Protein 7UNZ (pdb70)

Nearest PDB structures (foldseek):
  7unz-assembly2_D  TM=1.000E+00  e=3.976E-57  Plasmodium falciparum
  7zxg-assembly1_A  TM=3.238E-01  e=1.188E-07  Plasmodium falciparum
  7uxl-assembly1_R  TM=5.864E-01  e=1.297E-03  Plasmodium falciparum
  7w7f-assembly1_C  TM=4.602E-01  e=7.554E-02  Homo sapiens
  5t89-assembly1_X  TM=2.919E-01  e=4.329E-02  Homo sapiens

Organism: Plasmodium falciparum (isolate 3D7) (NCBI:txid36329)

CATH classification: 2.60.40.10

Sequence (768 aa):
KNIVCDFTDKLNFLPLEKTKILCELKPQYGEDIKIIANKEYEINCMNNSKVFCPLKDTFINNTNIKLYSPKLHFEIKDITHKGKNAALYYLKIDEEASDIFFSCSIKPKQVSGLLEEGEVRVNLKKHINEEYSIFNEEEDVHHVCDFSKGNLDITPSAGFYLKNSRNVSCIYRRVIPNKLFLIKLPKLDIVTEKLLPSIVNCLSEFSFINFTLKHHVQEGDNYISFNVIFGEFKKHFNNLACSLDLSDFQQEPCNLGKTANNITFIFSKLEKNIVCDFTDKLNFLPLEKTKILCELKPQYGEDIKIIANKEYEINCMNNSKVFCPLKDTFINNTNIKLYSPKLHFEIKDITHKGKNAALYYLKIDEEASDIFFSCSIKPKQVSGLLEEGEVRRVNLKKHINEEYSIFNEEEEDVHVCDFSKGNLDITPSAGFYLKNSRNVSCIYRVIPNKLFLIKLPKLDIVTEKLLPSIVNCLSEFSFINFTLKHVQEGDNYISFNVIFGEFKKHHFNNLACSLDLSDDFQQEPCNLGKTANNITFIFSKQVQLQESGGGLVQPGGSLRLSCAASGSIFSTNAMGWYRQAPGKQREQVATITSGSSTNYADSVKGRFTISRDNAKNTVYLQMNSLKPEDTAVYYCNAAGATIDLADFGSWGQGTQVTVSSHQVQLQESGGGLVQPGGSLRLSCAASGSIFSTNAMGWYRQAPGKQREQVATITSGSSTNYADSVKGRFTISRDNAKNTVYLQMNSLKPEDTAVYYCNAAGATIDLADFGSWGQGTQVTVS

Structure (mmCIF, N/CA/C/O backbone):
data_7UNZ
#
_entry.id   7UNZ
#
_cell.length_a   118.967
_cell.length_b   190.428
_cell.length_c   56.036
_cell.angle_alpha   90.000
_cell.angle_beta   90.000
_cell.angle_gamma   90.000
#
_symmetry.space_group_name_H-M   'P 21 21 2'
#
loop_
_entity.id
_entity.type
_entity.pdbx_description
1 polymer 'Cysteine-rich small secreted protein CSS, putative'
2 polymer 'H2 Nanobody'
3 branched 2-acetamido-2-deoxy-beta-D-glucopyranose-(1-4)-2-acetamido-2-deoxy-beta-D-glucopyranose
4 branched beta-D-mannopyranose-(1-4)-2-acetamido-2-deoxy-beta-D-glucopyranose-(1-4)-2-acetamido-2-deoxy-beta-D-glucopyranose
5 non-polymer 2-acetamido-2-deoxy-beta-D-glucopyranose
6 non-polymer 'MALONATE ION'
7 non-polymer 1,2-ETHANEDIOL
8 water water
#
loop_
_atom_site.group_PDB
_atom_site.id
_atom_site.type_symbol
_atom_site.label_atom_id
_atom_site.label_alt_id
_atom_site.label_comp_id
_atom_site.label_asym_id
_atom_site.label_entity_id
_atom_site.label_seq_id
_atom_site.pdbx_PDB_ins_code
_atom_site.Cartn_x
_atom_site.Cartn_y
_atom_site.Cartn_z
_atom_site.occupancy
_atom_site.B_iso_or_equiv
_atom_site.auth_seq_id
_atom_site.auth_comp_id
_atom_site.auth_asym_id
_atom_site.auth_atom_id
_atom_site.pdbx_PDB_model_num
ATOM 1 N N . LYS A 1 9 ? 19.78604 129.24521 31.73508 1.000 101.72265 27 LYS B N 1
ATOM 2 C CA . LYS A 1 9 ? 20.33819 128.92223 30.42480 1.000 105.39854 27 LYS B CA 1
ATOM 3 C C . LYS A 1 9 ? 20.32655 130.12139 29.48606 1.000 106.06502 27 LYS B C 1
ATOM 4 O O . LYS A 1 9 ? 19.38831 130.91826 29.49634 1.000 103.35425 27 LYS B O 1
ATOM 10 N N . ASN A 1 10 ? 21.37459 130.24896 28.67748 1.000 98.56041 28 ASN B N 1
ATOM 11 C CA . ASN A 1 10 ? 21.38375 131.26331 27.63801 1.000 90.04475 28 ASN B CA 1
ATOM 12 C C . ASN A 1 10 ? 20.55716 130.78201 26.44971 1.000 81.35231 28 ASN B C 1
ATOM 13 O O . ASN A 1 10 ? 20.27914 129.58937 26.29808 1.000 75.71005 28 ASN B O 1
ATOM 18 N N . ILE A 1 11 ? 20.16037 131.72371 25.60065 1.000 73.65877 29 ILE B N 1
ATOM 19 C CA . ILE A 1 11 ? 19.29658 131.38654 24.47362 1.000 59.70961 29 ILE B CA 1
ATOM 20 C C . ILE A 1 11 ? 19.82167 131.95588 23.15785 1.000 63.12558 29 ILE B C 1
ATOM 21 O O . ILE A 1 11 ? 20.08586 133.15330 23.04573 1.000 63.51927 29 ILE B O 1
ATOM 34 N N . VAL A 1 13 ? 19.01719 132.94986 19.41833 1.000 51.55030 31 VAL B N 1
ATOM 35 C CA . VAL A 1 13 ? 17.81754 133.41307 18.72639 1.000 49.79371 31 VAL B CA 1
ATOM 36 C C . VAL A 1 13 ? 18.06794 133.69055 17.24593 1.000 51.22107 31 VAL B C 1
ATOM 37 O O . VAL A 1 13 ? 19.02460 134.37331 16.88252 1.000 51.47236 31 VAL B O 1
ATOM 41 N N . CYS A 1 14 ? 17.19605 133.15138 16.39539 1.000 46.74646 32 CYS B N 1
ATOM 42 C CA . CYS A 1 14 ? 17.10732 133.53055 14.98658 1.000 45.83770 32 CYS B CA 1
ATOM 43 C C . CYS A 1 14 ? 15.75343 134.21058 14.79717 1.000 48.94886 32 CYS B C 1
ATOM 44 O O . CYS A 1 14 ? 14.71475 133.54436 14.76407 1.000 44.51858 32 CYS B O 1
ATOM 47 N N . ASP A 1 15 ? 15.76411 135.53729 14.68527 1.000 39.98426 33 ASP B N 1
ATOM 48 C CA . ASP A 1 15 ? 14.54398 136.33658 14.56781 1.000 42.40058 33 ASP B CA 1
ATOM 49 C C . ASP A 1 15 ? 14.44713 136.86647 13.13983 1.000 43.71703 33 ASP B C 1
ATOM 50 O O . ASP A 1 15 ? 15.14246 137.81777 12.77224 1.000 42.37631 33 ASP B O 1
ATOM 55 N N . PHE A 1 16 ? 13.57338 136.25409 12.34234 1.000 40.84047 34 PHE B N 1
ATOM 56 C CA . PHE A 1 16 ? 13.34219 136.66323 10.96300 1.000 38.34014 34 PHE B CA 1
ATOM 57 C C . PHE A 1 16 ? 12.19319 137.65591 10.81624 1.000 41.36398 34 PHE B C 1
ATOM 58 O O . PHE A 1 16 ? 11.83163 137.99601 9.68413 1.000 42.81495 34 PHE B O 1
ATOM 66 N N . THR A 1 17 ? 11.62040 138.12768 11.92362 1.000 43.34734 35 THR B N 1
ATOM 67 C CA . THR A 1 17 ? 10.44635 138.99390 11.86206 1.000 43.73665 35 THR B CA 1
ATOM 68 C C . THR A 1 17 ? 10.73278 140.24556 11.03937 1.000 43.31980 35 THR B C 1
ATOM 69 O O . THR A 1 17 ? 11.69583 140.97048 11.30492 1.000 44.76382 35 THR B O 1
ATOM 73 N N . ASP A 1 18 ? 9.89235 140.48420 10.02870 1.000 42.69707 36 ASP B N 1
ATOM 74 C CA . ASP A 1 18 ? 9.97250 141.67052 9.17507 1.000 42.27289 36 ASP B CA 1
ATOM 75 C C . ASP A 1 18 ? 11.31124 141.76280 8.44741 1.000 43.17732 36 ASP B C 1
ATOM 76 O O . ASP A 1 18 ? 11.81359 142.85907 8.18557 1.000 44.06695 36 ASP B O 1
ATOM 81 N N . LYS A 1 19 ? 11.90328 140.61286 8.12123 1.000 38.40145 37 LYS B N 1
ATOM 82 C CA . LYS A 1 19 ? 13.13042 140.57409 7.34143 1.000 40.35952 37 LYS B CA 1
ATOM 83 C C . LYS A 1 19 ? 13.02090 139.69485 6.10532 1.000 36.46822 37 LYS B C 1
ATOM 84 O O . LYS A 1 19 ? 14.00361 139.56616 5.36789 1.000 38.10144 37 LYS B O 1
ATOM 90 N N . LEU A 1 20 ? 11.86723 139.08629 5.86156 1.000 36.67199 38 LEU B N 1
ATOM 91 C CA . LEU A 1 20 ? 11.59610 138.34780 4.63791 1.000 36.40503 38 LEU B CA 1
ATOM 92 C C . LEU A 1 20 ? 10.42535 138.99070 3.90667 1.000 38.16739 38 LEU B C 1
ATOM 93 O O . LEU A 1 20 ? 9.54185 138.31159 3.37930 1.000 40.87073 38 LEU B O 1
ATOM 98 N N . ASN A 1 21 ? 10.43127 140.32410 3.85030 1.000 38.17914 39 ASN B N 1
ATOM 99 C CA . ASN A 1 21 ? 9.28254 141.11860 3.43463 1.000 39.86827 39 ASN B CA 1
ATOM 100 C C . ASN A 1 21 ? 9.55002 141.87543 2.13971 1.000 46.07686 39 ASN B C 1
ATOM 101 O O . ASN A 1 21 ? 9.03380 142.97804 1.94219 1.000 48.75671 39 ASN B O 1
ATOM 106 N N . PHE A 1 22 ? 10.35541 141.30743 1.24805 1.000 38.23022 40 PHE B N 1
ATOM 107 C CA . PHE A 1 22 ? 10.68105 141.99102 0.00706 1.000 40.25859 40 PHE B CA 1
ATOM 108 C C . PHE A 1 22 ? 10.73830 140.99635 -1.14139 1.000 37.95796 40 PHE B C 1
ATOM 109 O O . PHE A 1 22 ? 10.94125 139.79656 -0.94619 1.000 37.40339 40 PHE B O 1
ATOM 117 N N . LEU A 1 23 ? 10.54144 141.52165 -2.35023 1.000 38.68759 41 LEU B N 1
ATOM 118 C CA . LEU A 1 23 ? 10.70434 140.74352 -3.56916 1.000 41.72921 41 LEU B CA 1
ATOM 119 C C . LEU A 1 23 ? 12.12049 140.95344 -4.08877 1.000 37.69689 41 LEU B C 1
ATOM 120 O O . LEU A 1 23 ? 12.43618 142.05669 -4.55933 1.000 37.97944 41 LEU B O 1
ATOM 125 N N . PRO A 1 24 ? 12.99628 139.95805 -4.02579 1.000 36.64076 42 PRO B N 1
ATOM 126 C CA . PRO A 1 24 ? 14.35983 140.14308 -4.52753 1.000 35.87315 42 PRO B CA 1
ATOM 127 C C . PRO A 1 24 ? 14.42432 140.05226 -6.04596 1.000 41.48222 42 PRO B C 1
ATOM 128 O O . PRO A 1 24 ? 13.50950 139.56653 -6.71582 1.000 43.68846 42 PRO B O 1
ATOM 132 N N . LEU A 1 25 ? 15.53577 140.56036 -6.58283 1.000 36.80982 43 LEU B N 1
ATOM 133 C CA . LEU A 1 25 ? 15.78723 140.46203 -8.01684 1.000 41.72553 43 LEU B CA 1
ATOM 134 C C . LEU A 1 25 ? 16.16295 139.03985 -8.41717 1.000 40.65941 43 LEU B C 1
ATOM 135 O O . LEU A 1 25 ? 15.71991 138.54444 -9.45884 1.000 41.26572 43 LEU B O 1
ATOM 140 N N . GLU A 1 26 ? 16.99765 138.38134 -7.61887 1.000 39.38204 44 GLU B N 1
ATOM 141 C CA . GLU A 1 26 ? 17.41638 137.00885 -7.85926 1.000 38.75593 44 GLU B CA 1
ATOM 142 C C . GLU A 1 26 ? 17.19001 136.20540 -6.58723 1.000 41.61902 44 GLU B C 1
ATOM 143 O O . GLU A 1 26 ? 16.91348 136.76024 -5.51897 1.000 34.63471 44 GLU B O 1
ATOM 149 N N . LYS A 1 27 ? 17.32249 134.88471 -6.70805 1.000 42.93614 45 LYS B N 1
ATOM 150 C CA . LYS A 1 27 ? 17.09765 134.00587 -5.56828 1.000 39.95015 45 LYS B CA 1
ATOM 151 C C . LYS A 1 27 ? 18.00010 134.40358 -4.40815 1.000 38.65318 45 LYS B C 1
ATOM 152 O O . LYS A 1 27 ? 19.19942 134.63657 -4.58572 1.000 36.18772 45 LYS B O 1
ATOM 158 N N . THR A 1 28 ? 17.40715 134.51313 -3.22350 1.000 34.86545 46 THR B N 1
ATOM 159 C CA . THR A 1 28 ? 18.09305 135.03946 -2.05411 1.000 35.48183 46 THR B CA 1
ATOM 160 C C . THR A 1 28 ? 17.77648 134.16199 -0.85564 1.000 36.16811 46 THR B C 1
ATOM 161 O O . THR A 1 28 ? 16.61556 133.80746 -0.63324 1.000 33.32776 46 THR B O 1
ATOM 165 N N . LYS A 1 29 ? 18.80776 133.81094 -0.09352 1.000 31.45922 47 LYS B N 1
ATOM 166 C CA . LYS A 1 29 ? 18.65850 133.05478 1.14017 1.000 33.67701 47 LYS B CA 1
ATOM 167 C C . LYS A 1 29 ? 19.24537 133.85872 2.28825 1.000 31.54055 47 LYS B C 1
ATOM 168 O O . LYS A 1 29 ? 20.38604 134.32458 2.20530 1.000 34.91622 47 LYS B O 1
ATOM 174 N N . ILE A 1 30 ? 18.46672 134.02855 3.34933 1.000 31.70918 48 ILE B N 1
ATOM 175 C CA . ILE A 1 30 ? 18.93609 134.67121 4.56995 1.000 32.06588 48 ILE B CA 1
ATOM 176 C C . ILE A 1 30 ? 19.15042 133.57843 5.60617 1.000 35.95570 48 ILE B C 1
ATOM 177 O O . ILE A 1 30 ? 18.20347 132.87998 5.99013 1.000 32.44235 48 ILE B O 1
ATOM 182 N N . LEU A 1 31 ? 20.39427 133.42816 6.05776 1.000 28.26669 49 LEU B N 1
ATOM 183 C CA . LEU A 1 31 ? 20.83441 132.23690 6.77357 1.000 32.98507 49 LEU B CA 1
ATOM 184 C C . LEU A 1 31 ? 21.21221 132.56849 8.20969 1.000 30.18341 49 LEU B C 1
ATOM 185 O O . LEU A 1 31 ? 21.95393 133.52545 8.45821 1.000 32.48608 49 LEU B O 1
ATOM 190 N N . CYS A 1 32 ? 20.72227 131.75710 9.14718 1.000 31.81988 50 CYS B N 1
ATOM 191 C CA . CYS A 1 32 ? 21.07074 131.86846 10.56097 1.000 29.83153 50 CYS B CA 1
ATOM 192 C C . CYS A 1 32 ? 21.60535 130.51770 11.01927 1.000 37.15360 50 CYS B C 1
ATOM 193 O O . CYS A 1 32 ? 20.84379 129.55283 11.13887 1.000 29.96978 50 CYS B O 1
ATOM 196 N N . GLU A 1 33 ? 22.90619 130.44594 11.28236 1.000 31.02850 51 GLU B N 1
ATOM 197 C CA . GLU A 1 33 ? 23.54757 129.20303 11.69024 1.000 35.96317 51 GLU B CA 1
ATOM 198 C C . GLU A 1 33 ? 23.75887 129.19401 13.19721 1.000 40.52813 51 GLU B C 1
ATOM 199 O O . GLU A 1 33 ? 24.33091 130.13531 13.75772 1.000 39.15455 51 GLU B O 1
ATOM 205 N N . LEU A 1 34 ? 23.29867 128.12851 13.84533 1.000 35.42525 52 LEU B N 1
ATOM 206 C CA . LEU A 1 34 ? 23.40381 127.97649 15.28750 1.000 33.19639 52 LEU B CA 1
ATOM 207 C C . LEU A 1 34 ? 24.24661 126.75206 15.61063 1.000 42.12664 52 LEU B C 1
ATOM 208 O O . LEU A 1 34 ? 24.04403 125.67791 15.03349 1.000 36.63221 52 LEU B O 1
ATOM 213 N N . LYS A 1 35 ? 25.19604 126.92580 16.52666 1.000 39.95156 53 LYS B N 1
ATOM 214 C CA . LYS A 1 35 ? 26.04970 125.85351 17.02747 1.000 45.77302 53 LYS B CA 1
ATOM 215 C C . LYS A 1 35 ? 25.88441 125.80782 18.54221 1.000 44.45586 53 LYS B C 1
ATOM 216 O O . LYS A 1 35 ? 26.77337 126.23738 19.28955 1.000 48.55706 53 LYS B O 1
ATOM 222 N N . PRO A 1 36 ? 24.74141 125.32008 19.02706 1.000 46.52247 54 PRO B N 1
ATOM 223 C CA . PRO A 1 36 ? 24.47348 125.37034 20.46942 1.000 47.27983 54 PRO B CA 1
ATOM 224 C C . PRO A 1 36 ? 25.43610 124.47182 21.22825 1.000 63.63590 54 PRO B C 1
ATOM 225 O O . PRO A 1 36 ? 25.68049 123.32630 20.84114 1.000 49.84238 54 PRO B O 1
ATOM 229 N N . GLN A 1 37 ? 25.99233 125.00673 22.30972 1.000 69.96699 55 GLN B N 1
ATOM 230 C CA . GLN A 1 37 ? 26.98343 124.26819 23.07712 1.000 79.15682 55 GLN B CA 1
ATOM 231 C C . GLN A 1 37 ? 26.52837 124.06379 24.51520 1.000 91.09508 55 GLN B C 1
ATOM 232 O O . GLN A 1 37 ? 25.88148 123.06051 24.83320 1.000 100.60615 55 GLN B O 1
ATOM 238 N N . TYR A 1 38 ? 26.85449 125.01810 25.38423 1.000 94.60724 56 TYR B N 1
ATOM 239 C CA . TYR A 1 38 ? 26.71572 124.84587 26.82432 1.000 109.17686 56 TYR B CA 1
ATOM 240 C C . TYR A 1 38 ? 25.25892 124.78037 27.26224 1.000 106.86142 56 TYR B C 1
ATOM 241 O O . TYR A 1 38 ? 24.76763 125.69627 27.92698 1.000 110.79687 56 TYR B O 1
ATOM 250 N N . GLY A 1 39 ? 24.56942 123.69852 26.90232 1.000 102.44772 57 GLY B N 1
ATOM 251 C CA . GLY A 1 39 ? 23.17747 123.51153 27.28973 1.000 96.41205 57 GLY B CA 1
ATOM 252 C C . GLY A 1 39 ? 22.25600 124.64177 26.89836 1.000 92.80278 57 GLY B C 1
ATOM 253 O O . GLY A 1 39 ? 21.24502 124.86611 27.56728 1.000 90.63823 57 GLY B O 1
ATOM 254 N N . GLU A 1 40 ? 22.57243 125.35682 25.82319 1.000 83.80700 58 GLU B N 1
ATOM 255 C CA . GLU A 1 40 ? 21.79374 126.51685 25.42569 1.000 73.43430 58 GLU B CA 1
ATOM 256 C C . GLU A 1 40 ? 20.50635 126.09745 24.72510 1.000 63.69080 58 GLU B C 1
ATOM 257 O O . GLU A 1 40 ? 20.45087 125.06819 24.04627 1.000 64.30413 58 GLU B O 1
ATOM 263 N N . ASP A 1 41 ? 19.46728 126.90917 24.89508 1.000 57.28239 59 ASP B N 1
ATOM 264 C CA . ASP A 1 41 ? 18.19855 126.71216 24.21055 1.000 58.25541 59 ASP B CA 1
ATOM 265 C C . ASP A 1 41 ? 18.14397 127.58484 22.95881 1.000 56.73010 59 ASP B C 1
ATOM 266 O O . ASP A 1 41 ? 18.96195 128.48589 22.76198 1.000 52.94629 59 ASP B O 1
ATOM 271 N N . ILE A 1 42 ? 17.16306 127.30428 22.10243 1.000 52.53737 60 ILE B N 1
ATOM 272 C CA . ILE A 1 42 ? 17.07551 127.91455 20.77973 1.000 48.38543 60 ILE B CA 1
ATOM 273 C C . ILE A 1 42 ? 15.66263 128.43503 20.55490 1.000 49.09297 60 ILE B C 1
ATOM 274 O O . ILE A 1 42 ? 14.68485 127.72465 20.81524 1.000 49.09514 60 ILE B O 1
ATOM 279 N N . LYS A 1 43 ? 15.55893 129.67010 20.06705 1.000 46.75157 61 LYS B N 1
ATOM 280 C CA . LYS A 1 43 ? 14.28846 130.26807 19.68091 1.000 47.34260 61 LYS B CA 1
ATOM 281 C C . LYS A 1 43 ? 14.37499 130.73020 18.23400 1.000 47.37051 61 LYS B C 1
ATOM 282 O O . LYS A 1 43 ? 15.32318 131.42681 17.85559 1.000 48.15477 61 LYS B O 1
ATOM 288 N N . ILE A 1 44 ? 13.39699 130.32585 17.42779 1.000 44.88647 62 ILE B N 1
ATOM 289 C CA . ILE A 1 44 ? 13.26140 130.77079 16.04615 1.000 44.53281 62 ILE B CA 1
ATOM 290 C C . ILE A 1 44 ? 11.94021 131.51458 15.92188 1.000 47.46725 62 ILE B C 1
ATOM 291 O O . ILE A 1 44 ? 10.88566 130.97745 16.27995 1.000 46.86372 62 ILE B O 1
ATOM 296 N N . ILE A 1 45 ? 12.00043 132.75035 15.42932 1.000 44.04958 63 ILE B N 1
ATOM 297 C CA . ILE A 1 45 ? 10.84508 133.63717 15.36587 1.000 46.89924 63 ILE B CA 1
ATOM 298 C C . ILE A 1 45 ? 10.68819 134.15198 13.94121 1.000 49.38860 63 ILE B C 1
ATOM 299 O O . ILE A 1 45 ? 11.67255 134.53310 13.29768 1.000 46.00183 63 ILE B O 1
ATOM 304 N N . ALA A 1 46 ? 9.44938 134.16225 13.45069 1.000 45.35311 64 ALA B N 1
ATOM 305 C CA . ALA A 1 46 ? 9.14273 134.68657 12.12562 1.000 44.45738 64 ALA B CA 1
ATOM 306 C C . ALA A 1 46 ? 7.67409 135.08020 12.08712 1.000 53.52511 64 ALA B C 1
ATOM 307 O O . ALA A 1 46 ? 6.87711 134.64431 12.92195 1.000 49.68942 64 ALA B O 1
ATOM 309 N N . ASN A 1 47 ? 7.33016 135.92307 11.11168 1.000 48.76585 65 ASN B N 1
ATOM 310 C CA . ASN A 1 47 ? 5.94316 136.33852 10.93794 1.000 50.95920 65 ASN B CA 1
ATOM 311 C C . ASN A 1 47 ? 5.04821 135.12505 10.71354 1.000 57.19961 65 ASN B C 1
ATOM 312 O O . ASN A 1 47 ? 5.41758 134.18102 10.00908 1.000 52.00412 65 ASN B O 1
ATOM 317 N N . LYS A 1 48 ? 3.85769 135.16253 11.31822 1.000 59.14256 66 LYS B N 1
ATOM 318 C CA . LYS A 1 48 ? 2.91534 134.05381 11.20059 1.000 59.40370 66 LYS B CA 1
ATOM 319 C C . LYS A 1 48 ? 2.55507 133.75805 9.74973 1.000 63.79724 66 LYS B C 1
ATOM 320 O O . LYS A 1 48 ? 2.36710 132.59111 9.38521 1.000 60.07958 66 LYS B O 1
ATOM 326 N N . GLU A 1 49 ? 2.48831 134.78770 8.90078 1.000 54.64557 67 GLU B N 1
ATOM 327 C CA . GLU A 1 49 ? 2.07573 134.57806 7.51708 1.000 63.01752 67 GLU B CA 1
ATOM 328 C C . GLU A 1 49 ? 3.13664 133.86275 6.68834 1.000 67.68736 67 GLU B C 1
ATOM 329 O O . GLU A 1 49 ? 2.82206 133.36899 5.59935 1.000 59.65565 67 GLU B O 1
ATOM 335 N N . TYR A 1 50 ? 4.37609 133.79749 7.16801 1.000 51.47176 68 TYR B N 1
ATOM 336 C CA . TYR A 1 50 ? 5.39629 133.01250 6.49001 1.000 51.81058 68 TYR B CA 1
ATOM 337 C C . TYR A 1 50 ? 5.08835 131.52350 6.61800 1.000 57.01710 68 TYR B C 1
ATOM 338 O O . TYR A 1 50 ? 4.52722 131.06570 7.61698 1.000 57.72153 68 TYR B O 1
ATOM 347 N N . GLU A 1 51 ? 5.45365 130.76438 5.58887 1.000 56.59088 69 GLU B N 1
ATOM 348 C CA . GLU A 1 51 ? 5.34376 129.31088 5.62773 1.000 59.36644 69 GLU B CA 1
ATOM 349 C C . GLU A 1 51 ? 6.60436 128.74570 6.27279 1.000 57.75245 69 GLU B C 1
ATOM 350 O O . GLU A 1 51 ? 7.70842 128.91917 5.74469 1.000 54.09734 69 GLU B O 1
ATOM 356 N N . ILE A 1 52 ? 6.44206 128.07787 7.41287 1.000 54.57826 70 ILE B N 1
ATOM 357 C CA . ILE A 1 52 ? 7.56310 127.63583 8.23432 1.000 58.32095 70 ILE B CA 1
ATOM 358 C C . ILE A 1 52 ? 7.52813 126.11793 8.35641 1.000 58.14116 70 ILE B C 1
ATOM 359 O O . ILE A 1 52 ? 6.48222 125.53739 8.66988 1.000 52.44238 70 ILE B O 1
ATOM 364 N N . ASN A 1 53 ? 8.67322 125.48192 8.11578 1.000 48.42801 71 ASN B N 1
ATOM 365 C CA . ASN A 1 53 ? 8.85329 124.04309 8.30280 1.000 52.09346 71 ASN B CA 1
ATOM 366 C C . ASN A 1 53 ? 10.03519 123.85349 9.24658 1.000 49.80447 71 ASN B C 1
ATOM 367 O O . ASN A 1 53 ? 11.19261 123.97854 8.83305 1.000 45.43484 71 ASN B O 1
ATOM 372 N N . CYS A 1 54 ? 9.75095 123.53907 10.50899 1.000 53.21001 72 CYS B N 1
ATOM 373 C CA . CYS A 1 54 ? 10.78108 123.61130 11.53594 1.000 54.22798 72 CYS B CA 1
ATOM 374 C C . CYS A 1 54 ? 10.47164 122.65466 12.67722 1.000 53.08872 72 CYS B C 1
ATOM 375 O O . CYS A 1 54 ? 9.35066 122.64062 13.19588 1.000 55.80193 72 CYS B O 1
ATOM 378 N N . MET A 1 55 ? 11.47875 121.85838 13.04542 1.000 50.95387 73 MET B N 1
ATOM 379 C CA . MET A 1 55 ? 11.49183 120.98195 14.21347 1.000 51.66720 73 MET B CA 1
ATOM 380 C C . MET A 1 55 ? 10.57325 119.77597 14.04346 1.000 58.67437 73 MET B C 1
ATOM 381 O O . MET A 1 55 ? 11.05865 118.64179 13.99252 1.000 55.79079 73 MET B O 1
ATOM 386 N N . ASN A 1 56 ? 9.26044 119.98315 13.94423 1.000 52.80282 74 ASN B N 1
ATOM 387 C CA . ASN A 1 56 ? 8.37451 118.86940 13.62969 1.000 55.46978 74 ASN B CA 1
ATOM 388 C C . ASN A 1 56 ? 8.23871 118.65229 12.13162 1.000 61.02843 74 ASN B C 1
ATOM 389 O O . ASN A 1 56 ? 7.46647 117.78827 11.70511 1.000 64.20351 74 ASN B O 1
ATOM 394 N N . ASN A 1 57 ? 8.99968 119.39853 11.33440 1.000 55.10169 75 ASN B N 1
ATOM 395 C CA . ASN A 1 57 ? 8.97411 119.29836 9.88263 1.000 57.83699 75 ASN B CA 1
ATOM 396 C C . ASN A 1 57 ? 10.28956 119.84147 9.33909 1.000 57.05466 75 ASN B C 1
ATOM 397 O O . ASN A 1 57 ? 10.29926 120.72823 8.47812 1.000 56.21999 75 ASN B O 1
ATOM 402 N N . SER A 1 58 ? 11.40417 119.32226 9.84383 1.000 50.70666 76 SER B N 1
ATOM 403 C CA . SER A 1 58 ? 12.72844 119.83320 9.52367 1.000 50.29325 76 SER B CA 1
ATOM 404 C C . SER A 1 58 ? 13.45386 118.89672 8.56585 1.000 47.22448 76 SER B C 1
ATOM 405 O O . SER A 1 58 ? 13.01169 117.78267 8.27450 1.000 55.55408 76 SER B O 1
ATOM 408 N N . LYS A 1 59 ? 14.58813 119.38345 8.07459 1.000 45.01252 77 LYS B N 1
ATOM 409 C CA . LYS A 1 59 ? 15.49305 118.62165 7.22656 1.000 46.21111 77 LYS B CA 1
ATOM 410 C C . LYS A 1 59 ? 16.66442 118.17096 8.09351 1.000 45.58773 77 LYS B C 1
ATOM 411 O O . LYS A 1 59 ? 17.44280 119.00335 8.56647 1.000 47.65718 77 LYS B O 1
ATOM 417 N N . VAL A 1 60 ? 16.78996 116.86282 8.30941 1.000 45.18624 78 VAL B N 1
ATOM 418 C CA . VAL A 1 60 ? 17.73528 116.31297 9.27626 1.000 44.02759 78 VAL B CA 1
ATOM 419 C C . VAL A 1 60 ? 18.79409 115.49836 8.54689 1.000 45.46551 78 VAL B C 1
ATOM 420 O O . VAL A 1 60 ? 18.47939 114.70936 7.64798 1.000 49.93513 78 VAL B O 1
ATOM 424 N N . PHE A 1 61 ? 20.05102 115.68708 8.94156 1.000 43.19754 79 PHE B N 1
ATOM 425 C CA . PHE A 1 61 ? 21.14033 114.89465 8.39317 1.000 46.88225 79 PHE B CA 1
ATOM 426 C C . PHE A 1 61 ? 21.11787 113.49239 8.98642 1.000 46.80356 79 PHE B C 1
ATOM 427 O O . PHE A 1 61 ? 20.87747 113.30781 10.18295 1.000 43.90110 79 PHE B O 1
ATOM 435 N N . CYS A 1 62 ? 21.37457 112.50114 8.13461 1.000 47.05526 80 CYS B N 1
ATOM 436 C CA . CYS A 1 62 ? 21.32506 111.08691 8.49978 1.000 46.59162 80 CYS B CA 1
ATOM 437 C C . CYS A 1 62 ? 22.70525 110.49525 8.25275 1.000 53.56755 80 CYS B C 1
ATOM 438 O O . CYS A 1 62 ? 23.01983 110.08200 7.12541 1.000 54.61479 80 CYS B O 1
ATOM 441 N N . PRO A 1 63 ? 23.56733 110.45264 9.27314 1.000 45.91995 81 PRO B N 1
ATOM 442 C CA . PRO A 1 63 ? 24.94376 109.97653 9.04792 1.000 46.60806 81 PRO B CA 1
ATOM 443 C C . PRO A 1 63 ? 25.01683 108.57793 8.46613 1.000 50.77681 81 PRO B C 1
ATOM 444 O O . PRO A 1 63 ? 25.89959 108.30178 7.64444 1.000 51.82723 81 PRO B O 1
ATOM 448 N N . LEU A 1 64 ? 24.10538 107.68757 8.86721 1.000 50.88162 82 LEU B N 1
ATOM 449 C CA . LEU A 1 64 ? 24.17777 106.29811 8.42600 1.000 59.66448 82 LEU B CA 1
ATOM 450 C C . LEU A 1 64 ? 24.01627 106.18543 6.91529 1.000 62.72191 82 LEU B C 1
ATOM 451 O O . LEU A 1 64 ? 24.72671 105.41134 6.26345 1.000 62.91236 82 LEU B O 1
ATOM 456 N N . LYS A 1 65 ? 23.09085 106.94733 6.34066 1.000 62.43717 83 LYS B N 1
ATOM 457 C CA . LYS A 1 65 ? 22.86071 106.93503 4.90387 1.000 66.43215 83 LYS B CA 1
ATOM 458 C C . LYS A 1 65 ? 23.57372 108.07208 4.18490 1.000 59.48232 83 LYS B C 1
ATOM 459 O O . LYS A 1 65 ? 23.54380 108.12121 2.95122 1.000 64.92023 83 LYS B O 1
ATOM 465 N N . ASP A 1 66 ? 24.22489 108.97026 4.92897 1.000 61.92520 84 ASP B N 1
ATOM 466 C CA . ASP A 1 66 ? 24.97885 110.09361 4.36620 1.000 60.83580 84 ASP B CA 1
ATOM 467 C C . ASP A 1 66 ? 24.10563 110.95498 3.45473 1.000 58.21549 84 ASP B C 1
ATOM 468 O O . ASP A 1 66 ? 24.54116 111.41321 2.39650 1.000 64.86852 84 ASP B O 1
ATOM 473 N N . THR A 1 67 ? 22.85803 111.17475 3.86902 1.000 64.08284 85 THR B N 1
ATOM 474 C CA . THR A 1 67 ? 21.91768 112.01560 3.14025 1.000 60.94715 85 THR B CA 1
ATOM 475 C C . THR A 1 67 ? 21.12489 112.84169 4.14417 1.000 58.50318 85 THR B C 1
ATOM 476 O O . THR A 1 67 ? 21.29820 112.71707 5.36112 1.000 53.14313 85 THR B O 1
ATOM 480 N N . PHE A 1 68 ? 20.23175 113.67791 3.62354 1.000 53.04573 86 PHE B N 1
ATOM 481 C CA . PHE A 1 68 ? 19.29734 114.44390 4.43298 1.000 52.85726 86 PHE B CA 1
ATOM 482 C C . PHE A 1 68 ? 17.89367 113.87823 4.27001 1.000 58.94143 86 PHE B C 1
ATOM 483 O O . PHE A 1 68 ? 17.48570 113.50823 3.16438 1.000 58.75516 86 PHE B O 1
ATOM 491 N N . ILE A 1 69 ? 17.16809 113.80078 5.38102 1.000 55.18028 87 ILE B N 1
ATOM 492 C CA . ILE A 1 69 ? 15.77221 113.38234 5.39296 1.000 58.61816 87 ILE B CA 1
ATOM 493 C C . ILE A 1 69 ? 14.91657 114.63678 5.50656 1.000 61.03966 87 ILE B C 1
ATOM 494 O O . ILE A 1 69 ? 15.07118 115.41730 6.45406 1.000 59.63575 87 ILE B O 1
ATOM 499 N N . ASN A 1 70 ? 14.01370 114.83016 4.54773 1.000 65.88154 88 ASN B N 1
ATOM 500 C CA . ASN A 1 70 ? 13.15178 116.00265 4.52035 1.000 62.01136 88 ASN B CA 1
ATOM 501 C C . ASN A 1 70 ? 11.85890 115.74174 5.28041 1.000 58.34685 88 ASN B C 1
ATOM 502 O O . ASN A 1 70 ? 11.40839 114.59958 5.40518 1.000 63.12752 88 ASN B O 1
ATOM 507 N N . ASN A 1 71 ? 11.26035 116.82497 5.78053 1.000 57.12632 89 ASN B N 1
ATOM 508 C CA . ASN A 1 71 ? 9.90515 116.80139 6.33159 1.000 63.12482 89 ASN B CA 1
ATOM 509 C C . ASN A 1 71 ? 9.77634 115.78281 7.46292 1.000 62.14051 89 ASN B C 1
ATOM 510 O O . ASN A 1 71 ? 8.89309 114.92419 7.45958 1.000 66.57437 89 ASN B O 1
ATOM 515 N N . THR A 1 72 ? 10.66772 115.88491 8.44413 1.000 57.35990 90 THR B N 1
ATOM 516 C CA . THR A 1 72 ? 10.71681 114.90613 9.51728 1.000 57.28851 90 THR B CA 1
ATOM 517 C C . THR A 1 72 ? 10.86074 115.61468 10.85598 1.000 57.96636 90 THR B C 1
ATOM 518 O O . THR A 1 72 ? 11.29595 116.76645 10.93465 1.000 54.91088 90 THR B O 1
ATOM 522 N N . ASN A 1 73 ? 10.47952 114.90211 11.91134 1.000 54.68602 91 ASN B N 1
ATOM 523 C CA . ASN A 1 73 ? 10.52478 115.41927 13.27050 1.000 61.49700 91 ASN B CA 1
ATOM 524 C C . ASN A 1 73 ? 11.89860 115.14263 13.86683 1.000 59.16332 91 ASN B C 1
ATOM 525 O O . ASN A 1 73 ? 12.37985 114.00558 13.82899 1.000 56.01273 91 ASN B O 1
ATOM 530 N N . ILE A 1 74 ? 12.52654 116.18639 14.41651 1.000 58.29237 92 ILE B N 1
ATOM 531 C CA . ILE A 1 74 ? 13.86489 116.04648 14.98176 1.000 55.72208 92 ILE B CA 1
ATOM 532 C C . ILE A 1 74 ? 13.88610 115.06779 16.14948 1.000 56.86748 92 ILE B C 1
ATOM 533 O O . ILE A 1 74 ? 14.94830 114.53626 16.48975 1.000 55.04322 92 ILE B O 1
ATOM 538 N N . LYS A 1 75 ? 12.73401 114.81234 16.77774 1.000 54.54012 93 LYS B N 1
ATOM 539 C CA . LYS A 1 75 ? 12.69105 113.86550 17.88679 1.000 59.03121 93 LYS B CA 1
ATOM 540 C C . LYS A 1 75 ? 12.93204 112.43094 17.43517 1.000 62.41528 93 LYS B C 1
ATOM 541 O O . LYS A 1 75 ? 13.30900 111.59089 18.25909 1.000 59.28397 93 LYS B O 1
ATOM 547 N N . LEU A 1 76 ? 12.72683 112.13237 16.15031 1.000 63.46459 94 LEU B N 1
ATOM 548 C CA . LEU A 1 76 ? 13.01913 110.80106 15.63337 1.000 58.38208 94 LEU B CA 1
ATOM 549 C C . LEU A 1 76 ? 14.50507 110.47801 15.67526 1.000 56.52093 94 LEU B C 1
ATOM 550 O O . LEU A 1 76 ? 14.87348 109.30050 15.62221 1.000 60.46655 94 LEU B O 1
ATOM 555 N N . TYR A 1 77 ? 15.36279 111.49277 15.77221 1.000 55.22363 95 TYR B N 1
ATOM 556 C CA . TYR A 1 77 ? 16.80208 111.30736 15.68813 1.000 56.69807 95 TYR B CA 1
ATOM 557 C C . TYR A 1 77 ? 17.54724 111.75118 16.93554 1.000 56.94392 95 TYR B C 1
ATOM 558 O O . TYR A 1 77 ? 18.65256 111.25685 17.17917 1.000 58.21377 95 TYR B O 1
ATOM 567 N N . SER A 1 78 ? 16.97469 112.65186 17.73168 1.000 60.51210 96 SER B N 1
ATOM 568 C CA . SER A 1 78 ? 17.49681 113.01042 19.04839 1.000 53.98620 96 SER B CA 1
ATOM 569 C C . SER A 1 78 ? 16.30199 112.99213 19.99072 1.000 60.09401 96 SER B C 1
ATOM 570 O O . SER A 1 78 ? 15.65009 114.02321 20.20831 1.000 59.53660 96 SER B O 1
ATOM 573 N N . PRO A 1 79 ? 15.98514 111.82908 20.57036 1.000 58.14235 97 PRO B N 1
ATOM 574 C CA . PRO A 1 79 ? 14.68902 111.66994 21.25145 1.000 60.42370 97 PRO B CA 1
ATOM 575 C C . PRO A 1 79 ? 14.54368 112.48569 22.52360 1.000 66.19294 97 PRO B C 1
ATOM 576 O O . PRO A 1 79 ? 13.40790 112.70139 22.96734 1.000 64.18576 97 PRO B O 1
ATOM 580 N N . LYS A 1 80 ? 15.63943 112.93242 23.13595 1.000 63.64742 98 LYS B N 1
ATOM 581 C CA . LYS A 1 80 ? 15.53658 113.70125 24.36967 1.000 61.38780 98 LYS B CA 1
ATOM 582 C C . LYS A 1 80 ? 15.29909 115.18481 24.12763 1.000 60.09856 98 LYS B C 1
ATOM 583 O O . LYS A 1 80 ? 15.09459 115.92621 25.09516 1.000 67.57574 98 LYS B O 1
ATOM 589 N N . LEU A 1 81 ? 15.32429 115.63496 22.87609 1.000 62.77914 99 LEU B N 1
ATOM 590 C CA . LEU A 1 81 ? 14.92749 117.00137 22.57768 1.000 62.86757 99 LEU B CA 1
ATOM 591 C C . LEU A 1 81 ? 13.42184 117.15483 22.74625 1.000 68.22815 99 LEU B C 1
ATOM 592 O O . LEU A 1 81 ? 12.64713 116.22684 22.49824 1.000 62.61683 99 LEU B O 1
ATOM 597 N N . HIS A 1 82 ? 13.01065 118.34094 23.18167 1.000 67.10925 100 HIS B N 1
ATOM 598 C CA . HIS A 1 82 ? 11.60164 118.69535 23.22933 1.000 64.91424 100 HIS B CA 1
ATOM 599 C C . HIS A 1 82 ? 11.44933 120.15180 22.82510 1.000 70.55434 100 HIS B C 1
ATOM 600 O O . HIS A 1 82 ? 12.28276 120.99354 23.17268 1.000 60.99685 100 HIS B O 1
ATOM 607 N N . PHE A 1 83 ? 10.38517 120.43894 22.08147 1.000 68.07769 101 PHE B N 1
ATOM 608 C CA . PHE A 1 83 ? 10.14719 121.77435 21.56384 1.000 63.84252 101 PHE B CA 1
ATOM 609 C C . PHE A 1 83 ? 8.66021 122.08288 21.62825 1.000 67.78208 101 PHE B C 1
ATOM 610 O O . PHE A 1 83 ? 7.81572 121.18432 21.67214 1.000 65.32020 101 PHE B O 1
ATOM 618 N N . GLU A 1 84 ? 8.35164 123.37607 21.63141 1.000 62.56484 102 GLU B N 1
ATOM 619 C CA . GLU A 1 84 ? 6.98084 123.85174 21.55425 1.000 77.13628 102 GLU B CA 1
ATOM 620 C C . GLU A 1 84 ? 6.87622 124.90844 20.46534 1.000 62.93333 102 GLU B C 1
ATOM 621 O O . GLU A 1 84 ? 7.81759 125.66693 20.21731 1.000 67.20841 102 GLU B O 1
ATOM 627 N N . ILE A 1 85 ? 5.71882 124.94581 19.81532 1.000 64.48726 103 ILE B N 1
ATOM 628 C CA . ILE A 1 85 ? 5.45062 125.85943 18.71298 1.000 71.93641 103 ILE B CA 1
ATOM 629 C C . ILE A 1 85 ? 4.21879 126.66630 19.09522 1.000 71.66679 103 ILE B C 1
ATOM 630 O O . ILE A 1 85 ? 3.12299 126.10756 19.23273 1.000 69.28349 103 ILE B O 1
ATOM 635 N N . LYS A 1 86 ? 4.39412 127.97364 19.28253 1.000 65.30912 104 LYS B N 1
ATOM 636 C CA . LYS A 1 86 ? 3.32676 128.84122 19.75955 1.000 68.48613 104 LYS B CA 1
ATOM 637 C C . LYS A 1 86 ? 3.14666 130.02026 18.81754 1.000 72.33511 104 LYS B C 1
ATOM 638 O O . LYS A 1 86 ? 4.07967 130.43263 18.12142 1.000 65.53802 104 LYS B O 1
ATOM 644 N N . ASP A 1 87 ? 1.93557 130.56736 18.81659 1.000 69.97104 105 ASP B N 1
ATOM 645 C CA . ASP A 1 87 ? 1.68274 131.87917 18.24262 1.000 70.45820 105 ASP B CA 1
ATOM 646 C C . ASP A 1 87 ? 1.89392 132.92825 19.32510 1.000 70.47310 105 ASP B C 1
ATOM 647 O O . ASP A 1 87 ? 1.35030 132.80909 20.42759 1.000 80.65821 105 ASP B O 1
ATOM 652 N N . ILE A 1 88 ? 2.68796 133.95137 19.01044 1.000 67.83661 106 ILE B N 1
ATOM 653 C CA . ILE A 1 88 ? 2.98428 135.03093 19.94177 1.000 69.97830 106 ILE B CA 1
ATOM 654 C C . ILE A 1 88 ? 2.87496 136.35468 19.19872 1.000 70.69224 106 ILE B C 1
ATOM 655 O O . ILE A 1 88 ? 2.84539 136.40424 17.96712 1.000 69.92795 106 ILE B O 1
ATOM 660 N N . THR A 1 89 ? 2.80335 137.43535 19.96883 1.000 72.64343 107 THR B N 1
ATOM 661 C CA . THR A 1 89 ? 2.93793 138.78453 19.43938 1.000 68.89969 107 THR B CA 1
ATOM 662 C C . THR A 1 89 ? 4.36297 139.25778 19.69096 1.000 69.53376 107 THR B C 1
ATOM 663 O O . THR A 1 89 ? 4.86101 139.16743 20.81811 1.000 71.34357 107 THR B O 1
ATOM 667 N N . HIS A 1 90 ? 5.01544 139.75492 18.64280 1.000 66.51492 108 HIS B N 1
ATOM 668 C CA . HIS A 1 90 ? 6.43989 140.05714 18.70096 1.000 68.50819 108 HIS B CA 1
ATOM 669 C C . HIS A 1 90 ? 6.73895 141.20182 17.74647 1.000 66.92897 108 HIS B C 1
ATOM 670 O O . HIS A 1 90 ? 6.40454 141.12119 16.56048 1.000 64.66601 108 HIS B O 1
ATOM 677 N N . LYS A 1 91 ? 7.36167 142.26051 18.27045 1.000 62.21542 109 LYS B N 1
ATOM 678 C CA . LYS A 1 91 ? 7.67886 143.46244 17.49681 1.000 67.95400 109 LYS B CA 1
ATOM 679 C C . LYS A 1 91 ? 6.43223 144.06597 16.85436 1.000 71.25345 109 LYS B C 1
ATOM 680 O O . LYS A 1 91 ? 6.49197 144.61864 15.75354 1.000 68.42797 109 LYS B O 1
ATOM 686 N N . GLY A 1 92 ? 5.29296 143.95759 17.53532 1.000 66.49081 110 GLY B N 1
ATOM 687 C CA . GLY A 1 92 ? 4.04827 144.49074 17.02317 1.000 70.99914 110 GLY B CA 1
ATOM 688 C C . GLY A 1 92 ? 3.38837 143.65869 15.94912 1.000 76.17636 110 GLY B C 1
ATOM 689 O O . GLY A 1 92 ? 2.41031 144.11688 15.34733 1.000 86.32395 110 GLY B O 1
ATOM 690 N N . LYS A 1 93 ? 3.88629 142.45308 15.68887 1.000 69.99713 111 LYS B N 1
ATOM 691 C CA . LYS A 1 93 ? 3.35029 141.58312 14.65549 1.000 70.99977 111 LYS B CA 1
ATOM 692 C C . LYS A 1 93 ? 2.86163 140.27842 15.27018 1.000 73.90154 111 LYS B C 1
ATOM 693 O O . LYS A 1 93 ? 3.27659 139.88391 16.36402 1.000 70.30786 111 LYS B O 1
ATOM 699 N N . ASN A 1 94 ? 1.96986 139.60763 14.54728 1.000 73.66308 112 ASN B N 1
ATOM 700 C CA . ASN A 1 94 ? 1.60898 138.23376 14.87092 1.000 71.24829 112 ASN B CA 1
ATOM 701 C C . ASN A 1 94 ? 2.70115 137.31072 14.34624 1.000 67.52397 112 ASN B C 1
ATOM 702 O O . ASN A 1 94 ? 2.93947 137.24592 13.13504 1.000 65.10895 112 ASN B O 1
ATOM 707 N N . ALA A 1 95 ? 3.37231 136.60768 15.25221 1.000 63.89890 113 ALA B N 1
ATOM 708 C CA . ALA A 1 95 ? 4.52625 135.80033 14.89634 1.000 62.72839 113 ALA B CA 1
ATOM 709 C C . ALA A 1 95 ? 4.38528 134.39760 15.46834 1.000 68.85135 113 ALA B C 1
ATOM 710 O O . ALA A 1 95 ? 3.58435 134.14452 16.37229 1.000 63.20122 113 ALA B O 1
ATOM 712 N N . ALA A 1 96 ? 5.17972 133.48455 14.91901 1.000 60.90163 114 ALA B N 1
ATOM 713 C CA . ALA A 1 96 ? 5.27542 132.11968 15.40894 1.000 59.75493 114 ALA B CA 1
ATOM 714 C C . ALA A 1 96 ? 6.60116 131.93603 16.13249 1.000 61.23939 114 ALA B C 1
ATOM 715 O O . ALA A 1 96 ? 7.64084 132.43078 15.68211 1.000 55.71019 114 ALA B O 1
ATOM 717 N N . LEU A 1 97 ? 6.55728 131.22468 17.25501 1.000 57.49963 115 LEU B N 1
ATOM 718 C CA . LEU A 1 97 ? 7.73371 130.95919 18.07207 1.000 55.05922 115 LEU B CA 1
ATOM 719 C C . LEU A 1 97 ? 8.00395 129.46333 18.07118 1.000 54.78791 115 LEU B C 1
ATOM 720 O O . LEU A 1 97 ? 7.12106 128.66799 18.41182 1.000 57.65751 115 LEU B O 1
ATOM 725 N N . TYR A 1 98 ? 9.21750 129.08801 17.68118 1.000 51.88523 116 TYR B N 1
ATOM 726 C CA . TYR A 1 98 ? 9.69312 127.71210 17.74751 1.000 51.47582 116 TYR B CA 1
ATOM 727 C C . TYR A 1 98 ? 10.76347 127.66655 18.83003 1.000 52.99574 116 TYR B C 1
ATOM 728 O O . TYR A 1 98 ? 11.84392 128.24246 18.66522 1.000 48.80620 116 TYR B O 1
ATOM 737 N N . TYR A 1 99 ? 10.45055 127.00615 19.94323 1.000 53.68919 117 TYR B N 1
ATOM 738 C CA . TYR A 1 99 ? 11.25286 127.05594 21.16296 1.000 56.41286 117 TYR B CA 1
ATOM 739 C C . TYR A 1 99 ? 11.76094 125.64991 21.46041 1.000 58.99321 117 TYR B C 1
ATOM 740 O O . TYR A 1 99 ? 10.99259 124.79083 21.90391 1.000 57.87905 117 TYR B O 1
ATOM 749 N N . LEU A 1 100 ? 13.05105 125.41900 21.22562 1.000 59.23632 118 LEU B N 1
ATOM 750 C CA . LEU A 1 100 ? 13.67733 124.11534 21.42263 1.000 54.80160 118 LEU B CA 1
ATOM 751 C C . LEU A 1 100 ? 14.55612 124.15991 22.66585 1.000 52.24227 118 LEU B C 1
ATOM 752 O O . LEU A 1 100 ? 15.45229 125.00445 22.76562 1.000 57.03288 118 LEU B O 1
ATOM 757 N N . LYS A 1 101 ? 14.30128 123.25270 23.60463 1.000 56.64512 119 LYS B N 1
ATOM 758 C CA . LYS A 1 101 ? 15.08856 123.14015 24.82541 1.000 58.98143 119 LYS B CA 1
ATOM 759 C C . LYS A 1 101 ? 16.00757 121.92820 24.72274 1.000 62.85357 119 LYS B C 1
ATOM 760 O O . LYS A 1 101 ? 15.55232 120.82407 24.40742 1.000 57.97477 119 LYS B O 1
ATOM 766 N N . ILE A 1 102 ? 17.29579 122.13955 24.98110 1.000 61.24845 120 ILE B N 1
ATOM 767 C CA . ILE A 1 102 ? 18.32809 121.12789 24.77942 1.000 56.10070 120 ILE B CA 1
ATOM 768 C C . ILE A 1 102 ? 18.86623 120.74135 26.15162 1.000 62.18673 120 ILE B C 1
ATOM 769 O O . ILE A 1 102 ? 19.64574 121.48354 26.76066 1.000 63.24999 120 ILE B O 1
ATOM 774 N N . ASP A 1 103 ? 18.45997 119.57276 26.64035 1.000 59.90443 121 ASP B N 1
ATOM 775 C CA . ASP A 1 103 ? 18.95575 119.08740 27.91746 1.000 67.87276 121 ASP B CA 1
ATOM 776 C C . ASP A 1 103 ? 20.39389 118.59284 27.77760 1.000 60.46621 121 ASP B C 1
ATOM 777 O O . ASP A 1 103 ? 20.90214 118.37423 26.67408 1.000 57.40366 121 ASP B O 1
ATOM 782 N N . GLU A 1 104 ? 21.05147 118.41906 28.92737 1.000 60.06136 122 GLU B N 1
ATOM 783 C CA . GLU A 1 104 ? 22.46710 118.06185 28.93084 1.000 77.94913 122 GLU B CA 1
ATOM 784 C C . GLU A 1 104 ? 22.72243 116.71247 28.27065 1.000 71.84979 122 GLU B C 1
ATOM 785 O O . GLU A 1 104 ? 23.75428 116.52930 27.61443 1.000 74.33136 122 GLU B O 1
ATOM 791 N N . GLU A 1 105 ? 21.80058 115.76587 28.41633 1.000 64.45827 123 GLU B N 1
ATOM 792 C CA . GLU A 1 105 ? 21.99239 114.41693 27.90496 1.000 67.19309 123 GLU B CA 1
ATOM 793 C C . GLU A 1 105 ? 21.39763 114.20641 26.51523 1.000 62.01543 123 GLU B C 1
ATOM 794 O O . GLU A 1 105 ? 21.36164 113.06714 26.03981 1.000 62.54608 123 GLU B O 1
ATOM 800 N N . ALA A 1 106 ? 20.93680 115.26589 25.85446 1.000 58.32590 124 ALA B N 1
ATOM 801 C CA . ALA A 1 106 ? 20.42358 115.12961 24.49792 1.000 59.03742 124 ALA B CA 1
ATOM 802 C C . ALA A 1 106 ? 21.55367 114.77894 23.53678 1.000 64.48049 124 ALA B C 1
ATOM 803 O O . ALA A 1 106 ? 22.66612 115.30220 23.64338 1.000 62.51415 124 ALA B O 1
ATOM 805 N N . SER A 1 107 ? 21.26362 113.88776 22.59364 1.000 63.60138 125 SER B N 1
ATOM 806 C CA . SER A 1 107 ? 22.26713 113.40834 21.65500 1.000 54.20133 125 SER B CA 1
ATOM 807 C C . SER A 1 107 ? 22.38040 114.34059 20.44874 1.000 49.36186 125 SER B C 1
ATOM 808 O O . SER A 1 107 ? 21.49604 115.15425 20.16982 1.000 46.23438 125 SER B O 1
ATOM 811 N N . ASP A 1 108 ? 23.49445 114.20461 19.73279 1.000 43.70464 126 ASP B N 1
ATOM 812 C CA . ASP A 1 108 ? 23.84243 115.13786 18.67078 1.000 43.81906 126 ASP B CA 1
ATOM 813 C C . ASP A 1 108 ? 22.87969 115.02397 17.49446 1.000 41.17474 126 ASP B C 1
ATOM 814 O O . ASP A 1 108 ? 22.29665 113.96749 17.23684 1.000 42.57481 126 ASP B O 1
ATOM 819 N N . ILE A 1 109 ? 22.73356 116.12986 16.76411 1.000 39.59632 127 ILE B N 1
ATOM 820 C CA . ILE A 1 109 ? 21.84081 116.18078 15.61274 1.000 42.40353 127 ILE B CA 1
ATOM 821 C C . ILE A 1 109 ? 22.18754 117.41406 14.79148 1.000 39.50709 127 ILE B C 1
ATOM 822 O O . ILE A 1 109 ? 22.66467 118.42012 15.32313 1.000 42.51654 127 ILE B O 1
ATOM 827 N N . PHE A 1 110 ? 21.94849 117.32813 13.48478 1.000 41.46701 128 PHE B N 1
ATOM 828 C CA . PHE A 1 110 ? 22.17212 118.42108 12.54362 1.000 38.53039 128 PHE B CA 1
ATOM 829 C C . PHE A 1 110 ? 20.90983 118.55543 11.70381 1.000 51.87975 128 PHE B C 1
ATOM 830 O O . PHE A 1 110 ? 20.59131 117.65918 10.91566 1.000 46.04314 128 PHE B O 1
ATOM 838 N N . PHE A 1 111 ? 20.17553 119.65273 11.88909 1.000 43.65339 129 PHE B N 1
ATOM 839 C CA . PHE A 1 111 ? 18.93036 119.85744 11.16355 1.000 36.85599 129 PHE B CA 1
ATOM 840 C C . PHE A 1 111 ? 18.81903 121.31056 10.72553 1.000 45.14955 129 PHE B C 1
ATOM 841 O O . PHE A 1 111 ? 19.53533 122.19129 11.21089 1.000 40.44624 129 PHE B O 1
ATOM 849 N N . SER A 1 112 ? 17.91039 121.54773 9.78503 1.000 40.29789 130 SER B N 1
ATOM 850 C CA . SER A 1 112 ? 17.67095 122.88006 9.26025 1.000 42.98840 130 SER B CA 1
ATOM 851 C C . SER A 1 112 ? 16.17531 123.15232 9.19630 1.000 45.87732 130 SER B C 1
ATOM 852 O O . SER A 1 112 ? 15.35720 122.23020 9.11424 1.000 44.32508 130 SER B O 1
ATOM 855 N N . CYS A 1 113 ? 15.83129 124.43500 9.25120 1.000 36.81332 131 CYS B N 1
ATOM 856 C CA . CYS A 1 113 ? 14.45862 124.89903 9.14178 1.000 42.23843 131 CYS B CA 1
ATOM 857 C C . CYS A 1 113 ? 14.35633 125.87386 7.97662 1.000 43.82163 131 CYS B C 1
ATOM 858 O O . CYS A 1 113 ? 15.28706 126.64074 7.71018 1.000 40.97980 131 CYS B O 1
ATOM 861 N N . SER A 1 114 ? 13.22076 125.84462 7.28355 1.000 40.20015 132 SER B N 1
ATOM 862 C CA . SER A 1 114 ? 12.96326 126.73763 6.16112 1.000 45.53383 132 SER B CA 1
ATOM 863 C C . SER A 1 114 ? 11.83183 127.69526 6.50591 1.000 45.75763 132 SER B C 1
ATOM 864 O O . SER A 1 114 ? 10.86990 127.31687 7.18218 1.000 40.08923 132 SER B O 1
ATOM 867 N N . ILE A 1 115 ? 11.95994 128.93890 6.04768 1.000 43.82657 133 ILE B N 1
ATOM 868 C CA . ILE A 1 115 ? 10.95775 129.98082 6.25168 1.000 46.13457 133 ILE B CA 1
ATOM 869 C C . ILE A 1 115 ? 10.76247 130.67037 4.90756 1.000 50.22851 133 ILE B C 1
ATOM 870 O O . ILE A 1 115 ? 11.66654 131.36277 4.42446 1.000 37.58216 133 ILE B O 1
ATOM 875 N N . LYS A 1 116 ? 9.59864 130.46761 4.29485 1.000 46.91596 134 LYS B N 1
ATOM 876 C CA . LYS A 1 116 ? 9.32523 130.95278 2.94781 1.000 50.50593 134 LYS B CA 1
ATOM 877 C C . LYS A 1 116 ? 8.17065 131.94383 2.96895 1.000 51.34808 134 LYS B C 1
ATOM 878 O O . LYS A 1 116 ? 7.04392 131.55909 3.32656 1.000 49.32270 134 LYS B O 1
ATOM 884 N N . PRO A 1 117 ? 8.37357 133.20582 2.60111 1.000 43.45313 135 PRO B N 1
ATOM 885 C CA . PRO A 1 117 ? 7.22833 134.09912 2.41496 1.000 53.35313 135 PRO B CA 1
ATOM 886 C C . PRO A 1 117 ? 6.47759 133.74090 1.14263 1.000 56.83511 135 PRO B C 1
ATOM 887 O O . PRO A 1 117 ? 6.99670 133.06991 0.24700 1.000 50.85756 135 PRO B O 1
ATOM 891 N N . LYS A 1 118 ? 5.23657 134.20804 1.07022 1.000 58.26588 136 LYS B N 1
ATOM 892 C CA . LYS A 1 118 ? 4.40161 133.97618 -0.09765 1.000 66.32673 136 LYS B CA 1
ATOM 893 C C . LYS A 1 118 ? 4.51334 135.12998 -1.08845 1.000 65.00806 136 LYS B C 1
ATOM 894 O O . LYS A 1 118 ? 4.91122 136.24616 -0.74411 1.000 69.84130 136 LYS B O 1
ATOM 900 N N . GLN A 1 119 ? 4.17818 134.82606 -2.34355 1.000 64.65417 137 GLN B N 1
ATOM 901 C CA . GLN A 1 119 ? 4.05141 135.81548 -3.41546 1.000 77.19448 137 GLN B CA 1
ATOM 902 C C . GLN A 1 119 ? 5.37242 136.51954 -3.71132 1.000 71.66170 137 GLN B C 1
ATOM 903 O O . GLN A 1 119 ? 5.38741 137.67873 -4.13406 1.000 66.66539 137 GLN B O 1
ATOM 909 N N . VAL A 1 120 ? 6.48685 135.82677 -3.49526 1.000 65.15286 138 VAL B N 1
ATOM 910 C CA . VAL A 1 120 ? 7.79373 136.27744 -3.95289 1.000 69.25781 138 VAL B CA 1
ATOM 911 C C . VAL A 1 120 ? 8.32558 135.36890 -5.06049 1.000 65.22837 138 VAL B C 1
ATOM 912 O O . VAL A 1 120 ? 9.51140 135.41796 -5.38765 1.000 59.00054 138 VAL B O 1
ATOM 916 N N . SER A 1 121 ? 7.44683 134.55540 -5.65187 1.000 70.05572 139 SER B N 1
ATOM 917 C CA . SER A 1 121 ? 7.81951 133.55237 -6.65255 1.000 67.73617 139 SER B CA 1
ATOM 918 C C . SER A 1 121 ? 8.94158 132.64654 -6.15082 1.000 59.54616 139 SER B C 1
ATOM 919 O O . SER A 1 121 ? 9.81216 132.21852 -6.91215 1.000 59.69511 139 SER B O 1
ATOM 922 N N . GLY A 1 122 ? 8.91144 132.33603 -4.85559 1.000 56.84025 140 GLY B N 1
ATOM 923 C CA . GLY A 1 122 ? 9.90932 131.45281 -4.28666 1.000 45.74248 140 GLY B CA 1
ATOM 924 C C . GLY A 1 122 ? 11.32179 131.99106 -4.28848 1.000 50.32199 140 GLY B C 1
ATOM 925 O O . GLY A 1 122 ? 12.25745 131.22463 -4.04916 1.000 52.06040 140 GLY B O 1
ATOM 926 N N . LEU A 1 123 ? 11.51039 133.28792 -4.54204 1.000 47.10979 141 LEU B N 1
ATOM 927 C CA . LEU A 1 123 ? 12.84898 133.85009 -4.67633 1.000 48.88716 141 LEU B CA 1
ATOM 928 C C . LEU A 1 123 ? 13.50442 134.17830 -3.34253 1.000 47.22558 141 LEU B C 1
ATOM 929 O O . LEU A 1 123 ? 14.71850 134.40595 -3.31267 1.000 49.68618 141 LEU B O 1
ATOM 934 N N . LEU A 1 124 ? 12.74554 134.21913 -2.25038 1.000 37.42129 142 LEU B N 1
ATOM 935 C CA . LEU A 1 124 ? 13.27555 134.60091 -0.94918 1.000 36.07770 142 LEU B CA 1
ATOM 936 C C . LEU A 1 124 ? 12.93151 133.53210 0.07341 1.000 40.48046 142 LEU B C 1
ATOM 937 O O . LEU A 1 124 ? 11.76607 133.14746 0.20580 1.000 42.38253 142 LEU B O 1
ATOM 942 N N A GLU A 1 125 ? 13.94757 133.05348 0.78614 0.510 37.19836 143 GLU B N 1
ATOM 943 N N B GLU A 1 125 ? 13.94058 133.06001 0.80142 0.490 37.22131 143 GLU B N 1
ATOM 944 C CA A GLU A 1 125 ? 13.76996 132.05668 1.82851 0.510 41.71351 143 GLU B CA 1
ATOM 945 C CA B GLU A 1 125 ? 13.72935 132.05105 1.82868 0.490 41.70330 143 GLU B CA 1
ATOM 946 C C A GLU A 1 125 ? 14.66585 132.40560 3.00590 0.510 39.96928 143 GLU B C 1
ATOM 947 C C B GLU A 1 125 ? 14.67781 132.31179 2.99008 0.490 39.98096 143 GLU B C 1
ATOM 948 O O A GLU A 1 125 ? 15.77161 132.92556 2.83279 0.510 36.88848 143 GLU B O 1
ATOM 949 O O B GLU A 1 125 ? 15.83481 132.68861 2.78430 0.490 37.52538 143 GLU B O 1
ATOM 960 N N . GLY A 1 126 ? 14.17450 132.12412 4.20586 1.000 35.33907 144 GLY B N 1
ATOM 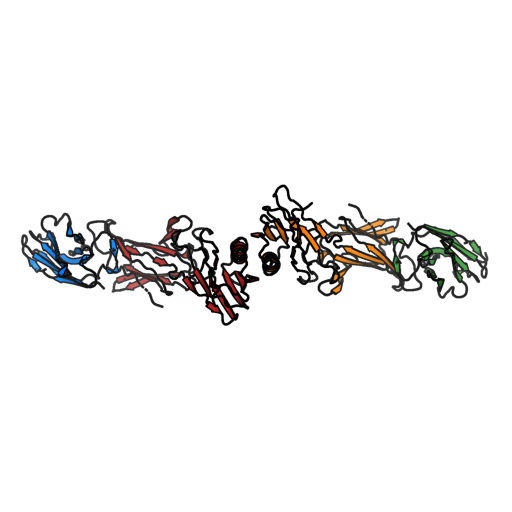961 C CA . GLY A 1 126 ? 14.99136 132.16404 5.40022 1.000 34.12808 144 GLY B CA 1
ATOM 962 C C . GLY A 1 126 ? 15.33796 130.73861 5.78946 1.000 38.98932 144 GLY B C 1
ATOM 963 O O . GLY A 1 126 ? 14.56009 129.81538 5.56390 1.000 38.89525 144 GLY B O 1
ATOM 964 N N . GLU A 1 127 ? 16.51866 130.55866 6.37514 1.000 35.01573 145 GLU B N 1
ATOM 965 C CA . GLU A 1 127 ? 16.96130 129.22612 6.76091 1.000 35.34714 145 GLU B CA 1
ATOM 966 C C . GLU A 1 127 ? 17.71271 129.28169 8.07989 1.000 35.31603 145 GLU B C 1
ATOM 967 O O . GLU A 1 127 ? 18.57879 130.14025 8.27232 1.000 33.92845 145 GLU B O 1
ATOM 973 N N . VAL A 1 128 ? 17.36525 128.37096 8.98586 1.000 32.02514 146 VAL B N 1
ATOM 974 C CA . VAL A 1 128 ? 18.10010 128.15504 10.22586 1.000 32.88036 146 VAL B CA 1
ATOM 975 C C . VAL A 1 128 ? 18.81000 126.81602 10.11662 1.000 40.70999 146 VAL B C 1
ATOM 976 O O . VAL A 1 128 ? 18.22093 125.83103 9.66173 1.000 37.75221 146 VAL B O 1
ATOM 980 N N . ARG A 1 129 ? 20.08015 126.78645 10.50950 1.000 37.12556 147 ARG B N 1
ATOM 981 C CA . ARG A 1 129 ? 20.86181 125.55915 10.56510 1.000 35.97283 147 ARG B CA 1
ATOM 982 C C . ARG A 1 129 ? 21.32337 125.36347 11.99870 1.000 37.46589 147 ARG B C 1
ATOM 983 O O . ARG A 1 129 ? 22.03746 126.21056 12.54423 1.000 36.11809 147 ARG B O 1
ATOM 991 N N . VAL A 1 130 ? 20.90107 124.26139 12.60872 1.000 34.17625 148 VAL B N 1
ATOM 992 C CA . VAL A 1 130 ? 21.24156 123.93478 13.98679 1.000 33.19803 148 VAL B CA 1
ATOM 993 C C . VAL A 1 130 ? 22.16887 122.73018 13.96294 1.000 40.39055 148 VAL B C 1
ATOM 994 O O . VAL A 1 130 ? 21.76980 121.63572 13.54642 1.000 35.88699 148 VAL B O 1
ATOM 998 N N . ASN A 1 131 ? 23.40261 122.92966 14.41050 1.000 35.39913 149 ASN B N 1
ATOM 999 C CA . ASN A 1 131 ? 24.40603 121.87334 14.45348 1.000 38.80127 149 ASN B CA 1
ATOM 1000 C C . ASN A 1 131 ? 24.73648 121.61837 15.92036 1.000 36.98441 149 ASN B C 1
ATOM 1001 O O . ASN A 1 131 ? 25.50120 122.37037 16.53336 1.000 35.14795 149 ASN B O 1
ATOM 1006 N N . LEU A 1 132 ? 24.13504 120.57504 16.48933 1.000 34.92578 150 LEU B N 1
ATOM 1007 C CA . LEU A 1 132 ? 24.38237 120.17746 17.87094 1.000 39.19757 150 LEU B CA 1
ATOM 1008 C C . LEU A 1 132 ? 25.35972 119.00785 17.85788 1.000 44.82653 150 LEU B C 1
ATOM 1009 O O . LEU A 1 132 ? 25.03487 117.92373 17.36406 1.000 40.17001 150 LEU B O 1
ATOM 1014 N N . LYS A 1 133 ? 26.55698 119.23176 18.38984 1.000 43.98250 151 LYS B N 1
ATOM 1015 C CA . LYS A 1 133 ? 27.59175 118.20977 18.38754 1.000 49.87794 151 LYS B CA 1
ATOM 1016 C C . LYS A 1 133 ? 28.60084 118.53831 19.47583 1.000 44.87570 151 LYS B C 1
ATOM 1017 O O . LYS A 1 133 ? 28.64478 119.65911 19.99004 1.000 49.74466 151 LYS B O 1
ATOM 1023 N N . LYS A 1 134 ? 29.41529 117.54366 19.81513 1.000 46.37211 152 LYS B N 1
ATOM 1024 C CA . LYS A 1 134 ? 30.46754 117.74695 20.79846 1.000 44.38088 152 LYS B CA 1
ATOM 1025 C C . LYS A 1 134 ? 31.60389 118.56582 20.19811 1.000 46.92058 152 LYS B C 1
ATOM 1026 O O . LYS A 1 134 ? 31.89905 118.48155 19.00360 1.000 53.78620 152 LYS B O 1
ATOM 1032 N N . HIS A 1 135 ? 32.24222 119.37248 21.04256 1.000 44.11715 153 HIS B N 1
ATOM 1033 C CA . HIS A 1 135 ? 33.36306 120.19321 20.61568 1.000 50.91949 153 HIS B CA 1
ATOM 1034 C C . HIS A 1 135 ? 34.63022 119.96253 21.42344 1.000 46.06605 153 HIS B C 1
ATOM 1035 O O . HIS A 1 135 ? 35.69832 120.42497 21.00745 1.000 59.65501 153 HIS B O 1
ATOM 1042 N N . ILE A 1 136 ? 34.54681 119.27061 22.55342 1.000 47.87660 154 ILE B N 1
ATOM 1043 C CA . ILE A 1 136 ? 35.71570 118.78955 23.27826 1.000 44.15297 154 ILE B CA 1
ATOM 1044 C C . ILE A 1 136 ? 35.85686 117.30528 22.97823 1.000 34.88595 154 ILE B C 1
ATOM 1045 O O . ILE A 1 136 ? 34.95771 116.51523 23.28826 1.000 44.63433 154 ILE B O 1
ATOM 1050 N N . ASN A 1 137 ? 36.97696 116.91694 22.36958 1.000 35.99932 155 ASN B N 1
ATOM 1051 C CA . ASN A 1 137 ? 37.20502 115.51767 22.02518 1.000 42.86437 155 ASN B CA 1
ATOM 1052 C C . ASN A 1 137 ? 38.41028 114.91649 22.73778 1.000 37.38867 155 ASN B C 1
ATOM 1053 O O . ASN A 1 137 ? 38.84266 113.81702 22.37649 1.000 37.29781 155 ASN B O 1
ATOM 1058 N N . GLU A 1 138 ? 38.96891 115.60607 23.72974 1.000 39.30439 156 GLU B N 1
ATOM 1059 C CA . GLU A 1 138 ? 40.10179 115.08056 24.48009 1.000 40.23619 156 GLU B CA 1
ATOM 1060 C C . GLU A 1 138 ? 40.00259 115.54673 25.92463 1.000 42.48599 156 GLU B C 1
ATOM 1061 O O . GLU A 1 138 ? 39.82594 116.74084 26.17993 1.000 36.41815 156 GLU B O 1
ATOM 1067 N N . GLU A 1 139 ? 40.10391 114.60643 26.86082 1.000 35.12703 157 GLU B N 1
ATOM 1068 C CA . GLU A 1 139 ? 40.06440 114.91981 28.28109 1.000 32.10060 157 GLU B CA 1
ATOM 1069 C C . GLU A 1 139 ? 41.02552 114.00283 29.02312 1.000 37.65067 157 GLU B C 1
ATOM 1070 O O . GLU A 1 139 ? 41.40780 112.93926 28.52960 1.000 33.75755 157 GLU B O 1
ATOM 1076 N N . TYR A 1 140 ? 41.40936 114.42524 30.22252 1.000 33.52401 158 TYR B N 1
ATOM 1077 C CA . TYR A 1 140 ? 42.06914 113.53131 31.16064 1.000 36.67318 158 TYR B CA 1
ATOM 1078 C C . TYR A 1 140 ? 41.02167 112.76263 31.95952 1.000 38.68898 158 TYR B C 1
ATOM 1079 O O . TYR A 1 140 ? 39.87548 113.19643 32.10518 1.000 30.35523 158 TYR B O 1
ATOM 1088 N N . SER A 1 141 ? 41.43182 111.60584 32.47593 1.000 31.88266 159 SER B N 1
ATOM 1089 C CA . SER A 1 141 ? 40.55644 110.81406 33.32693 1.000 33.88436 159 SER B CA 1
ATOM 1090 C C . SER A 1 141 ? 40.14644 111.62177 34.55379 1.000 33.92712 159 SER B C 1
ATOM 1091 O O . SER A 1 141 ? 40.84651 112.54344 34.98237 1.000 33.73219 159 SER B O 1
ATOM 1094 N N . ILE A 1 142 ? 38.99508 111.27338 35.12179 1.000 34.89510 160 ILE B N 1
ATOM 1095 C CA . ILE A 1 142 ? 38.42601 111.99626 36.25304 1.000 36.11384 160 ILE B CA 1
ATOM 1096 C C . ILE A 1 142 ? 38.41622 111.07772 37.46636 1.000 38.20913 160 ILE B C 1
ATOM 1097 O O . ILE A 1 142 ? 37.92731 109.94402 37.39298 1.000 41.05008 160 ILE B O 1
ATOM 1102 N N . PHE A 1 143 ? 38.97013 111.56409 38.57567 1.000 34.26249 161 PHE B N 1
ATOM 1103 C CA . PHE A 1 143 ? 39.01025 110.80513 39.81822 1.000 41.80635 161 PHE B CA 1
ATOM 1104 C C . PHE A 1 143 ? 37.67523 110.90325 40.54688 1.000 43.63791 161 PHE B C 1
ATOM 1105 O O . PHE A 1 143 ? 37.18793 112.00573 40.81984 1.000 41.59894 161 PHE B O 1
ATOM 1113 N N . ASN A 1 144 ? 37.07927 109.75144 40.85062 1.000 42.78793 162 ASN B N 1
ATOM 1114 C CA . ASN A 1 144 ? 35.87569 109.67581 41.67315 1.000 43.32226 162 ASN B CA 1
ATOM 1115 C C . ASN A 1 144 ? 36.32704 109.39098 43.10050 1.000 48.44431 162 ASN B C 1
ATOM 1116 O O . ASN A 1 144 ? 36.72287 108.26441 43.41856 1.000 43.02404 162 ASN B O 1
ATOM 1121 N N . GLU A 1 145 ? 36.27077 110.41207 43.95826 1.000 44.39621 163 GLU B N 1
ATOM 1122 C CA . GLU A 1 145 ? 36.78699 110.26241 45.31540 1.000 50.11431 163 GLU B CA 1
ATOM 1123 C C . GLU A 1 145 ? 35.93665 109.31831 46.15548 1.000 61.46714 163 GLU B C 1
ATOM 1124 O O . GLU A 1 145 ? 36.46769 108.62045 47.02759 1.000 54.48495 163 GLU B O 1
ATOM 1130 N N . GLU A 1 146 ? 34.62653 109.27476 45.90914 1.000 60.92057 164 GLU B N 1
ATOM 1131 C CA . GLU A 1 146 ? 33.76025 108.41953 46.71272 1.000 66.39544 164 GLU B CA 1
ATOM 1132 C C . GLU A 1 146 ? 34.00661 106.94439 46.41626 1.000 67.62387 164 GLU B C 1
ATOM 1133 O O . GLU A 1 146 ? 33.96563 106.10799 47.32658 1.000 66.04332 164 GLU B O 1
ATOM 1139 N N . GLU A 1 147 ? 34.26601 106.60525 45.15383 1.000 60.98269 165 GLU B N 1
ATOM 1140 C CA . GLU A 1 147 ? 34.58134 105.23389 44.77606 1.000 53.68443 165 GLU B CA 1
ATOM 1141 C C . GLU A 1 147 ? 36.07824 104.95316 44.74819 1.000 53.50842 165 GLU B C 1
ATOM 1142 O O . GLU A 1 147 ? 36.46662 103.79090 44.58883 1.000 56.82367 165 GLU B O 1
ATOM 1148 N N . ASP A 1 148 ? 36.91830 105.98302 44.89225 1.000 49.62099 166 ASP B N 1
ATOM 1149 C CA . ASP A 1 148 ? 38.37587 105.83752 44.86851 1.000 41.68932 166 ASP B CA 1
ATOM 1150 C C . ASP A 1 148 ? 38.83388 105.17346 43.56894 1.000 50.10686 166 ASP B C 1
ATOM 1151 O O . ASP A 1 148 ? 39.55152 104.17032 43.56956 1.000 52.69080 166 ASP B O 1
ATOM 1156 N N . VAL A 1 149 ? 38.39243 105.73533 42.44741 1.000 41.22163 167 VAL B N 1
ATOM 1157 C CA . VAL A 1 149 ? 38.65697 105.14729 41.13947 1.000 38.15324 167 VAL B CA 1
ATOM 1158 C C . VAL A 1 149 ? 38.82230 106.26535 40.11883 1.000 40.95807 167 VAL B C 1
ATOM 1159 O O . VAL A 1 149 ? 38.17979 107.31546 40.21454 1.000 35.55188 167 VAL B O 1
ATOM 1163 N N . HIS A 1 150 ? 39.71065 106.04158 39.15505 1.000 35.21020 168 HIS B N 1
ATOM 1164 C CA A HIS A 1 150 ? 39.84372 106.92806 38.00901 0.480 35.65573 168 HIS B CA 1
ATOM 1165 C CA B HIS A 1 150 ? 39.85861 106.92173 38.00632 0.520 35.64078 168 HIS B CA 1
ATOM 1166 C C . HIS A 1 150 ? 39.00429 106.38927 36.85999 1.000 34.70932 168 HIS B C 1
ATOM 1167 O O . HIS A 1 150 ? 38.99877 105.18430 36.59059 1.000 30.97983 168 HIS B O 1
ATOM 1180 N N . VAL A 1 151 ? 38.28022 107.28459 36.19129 1.000 32.13289 169 VAL B N 1
ATOM 1181 C CA . VAL A 1 151 ? 37.28699 106.89605 35.19496 1.000 30.37439 169 VAL B CA 1
ATOM 1182 C C . VAL A 1 151 ? 37.58969 107.56841 33.86354 1.000 35.43949 169 VAL B C 1
ATOM 1183 O O . VAL A 1 151 ? 37.85010 108.77656 33.81399 1.000 37.25317 169 VAL B O 1
ATOM 1187 N N . CYS A 1 152 ? 37.53525 106.78507 32.78583 1.000 28.91499 170 CYS B N 1
ATOM 1188 C CA . CYS A 1 152 ? 37.42272 107.29433 31.42132 1.000 33.02352 170 CYS B CA 1
ATOM 1189 C C . CYS A 1 152 ? 36.02250 106.93720 30.93505 1.000 35.57654 170 CYS B C 1
ATOM 1190 O O . CYS A 1 152 ? 35.72624 105.76179 30.69291 1.000 29.74815 170 CYS B O 1
ATOM 1193 N N . ASP A 1 153 ? 35.15645 107.94365 30.81262 1.000 32.00374 171 ASP B N 1
ATOM 1194 C CA . ASP A 1 153 ? 33.73287 107.72211 30.55758 1.000 32.99161 171 ASP B CA 1
ATOM 1195 C C . ASP A 1 153 ? 33.44426 107.94793 29.07723 1.000 34.21490 171 ASP B C 1
ATOM 1196 O O . ASP A 1 153 ? 33.36686 109.08886 28.61295 1.000 31.89183 171 ASP B O 1
ATOM 1201 N N . PHE A 1 154 ? 33.26070 106.85170 28.34033 1.000 28.66027 172 PHE B N 1
ATOM 1202 C CA . PHE A 1 154 ? 32.85272 106.90379 26.94356 1.000 29.38729 172 PHE B CA 1
ATOM 1203 C C . PHE A 1 154 ? 31.37862 106.56036 26.75536 1.000 30.99437 172 PHE B C 1
ATOM 1204 O O . PHE A 1 154 ? 30.96675 106.22198 25.64095 1.000 29.29732 172 PHE B O 1
ATOM 1212 N N . SER A 1 155 ? 30.57973 106.61877 27.82130 1.000 32.04714 173 SER B N 1
ATOM 1213 C CA . SER A 1 155 ? 29.16590 106.28116 27.73805 1.000 37.05541 173 SER B CA 1
ATOM 1214 C C . SER A 1 155 ? 28.26003 107.50607 27.74618 1.000 44.29419 173 SER B C 1
ATOM 1215 O O . SER A 1 155 ? 27.05269 107.36253 27.52554 1.000 34.40589 173 SER B O 1
ATOM 1218 N N . LYS A 1 156 ? 28.80597 108.69410 27.99804 1.000 34.82786 174 LYS B N 1
ATOM 1219 C CA . LYS A 1 156 ? 28.02646 109.92567 28.03796 1.000 41.29742 174 LYS B CA 1
ATOM 1220 C C . LYS A 1 156 ? 28.99533 111.10182 28.04330 1.000 38.91943 174 LYS B C 1
ATOM 1221 O O . LYS A 1 156 ? 30.20944 110.93084 28.18488 1.000 39.23746 174 LYS B O 1
ATOM 1227 N N . GLY A 1 157 ? 28.43963 112.30348 27.88721 1.000 40.99152 175 GLY B N 1
ATOM 1228 C CA . GLY A 1 157 ? 29.25733 113.50124 27.93123 1.000 36.69675 175 GLY B CA 1
ATOM 1229 C C . GLY A 1 157 ? 30.09556 113.67976 26.67502 1.000 37.69259 175 GLY B C 1
ATOM 1230 O O . GLY A 1 157 ? 29.76169 113.18950 25.59137 1.000 34.22743 175 GLY B O 1
ATOM 1231 N N . ASN A 1 158 ? 31.22650 114.37456 26.84200 1.000 34.65752 176 ASN B N 1
ATOM 1232 C CA . ASN A 1 158 ? 32.03078 114.79640 25.69769 1.000 35.90082 176 ASN B CA 1
ATOM 1233 C C . ASN A 1 158 ? 32.59727 113.60828 24.92933 1.000 34.35499 176 ASN B C 1
ATOM 1234 O O . ASN A 1 158 ? 32.66844 113.63819 23.69509 1.000 42.07521 176 ASN B O 1
ATOM 1239 N N . LEU A 1 159 ? 33.02339 112.56146 25.63698 1.000 35.85061 177 LEU B N 1
ATOM 1240 C CA . LEU A 1 159 ? 33.67853 111.41917 25.01655 1.000 31.39033 177 LEU B CA 1
ATOM 1241 C C . LEU A 1 159 ? 32.70825 110.28424 24.69869 1.000 33.07613 177 LEU B C 1
ATOM 1242 O O . LEU A 1 159 ? 33.14640 109.15087 24.47254 1.000 30.39278 177 LEU B O 1
ATOM 1247 N N . ASP A 1 160 ? 31.40814 110.56899 24.67106 1.000 31.21687 178 ASP B N 1
ATOM 1248 C CA . ASP A 1 160 ? 30.40759 109.55063 24.37744 1.000 32.65545 178 ASP B CA 1
ATOM 1249 C C . ASP A 1 160 ? 30.64275 108.94329 22.99962 1.000 28.64075 178 ASP B C 1
ATOM 1250 O O . ASP A 1 160 ? 30.76465 109.66199 22.00434 1.000 31.02544 178 ASP B O 1
ATOM 1255 N N . ILE A 1 161 ? 30.71033 107.61325 22.94086 1.000 31.90167 179 ILE B N 1
ATOM 1256 C CA . ILE A 1 161 ? 30.83658 106.90498 21.67282 1.000 28.63849 179 ILE B CA 1
ATOM 1257 C C . ILE A 1 161 ? 29.54346 106.19583 21.28953 1.000 30.76127 179 ILE B C 1
ATOM 1258 O O . ILE A 1 161 ? 29.51722 105.46271 20.29454 1.000 33.03615 179 ILE B O 1
ATOM 1263 N N . THR A 1 162 ? 28.46645 106.40726 22.04522 1.000 31.93120 180 THR B N 1
ATOM 1264 C CA . THR A 1 162 ? 27.17414 105.82981 21.69590 1.000 41.28925 180 THR B CA 1
ATOM 1265 C C . THR A 1 162 ? 26.76773 106.28414 20.29599 1.000 37.95503 180 THR B C 1
ATOM 1266 O O . THR A 1 162 ? 26.97493 107.45002 19.94293 1.000 36.20892 180 THR B O 1
ATOM 1270 N N . PRO A 1 163 ? 26.21814 105.39535 19.46959 1.000 39.29246 181 PRO B N 1
ATOM 1271 C CA . PRO A 1 163 ? 25.74380 105.81536 18.14529 1.000 39.40629 181 PRO B CA 1
ATOM 1272 C C . PRO A 1 163 ? 24.76357 106.97751 18.23629 1.000 44.26666 181 PRO B C 1
ATOM 1273 O O . PRO A 1 163 ? 23.84629 106.97995 19.06068 1.000 43.99308 181 PRO B O 1
ATOM 1277 N N . SER A 1 164 ? 24.96898 107.97688 17.38099 1.000 39.85000 182 SER B N 1
ATOM 1278 C CA . SER A 1 164 ? 24.11312 109.15355 17.35154 1.000 37.94133 182 SER B CA 1
ATOM 1279 C C . SER A 1 164 ? 24.00734 109.65239 15.91857 1.000 37.99525 182 SER B C 1
ATOM 1280 O O . SER A 1 164 ? 24.71678 109.18867 15.02314 1.000 43.12552 182 SER B O 1
ATOM 1283 N N . ALA A 1 165 ? 23.11786 110.62320 15.71053 1.000 40.06254 183 ALA B N 1
ATOM 1284 C CA . ALA A 1 165 ? 22.94638 111.24691 14.40741 1.000 42.18808 183 ALA B CA 1
ATOM 1285 C C . ALA A 1 165 ? 23.82618 112.48075 14.22904 1.000 42.04164 183 ALA B C 1
ATOM 1286 O O . ALA A 1 165 ? 23.51444 113.33600 13.39405 1.000 44.21424 183 ALA B O 1
ATOM 1288 N N . GLY A 1 166 ? 24.91684 112.58934 14.98244 1.000 39.78085 184 GLY B N 1
ATOM 1289 C CA . GLY A 1 166 ? 25.73693 113.78499 14.90569 1.000 42.29495 184 GLY B CA 1
ATOM 1290 C C . GLY A 1 166 ? 26.43889 113.90014 13.56402 1.000 44.70352 184 GLY B C 1
ATOM 1291 O O . GLY A 1 166 ? 26.88130 112.91028 12.97922 1.000 42.77697 184 GLY B O 1
ATOM 1292 N N . PHE A 1 167 ? 26.54311 115.13394 13.07575 1.000 42.59033 185 PHE B N 1
ATOM 1293 C CA . PHE A 1 167 ? 27.21210 115.41176 11.80675 1.000 45.97415 185 PHE B CA 1
ATOM 1294 C C . PHE A 1 167 ? 28.71400 115.41472 12.04952 1.000 52.70946 185 PHE B C 1
ATOM 1295 O O . PHE A 1 167 ? 29.31269 116.43055 12.40869 1.000 52.05684 185 PHE B O 1
ATOM 1303 N N . TYR A 1 168 ? 29.32896 114.25438 11.85145 1.000 41.81857 186 TYR B N 1
ATOM 1304 C CA . TYR A 1 168 ? 30.77233 114.09689 11.94068 1.000 46.58701 186 TYR B CA 1
ATOM 1305 C C . TYR A 1 168 ? 31.29719 113.59122 10.60652 1.000 53.56286 186 TYR B C 1
ATOM 1306 O O . TYR A 1 168 ? 30.74371 112.64620 10.03441 1.000 53.54994 186 TYR B O 1
ATOM 1315 N N . LEU A 1 169 ? 32.34790 114.23132 10.10659 1.000 53.86970 187 LEU B N 1
ATOM 1316 C CA . LEU A 1 169 ? 33.00850 113.73798 8.91200 1.000 56.50269 187 LEU B CA 1
ATOM 1317 C C . LEU A 1 169 ? 33.84617 112.50884 9.25564 1.000 59.21153 187 LEU B C 1
ATOM 1318 O O . LEU A 1 169 ? 34.16237 112.24800 10.41972 1.000 52.41286 187 LEU B O 1
ATOM 1323 N N . LYS A 1 170 ? 34.19350 111.74342 8.21590 1.000 61.76388 188 LYS B N 1
ATOM 1324 C CA . LYS A 1 170 ? 34.70711 110.39002 8.41563 1.000 69.29390 188 LYS B CA 1
ATOM 1325 C C . LYS A 1 170 ? 35.95684 110.36275 9.28738 1.000 62.32332 188 LYS B C 1
ATOM 1326 O O . LYS A 1 170 ? 36.16106 109.40746 10.04462 1.000 64.97173 188 LYS B O 1
ATOM 1332 N N . ASN A 1 171 ? 36.79459 111.39201 9.20545 1.000 59.73045 189 ASN B N 1
ATOM 1333 C CA . ASN A 1 171 ? 38.04154 111.44378 9.95587 1.000 66.29391 189 ASN B CA 1
ATOM 1334 C C . ASN A 1 171 ? 37.91638 112.16264 11.29671 1.000 63.88236 189 ASN B C 1
ATOM 1335 O O . AS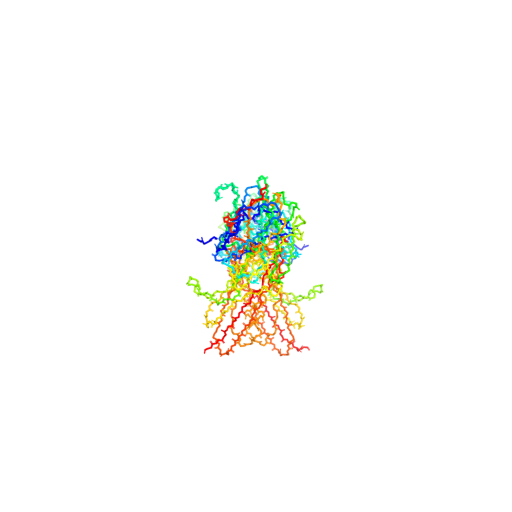N A 1 171 ? 38.94097 112.45385 11.92193 1.000 65.05997 189 ASN B O 1
ATOM 1340 N N . SER A 1 172 ? 36.69929 112.45344 11.75765 1.000 52.30734 190 SER B N 1
ATOM 1341 C CA . SER A 1 172 ? 36.50485 113.24515 12.96767 1.000 52.49265 190 SER B CA 1
ATOM 1342 C C . SER A 1 172 ? 35.66039 112.51810 14.01158 1.000 48.84003 190 SER B C 1
ATOM 1343 O O . SER A 1 172 ? 34.93982 113.15383 14.78433 1.000 38.21606 190 SER B O 1
ATOM 1346 N N . ARG A 1 173 ? 35.73537 111.18818 14.05427 1.000 41.69672 191 ARG B N 1
ATOM 1347 C CA . ARG A 1 173 ? 34.97058 110.41024 15.01959 1.000 42.40055 191 ARG B CA 1
ATOM 1348 C C . ARG A 1 173 ? 35.81678 109.89906 16.18105 1.000 35.90721 191 ARG B C 1
ATOM 1349 O O . ARG A 1 173 ? 35.35745 109.03271 16.93110 1.000 39.40199 191 ARG B O 1
ATOM 1357 N N . ASN A 1 174 ? 37.02341 110.43109 16.36410 1.000 39.80609 192 ASN B N 1
ATOM 1358 C CA . ASN A 1 174 ? 37.89391 110.03379 17.46606 1.000 40.81276 192 ASN B CA 1
ATOM 1359 C C . ASN A 1 174 ? 37.62902 110.89076 18.69821 1.000 36.47630 192 ASN B C 1
ATOM 1360 O O . ASN A 1 174 ? 37.51576 112.11636 18.59785 1.000 37.30074 192 ASN B O 1
ATOM 1365 N N . VAL A 1 175 ? 37.53660 110.24245 19.85710 1.000 32.37157 193 VAL B N 1
ATOM 1366 C CA . VAL A 1 175 ? 37.55132 110.92026 21.14695 1.000 31.52389 193 VAL B CA 1
ATOM 1367 C C . VAL A 1 175 ? 38.65514 110.29258 21.98407 1.000 40.70073 193 VAL B C 1
ATOM 1368 O O . VAL A 1 175 ? 38.97372 109.10900 21.83228 1.000 37.66012 193 VAL B O 1
ATOM 1372 N N . SER A 1 176 ? 39.24706 111.08770 22.87295 1.000 27.83999 194 SER B N 1
ATOM 1373 C CA . SER A 1 176 ? 40.45658 110.66506 23.56870 1.000 36.13004 194 SER B CA 1
ATOM 1374 C C . SER A 1 176 ? 40.34415 110.91697 25.06491 1.000 32.66257 194 SER B C 1
ATOM 1375 O O . SER A 1 176 ? 39.95162 112.00771 25.48939 1.000 31.51360 194 SER B O 1
ATOM 1378 N N . CYS A 1 177 ? 40.71230 109.91255 25.85693 1.000 27.42091 195 CYS B N 1
ATOM 1379 C CA . CYS A 1 177 ? 40.84847 110.04109 27.29914 1.000 32.37377 195 CYS B CA 1
ATOM 1380 C C . CYS A 1 177 ? 42.26183 109.63123 27.68745 1.000 34.82517 195 CYS B C 1
ATOM 1381 O O . CYS A 1 177 ? 42.78509 108.62937 27.19038 1.000 32.87128 195 CYS B O 1
ATOM 1384 N N . ILE A 1 178 ? 42.88595 110.42242 28.55582 1.000 29.22850 196 ILE B N 1
ATOM 1385 C CA . ILE A 1 178 ? 44.26487 110.20309 28.97951 1.000 30.82714 196 ILE B CA 1
ATOM 1386 C C . ILE A 1 178 ? 44.24595 109.80826 30.44823 1.000 28.45201 196 ILE B C 1
ATOM 1387 O O . ILE A 1 178 ? 43.73330 110.55422 31.29050 1.000 30.66910 196 ILE B O 1
ATOM 1392 N N . TYR A 1 179 ? 44.80363 108.64052 30.75988 1.000 26.90518 197 TYR B N 1
ATOM 1393 C CA . TYR A 1 179 ? 44.90413 108.16185 32.13474 1.000 28.89586 197 TYR B CA 1
ATOM 1394 C C . TYR A 1 179 ? 46.37158 108.08228 32.53699 1.000 31.20498 197 TYR B C 1
ATOM 1395 O O . TYR A 1 179 ? 47.12479 107.26032 32.00349 1.000 28.03240 197 TYR B O 1
ATOM 1404 N N . ARG A 1 180 ? 46.77342 108.93707 33.47406 1.000 27.28322 198 ARG B N 1
ATOM 1405 C CA A ARG A 1 180 ? 48.10435 108.86000 34.07577 0.570 29.32613 198 ARG B CA 1
ATOM 1406 C CA B ARG A 1 180 ? 48.09972 108.85552 34.07159 0.430 28.41102 198 ARG B CA 1
ATOM 1407 C C . ARG A 1 180 ? 48.07007 107.74722 35.11571 1.000 31.84900 198 ARG B C 1
ATOM 1408 O O . ARG A 1 180 ? 47.50260 107.91396 36.19913 1.000 28.62001 198 ARG B O 1
ATOM 1423 N N . VAL A 1 181 ? 48.68193 106.60793 34.78239 1.000 28.34050 199 VAL B N 1
ATOM 1424 C CA . VAL A 1 181 ? 48.49619 105.39099 35.56620 1.000 33.07832 199 VAL B CA 1
ATOM 1425 C C . VAL A 1 181 ? 48.99500 105.57877 36.99019 1.000 31.93414 199 VAL B C 1
ATOM 1426 O O . VAL A 1 181 ? 50.14552 105.97346 37.22274 1.000 30.64169 199 VAL B O 1
ATOM 1430 N N . ILE A 1 182 ? 48.12691 105.28392 37.95040 1.000 29.23271 200 ILE B N 1
ATOM 1431 C CA . ILE A 1 182 ? 48.47572 105.26999 39.36797 1.000 30.16694 200 ILE B CA 1
ATOM 1432 C C . ILE A 1 182 ? 48.59424 103.81358 39.80289 1.000 31.16064 200 ILE B C 1
ATOM 1433 O O . ILE A 1 182 ? 47.61058 103.06576 39.68730 1.000 30.45245 200 ILE B O 1
ATOM 1438 N N . PRO A 1 183 ? 49.74742 103.37625 40.30400 1.000 34.51986 201 PRO B N 1
ATOM 1439 C CA . PRO A 1 183 ? 49.91314 101.95974 40.65320 1.000 38.62099 201 PRO B CA 1
ATOM 1440 C C . PRO A 1 183 ? 48.92548 101.51574 41.72333 1.000 43.80288 201 PRO B C 1
ATOM 1441 O O . PRO A 1 183 ? 48.62838 102.25270 42.66595 1.000 36.04653 201 PRO B O 1
ATOM 1445 N N . ASN A 1 184 ? 48.40271 100.29931 41.54847 1.000 39.18323 202 ASN B N 1
ATOM 1446 C CA . ASN A 1 184 ? 47.54563 99.61168 42.51229 1.000 40.76762 202 ASN B CA 1
ATOM 1447 C C . ASN A 1 184 ? 46.18269 100.26684 42.68316 1.000 42.94214 202 ASN B C 1
ATOM 1448 O O . ASN A 1 184 ? 45.46636 99.96304 43.64283 1.000 42.64059 202 ASN B O 1
ATOM 1453 N N . LYS A 1 185 ? 45.79050 101.14544 41.76941 1.000 32.92282 203 LYS B N 1
ATOM 1454 C CA . LYS A 1 185 ? 44.49049 101.79342 41.82582 1.000 38.71039 203 LYS B CA 1
ATOM 1455 C C . LYS A 1 185 ? 43.58081 101.19605 40.76362 1.000 37.48074 203 LYS B C 1
ATOM 1456 O O . LYS A 1 185 ? 44.03375 100.83916 39.67125 1.000 33.59769 203 LYS B O 1
ATOM 1462 N N . LEU A 1 186 ? 42.30378 101.06489 41.10362 1.000 33.17209 204 LEU B N 1
ATOM 1463 C CA . LEU A 1 186 ? 41.32003 100.59287 40.14351 1.000 36.68471 204 LEU B CA 1
ATOM 1464 C C . LEU A 1 186 ? 41.03765 101.67875 39.11337 1.000 33.80016 204 LEU B C 1
ATOM 1465 O O . LEU A 1 186 ? 40.94006 102.86284 39.44519 1.000 38.62696 204 LEU B O 1
ATOM 1470 N N . PHE A 1 187 ? 40.91760 101.26783 37.85463 1.000 31.04866 205 PHE B N 1
ATOM 1471 C CA . PHE A 1 187 ? 40.63706 102.16571 36.74598 1.000 30.76342 205 PHE B CA 1
ATOM 1472 C C . PHE A 1 187 ? 39.43421 101.63294 35.98121 1.000 33.99960 205 PHE B C 1
ATOM 1473 O O . PHE A 1 187 ? 39.35001 100.43345 35.70194 1.000 29.28456 205 PHE B O 1
ATOM 1481 N N . LEU A 1 188 ? 38.51153 102.52884 35.63679 1.000 28.30077 206 LEU B N 1
ATOM 1482 C CA . LEU A 1 188 ? 37.23836 102.16560 35.02612 1.000 29.90447 206 LEU B CA 1
ATOM 1483 C C . LEU A 1 188 ? 37.12347 102.76997 33.63528 1.000 34.69771 206 LEU B C 1
ATOM 1484 O O . LEU A 1 188 ? 37.30375 103.98081 33.46206 1.000 33.28753 206 LEU B O 1
ATOM 1489 N N . ILE A 1 189 ? 36.79533 101.93012 32.65730 1.000 28.16968 207 ILE B N 1
ATOM 1490 C CA . ILE A 1 189 ? 36.43404 102.36561 31.31344 1.000 29.01691 207 ILE B CA 1
ATOM 1491 C C . ILE A 1 189 ? 34.93735 102.13758 31.16385 1.000 31.37242 207 ILE B C 1
ATOM 1492 O O . ILE A 1 189 ? 34.48224 100.98898 31.12123 1.000 31.04699 207 ILE B O 1
ATOM 1497 N N . LYS A 1 190 ? 34.16543 103.21746 31.07835 1.000 32.04399 208 LYS B N 1
ATOM 1498 C CA . LYS A 1 190 ? 32.71526 103.12639 30.94162 1.000 31.41189 208 LYS B CA 1
ATOM 1499 C C . LYS A 1 190 ? 32.32436 103.24660 29.47418 1.000 32.03599 208 LYS B C 1
ATOM 1500 O O . LYS A 1 190 ? 32.78147 104.15642 28.77542 1.000 29.36014 208 LYS B O 1
ATOM 1506 N N . LEU A 1 191 ? 31.47098 102.34222 29.01832 1.000 29.25728 209 LEU B N 1
ATOM 1507 C CA . LEU A 1 191 ? 31.12267 102.21479 27.61372 1.000 27.64871 209 LEU B CA 1
ATOM 1508 C C . LEU A 1 191 ? 29.61477 102.09005 27.46745 1.000 31.37733 209 LEU B C 1
ATOM 1509 O O . LEU A 1 191 ? 28.91020 101.81948 28.44655 1.000 31.90769 209 LEU B O 1
ATOM 1514 N N . PRO A 1 192 ? 29.08137 102.31303 26.26201 1.000 29.93118 210 PRO B N 1
ATOM 1515 C CA . PRO A 1 192 ? 27.63344 102.17498 26.06582 1.000 34.10548 210 PRO B CA 1
ATOM 1516 C C . PRO A 1 192 ? 27.15811 100.76319 26.37694 1.000 41.57586 210 PRO B C 1
ATOM 1517 O O . PRO A 1 192 ? 27.91582 99.79378 26.30470 1.000 31.20772 210 PRO B O 1
ATOM 1521 N N . LYS A 1 193 ? 25.87923 100.66105 26.73544 1.000 36.44518 211 LYS B N 1
ATOM 1522 C CA . LYS A 1 193 ? 25.26233 99.38434 27.09589 1.000 49.39104 211 LYS B CA 1
ATOM 1523 C C . LYS A 1 193 ? 24.79078 98.70002 25.81564 1.000 41.42156 211 LYS B C 1
ATOM 1524 O O . LYS A 1 193 ? 23.61344 98.71526 25.45590 1.000 43.91645 211 LYS B O 1
ATOM 1530 N N . LEU A 1 194 ? 25.74602 98.09476 25.11120 1.000 39.73429 212 LEU B N 1
ATOM 1531 C CA . LEU A 1 194 ? 25.48662 97.43141 23.84084 1.000 34.89073 212 LEU B CA 1
ATOM 1532 C C . LEU A 1 194 ? 26.20004 96.08690 23.81959 1.000 37.66228 212 LEU B C 1
ATOM 1533 O O . LEU A 1 194 ? 27.27595 95.93290 24.40249 1.000 32.62245 212 LEU B O 1
ATOM 1538 N N . ASP A 1 195 ? 25.59766 95.11794 23.12402 1.000 36.10811 213 ASP B N 1
ATOM 1539 C CA . ASP A 1 195 ? 26.20029 93.79025 23.03565 1.000 43.60470 213 ASP B CA 1
ATOM 1540 C C . ASP A 1 195 ? 27.58446 93.84593 22.39960 1.000 39.63794 213 ASP B C 1
ATOM 1541 O O . ASP A 1 195 ? 28.48675 93.10057 22.79783 1.000 37.64076 213 ASP B O 1
ATOM 1546 N N . ILE A 1 196 ? 27.77379 94.73095 21.41636 1.000 36.07986 214 ILE B N 1
ATOM 1547 C CA . ILE A 1 196 ? 29.05321 94.84148 20.72173 1.000 34.49441 214 ILE B CA 1
ATOM 1548 C C . ILE A 1 196 ? 30.19203 95.19486 21.67156 1.000 35.52535 214 ILE B C 1
ATOM 1549 O O . ILE A 1 196 ? 31.35606 94.89310 21.38114 1.000 30.93880 214 ILE B O 1
ATOM 1554 N N . VAL A 1 197 ? 29.88630 95.81746 22.81268 1.000 30.65145 215 VAL B N 1
ATOM 1555 C CA . VAL A 1 197 ? 30.93959 96.23668 23.73365 1.000 28.24385 215 VAL B CA 1
ATOM 1556 C C . VAL A 1 197 ? 31.66689 95.02076 24.29985 1.000 33.10367 215 VAL B C 1
ATOM 1557 O O . VAL A 1 197 ? 32.90245 94.96083 24.30266 1.000 32.10909 215 VAL B O 1
ATOM 1561 N N . THR A 1 198 ? 30.91700 94.02089 24.76840 1.000 30.92823 216 THR B N 1
ATOM 1562 C CA . THR A 1 198 ? 31.57852 92.83182 25.29498 1.000 30.83874 216 THR B CA 1
ATOM 1563 C C . THR A 1 198 ? 32.01899 91.88943 24.18269 1.000 33.75699 216 THR B C 1
ATOM 1564 O O . THR A 1 198 ? 32.99607 91.15200 24.35487 1.000 38.97559 216 THR B O 1
ATOM 1568 N N . GLU A 1 199 ? 31.32935 91.90982 23.03844 1.000 33.08599 217 GLU B N 1
ATOM 1569 C CA . GLU A 1 199 ? 31.67742 91.00408 21.94628 1.000 36.19959 217 GLU B CA 1
ATOM 1570 C C . GLU A 1 199 ? 33.01521 91.36709 21.31340 1.000 38.21683 217 GLU B C 1
ATOM 1571 O O . GLU A 1 199 ? 33.81099 90.47813 20.98726 1.000 36.99101 217 GLU B O 1
ATOM 1577 N N . LYS A 1 200 ? 33.27184 92.65869 21.10793 1.000 33.81156 218 LYS B N 1
ATOM 1578 C CA . LYS A 1 200 ? 34.43248 93.07365 20.32450 1.000 36.66210 218 LYS B CA 1
ATOM 1579 C C . LYS A 1 200 ? 35.31890 94.08631 21.03423 1.000 33.12495 218 LYS B C 1
ATOM 1580 O O . LYS A 1 200 ? 36.54463 93.99487 20.93601 1.000 31.04582 218 LYS B O 1
ATOM 1586 N N . LEU A 1 201 ? 34.73612 95.04861 21.74891 1.000 28.92273 219 LEU B N 1
ATOM 1587 C CA . LEU A 1 201 ? 35.55394 96.07123 22.39778 1.000 29.40571 219 LEU B CA 1
ATOM 1588 C C . LEU A 1 201 ? 36.34291 95.48610 23.55764 1.000 31.97871 219 LEU B C 1
ATOM 1589 O O . LEU A 1 201 ? 37.47927 95.89531 23.81851 1.000 25.87766 219 LEU B O 1
ATOM 1594 N N . LEU A 1 202 ? 35.75194 94.53608 24.26992 1.000 22.92410 220 LEU B N 1
ATOM 1595 C CA . LEU A 1 202 ? 36.48588 93.87698 25.34516 1.000 27.26149 220 LEU B CA 1
ATOM 1596 C C . LEU A 1 202 ? 37.66088 93.06577 24.81316 1.000 25.74104 220 LEU B C 1
ATOM 1597 O O . LEU A 1 202 ? 38.76738 93.19491 25.36485 1.000 30.11640 220 LEU B O 1
ATOM 1602 N N . PRO A 1 203 ? 37.52091 92.24220 23.76720 1.000 26.90448 221 PRO B N 1
ATOM 1603 C CA . PRO A 1 203 ? 38.73125 91.69351 23.12363 1.000 29.03452 221 PRO B CA 1
ATOM 1604 C C . PRO A 1 203 ? 39.73879 92.76203 22.71714 1.000 31.25704 221 PRO B C 1
ATOM 1605 O O . PRO A 1 203 ? 40.94805 92.52880 22.82557 1.000 28.98146 221 PRO B O 1
ATOM 1609 N N . SER A 1 204 ? 39.27433 93.94059 22.28141 1.000 29.48734 222 SER B N 1
ATOM 1610 C CA . SER A 1 204 ? 40.19633 94.98976 21.84589 1.000 28.23646 222 SER B CA 1
ATOM 1611 C C . SER A 1 204 ? 41.07034 95.47434 22.99603 1.000 28.59902 222 SER B C 1
ATOM 1612 O O . SER A 1 204 ? 42.29186 95.60363 22.84940 1.000 26.79348 222 SER B O 1
ATOM 1615 N N . ILE A 1 205 ? 40.46302 95.75372 24.15219 1.000 25.01961 223 ILE B N 1
ATOM 1616 C CA . ILE A 1 205 ? 41.25030 96.23673 25.28318 1.000 29.86801 223 ILE B CA 1
ATOM 1617 C C . ILE A 1 205 ? 42.15647 95.13216 25.81378 1.000 28.02174 223 ILE B C 1
ATOM 1618 O O . ILE A 1 205 ? 43.28207 95.40367 26.24535 1.000 26.19749 223 ILE B O 1
ATOM 1623 N N . VAL A 1 206 ? 41.70478 93.87483 25.76960 1.000 24.38777 224 VAL B N 1
ATOM 1624 C CA . VAL A 1 206 ? 42.53549 92.76931 26.23959 1.000 25.38103 224 VAL B CA 1
ATOM 1625 C C . VAL A 1 206 ? 43.76112 92.60700 25.34767 1.000 26.07511 224 VAL B C 1
ATOM 1626 O O . VAL A 1 206 ? 44.88591 92.43911 25.83313 1.000 27.54912 224 VAL B O 1
ATOM 1630 N N . ASN A 1 207 ? 43.56298 92.64261 24.02798 1.000 21.84152 225 ASN B N 1
ATOM 1631 C CA . ASN A 1 207 ? 44.69575 92.49136 23.12046 1.000 27.49594 225 ASN B CA 1
ATOM 1632 C C . ASN A 1 207 ? 45.63467 93.68873 23.19469 1.000 28.63896 225 ASN B C 1
ATOM 1633 O O . ASN A 1 207 ? 46.85551 93.52939 23.06752 1.000 29.97354 225 ASN B O 1
ATOM 1638 N N . CYS A 1 208 ? 45.09026 94.88447 23.41519 1.000 25.18639 226 CYS B N 1
ATOM 1639 C CA . CYS A 1 208 ? 45.93531 96.06398 23.56698 1.000 27.68378 226 CYS B CA 1
ATOM 1640 C C . CYS A 1 208 ? 46.81458 95.95613 24.80754 1.000 26.64884 226 CYS B C 1
ATOM 1641 O O . CYS A 1 208 ? 48.02933 96.17427 24.73900 1.000 25.59180 226 CYS B O 1
ATOM 1644 N N . LEU A 1 209 ? 46.21358 95.61132 25.95213 1.000 23.02855 227 LEU B N 1
ATOM 1645 C CA . LEU A 1 209 ? 46.94514 95.58570 27.21545 1.000 25.99606 227 LEU B CA 1
ATOM 1646 C C . LEU A 1 209 ? 47.91818 94.41662 27.29999 1.000 35.04913 227 LEU B C 1
ATOM 1647 O O . LEU A 1 209 ? 48.95343 94.52464 27.96899 1.000 33.77290 227 LEU B O 1
ATOM 1652 N N . SER A 1 210 ? 47.60239 93.29331 26.65792 1.000 26.04824 228 SER B N 1
ATOM 1653 C CA . SER A 1 210 ? 48.45304 92.11403 26.72785 1.000 27.26855 228 SER B CA 1
ATOM 1654 C C . SER A 1 210 ? 49.51508 92.08920 25.63801 1.000 28.09898 228 SER B C 1
ATOM 1655 O O . SER A 1 210 ? 50.37405 91.20151 25.65641 1.000 31.61541 228 SER B O 1
ATOM 1658 N N . GLU A 1 211 ? 49.48735 93.03958 24.69694 1.000 31.66645 229 GLU B N 1
ATOM 1659 C CA . GLU A 1 211 ? 50.45120 93.00258 23.60292 1.000 37.77778 229 GLU B CA 1
ATOM 1660 C C . GLU A 1 211 ? 51.87544 93.11117 24.13138 1.000 37.84144 229 GLU B C 1
ATOM 1661 O O . GLU A 1 211 ? 52.77349 92.40704 23.65982 1.000 32.48976 229 GLU B O 1
ATOM 1667 N N . PHE A 1 212 ? 52.10910 93.99405 25.09813 1.000 30.16148 230 PHE B N 1
ATOM 1668 C CA . PHE A 1 212 ? 53.44323 94.18908 25.64892 1.000 36.22341 230 PHE B CA 1
ATOM 1669 C C . PHE A 1 212 ? 53.52078 93.45444 26.98135 1.000 34.04975 230 PHE B C 1
ATOM 1670 O O . PHE A 1 212 ? 52.79849 93.79133 27.92689 1.000 32.61304 230 PHE B O 1
ATOM 1678 N N . SER A 1 213 ? 54.42808 92.48063 27.06317 1.000 35.01064 231 SER B N 1
ATOM 1679 C CA . SER A 1 213 ? 54.45727 91.58158 28.21216 1.000 45.84774 231 SER B CA 1
ATOM 1680 C C . SER A 1 213 ? 54.85926 92.29587 29.49607 1.000 42.79994 231 SER B C 1
ATOM 1681 O O . SER A 1 213 ? 54.47773 91.85884 30.58845 1.000 41.04346 231 SER B O 1
ATOM 1684 N N . PHE A 1 214 ? 55.60501 93.39429 29.39218 1.000 33.08462 232 PHE B N 1
ATOM 1685 C CA . PHE A 1 214 ? 56.09868 94.08891 30.57378 1.000 37.29267 232 PHE B CA 1
ATOM 1686 C C . PHE A 1 214 ? 55.05059 94.98147 31.22865 1.000 40.05668 232 PHE B C 1
ATOM 1687 O O . PHE A 1 214 ? 55.31813 95.53565 32.30003 1.000 43.46643 232 PHE B O 1
ATOM 1695 N N . ILE A 1 215 ? 53.86901 95.12188 30.63925 1.000 32.56273 233 ILE B N 1
ATOM 1696 C CA . ILE A 1 215 ? 52.80542 95.92836 31.22744 1.000 32.83208 233 ILE B CA 1
ATOM 1697 C C . ILE A 1 215 ? 52.04634 95.05883 32.21829 1.000 35.31421 233 ILE B C 1
ATOM 1698 O O . ILE A 1 215 ? 51.45964 94.03901 31.83926 1.000 32.55135 233 ILE B O 1
ATOM 1703 N N . ASN A 1 216 ? 52.07560 95.43888 33.49315 1.000 31.21965 234 ASN B N 1
ATOM 1704 C CA . ASN A 1 216 ? 51.34427 94.69275 34.50564 1.000 35.96669 234 ASN B CA 1
ATOM 1705 C C . ASN A 1 216 ? 49.93980 95.26018 34.64780 1.000 31.39593 234 ASN B C 1
ATOM 1706 O O . ASN A 1 216 ? 49.76579 96.43651 34.98660 1.000 31.19179 234 ASN B O 1
ATOM 1711 N N . PHE A 1 217 ? 48.94541 94.41103 34.40528 1.000 28.31783 235 PHE B N 1
ATOM 1712 C CA . PHE A 1 217 ? 47.54572 94.76689 34.56135 1.000 29.68404 235 PHE B CA 1
ATOM 1713 C C . PHE A 1 217 ? 46.79957 93.54013 35.05849 1.000 33.87325 235 PHE B C 1
ATOM 1714 O O . PHE A 1 217 ? 47.24947 92.40398 34.88833 1.000 27.70108 235 PHE B O 1
ATOM 1722 N N . THR A 1 218 ? 45.64239 93.78282 35.66647 1.000 30.20763 236 THR B N 1
ATOM 1723 C CA . THR A 1 218 ? 44.72879 92.71569 36.05839 1.000 29.34271 236 THR B CA 1
ATOM 1724 C C . THR A 1 218 ? 43.32933 93.16500 35.67719 1.000 30.44059 236 THR B C 1
ATOM 1725 O O . THR A 1 218 ? 42.88679 94.23693 36.10150 1.000 27.04894 236 THR B O 1
ATOM 1729 N N . LEU A 1 219 ? 42.65812 92.37977 34.84104 1.000 27.33300 237 LEU B N 1
ATOM 1730 C CA . LEU A 1 219 ? 41.25579 92.62427 34.52947 1.000 28.66224 237 LEU B CA 1
ATOM 1731 C C . LEU A 1 219 ? 40.42727 92.08405 35.68573 1.000 30.18890 237 LEU B C 1
ATOM 1732 O O . LEU A 1 219 ? 40.43331 90.87757 35.94902 1.000 29.77065 237 LEU B O 1
ATOM 1737 N N . LYS A 1 220 ? 39.73467 92.97484 36.39431 1.000 27.21459 238 LYS B N 1
ATOM 1738 C CA . LYS A 1 220 ? 39.02519 92.58148 37.60630 1.000 32.38361 238 LYS B CA 1
ATOM 1739 C C . LYS A 1 220 ? 37.58746 92.15485 37.33529 1.000 35.38845 238 LYS B C 1
ATOM 1740 O O . LYS A 1 220 ? 37.14258 91.11805 37.83586 1.000 41.51104 238 LYS B O 1
ATOM 1746 N N A HIS A 1 221 ? 36.86458 92.91501 36.51087 0.450 29.56560 239 HIS B N 1
ATOM 1747 N N B HIS A 1 221 ? 36.84341 92.96094 36.58586 0.550 29.53838 239 HIS B N 1
ATOM 1748 C CA A HIS A 1 221 ? 35.41348 92.79454 36.43125 0.450 35.84929 239 HIS B CA 1
ATOM 1749 C CA B HIS A 1 221 ? 35.43047 92.70256 36.37236 0.550 35.79544 239 HIS B CA 1
ATOM 1750 C C A HIS A 1 221 ? 34.92564 93.43104 35.13626 0.450 35.73815 239 HIS B C 1
ATOM 1751 C C B HIS A 1 221 ? 34.99092 93.37454 35.08436 0.550 35.75593 239 HIS B C 1
ATOM 1752 O O A HIS A 1 221 ? 35.36571 94.53085 34.78763 0.450 36.89929 239 HIS B O 1
ATOM 1753 O O B HIS A 1 221 ? 35.51478 94.42301 34.69635 0.550 36.57832 239 HIS B O 1
ATOM 1766 N N . VAL A 1 222 ? 34.03135 92.74478 34.42334 1.000 35.53994 240 VAL B N 1
ATOM 1767 C CA . VAL A 1 222 ? 33.29764 93.33580 33.31122 1.000 32.44655 240 VAL B CA 1
ATOM 1768 C C . VAL A 1 222 ? 31.88531 93.54651 33.83281 1.000 39.49136 240 VAL B C 1
ATOM 1769 O O . VAL A 1 222 ? 31.12435 92.58614 34.00241 1.000 38.31107 240 VAL B O 1
ATOM 1773 N N . GLN A 1 223 ? 31.54343 94.79738 34.11401 1.000 39.29546 241 GLN B N 1
ATOM 1774 C CA . GLN A 1 223 ? 30.39076 95.13161 34.93531 1.000 39.86427 241 GLN B CA 1
ATOM 1775 C C . GLN A 1 223 ? 29.33481 95.83792 34.09708 1.000 43.12004 241 GLN B C 1
ATOM 1776 O O . GLN A 1 223 ? 29.65937 96.67542 33.25304 1.000 36.88569 241 GLN B O 1
ATOM 1782 N N . GLU A 1 224 ? 28.07317 95.49136 34.32467 1.000 48.50028 242 GLU B N 1
ATOM 1783 C CA . GLU A 1 224 ? 26.95021 96.11233 33.63493 1.000 57.99732 242 GLU B CA 1
ATOM 1784 C C . GLU A 1 224 ? 26.17015 96.97274 34.61908 1.000 52.98402 242 GLU B C 1
ATOM 1785 O O . GLU A 1 224 ? 25.60992 96.45444 35.59045 1.000 57.33912 242 GLU B O 1
ATOM 1791 N N . GLY A 1 225 ? 26.15065 98.28256 34.37599 1.000 58.85705 243 GLY B N 1
ATOM 1792 C CA . GLY A 1 225 ? 25.37995 99.20579 35.17995 1.000 57.71855 243 GLY B CA 1
ATOM 1793 C C . GLY A 1 225 ? 24.00736 99.46788 34.58822 1.000 63.52782 243 GLY B C 1
ATOM 1794 O O . GLY A 1 225 ? 23.55500 98.80239 33.65443 1.000 54.99397 243 GLY B O 1
ATOM 1795 N N . ASP A 1 226 ? 23.33442 100.47298 35.15281 1.000 72.68777 244 ASP B N 1
ATOM 1796 C CA . ASP A 1 226 ? 21.99890 100.81642 34.67498 1.000 66.16459 244 ASP B CA 1
ATOM 1797 C C . ASP A 1 226 ? 22.03264 101.42012 33.27634 1.000 53.98602 244 ASP B C 1
ATOM 1798 O O . ASP A 1 226 ? 21.06931 101.26941 32.51688 1.000 66.04130 244 ASP B O 1
ATOM 1803 N N . ASN A 1 227 ? 23.12188 102.10324 32.91346 1.000 51.68126 245 ASN B N 1
ATOM 1804 C CA . ASN A 1 227 ? 23.19699 102.69738 31.58405 1.000 51.82383 245 ASN B CA 1
ATOM 1805 C C . ASN A 1 227 ? 24.60494 102.66158 30.99584 1.000 50.06529 245 ASN B C 1
ATOM 1806 O O . ASN A 1 227 ? 24.90621 103.45192 30.09278 1.000 44.98556 245 ASN B O 1
ATOM 1811 N N . TYR A 1 228 ? 25.47056 101.76697 31.47017 1.000 43.48337 246 TYR B N 1
ATOM 1812 C CA . TYR A 1 228 ? 26.80201 101.62740 30.89726 1.000 36.01015 246 TYR B CA 1
ATOM 1813 C C . TYR A 1 228 ? 27.34952 100.24511 31.22507 1.000 39.52761 246 TYR B C 1
ATOM 1814 O O . TYR A 1 228 ? 26.86930 99.56411 32.13459 1.000 40.63036 246 TYR B O 1
ATOM 1823 N N . ILE A 1 229 ? 28.36417 99.84443 30.46285 1.000 36.85422 247 ILE B N 1
ATOM 1824 C CA . ILE A 1 229 ? 29.19587 98.68642 30.76762 1.000 33.93809 247 ILE B CA 1
ATOM 1825 C C . ILE A 1 229 ? 30.58509 99.20154 31.10418 1.000 40.77933 247 ILE B C 1
ATOM 1826 O O . ILE A 1 229 ? 31.11396 100.07432 30.40561 1.000 37.70047 247 ILE B O 1
ATOM 1831 N N . SER A 1 230 ? 31.18380 98.66439 32.16411 1.000 30.42905 248 SER B N 1
ATOM 1832 C CA . SER A 1 230 ? 32.50052 99.11563 32.58782 1.000 35.25556 248 SER B CA 1
ATOM 1833 C C . SER A 1 230 ? 33.50690 97.97575 32.53563 1.000 37.02313 248 SER B C 1
ATOM 1834 O O . SER A 1 230 ? 33.19852 96.83826 32.90866 1.000 31.64050 248 SER B O 1
ATOM 1837 N N . PHE A 1 231 ? 34.70585 98.29537 32.05483 1.000 30.75876 249 PHE B N 1
ATOM 1838 C CA . PHE A 1 231 ? 35.87280 97.43129 32.17496 1.000 30.09130 249 PHE B CA 1
ATOM 1839 C C . PHE A 1 231 ? 36.68335 97.92360 33.36976 1.000 35.01355 249 PHE B C 1
ATOM 1840 O O . PHE A 1 231 ? 37.08714 99.09071 33.40677 1.000 31.85005 249 PHE B O 1
ATOM 1848 N N . ASN A 1 232 ? 36.88987 97.05057 34.35565 1.000 29.49049 250 ASN B N 1
ATOM 1849 C CA . ASN A 1 232 ? 37.57865 97.39714 35.59634 1.000 29.33221 250 ASN B CA 1
ATOM 1850 C C . ASN A 1 232 ? 38.97587 96.78537 35.55791 1.000 32.17791 250 ASN B C 1
ATOM 1851 O O . ASN A 1 232 ? 39.12054 95.55765 35.57331 1.000 30.09565 250 ASN B O 1
ATOM 1856 N N . VAL A 1 233 ? 39.99769 97.64078 35.51329 1.000 25.70513 251 VAL B N 1
ATOM 1857 C CA . VAL A 1 233 ? 41.39001 97.23067 35.36131 1.000 26.73262 251 VAL B CA 1
ATOM 1858 C C . VAL A 1 233 ? 42.21376 97.81359 36.50025 1.000 30.64727 251 VAL B C 1
ATOM 1859 O O . VAL A 1 233 ? 42.07846 98.99632 36.83259 1.000 30.84330 251 VAL B O 1
ATOM 1863 N N . ILE A 1 234 ? 43.07996 96.98897 37.08372 1.000 32.33323 252 ILE B N 1
ATOM 1864 C CA . ILE A 1 234 ? 44.07016 97.43361 38.05835 1.000 31.61552 252 ILE B CA 1
ATOM 1865 C C . ILE A 1 234 ? 45.44992 97.30309 37.43002 1.000 32.66344 252 ILE B C 1
ATOM 1866 O O . ILE A 1 234 ? 45.81308 96.23000 36.93552 1.000 31.77176 252 ILE B O 1
ATOM 1871 N N . PHE A 1 235 ? 46.21208 98.39155 37.44053 1.000 28.56298 253 PHE B N 1
ATOM 1872 C CA . PHE A 1 235 ? 47.60353 98.37771 37.01162 1.000 30.86780 253 PHE B CA 1
ATOM 1873 C C . PHE A 1 235 ? 48.49641 98.29789 38.24232 1.000 30.41457 253 PHE B C 1
ATOM 1874 O O . PHE A 1 235 ? 48.28821 99.03442 39.21018 1.000 32.99641 253 PHE B O 1
ATOM 1882 N N . GLY A 1 236 ? 49.47082 97.39503 38.21427 1.000 28.30604 254 GLY B N 1
ATOM 1883 C CA . GLY A 1 236 ? 50.38716 97.24719 39.32237 1.000 33.96476 254 GLY B CA 1
ATOM 1884 C C . GLY A 1 236 ? 51.54112 98.22536 39.23471 1.000 35.49321 254 GLY B C 1
ATOM 1885 O O . GLY A 1 236 ? 51.59143 99.11001 38.37836 1.000 32.88549 254 GLY B O 1
ATOM 1886 N N . GLU A 1 237 ? 52.49534 98.04834 40.14698 1.000 33.14597 255 GLU B N 1
ATOM 1887 C CA . GLU A 1 237 ? 53.66792 98.91038 40.16183 1.000 40.03736 255 GLU B CA 1
ATOM 1888 C C . GLU A 1 237 ? 54.49810 98.73150 38.89648 1.000 37.90588 255 GLU B C 1
ATOM 1889 O O . GLU A 1 237 ? 54.51625 97.66393 38.27809 1.000 36.65362 255 GLU B O 1
ATOM 1895 N N . PHE A 1 238 ? 55.19092 99.80349 38.52016 1.000 37.42413 256 PHE B N 1
ATOM 1896 C CA . PHE A 1 238 ? 56.05081 99.83115 37.34769 1.000 35.07304 256 PHE B CA 1
ATOM 1897 C C . PHE A 1 238 ? 57.20239 100.78156 37.63394 1.000 40.59568 256 PHE B C 1
ATOM 1898 O O . PHE A 1 238 ? 57.12889 101.61494 38.54123 1.000 40.22368 256 PHE B O 1
ATOM 1906 N N . LYS A 1 239 ? 58.26880 100.65914 36.84791 1.000 40.58263 257 LYS B N 1
ATOM 1907 C CA . LYS A 1 239 ? 59.41901 101.54214 37.00619 1.000 46.74095 257 LYS B CA 1
ATOM 1908 C C . LYS A 1 239 ? 59.65767 102.43223 35.79729 1.000 47.47442 257 LYS B C 1
ATOM 1909 O O . LYS A 1 239 ? 59.87082 103.64061 35.95543 1.000 56.01197 257 LYS B O 1
ATOM 1915 N N . LYS A 1 240 ? 59.61861 101.87323 34.59288 1.000 38.68250 258 LYS B N 1
ATOM 1916 C CA . LYS A 1 240 ? 60.05411 102.57603 33.39645 1.000 43.69937 258 LYS B CA 1
ATOM 1917 C C . LYS A 1 240 ? 58.91873 103.38982 32.78135 1.000 38.08186 258 LYS B C 1
ATOM 1918 O O . LYS A 1 240 ? 57.73586 103.15563 33.03659 1.000 36.71141 258 LYS B O 1
ATOM 1924 N N . HIS A 1 241 ? 59.30301 104.35217 31.94893 1.000 38.13396 259 HIS B N 1
ATOM 1925 C CA . HIS A 1 241 ? 58.34294 105.20081 31.26035 1.000 33.33765 259 HIS B CA 1
ATOM 1926 C C . HIS A 1 241 ? 57.77980 104.48095 30.04051 1.000 37.38470 259 HIS B C 1
ATOM 1927 O O . HIS A 1 241 ? 58.50175 103.77137 29.33512 1.000 35.37806 259 HIS B O 1
ATOM 1934 N N . PHE A 1 242 ? 56.48296 104.66120 29.79408 1.000 31.32197 260 PHE B N 1
ATOM 1935 C CA . PHE A 1 242 ? 55.85813 104.03963 28.63397 1.000 33.54746 260 PHE B CA 1
ATOM 1936 C C . PHE A 1 242 ? 54.52847 104.71929 28.34211 1.000 30.17892 260 PHE B C 1
ATOM 1937 O O . PHE A 1 242 ? 53.83024 105.17039 29.25441 1.000 32.57542 260 PHE B O 1
ATOM 1945 N N A ASN A 1 243 ? 54.19890 104.79887 27.05611 0.520 31.43477 261 ASN B N 1
ATOM 1946 N N B ASN A 1 243 ? 54.17887 104.75608 27.05643 0.480 31.52002 261 ASN B N 1
ATOM 1947 C CA A ASN A 1 243 ? 52.92934 105.34169 26.59017 0.520 33.10691 261 ASN B CA 1
ATOM 1948 C CA B ASN A 1 243 ? 52.93943 105.35483 26.57173 0.480 33.21290 261 ASN B CA 1
ATOM 1949 C C A ASN A 1 243 ? 52.23852 104.28196 25.74802 0.520 32.14039 261 ASN B C 1
ATOM 1950 C C B ASN A 1 243 ? 52.21638 104.32813 25.71068 0.480 30.41009 261 ASN B C 1
ATOM 1951 O O A ASN A 1 243 ? 52.81076 103.79568 24.76721 0.520 34.80974 261 ASN B O 1
ATOM 1952 O O B ASN A 1 243 ? 52.74360 103.90838 24.67583 0.480 34.86465 261 ASN B O 1
ATOM 1961 N N . LEU A 1 244 ? 51.01815 103.92341 26.13383 1.000 26.56945 262 LEU B N 1
ATOM 1962 C CA . LEU A 1 244 ? 50.24010 102.89320 25.45096 1.000 33.23581 262 LEU B CA 1
ATOM 1963 C C . LEU A 1 244 ? 48.90729 103.47458 24.99998 1.000 31.66453 262 LEU B C 1
ATOM 1964 O O . LEU A 1 244 ? 48.15864 104.02037 25.81719 1.000 33.30213 262 LEU B O 1
ATOM 1969 N N . ALA A 1 245 ? 48.61145 103.35236 23.70699 1.000 27.74200 263 ALA B N 1
ATOM 1970 C CA . ALA A 1 245 ? 47.35709 103.82473 23.13244 1.000 40.75499 263 ALA B CA 1
ATOM 1971 C C . ALA A 1 245 ? 46.49070 102.63663 22.73176 1.000 32.31087 263 ALA B C 1
ATOM 1972 O O . ALA A 1 245 ? 46.95871 101.72769 22.03786 1.000 39.53197 263 ALA B O 1
ATOM 1974 N N . CYS A 1 246 ? 45.23466 102.64384 23.17159 1.000 32.61767 264 CYS B N 1
ATOM 1975 C CA . CYS A 1 246 ? 44.26885 101.61102 22.82065 1.000 35.29523 264 CYS B CA 1
ATOM 1976 C C . CYS A 1 246 ? 43.05810 102.24968 22.15507 1.000 37.87946 264 CYS B C 1
ATOM 1977 O O . CYS A 1 246 ? 42.60842 103.32477 22.56573 1.000 36.27287 264 CYS B O 1
ATOM 1980 N N . SER A 1 247 ? 42.53329 101.58311 21.12922 1.000 30.81569 265 SER B N 1
ATOM 1981 C CA . SER A 1 247 ? 41.38575 102.06457 20.37039 1.000 35.98945 265 SER B CA 1
ATOM 1982 C C . SER A 1 247 ? 40.21595 101.10658 20.54705 1.000 40.47678 265 SER B C 1
ATOM 1983 O O . SER A 1 247 ? 40.36293 99.89799 20.33844 1.000 33.50287 265 SER B O 1
ATOM 1986 N N . LEU A 1 248 ? 39.06332 101.64607 20.93653 1.000 32.15579 266 LEU B N 1
ATOM 1987 C CA . LEU A 1 248 ? 37.81703 100.88958 21.04915 1.000 31.80100 266 LEU B CA 1
ATOM 1988 C C . LEU A 1 248 ? 36.86357 101.50195 20.02876 1.000 33.32610 266 LEU B C 1
ATOM 1989 O O . LEU A 1 248 ? 36.27361 102.55796 20.27755 1.000 31.89449 266 LEU B O 1
ATOM 1994 N N . ASP A 1 249 ? 36.72282 100.84459 18.87890 1.000 28.97234 267 ASP B N 1
ATOM 1995 C CA . ASP A 1 249 ? 36.20033 101.47396 17.67032 1.000 31.59220 267 ASP B CA 1
ATOM 1996 C C . ASP A 1 249 ? 34.72893 101.12147 17.47559 1.000 32.68852 267 ASP B C 1
ATOM 1997 O O . ASP A 1 249 ? 34.39184 99.97488 17.16480 1.000 32.54619 267 ASP B O 1
ATOM 2002 N N . LEU A 1 250 ? 33.86047 102.12284 17.61309 1.000 32.89664 268 LEU B N 1
ATOM 2003 C CA . LEU A 1 250 ? 32.46286 102.00952 17.21480 1.000 31.96649 268 LEU B CA 1
ATOM 2004 C C . LEU A 1 250 ? 32.10223 102.99237 16.10892 1.000 37.24769 268 LEU B C 1
ATOM 2005 O O . LEU A 1 250 ? 30.91359 103.20985 15.84954 1.000 37.30982 268 LEU B O 1
ATOM 2010 N N . SER A 1 251 ? 33.09635 103.59104 15.44852 1.000 34.45103 269 SER B N 1
ATOM 2011 C CA . SER A 1 251 ? 32.81188 104.57289 14.40747 1.000 42.46636 269 SER B CA 1
ATOM 2012 C C . SER A 1 251 ? 32.05274 103.96677 13.23345 1.000 49.35345 269 SER B C 1
ATOM 2013 O O . SER A 1 251 ? 31.36246 104.69657 12.51136 1.000 43.21709 269 SER B O 1
ATOM 2016 N N . ASP A 1 252 ? 32.16024 102.65474 13.02925 1.000 43.70156 270 ASP B N 1
ATOM 2017 C CA . ASP A 1 252 ? 31.42675 101.95455 11.98276 1.000 45.49418 270 ASP B CA 1
ATOM 2018 C C . ASP A 1 252 ? 30.21600 101.19787 12.50788 1.000 45.60265 270 ASP B C 1
ATOM 2019 O O . ASP A 1 252 ? 29.54512 100.51683 11.72589 1.000 47.39785 270 ASP B O 1
ATOM 2024 N N . PHE A 1 253 ? 29.92580 101.28234 13.80392 1.000 42.99320 271 PHE B N 1
ATOM 2025 C CA . PHE A 1 253 ? 28.79099 100.56050 14.36463 1.000 39.57778 271 PHE B CA 1
ATOM 2026 C C . PHE A 1 253 ? 27.50267 101.28446 13.99933 1.000 47.26343 271 PHE B C 1
ATOM 2027 O O . PHE A 1 253 ? 27.31006 102.44919 14.36680 1.000 46.29093 271 PHE B O 1
ATOM 2035 N N . GLN A 1 254 ? 26.62072 100.59055 13.29034 1.000 48.58305 272 GLN B N 1
ATOM 2036 C CA . GLN A 1 254 ? 25.40331 101.17755 12.75816 1.000 50.19672 272 GLN B CA 1
ATOM 2037 C C . GLN A 1 254 ? 24.23289 100.93919 13.70221 1.000 56.42142 272 GLN B C 1
ATOM 2038 O O . GLN A 1 254 ? 24.21051 99.98615 14.48552 1.000 52.26076 272 GLN B O 1
ATOM 2044 N N . GLN A 1 255 ? 23.23808 101.81504 13.59165 1.000 49.50349 273 GLN B N 1
ATOM 2045 C CA . GLN A 1 255 ? 22.04415 101.72954 14.42473 1.000 48.64460 273 GLN B CA 1
ATOM 2046 C C . GLN A 1 255 ? 20.93724 102.46898 13.68790 1.000 59.71219 273 GLN B C 1
ATOM 2047 O O . GLN A 1 255 ? 21.02660 103.68611 13.49903 1.000 53.60735 273 GLN B O 1
ATOM 2053 N N . GLU A 1 256 ? 19.91846 101.73204 13.25809 1.000 60.05550 274 GLU B N 1
ATOM 2054 C CA . GLU A 1 256 ? 18.87743 102.30625 12.42583 1.000 56.72145 274 GLU B CA 1
ATOM 2055 C C . GLU A 1 256 ? 18.09780 103.37141 13.19662 1.000 66.49159 274 GLU B C 1
ATOM 2056 O O . GLU A 1 256 ? 17.94435 103.28001 14.41811 1.000 61.77432 274 GLU B O 1
ATOM 2062 N N . PRO A 1 257 ? 17.58781 104.39893 12.49950 1.000 63.44056 275 PRO B N 1
ATOM 2063 C CA . PRO A 1 257 ? 17.73955 104.56131 11.05015 1.000 61.22875 275 PRO B CA 1
ATOM 2064 C C . PRO A 1 257 ? 18.95064 105.39101 10.61610 1.000 61.13023 275 PRO B C 1
ATOM 2065 O O . PRO A 1 257 ? 19.26769 105.40177 9.42578 1.000 56.76338 275 PRO B O 1
ATOM 2069 N N . CYS A 1 258 ? 19.61759 106.07501 11.55043 1.000 56.72360 276 CYS B N 1
ATOM 2070 C CA . CYS A 1 258 ? 20.60125 107.07439 11.15652 1.000 55.18420 276 CYS B CA 1
ATOM 2071 C C . CYS A 1 258 ? 21.85762 107.14541 12.01388 1.000 52.36872 276 CYS B C 1
ATOM 2072 O O . CYS A 1 258 ? 22.73135 107.96238 11.70780 1.000 52.98865 276 CYS B O 1
ATOM 2075 N N . ASN A 1 259 ? 22.00197 106.32350 13.04728 1.000 47.05205 277 ASN B N 1
ATOM 2076 C CA . ASN A 1 259 ? 23.04036 106.55618 14.04317 1.000 42.35729 277 ASN B CA 1
ATOM 2077 C C . ASN A 1 259 ? 24.33723 105.82931 13.70724 1.000 48.78360 277 ASN B C 1
ATOM 2078 O O . ASN A 1 259 ? 24.32617 104.70391 13.20000 1.000 51.73963 277 ASN B O 1
ATOM 2083 N N . LEU A 1 260 ? 25.45717 106.49087 14.00593 1.000 41.12944 278 LEU B N 1
ATOM 2084 C CA . LEU A 1 260 ? 26.79423 105.91679 13.93377 1.000 35.39773 278 LEU B CA 1
ATOM 2085 C C . LEU A 1 260 ? 27.55513 106.28971 15.19647 1.000 38.39325 278 LEU B C 1
ATOM 2086 O O . LEU A 1 260 ? 27.38937 107.39238 15.72697 1.000 37.01866 278 LEU B O 1
ATOM 2091 N N . GLY A 1 261 ? 28.39725 105.37369 15.66962 1.000 35.96559 279 GLY B N 1
ATOM 2092 C CA . GLY A 1 261 ? 29.17098 105.58710 16.87305 1.000 36.23781 279 GLY B CA 1
ATOM 2093 C C . GLY A 1 261 ? 30.47326 106.31961 16.60728 1.000 35.26107 279 GLY B C 1
ATOM 2094 O O . GLY A 1 261 ? 30.70160 106.88851 15.53836 1.000 33.07693 279 GLY B O 1
ATOM 2095 N N . LYS A 1 262 ? 31.34435 106.29438 17.61513 1.000 33.21972 280 LYS B N 1
ATOM 2096 C CA . LYS A 1 262 ? 32.64461 106.94672 17.56471 1.000 36.08892 280 LYS B CA 1
ATOM 2097 C C . LYS A 1 262 ? 33.73262 105.97462 18.00046 1.000 35.46588 280 LYS B C 1
ATOM 2098 O O . LYS A 1 262 ? 33.46092 104.85632 18.44323 1.000 33.57602 280 LYS B O 1
ATOM 2104 N N . THR A 1 263 ? 34.98035 106.42151 17.87503 1.000 35.95383 281 THR B N 1
ATOM 2105 C CA . THR A 1 263 ? 36.14510 105.63647 18.26632 1.000 35.09311 281 THR B CA 1
ATOM 2106 C C . THR A 1 263 ? 36.69849 106.17838 19.57843 1.000 36.64866 281 THR B C 1
ATOM 2107 O O . THR A 1 263 ? 37.11090 107.34141 19.64964 1.000 37.87526 281 THR B O 1
ATOM 2111 N N . ALA A 1 264 ? 36.70340 105.33933 20.60872 1.000 33.85293 282 ALA B N 1
ATOM 2112 C CA . ALA A 1 264 ? 37.25834 105.70288 21.90479 1.000 32.34741 282 ALA B CA 1
ATOM 2113 C C . ALA A 1 264 ? 38.73971 105.34925 21.93961 1.000 37.58664 282 ALA B C 1
ATOM 2114 O O . ALA A 1 264 ? 39.11095 104.18036 21.78205 1.000 40.41989 282 ALA B O 1
ATOM 2116 N N A ASN A 1 265 ? 39.58121 106.35074 22.17213 0.330 34.27908 283 ASN B N 1
ATOM 2117 N N B ASN A 1 265 ? 39.58027 106.35943 22.12538 0.670 34.00992 283 ASN B N 1
ATOM 2118 C CA A ASN A 1 265 ? 41.02687 106.17904 22.24171 0.330 36.20446 283 ASN B CA 1
ATOM 2119 C CA B ASN A 1 265 ? 41.01713 106.17332 22.25313 0.670 36.11886 283 ASN B CA 1
ATOM 2120 C C A ASN A 1 265 ? 41.48354 106.49515 23.65992 0.330 36.33473 283 ASN B C 1
ATOM 2121 C C B ASN A 1 265 ? 41.42085 106.46875 23.68930 0.670 35.94324 283 ASN B C 1
ATOM 2122 O O A ASN A 1 265 ? 41.27049 107.60821 24.15202 0.330 35.53238 283 ASN B O 1
ATOM 2123 O O B ASN A 1 265 ? 41.10296 107.53649 24.22488 0.670 34.94898 283 ASN B O 1
ATOM 2132 N N . ILE A 1 266 ? 42.09353 105.51257 24.31679 1.000 31.82187 284 ILE B N 1
ATOM 2133 C CA . ILE A 1 266 ? 42.59857 105.65877 25.67411 1.000 33.60132 284 ILE B CA 1
ATOM 2134 C C . ILE A 1 266 ? 44.11484 105.68039 25.60731 1.000 41.46070 284 ILE B C 1
ATOM 2135 O O . ILE A 1 266 ? 44.72986 104.76391 25.05075 1.000 39.30468 284 ILE B O 1
ATOM 2140 N N . THR A 1 267 ? 44.71487 106.71917 26.16958 1.000 32.60945 285 THR B N 1
ATOM 2141 C CA . THR A 1 267 ? 46.16277 106.83101 26.25199 1.000 30.97482 285 THR B CA 1
ATOM 2142 C C . THR A 1 267 ? 46.56602 106.57937 27.69829 1.000 33.16647 285 THR B C 1
ATOM 2143 O O . THR A 1 267 ? 46.20477 107.35114 28.59421 1.000 32.02460 285 THR B O 1
ATOM 2147 N N . PHE A 1 268 ? 47.28346 105.48201 27.92462 1.000 26.68643 286 PHE B N 1
ATOM 2148 C CA . PHE A 1 268 ? 47.82857 105.15960 29.23631 1.000 29.50186 286 PHE B CA 1
ATOM 2149 C C . PHE A 1 268 ? 49.24481 105.70966 29.32086 1.000 30.50869 286 PHE B C 1
ATOM 2150 O O . PHE A 1 268 ? 50.12147 105.29731 28.55245 1.000 33.42851 286 PHE B O 1
ATOM 2158 N N . ILE A 1 269 ? 49.47193 106.62784 30.25112 1.000 27.36717 287 ILE B N 1
ATOM 2159 C CA . ILE A 1 269 ? 50.79596 107.19186 30.47602 1.000 29.31237 287 ILE B CA 1
ATOM 2160 C C . ILE A 1 269 ? 51.37179 106.53626 31.72258 1.000 27.22125 287 ILE B C 1
ATOM 2161 O O . ILE A 1 269 ? 50.84894 106.71359 32.82799 1.000 27.96656 287 ILE B O 1
ATOM 2166 N N . PHE A 1 270 ? 52.43131 105.75146 31.53807 1.000 29.81508 288 PHE B N 1
ATOM 2167 C CA . PHE A 1 270 ? 53.18953 105.15909 32.63523 1.000 27.92707 288 PHE B CA 1
ATOM 2168 C C . PHE A 1 270 ? 54.43069 106.01441 32.86523 1.000 30.77380 288 PHE B C 1
ATOM 2169 O O . PHE A 1 270 ? 55.35147 106.00709 32.04305 1.000 35.81886 288 PHE B O 1
ATOM 2177 N N . SER A 1 271 ? 54.45976 106.75737 33.96989 1.000 30.73483 289 SER B N 1
ATOM 2178 C CA . SER A 1 271 ? 55.59402 107.63138 34.23030 1.000 35.12936 289 SER B CA 1
ATOM 2179 C C . SER A 1 271 ? 55.79721 107.80104 35.72729 1.000 39.13845 289 SER B C 1
ATOM 2180 O O . SER A 1 271 ? 54.84192 108.04876 36.46743 1.000 39.50506 289 SER B O 1
ATOM 2183 N N . LYS A 1 272 ? 57.05498 107.69459 36.15775 1.000 41.86801 290 LYS B N 1
ATOM 2184 C CA . LYS A 1 272 ? 57.45438 108.02319 37.51997 1.000 47.23122 290 LYS B CA 1
ATOM 2185 C C . LYS A 1 272 ? 58.20736 109.34876 37.58530 1.000 53.08713 290 LYS B C 1
ATOM 2186 O O . LYS A 1 272 ? 58.91661 109.60988 38.56148 1.000 54.72849 290 LYS B O 1
ATOM 2192 N N . LEU A 1 273 ? 58.06766 110.18722 36.56353 1.000 56.62457 291 LEU B N 1
ATOM 2193 C CA . LEU A 1 273 ? 58.77921 111.45131 36.46473 1.000 73.45716 291 LEU B CA 1
ATOM 2194 C C . LEU A 1 273 ? 57.90917 112.59095 37.00513 1.000 82.25347 291 LEU B C 1
ATOM 2195 O O . LEU A 1 273 ? 56.93447 112.35727 37.72985 1.000 90.05743 291 LEU B O 1
ATOM 2200 N N . GLU A 1 274 ? 58.25593 113.82676 36.64752 1.000 94.79795 292 GLU B N 1
ATOM 2201 C CA . GLU A 1 274 ? 57.57865 115.03221 37.12934 1.000 104.56616 292 GLU B CA 1
ATOM 2202 C C . GLU A 1 274 ? 57.57553 115.09929 38.65307 1.000 102.59571 292 GLU B C 1
ATOM 2203 O O . GLU A 1 274 ? 58.58649 115.43850 39.26900 1.000 97.12726 292 GLU B O 1
ATOM 2209 N N . LYS B 1 9 ? 18.16774 51.75893 24.46038 1.000 92.11126 27 LYS D N 1
ATOM 2210 C CA . LYS B 1 9 ? 18.85539 51.99939 25.72435 1.000 95.85196 27 LYS D CA 1
ATOM 2211 C C . LYS B 1 9 ? 18.52204 50.90930 26.74162 1.000 91.81500 27 LYS D C 1
ATOM 2212 O O . LYS B 1 9 ? 17.40240 50.39689 26.77793 1.000 87.60541 27 LYS D O 1
ATOM 2218 N N . ASN B 1 10 ? 19.50728 50.56089 27.56431 1.000 83.21697 28 ASN D N 1
ATOM 2219 C CA . ASN B 1 10 ? 19.32209 49.57355 28.61425 1.000 81.89916 28 ASN D CA 1
ATOM 2220 C C . ASN B 1 10 ? 18.55013 50.16999 29.78738 1.000 71.06195 28 ASN D C 1
ATOM 2221 O O . ASN B 1 10 ? 18.41500 51.38867 29.92559 1.000 63.52489 28 ASN D O 1
ATOM 2226 N N . ILE B 1 11 ? 18.03536 49.28504 30.63610 1.000 69.52523 29 ILE D N 1
ATOM 2227 C CA . ILE B 1 11 ? 17.18597 49.68943 31.74991 1.000 59.49958 29 ILE D CA 1
ATOM 2228 C C . ILE B 1 11 ? 17.67241 49.08275 33.06437 1.000 56.12945 29 ILE D C 1
ATOM 2229 O O . ILE B 1 11 ? 17.88233 47.87353 33.16110 1.000 57.52318 29 ILE D O 1
ATOM 2242 N N . VAL B 1 13 ? 16.85566 48.07969 36.83929 1.000 51.88672 31 VAL D N 1
ATOM 2243 C CA . VAL B 1 13 ? 15.65842 47.63818 37.54790 1.000 46.36764 31 VAL D CA 1
ATOM 2244 C C . VAL B 1 13 ? 15.92524 47.33467 39.02163 1.000 46.34328 31 VAL D C 1
ATOM 2245 O O . VAL B 1 13 ? 16.89114 46.65161 39.35942 1.000 46.74300 31 VAL D O 1
ATOM 2249 N N . CYS B 1 14 ? 15.06631 47.86202 39.89335 1.000 41.46460 32 CYS D N 1
ATOM 2250 C CA . CYS B 1 14 ? 14.97891 47.43931 41.29001 1.000 36.02846 32 CYS D CA 1
ATOM 2251 C C . CYS B 1 14 ? 13.62055 46.75917 41.44911 1.000 41.34785 32 CYS D C 1
ATOM 2252 O O . CYS B 1 14 ? 12.58272 47.42619 41.49317 1.000 38.63080 32 CYS D O 1
ATOM 2255 N N . ASP B 1 15 ? 13.62609 45.43136 41.51946 1.000 36.35690 33 ASP D N 1
ATOM 2256 C CA . ASP B 1 15 ? 12.39834 44.64087 41.59328 1.000 36.55657 33 ASP D CA 1
ATOM 2257 C C . ASP B 1 15 ? 12.28011 44.07957 43.00671 1.000 39.55196 33 ASP D C 1
ATOM 2258 O O . ASP B 1 15 ? 12.94515 43.10038 43.35551 1.000 34.75880 33 ASP D O 1
ATOM 2263 N N . PHE B 1 16 ? 11.41637 44.69603 43.81013 1.000 35.91158 34 PHE D N 1
ATOM 2264 C CA . PHE B 1 16 ? 11.16842 44.27593 45.18204 1.000 37.67959 34 PHE D CA 1
ATOM 2265 C C . PHE B 1 16 ? 10.00285 43.30538 45.30294 1.000 38.71306 34 PHE D C 1
ATOM 2266 O O . PHE B 1 16 ? 9.61961 42.96323 46.42588 1.000 41.06014 34 PHE D O 1
ATOM 2274 N N . THR B 1 17 ? 9.44002 42.85556 44.18071 1.000 37.36106 35 THR D N 1
ATOM 2275 C CA . THR B 1 17 ? 8.24636 42.01476 44.20466 1.000 39.48529 35 THR D CA 1
ATOM 2276 C C . THR B 1 17 ? 8.47954 40.75174 45.02465 1.000 39.40016 35 THR D C 1
ATOM 2277 O O . THR B 1 17 ? 9.42600 39.99958 44.77072 1.000 41.72163 35 THR D O 1
ATOM 2281 N N . ASP B 1 18 ? 7.61631 40.53859 46.02026 1.000 36.97557 36 ASP D N 1
ATOM 2282 C CA . ASP B 1 18 ? 7.62945 39.34123 46.86235 1.000 36.86957 36 ASP D CA 1
ATOM 2283 C C . ASP B 1 18 ? 8.95755 39.16255 47.59153 1.000 39.85396 36 ASP D C 1
ATOM 2284 O O . ASP B 1 18 ? 9.38804 38.03578 47.84979 1.000 36.02397 36 ASP D O 1
ATOM 2289 N N . LYS B 1 19 ? 9.60894 40.27203 47.94413 1.000 36.85027 37 LYS D N 1
ATOM 2290 C CA . LYS B 1 19 ? 10.83847 40.22403 48.72149 1.000 34.74432 37 LYS D CA 1
ATOM 2291 C C . LYS B 1 19 ? 10.76811 41.05479 49.99368 1.000 32.82695 37 LYS D C 1
ATOM 2292 O O . LYS B 1 19 ? 11.75466 41.10766 50.73481 1.000 36.73987 37 LYS D O 1
ATOM 2298 N N . LEU B 1 20 ? 9.63852 41.69898 50.26642 1.000 32.77042 38 LEU D N 1
ATOM 2299 C CA . LEU B 1 20 ? 9.39612 42.41177 51.51226 1.000 32.89972 38 LEU D CA 1
ATOM 2300 C C . LEU B 1 20 ? 8.21242 41.79060 52.24485 1.000 35.58223 38 LEU D C 1
ATOM 2301 O O . LEU B 1 20 ? 7.32015 42.48192 52.73963 1.000 31.21621 38 LEU D O 1
ATOM 2306 N N . ASN B 1 21 ? 8.18202 40.46108 52.28814 1.000 35.14005 39 ASN D N 1
ATOM 2307 C CA . ASN B 1 21 ? 7.02153 39.70724 52.74687 1.000 33.25770 39 ASN D CA 1
ATOM 2308 C C . ASN B 1 21 ? 7.33059 38.87169 53.98518 1.000 39.96308 39 ASN D C 1
ATOM 2309 O O . ASN B 1 21 ? 6.79237 37.77710 54.14518 1.000 40.30480 39 ASN D O 1
ATOM 2314 N N . PHE B 1 22 ? 8.20526 39.35532 54.86475 1.000 32.01291 40 PHE D N 1
ATOM 2315 C CA . PHE B 1 22 ? 8.54505 38.58689 56.05330 1.000 39.51296 40 PHE D CA 1
ATOM 2316 C C . PHE B 1 22 ? 8.66087 39.50647 57.25838 1.000 32.54674 40 PHE D C 1
ATOM 2317 O O . PHE B 1 22 ? 8.90581 40.70752 57.13340 1.000 32.28066 40 PHE D O 1
ATOM 2325 N N . LEU B 1 23 ? 8.46927 38.91540 58.43818 1.000 35.57111 41 LEU D N 1
ATOM 2326 C CA . LEU B 1 23 ? 8.65923 39.62486 59.69524 1.000 38.15919 41 LEU D CA 1
ATOM 2327 C C . LEU B 1 23 ? 10.06954 39.35529 60.20483 1.000 35.04669 41 LEU D C 1
ATOM 2328 O O . LEU B 1 23 ? 10.35228 38.22916 60.64183 1.000 34.11163 41 LEU D O 1
ATOM 2333 N N . PRO B 1 24 ? 10.97413 40.32665 60.17133 1.000 35.15004 42 PRO D N 1
ATOM 2334 C CA . PRO B 1 24 ? 12.33004 40.09327 60.67299 1.000 33.77035 42 PRO D CA 1
ATOM 2335 C C . PRO B 1 24 ? 12.39350 40.16703 62.19230 1.000 41.41660 42 PRO D C 1
ATOM 2336 O O . PRO B 1 24 ? 11.49598 40.68215 62.86271 1.000 38.00969 42 PRO D O 1
ATOM 2340 N N . LEU B 1 25 ? 13.49117 39.62880 62.72893 1.000 34.22236 43 LEU D N 1
ATOM 2341 C CA . LEU B 1 25 ? 13.73020 39.71021 64.16573 1.000 36.17081 43 LEU D CA 1
ATOM 2342 C C . LEU B 1 25 ? 14.10459 41.12776 64.58389 1.000 38.32222 43 LEU D C 1
ATOM 2343 O O . LEU B 1 25 ? 13.64279 41.61798 65.62042 1.000 39.92140 43 LEU D O 1
ATOM 2348 N N . GLU B 1 26 ? 14.94758 41.79437 63.79972 1.000 34.71869 44 GLU D N 1
ATOM 2349 C CA . GLU B 1 26 ? 15.38007 43.15768 64.06879 1.000 37.61907 44 GLU D CA 1
ATOM 2350 C C . GLU B 1 26 ? 15.18195 44.00324 62.81712 1.000 33.83555 44 GLU D C 1
ATOM 2351 O O . GLU B 1 26 ? 14.89143 43.48998 61.73208 1.000 31.42812 44 GLU D O 1
ATOM 2357 N N . LYS B 1 27 ? 15.36059 45.31460 62.98009 1.000 35.29645 45 LYS D N 1
ATOM 2358 C CA . LYS B 1 27 ? 15.18247 46.25530 61.87962 1.000 36.79147 45 LYS D CA 1
ATOM 2359 C C . LYS B 1 27 ? 16.04298 45.86197 60.68604 1.000 33.79668 45 LYS D C 1
ATOM 2360 O O . LYS B 1 27 ? 17.24293 45.61059 60.82390 1.000 34.56145 45 LYS D O 1
ATOM 2366 N N . THR B 1 28 ? 15.41687 45.80869 59.51236 1.000 28.91582 46 THR D N 1
ATOM 2367 C CA . THR B 1 28 ? 16.04961 45.30267 58.30209 1.000 32.49543 46 THR D CA 1
ATOM 2368 C C . THR B 1 28 ? 15.71506 46.22715 57.14296 1.000 30.32654 46 THR D C 1
ATOM 2369 O O . THR B 1 28 ? 14.55212 46.59974 56.96245 1.000 31.00682 46 THR D O 1
ATOM 2373 N N . LYS B 1 29 ? 16.72795 46.60057 56.36517 1.000 27.41119 47 LYS D N 1
ATOM 2374 C CA . LYS B 1 29 ? 16.53587 47.40095 55.16269 1.000 28.92610 47 LYS D CA 1
ATOM 2375 C C . LYS B 1 29 ? 17.11916 46.66070 53.96830 1.000 31.87538 47 LYS D C 1
ATOM 2376 O O . LYS B 1 29 ? 18.26488 46.19948 54.01648 1.000 28.17194 47 LYS D O 1
ATOM 2382 N N . ILE B 1 30 ? 16.32802 46.53078 52.90874 1.000 26.84364 48 ILE D N 1
ATOM 2383 C CA . ILE B 1 30 ? 16.78718 45.93968 51.65848 1.000 30.57421 48 ILE D CA 1
ATOM 2384 C C . ILE B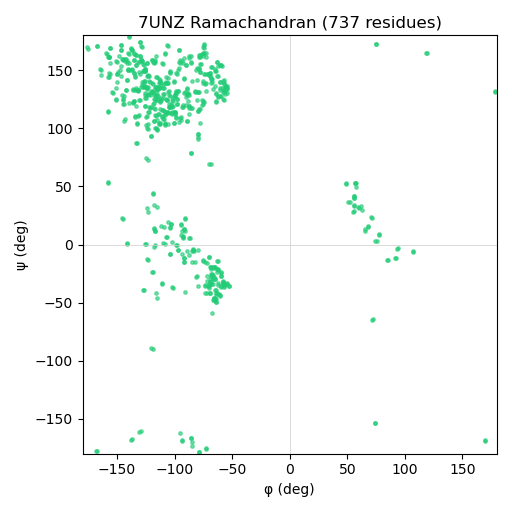 1 30 ? 17.00857 47.07098 50.66428 1.000 31.40019 48 ILE D C 1
ATOM 2385 O O . ILE B 1 30 ? 16.06795 47.79353 50.31040 1.000 29.64794 48 ILE D O 1
ATOM 2390 N N . LEU B 1 31 ? 18.25082 47.22411 50.21292 1.000 30.34533 49 LEU D N 1
ATOM 2391 C CA . LEU B 1 31 ? 18.69976 48.42697 49.52206 1.000 30.13613 49 LEU D CA 1
ATOM 2392 C C . LEU B 1 31 ? 19.06799 48.11660 48.07873 1.000 31.69327 49 LEU D C 1
ATOM 2393 O O . LEU B 1 31 ? 19.79107 47.15166 47.80744 1.000 31.17921 49 LEU D O 1
ATOM 2398 N N . CYS B 1 32 ? 18.59247 48.95625 47.16187 1.000 29.87551 50 CYS D N 1
ATOM 2399 C CA . CYS B 1 32 ? 18.93078 48.87164 45.74494 1.000 30.61723 50 CYS D CA 1
ATOM 2400 C C . CYS B 1 32 ? 19.49869 50.21834 45.31682 1.000 31.99576 50 CYS D C 1
ATOM 2401 O O . CYS B 1 32 ? 18.77089 51.21503 45.26289 1.000 30.38175 50 CYS D O 1
ATOM 2404 N N . GLU B 1 33 ? 20.79600 50.25087 45.03345 1.000 28.03562 51 GLU D N 1
ATOM 2405 C CA . GLU B 1 33 ? 21.48412 51.47148 44.63522 1.000 31.71395 51 GLU D CA 1
ATOM 2406 C C . GLU B 1 33 ? 21.68052 51.48513 43.12591 1.000 37.76718 51 GLU D C 1
ATOM 2407 O O . GLU B 1 33 ? 22.23973 50.54000 42.56006 1.000 40.18807 51 GLU D O 1
ATOM 2413 N N . LEU B 1 34 ? 21.23598 52.56073 42.48148 1.000 29.18056 52 LEU D N 1
ATOM 2414 C CA . LEU B 1 34 ? 21.34853 52.71564 41.03793 1.000 28.12922 52 LEU D CA 1
ATOM 2415 C C . LEU B 1 34 ? 22.20805 53.93122 40.73322 1.000 41.20949 52 LEU D C 1
ATOM 2416 O O . LEU B 1 34 ? 21.99239 55.00896 41.29822 1.000 33.60903 52 LEU D O 1
ATOM 2421 N N . LYS B 1 35 ? 23.18403 53.75228 39.84575 1.000 34.84128 53 LYS D N 1
ATOM 2422 C CA . LYS B 1 35 ? 24.05286 54.82885 39.38062 1.000 40.80975 53 LYS D CA 1
ATOM 2423 C C . LYS B 1 35 ? 23.97570 54.86487 37.85724 1.000 40.06753 53 LYS D C 1
ATOM 2424 O O . LYS B 1 35 ? 24.89789 54.41613 37.16232 1.000 46.96850 53 LYS D O 1
ATOM 2430 N N . PRO B 1 36 ? 22.87066 55.37055 37.30877 1.000 38.53326 54 PRO D N 1
ATOM 2431 C CA . PRO B 1 36 ? 22.66684 55.30513 35.85638 1.000 48.17331 54 PRO D CA 1
ATOM 2432 C C . PRO B 1 36 ? 23.69262 56.14124 35.10787 1.000 59.68787 54 PRO D C 1
ATOM 2433 O O . PRO B 1 36 ? 24.00485 57.27186 35.48835 1.000 51.00996 54 PRO D O 1
ATOM 2437 N N . GLN B 1 37 ? 24.22341 55.56461 34.03310 1.000 61.05173 55 GLN D N 1
ATOM 2438 C CA . GLN B 1 37 ? 25.28877 56.21055 33.28131 1.000 80.58549 55 GLN D CA 1
ATOM 2439 C C . GLN B 1 37 ? 24.86743 56.49697 31.84711 1.000 91.08202 55 GLN D C 1
ATOM 2440 O O . GLN B 1 37 ? 24.31417 57.56127 31.55275 1.000 103.40013 55 GLN D O 1
ATOM 2446 N N . TYR B 1 38 ? 25.11725 55.54253 30.95409 1.000 98.18215 56 TYR D N 1
ATOM 2447 C CA . TYR B 1 38 ? 24.99874 55.76436 29.51840 1.000 110.39054 56 TYR D CA 1
ATOM 2448 C C . TYR B 1 38 ? 23.54914 55.93696 29.07875 1.000 105.22927 56 TYR D C 1
ATOM 2449 O O . TYR B 1 38 ? 23.00098 55.07315 28.38549 1.000 107.24914 56 TYR D O 1
ATOM 2458 N N . GLY B 1 39 ? 22.93200 57.05488 29.46265 1.000 99.46065 57 GLY D N 1
ATOM 2459 C CA . GLY B 1 39 ? 21.55610 57.33965 29.08185 1.000 94.26687 57 GLY D CA 1
ATOM 2460 C C . GLY B 1 39 ? 20.56396 56.26887 29.47554 1.000 86.40272 57 GLY D C 1
ATOM 2461 O O . GLY B 1 39 ? 19.54452 56.09440 28.79915 1.000 83.13402 57 GLY D O 1
ATOM 2462 N N . GLU B 1 40 ? 20.83568 55.54571 30.55623 1.000 81.62789 58 GLU D N 1
ATOM 2463 C CA . GLU B 1 40 ? 20.00635 54.42283 30.96267 1.000 68.06984 58 GLU D CA 1
ATOM 2464 C C . GLU B 1 40 ? 18.72854 54.89500 31.64868 1.000 59.96410 58 GLU D C 1
ATOM 2465 O O . GLU B 1 40 ? 18.70172 55.92988 32.31984 1.000 61.54256 58 GLU D O 1
ATOM 2471 N N . ASP B 1 41 ? 17.66442 54.11649 31.47496 1.000 57.02182 59 ASP D N 1
ATOM 2472 C CA . ASP B 1 41 ? 16.38972 54.34673 32.13856 1.000 54.26468 59 ASP D CA 1
ATOM 2473 C C . ASP B 1 41 ? 16.28942 53.48057 33.39146 1.000 54.06728 59 ASP D C 1
ATOM 2474 O O . ASP B 1 41 ? 17.07981 52.55884 33.60736 1.000 49.69148 59 ASP D O 1
ATOM 2479 N N . ILE B 1 42 ? 15.29602 53.78760 34.22385 1.000 42.75060 60 ILE D N 1
ATOM 2480 C CA . ILE B 1 42 ? 15.15685 53.17763 35.54131 1.000 42.82366 60 ILE D CA 1
ATOM 2481 C C . ILE B 1 42 ? 13.72478 52.69560 35.72834 1.000 44.90672 60 ILE D C 1
ATOM 2482 O O . ILE B 1 42 ? 12.77333 53.43851 35.46207 1.000 45.16171 60 ILE D O 1
ATOM 2487 N N . LYS B 1 43 ? 13.57594 51.45461 36.19042 1.000 42.60719 61 LYS D N 1
ATOM 2488 C CA . LYS B 1 43 ? 12.28155 50.89112 36.54734 1.000 43.51797 61 LYS D CA 1
ATOM 2489 C C . LYS B 1 43 ? 12.33958 50.37208 37.97625 1.000 42.25542 61 LYS D C 1
ATOM 2490 O O . LYS B 1 43 ? 13.24358 49.60546 38.32657 1.000 44.07956 61 LYS D O 1
ATOM 2496 N N . ILE B 1 44 ? 11.37466 50.78359 38.79266 1.000 40.72410 62 ILE D N 1
ATOM 2497 C CA . ILE B 1 44 ? 11.22072 50.28889 40.15375 1.000 37.14293 62 ILE D CA 1
ATOM 2498 C C . ILE B 1 44 ? 9.88173 49.56995 40.22252 1.000 40.41166 62 ILE D C 1
ATOM 2499 O O . ILE B 1 44 ? 8.84420 50.14390 39.86469 1.000 40.66968 62 ILE D O 1
ATOM 2504 N N . ILE B 1 45 ? 9.90585 48.31133 40.65452 1.000 38.02291 63 ILE D N 1
ATOM 2505 C CA . ILE B 1 45 ? 8.72615 47.45496 40.66768 1.000 40.83680 63 ILE D CA 1
ATOM 2506 C C . ILE B 1 45 ? 8.55503 46.88999 42.06987 1.000 41.60773 63 ILE D C 1
ATOM 2507 O O . ILE B 1 45 ? 9.52638 46.44577 42.69193 1.000 38.64561 63 ILE D O 1
ATOM 2512 N N . ALA B 1 46 ? 7.31937 46.90327 42.56478 1.000 39.60645 64 ALA D N 1
ATOM 2513 C CA . ALA B 1 46 ? 7.01586 46.35092 43.87801 1.000 35.22492 64 ALA D CA 1
ATOM 2514 C C . ALA B 1 46 ? 5.53955 45.99306 43.92549 1.000 42.84233 64 ALA D C 1
ATOM 2515 O O . ALA B 1 46 ? 4.74230 46.47399 43.11696 1.000 45.12764 64 ALA D O 1
ATOM 2517 N N . ASN B 1 47 ? 5.18851 45.14034 44.88769 1.000 39.38130 65 ASN D N 1
ATOM 2518 C CA . ASN B 1 47 ? 3.79722 44.74633 45.06958 1.000 44.72397 65 ASN D CA 1
ATOM 2519 C C . ASN B 1 47 ? 2.91932 45.96844 45.29989 1.000 46.92291 65 ASN D C 1
ATOM 2520 O O . ASN B 1 47 ? 3.31651 46.92303 45.97492 1.000 43.25642 65 ASN D O 1
ATOM 2525 N N . LYS B 1 48 ? 1.71709 45.93029 44.72240 1.000 46.31487 66 LYS D N 1
ATOM 2526 C CA . LYS B 1 48 ? 0.78419 47.04426 44.84951 1.000 53.79298 66 LYS D CA 1
ATOM 2527 C C . LYS B 1 48 ? 0.47388 47.35248 46.30942 1.000 53.70177 66 LYS D C 1
ATOM 2528 O O . LYS B 1 48 ? 0.27328 48.51824 46.66960 1.000 49.80999 66 LYS D O 1
ATOM 2534 N N . GLU B 1 49 ? 0.43647 46.32624 47.16382 1.000 51.72842 67 GLU D N 1
ATOM 2535 C CA . GLU B 1 49 ? 0.09775 46.53200 48.56721 1.000 49.05612 67 GLU D CA 1
ATOM 2536 C C . GLU B 1 49 ? 1.22011 47.19712 49.35662 1.000 56.98656 67 GLU D C 1
ATOM 2537 O O . GLU B 1 49 ? 0.97312 47.67472 50.46997 1.000 54.55240 67 GLU D O 1
ATOM 2543 N N . TYR B 1 50 ? 2.44169 47.23288 48.82714 1.000 41.77020 68 TYR D N 1
ATOM 2544 C CA . TYR B 1 50 ? 3.49766 47.97916 49.49623 1.000 45.59191 68 TYR D CA 1
ATOM 2545 C C . TYR B 1 50 ? 3.21241 49.47300 49.40295 1.000 47.36304 68 TYR D C 1
ATOM 2546 O O . TYR B 1 50 ? 2.68337 49.95958 48.39906 1.000 47.20804 68 TYR D O 1
ATOM 2555 N N . GLU B 1 51 ? 3.56524 50.20322 50.45657 1.000 43.55850 69 GLU D N 1
ATOM 2556 C CA . GLU B 1 51 ? 3.45412 51.65611 50.45588 1.000 49.38170 69 GLU D CA 1
ATOM 2557 C C . 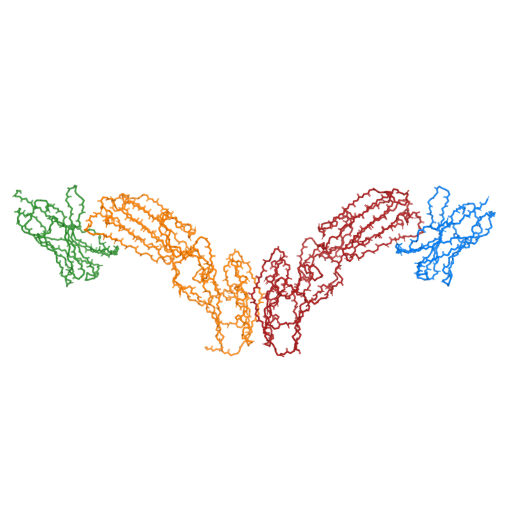GLU B 1 51 ? 4.73848 52.24130 49.88143 1.000 46.26998 69 GLU D C 1
ATOM 2558 O O . GLU B 1 51 ? 5.82027 52.05495 50.45063 1.000 42.03036 69 GLU D O 1
ATOM 2564 N N . ILE B 1 52 ? 4.62109 52.93924 48.75461 1.000 43.07951 70 ILE D N 1
ATOM 2565 C CA . ILE B 1 52 ? 5.77281 53.41852 47.99955 1.000 47.16759 70 ILE D CA 1
ATOM 2566 C C . ILE B 1 52 ? 5.71933 54.93796 47.92257 1.000 48.87095 70 ILE D C 1
ATOM 2567 O O . ILE B 1 52 ? 4.67819 55.51397 47.58320 1.000 42.06956 70 ILE D O 1
ATOM 2572 N N . ASN B 1 53 ? 6.84393 55.57753 48.23271 1.000 37.05922 71 ASN D N 1
ATOM 2573 C CA . ASN B 1 53 ? 7.02907 57.02160 48.09736 1.000 44.22060 71 ASN D CA 1
ATOM 2574 C C . ASN B 1 53 ? 8.24143 57.20630 47.19469 1.000 40.81880 71 ASN D C 1
ATOM 2575 O O . ASN B 1 53 ? 9.38112 57.01444 47.62930 1.000 39.45893 71 ASN D O 1
ATOM 2580 N N . CYS B 1 54 ? 7.99818 57.56074 45.93655 1.000 39.22142 72 CYS D N 1
ATOM 2581 C CA . CYS B 1 54 ? 9.04677 57.48983 44.93049 1.000 44.38588 72 CYS D CA 1
ATOM 2582 C C . CYS B 1 54 ? 8.76759 58.48521 43.81719 1.000 47.77751 72 CYS D C 1
ATOM 2583 O O . CYS B 1 54 ? 7.64829 58.53937 43.29779 1.000 44.15532 72 CYS D O 1
ATOM 2586 N N . MET B 1 55 ? 9.79331 59.26697 43.47056 1.000 48.04716 73 MET D N 1
ATOM 2587 C CA . MET B 1 55 ? 9.80160 60.16904 42.32203 1.000 46.63384 73 MET D CA 1
ATOM 2588 C C . MET B 1 55 ? 8.91684 61.39336 42.53896 1.000 49.71619 73 MET D C 1
ATOM 2589 O O . MET B 1 55 ? 9.42953 62.51624 42.56818 1.000 50.69351 73 MET D O 1
ATOM 2594 N N . ASN B 1 56 ? 7.60290 61.22145 42.68173 1.000 48.93556 74 ASN D N 1
ATOM 2595 C CA . ASN B 1 56 ? 6.76883 62.36043 43.05154 1.000 47.97950 74 ASN D CA 1
ATOM 2596 C C . ASN B 1 56 ? 6.67794 62.54431 44.56011 1.000 55.08917 74 ASN D C 1
ATOM 2597 O O . ASN B 1 56 ? 5.94803 63.42590 45.02384 1.000 56.20638 74 ASN D O 1
ATOM 2602 N N . ASN B 1 57 ? 7.42627 61.75157 45.32713 1.000 44.16788 75 ASN D N 1
ATOM 2603 C CA . ASN B 1 57 ? 7.41258 61.82171 46.78256 1.000 45.68601 75 ASN D CA 1
ATOM 2604 C C . ASN B 1 57 ? 8.70250 61.22736 47.33632 1.000 48.21143 75 ASN D C 1
ATOM 2605 O O . ASN B 1 57 ? 8.66938 60.31810 48.17299 1.000 46.67635 75 ASN D O 1
ATOM 2610 N N . SER B 1 58 ? 9.84198 61.72231 46.86553 1.000 40.80480 76 SER D N 1
ATOM 2611 C CA . SER B 1 58 ? 11.14051 61.15663 47.19418 1.000 41.35003 76 SER D CA 1
ATOM 2612 C C . SER B 1 58 ? 11.89902 62.04538 48.17357 1.000 44.83179 76 SER D C 1
ATOM 2613 O O . SER B 1 58 ? 11.49984 63.16902 48.48898 1.000 40.57495 76 SER D O 1
ATOM 2616 N N . LYS B 1 59 ? 13.01536 61.50519 48.65468 1.000 38.21417 77 LYS D N 1
ATOM 2617 C CA . LYS B 1 59 ? 13.96903 62.22553 49.48799 1.000 43.60917 77 LYS D CA 1
ATOM 2618 C C . LYS B 1 59 ? 15.12541 62.64371 48.58978 1.000 42.32067 77 LYS D C 1
ATOM 2619 O O . LYS B 1 59 ? 15.84414 61.78855 48.06847 1.000 37.99795 77 LYS D O 1
ATOM 2625 N N . VAL B 1 60 ? 15.29558 63.95234 48.39148 1.000 37.51298 78 VAL D N 1
ATOM 2626 C CA . VAL B 1 60 ? 16.23437 64.48575 47.40818 1.000 33.83729 78 VAL D CA 1
ATOM 2627 C C . VAL B 1 60 ? 17.33846 65.25076 48.12496 1.000 40.12269 78 VAL D C 1
ATOM 2628 O O . VAL B 1 60 ? 17.07092 66.03712 49.04174 1.000 42.12992 78 VAL D O 1
ATOM 2632 N N . PHE B 1 61 ? 18.58025 65.02262 47.70335 1.000 34.83688 79 PHE D N 1
ATOM 2633 C CA . PHE B 1 61 ? 19.70473 65.77113 48.24444 1.000 37.02782 79 PHE D CA 1
ATOM 2634 C C . PHE B 1 61 ? 19.73083 67.17755 47.66095 1.000 42.13997 79 PHE D C 1
ATOM 2635 O O . PHE B 1 61 ? 19.46594 67.37988 46.47236 1.000 40.26596 79 PHE D O 1
ATOM 2643 N N . CYS B 1 62 ? 20.05401 68.15227 48.51149 1.000 40.79043 80 CYS D N 1
ATOM 2644 C CA . CYS B 1 62 ? 20.05966 69.57005 48.15439 1.000 43.03176 80 CYS D CA 1
ATOM 2645 C C . CYS B 1 62 ? 21.46955 70.10431 48.36602 1.000 46.60108 80 CYS D C 1
ATOM 2646 O O . CYS B 1 62 ? 21.82770 70.50490 49.48454 1.000 47.51433 80 CYS D O 1
ATOM 2649 N N . PRO B 1 63 ? 22.31023 70.11066 47.32634 1.000 43.68134 81 PRO D N 1
ATOM 2650 C CA . PRO B 1 63 ? 23.70966 70.53291 47.52368 1.000 49.78052 81 PRO D CA 1
ATOM 2651 C C . PRO B 1 63 ? 23.85473 71.93050 48.09526 1.000 47.00043 81 PRO D C 1
ATOM 2652 O O . PRO B 1 63 ? 24.75209 72.16751 48.91336 1.000 50.65852 81 PRO D O 1
ATOM 2656 N N . LEU B 1 64 ? 22.98738 72.86260 47.69333 1.000 49.26214 82 LEU D N 1
ATOM 2657 C CA . LEU B 1 64 ? 23.12947 74.24785 48.13176 1.000 52.52284 82 LEU D CA 1
ATOM 2658 C C . LEU B 1 64 ? 22.96042 74.37605 49.64068 1.000 55.62800 82 LEU D C 1
ATOM 2659 O O . LEU B 1 64 ? 23.70804 75.11152 50.29526 1.000 56.19549 82 LEU D O 1
ATOM 2664 N N . LYS B 1 65 ? 21.99164 73.66398 50.21191 1.000 57.02073 83 LYS D N 1
ATOM 2665 C CA . LYS B 1 65 ? 21.73253 73.71351 51.64345 1.000 53.10769 83 LYS D CA 1
ATOM 2666 C C . LYS B 1 65 ? 22.39024 72.57089 52.40534 1.000 55.99316 83 LYS D C 1
ATOM 2667 O O . LYS B 1 65 ? 22.32463 72.55043 53.63855 1.000 58.87313 83 LYS D O 1
ATOM 2673 N N . ASP B 1 66 ? 23.02961 71.63326 51.70207 1.000 52.83481 84 ASP D N 1
ATOM 2674 C CA . ASP B 1 66 ? 23.72775 70.50105 52.31843 1.000 54.23429 84 ASP D CA 1
ATOM 2675 C C . ASP B 1 66 ? 22.79972 69.68867 53.22207 1.000 53.57142 84 ASP D C 1
ATOM 2676 O O . ASP B 1 66 ? 23.18724 69.24537 54.30501 1.000 58.69299 84 ASP D O 1
ATOM 2681 N N . THR B 1 67 ? 21.56005 69.49021 52.77523 1.000 53.66564 85 THR D N 1
ATOM 2682 C CA . THR B 1 67 ? 20.58201 68.69683 53.50831 1.000 51.42216 85 THR D CA 1
ATOM 2683 C C . THR B 1 67 ? 19.78689 67.85598 52.51903 1.000 48.88350 85 THR D C 1
ATOM 2684 O O . THR B 1 67 ? 19.98330 67.93424 51.30154 1.000 42.54446 85 THR D O 1
ATOM 2688 N N . PHE B 1 68 ? 18.87254 67.05209 53.05468 1.000 47.38038 86 PHE D N 1
ATOM 2689 C CA . PHE B 1 68 ? 17.91847 66.29255 52.26134 1.000 43.29097 86 PHE D CA 1
ATOM 2690 C C . PHE B 1 68 ? 16.52517 66.87524 52.44847 1.000 45.29344 86 PHE D C 1
ATOM 2691 O O . PHE B 1 68 ? 16.13226 67.22449 53.56624 1.000 51.77327 86 PHE D O 1
ATOM 2699 N N . ILE B 1 69 ? 15.78332 66.97635 51.35216 1.000 47.38256 87 ILE D N 1
ATOM 2700 C CA . ILE B 1 69 ? 14.39322 67.41261 51.37625 1.000 45.40064 87 ILE D CA 1
ATOM 2701 C C . ILE B 1 69 ? 13.51391 66.17722 51.24553 1.000 48.91358 87 ILE D C 1
ATOM 2702 O O . ILE B 1 69 ? 13.66157 65.40213 50.29211 1.000 51.41572 87 ILE D O 1
ATOM 2707 N N . ASN B 1 70 ? 12.61039 65.98392 52.20244 1.000 49.27626 88 ASN D N 1
ATOM 2708 C CA . ASN B 1 70 ? 11.70214 64.84669 52.17427 1.000 52.10748 88 ASN D CA 1
ATOM 2709 C C . ASN B 1 70 ? 10.42154 65.18554 51.42720 1.000 52.43756 88 ASN D C 1
ATOM 2710 O O . ASN B 1 70 ? 10.01233 66.34698 51.34679 1.000 56.70572 88 ASN D O 1
ATOM 2715 N N . ASN B 1 71 ? 9.78978 64.14401 50.88302 1.000 50.20326 89 ASN D N 1
ATOM 2716 C CA . ASN B 1 71 ? 8.43694 64.23144 50.33751 1.000 53.19022 89 ASN D CA 1
ATOM 2717 C C . ASN B 1 71 ? 8.33686 65.29569 49.24641 1.000 50.35082 89 ASN D C 1
ATOM 2718 O O . ASN B 1 71 ? 7.48303 66.18315 49.28648 1.000 58.54381 89 ASN D O 1
ATOM 2723 N N . THR B 1 72 ? 9.22062 65.19935 48.25813 1.000 46.11134 90 THR D N 1
ATOM 2724 C CA . THR B 1 72 ? 9.29455 66.20373 47.20952 1.000 49.52241 90 THR D CA 1
ATOM 2725 C C . THR B 1 72 ? 9.40610 65.51322 45.85791 1.000 50.33383 90 THR D C 1
ATOM 2726 O O . THR B 1 72 ? 9.79149 64.34541 45.76091 1.000 47.49028 90 THR D O 1
ATOM 2730 N N . ASN B 1 73 ? 9.04265 66.25014 44.81252 1.000 50.27854 91 ASN D N 1
ATOM 2731 C CA . ASN B 1 73 ? 9.06111 65.73919 43.44891 1.000 50.25290 91 ASN D CA 1
ATOM 2732 C C . ASN B 1 73 ? 10.43491 65.97949 42.83516 1.000 52.04927 91 ASN D C 1
ATOM 2733 O O . ASN B 1 73 ? 10.94863 67.10205 42.87297 1.000 51.87973 91 ASN D O 1
ATOM 2738 N N . ILE B 1 74 ? 11.02291 64.92345 42.26441 1.000 45.58917 92 ILE D N 1
ATOM 2739 C CA . ILE B 1 74 ? 12.36351 65.02570 41.69732 1.000 45.67084 92 ILE D CA 1
ATOM 2740 C C . ILE B 1 74 ? 12.43143 66.01895 40.54489 1.000 53.48462 92 ILE D C 1
ATOM 2741 O O . ILE B 1 74 ? 13.51608 66.52140 40.23197 1.000 44.39077 92 ILE D O 1
ATOM 2746 N N . LYS B 1 75 ? 11.29898 66.31931 39.89933 1.000 49.23525 93 LYS D N 1
ATOM 2747 C CA . LYS B 1 75 ? 11.30778 67.28320 38.80348 1.000 51.54295 93 LYS D CA 1
ATOM 2748 C C . LYS B 1 75 ? 11.57169 68.70536 39.28279 1.000 53.84440 93 LYS D C 1
ATOM 2749 O O . LYS B 1 75 ? 11.95768 69.55436 38.47286 1.000 52.18206 93 LYS D O 1
ATOM 2755 N N . LEU B 1 76 ? 11.36731 68.98943 40.57208 1.000 52.46829 94 LEU D N 1
ATOM 2756 C CA . LEU B 1 76 ? 11.70786 70.30597 41.10062 1.000 51.53959 94 LEU D CA 1
ATOM 2757 C C . LEU B 1 76 ? 13.20492 70.57551 41.05610 1.000 56.71547 94 LEU D C 1
ATOM 2758 O O . LEU B 1 76 ? 13.61550 71.73981 41.10604 1.000 54.06788 94 LEU D O 1
ATOM 2763 N N . TYR B 1 77 ? 14.02553 69.53067 40.94575 1.000 51.47341 95 TYR D N 1
ATOM 2764 C CA . TYR B 1 77 ? 15.47099 69.66460 41.01884 1.000 56.64399 95 TYR D CA 1
ATOM 2765 C C . TYR B 1 77 ? 16.18679 69.22257 39.75318 1.000 55.68358 95 TYR D C 1
ATOM 2766 O O . TYR B 1 77 ? 17.30161 69.69343 39.50126 1.000 51.23304 95 TYR D O 1
ATOM 2775 N N . SER B 1 78 ? 15.57737 68.35399 38.94790 1.000 52.45130 96 SER D N 1
ATOM 2776 C CA . SER B 1 78 ? 16.06571 68.01247 37.61327 1.000 50.37000 96 SER D CA 1
ATOM 2777 C C . SER B 1 78 ? 14.84969 68.07162 36.69823 1.000 53.33311 96 SER D C 1
ATOM 2778 O O . SER B 1 78 ? 14.17206 67.05817 36.47655 1.000 51.21475 96 SER D O 1
ATOM 2781 N N . PRO B 1 79 ? 14.53679 69.25176 36.15325 1.000 50.94805 97 PRO D N 1
ATOM 2782 C CA . PRO B 1 79 ? 13.23016 69.44025 35.49891 1.000 54.40497 97 PRO D CA 1
ATOM 2783 C C . PRO B 1 79 ? 13.05158 68.66139 34.20570 1.000 61.80434 97 PRO D C 1
ATOM 2784 O O . PRO B 1 79 ? 11.90541 68.47190 33.77869 1.000 62.66744 97 PRO D O 1
ATOM 2788 N N . LYS B 1 80 ? 14.12723 68.20785 33.56367 1.000 58.48323 98 LYS D N 1
ATOM 2789 C CA . LYS B 1 80 ? 13.97999 67.49034 32.30305 1.000 59.93865 98 LYS D CA 1
ATOM 2790 C C . LYS B 1 80 ? 13.67153 66.01105 32.48975 1.000 59.88943 98 LYS D C 1
ATOM 2791 O O . LYS B 1 80 ? 13.42736 65.31832 31.49611 1.000 64.66633 98 LYS D O 1
ATOM 2797 N N . LEU B 1 81 ? 13.67441 65.51385 33.72325 1.000 53.74173 99 LEU D N 1
ATOM 2798 C CA . LEU B 1 81 ? 13.23598 64.15105 33.98006 1.000 55.19893 99 LEU D CA 1
ATOM 2799 C C . LEU B 1 81 ? 11.72735 64.03243 33.79515 1.000 63.61455 99 LEU D C 1
ATOM 2800 O O . LEU B 1 81 ? 10.96989 64.97245 34.05086 1.000 62.21412 99 LEU D O 1
ATOM 2805 N N . HIS B 1 82 ? 11.29336 62.86420 33.33054 1.000 59.48456 100 HIS D N 1
ATOM 2806 C CA . HIS B 1 82 ? 9.87545 62.54371 33.27334 1.000 65.50237 100 HIS D CA 1
ATOM 2807 C C . HIS B 1 82 ? 9.68467 61.08211 33.64228 1.000 61.61295 100 HIS D C 1
ATOM 2808 O O . HIS B 1 82 ? 10.49433 60.22662 33.27273 1.000 58.51950 100 HIS D O 1
ATOM 2815 N N . PHE B 1 83 ? 8.61739 60.80811 34.38681 1.000 60.13583 101 PHE D N 1
ATOM 2816 C CA . PHE B 1 83 ? 8.33761 59.46801 34.87399 1.000 54.28714 101 PHE D CA 1
ATOM 2817 C C . PHE B 1 83 ? 6.83770 59.21957 34.84579 1.000 57.08297 101 PHE D C 1
ATOM 2818 O O . PHE B 1 83 ? 6.03023 60.15295 34.83945 1.000 59.64794 101 PHE D O 1
ATOM 2826 N N . GLU B 1 84 ? 6.47267 57.94109 34.82520 1.000 54.31361 102 GLU D N 1
ATOM 2827 C CA . GLU B 1 84 ? 5.08470 57.53145 34.95778 1.000 64.58169 102 GLU D CA 1
ATOM 2828 C C . GLU B 1 84 ? 4.97975 56.43748 36.00986 1.000 58.92713 102 GLU D C 1
ATOM 2829 O O . GLU B 1 84 ? 5.90741 55.64779 36.20865 1.000 51.46179 102 GLU D O 1
ATOM 2835 N N . ILE B 1 85 ? 3.84029 56.41561 36.69312 1.000 54.43685 103 ILE D N 1
ATOM 2836 C CA . ILE B 1 85 ? 3.56188 55.47319 37.76950 1.000 57.35694 103 ILE D CA 1
ATOM 2837 C C . ILE B 1 85 ? 2.30440 54.71428 37.37474 1.000 59.62390 103 ILE D C 1
ATOM 2838 O O . ILE B 1 85 ? 1.22253 55.30571 37.27799 1.000 63.88277 103 ILE D O 1
ATOM 2843 N N . LYS B 1 86 ? 2.44401 53.41135 37.13554 1.000 60.22205 104 LYS D N 1
ATOM 2844 C CA . LYS B 1 86 ? 1.35932 52.58401 36.62730 1.000 62.51658 104 LYS D CA 1
ATOM 2845 C C . LYS B 1 86 ? 1.15453 51.36513 37.51492 1.000 61.13856 104 LYS D C 1
ATOM 2846 O O . LYS B 1 86 ? 2.06596 50.91229 38.21251 1.000 56.35918 104 LYS D O 1
ATOM 2852 N N . ASP B 1 87 ? -0.06271 50.83228 37.46803 1.000 60.49982 105 ASP D N 1
ATOM 2853 C CA . ASP B 1 87 ? -0.34489 49.49809 37.97681 1.000 61.39011 105 ASP D CA 1
ATOM 2854 C C . ASP B 1 87 ? -0.10963 48.49104 36.85952 1.000 63.16017 105 ASP D C 1
ATOM 2855 O O . ASP B 1 87 ? -0.59950 48.67290 35.74069 1.000 67.15089 105 ASP D O 1
ATOM 2860 N N . ILE B 1 88 ? 0.65376 47.43891 37.15670 1.000 59.68933 106 ILE D N 1
ATOM 2861 C CA . ILE B 1 88 ? 0.94766 46.39442 36.18468 1.000 63.97175 106 ILE D CA 1
ATOM 2862 C C . ILE B 1 88 ? 0.79382 45.03713 36.85527 1.000 67.87060 106 ILE D C 1
ATOM 2863 O O . ILE B 1 88 ? 0.75712 44.92100 38.08247 1.000 61.42060 106 ILE D O 1
ATOM 2868 N N . THR B 1 89 ? 0.70412 44.00270 36.02627 1.000 61.78465 107 THR D N 1
ATOM 2869 C CA . THR B 1 89 ? 0.79606 42.62436 36.48343 1.000 62.66383 107 THR D CA 1
ATOM 2870 C C . THR B 1 89 ? 2.21410 42.13277 36.22872 1.000 66.97510 107 THR D C 1
ATOM 2871 O O . THR B 1 89 ? 2.73393 42.27132 35.11616 1.000 64.41266 107 THR D O 1
ATOM 2875 N N . HIS B 1 90 ? 2.83631 41.56773 37.25878 1.000 57.99979 108 HIS D N 1
ATOM 2876 C CA . HIS B 1 90 ? 4.25393 41.23269 37.20377 1.000 61.57307 108 HIS D CA 1
ATOM 2877 C C . HIS B 1 90 ? 4.49199 40.03277 38.10274 1.000 62.83425 108 HIS D C 1
ATOM 2878 O O . HIS B 1 90 ? 4.14583 40.07320 39.28760 1.000 61.11528 108 HIS D O 1
ATOM 2885 N N . LYS B 1 91 ? 5.07354 38.97283 37.53656 1.000 60.00182 109 LYS D N 1
ATOM 2886 C CA . LYS B 1 91 ? 5.32723 37.72761 38.25941 1.000 61.50779 109 LYS D CA 1
ATOM 2887 C C . LYS B 1 91 ? 4.04747 37.16326 38.87001 1.000 63.20647 109 LYS D C 1
ATOM 2888 O O . LYS B 1 91 ? 4.07582 36.55384 39.94156 1.000 63.20236 109 LYS D O 1
ATOM 2894 N N . GLY B 1 92 ? 2.91669 37.36932 38.19523 1.000 67.61796 110 GLY D N 1
ATOM 2895 C CA . GLY B 1 92 ? 1.63961 36.88416 38.67598 1.000 64.47404 110 GLY D CA 1
ATOM 2896 C C . GLY B 1 92 ? 1.00929 37.69572 39.78471 1.000 71.32953 110 GLY D C 1
ATOM 2897 O O . GLY B 1 92 ? 0.00873 37.25208 40.35938 1.000 67.81958 110 GLY D O 1
ATOM 2898 N N . LYS B 1 93 ? 1.55180 38.86850 40.10253 1.000 60.68625 111 LYS D N 1
ATOM 2899 C CA . LYS B 1 93 ? 1.05323 39.69726 41.18818 1.000 62.38901 111 LYS D CA 1
ATOM 2900 C C . LYS B 1 93 ? 0.58931 41.04824 40.65946 1.000 69.71678 111 LYS D C 1
ATOM 2901 O O . LYS B 1 93 ? 0.99097 41.49276 39.57994 1.000 68.64294 111 LYS D O 1
ATOM 2907 N N . ASN B 1 94 ? -0.26296 41.70301 41.44478 1.000 67.03912 112 ASN D N 1
ATOM 2908 C CA . ASN B 1 94 ? -0.59546 43.10151 41.20877 1.000 63.13734 112 ASN D CA 1
ATOM 2909 C C . ASN B 1 94 ? 0.55020 43.95965 41.72694 1.000 62.78339 112 ASN D C 1
ATOM 2910 O O . ASN B 1 94 ? 0.84288 43.95359 42.92770 1.000 55.66208 112 ASN D O 1
ATOM 2915 N N . ALA B 1 95 ? 1.20428 44.68744 40.82744 1.000 57.04108 113 ALA D N 1
ATOM 2916 C CA . ALA B 1 95 ? 2.39341 45.44593 41.17314 1.000 53.84297 113 ALA D CA 1
ATOM 2917 C C . ALA B 1 95 ? 2.26531 46.87671 40.67329 1.000 53.17189 113 ALA D C 1
ATOM 2918 O O . ALA B 1 95 ? 1.43409 47.19146 39.81743 1.000 52.79549 113 ALA D O 1
ATOM 2920 N N . ALA B 1 96 ? 3.09784 47.74390 41.23848 1.000 50.47619 114 ALA D N 1
ATOM 2921 C CA . ALA B 1 96 ? 3.22328 49.12709 40.80858 1.000 46.59756 114 ALA D CA 1
ATOM 2922 C C . ALA B 1 96 ? 4.54652 49.29912 40.07629 1.000 54.16777 114 ALA D C 1
ATOM 2923 O O . ALA B 1 96 ? 5.56436 48.72279 40.47373 1.000 46.02069 114 ALA D O 1
ATOM 2925 N N . LEU B 1 97 ? 4.52377 50.07233 38.99405 1.000 47.39397 115 LEU D N 1
ATOM 2926 C CA . LEU B 1 97 ? 5.70772 50.33447 38.18509 1.000 50.75229 115 LEU D CA 1
ATOM 2927 C C . LEU B 1 97 ? 6.04141 51.81571 38.25650 1.000 49.92164 115 LEU D C 1
ATOM 2928 O O . LEU B 1 97 ? 5.19385 52.66091 37.94939 1.000 49.52151 115 LEU D O 1
ATOM 2933 N N . TYR B 1 98 ? 7.27225 52.12295 38.65991 1.000 45.64092 116 TYR D N 1
ATOM 2934 C CA . TYR B 1 98 ? 7.80768 53.47989 38.64786 1.000 41.97059 116 TYR D CA 1
ATOM 2935 C C . TYR B 1 98 ? 8.87845 53.52420 37.56510 1.000 45.75222 116 TYR D C 1
ATOM 2936 O O . TYR B 1 98 ? 9.95026 52.92915 37.71727 1.000 44.87788 116 TYR D O 1
ATOM 2945 N N . TYR B 1 99 ? 8.57879 54.22342 36.47409 1.000 44.99453 117 TYR D N 1
ATOM 2946 C CA . TYR B 1 99 ? 9.35752 54.18048 35.23999 1.000 49.20391 117 TYR D CA 1
ATOM 2947 C C . TYR B 1 99 ? 9.90342 55.57733 34.96687 1.000 53.39351 117 TYR D C 1
ATOM 2948 O O . TYR B 1 99 ? 9.15232 56.46966 34.56233 1.000 53.54847 117 TYR D O 1
ATOM 2957 N N . LEU B 1 100 ? 11.20510 55.76551 35.18009 1.000 46.37981 118 LEU D N 1
ATOM 2958 C CA . LEU B 1 100 ? 11.86329 57.05681 35.00231 1.000 47.91592 118 LEU D CA 1
ATOM 2959 C C . LEU B 1 100 ? 12.71261 57.02380 33.73796 1.000 48.64747 118 LEU D C 1
ATOM 2960 O O . LEU B 1 100 ? 13.58968 56.16464 33.59719 1.000 52.34257 118 LEU D O 1
ATOM 2965 N N . LYS B 1 101 ? 12.46003 57.96271 32.83031 1.000 49.78095 119 LYS D N 1
ATOM 2966 C CA . LYS B 1 101 ? 13.22391 58.08720 31.59589 1.000 52.56217 119 LYS D CA 1
ATOM 2967 C C . LYS B 1 101 ? 14.18817 59.26019 31.71935 1.000 54.94569 119 LYS D C 1
ATOM 2968 O O . LYS B 1 101 ? 13.77754 60.37333 32.06356 1.000 53.78812 119 LYS D O 1
ATOM 2974 N N . ILE B 1 102 ? 15.46328 59.00704 31.43814 1.000 52.49469 120 ILE D N 1
ATOM 2975 C CA . ILE B 1 102 ? 16.53526 59.96993 31.66522 1.000 57.43301 120 ILE D CA 1
ATOM 2976 C C . ILE B 1 102 ? 17.08774 60.37329 30.30367 1.000 57.22172 120 ILE D C 1
ATOM 2977 O O . ILE B 1 102 ? 17.83336 59.61576 29.67240 1.000 59.97806 120 ILE D O 1
ATOM 2982 N N . ASP B 1 103 ? 16.72849 61.57009 29.84557 1.000 57.28054 121 ASP D N 1
ATOM 2983 C CA . ASP B 1 103 ? 17.24440 62.07433 28.58240 1.000 66.97969 121 ASP D CA 1
ATOM 2984 C C . ASP B 1 103 ? 18.69686 62.52476 28.73502 1.000 57.14567 121 ASP D C 1
ATOM 2985 O O . ASP B 1 103 ? 19.21423 62.70669 29.84182 1.000 58.70871 121 ASP D O 1
ATOM 2990 N N . GLU B 1 104 ? 19.35453 62.70968 27.58775 1.000 60.34277 122 GLU D N 1
ATOM 2991 C CA . GLU B 1 104 ? 20.77023 63.06346 27.58280 1.000 76.99198 122 GLU D CA 1
ATOM 2992 C C . GLU B 1 104 ? 21.02201 64.40269 28.26460 1.000 69.05444 122 GLU D C 1
ATOM 2993 O O . GLU B 1 104 ? 22.06377 64.58605 28.90456 1.000 72.25509 122 GLU D O 1
ATOM 2999 N N . GLU B 1 105 ? 20.08279 65.33920 28.15803 1.000 62.31964 123 GLU D N 1
ATOM 3000 C CA . GLU B 1 105 ? 20.25575 66.67711 28.70450 1.000 67.04851 123 GLU D CA 1
ATOM 3001 C C . GLU B 1 105 ? 19.70729 66.82169 30.11829 1.000 64.56345 123 GLU D C 1
ATOM 3002 O O . GLU B 1 105 ? 19.65845 67.94240 30.63620 1.000 64.98600 123 GLU D O 1
ATOM 3008 N N . ALA B 1 106 ? 19.29154 65.72822 30.75043 1.000 55.22078 124 ALA D N 1
ATOM 3009 C CA . ALA B 1 106 ? 18.81709 65.80443 32.12442 1.000 56.54159 124 ALA D CA 1
ATOM 3010 C C . ALA B 1 106 ? 19.97008 66.12919 33.06716 1.000 60.92291 124 ALA D C 1
ATOM 3011 O O . ALA B 1 106 ? 21.07523 65.59720 32.92899 1.000 62.45344 124 ALA D O 1
ATOM 3013 N N . SER B 1 107 ? 19.70558 67.00418 34.03304 1.000 55.31932 125 SER D N 1
ATOM 3014 C CA . SER B 1 107 ? 20.72329 67.44970 34.97424 1.000 51.99820 125 SER D CA 1
ATOM 3015 C C . SER B 1 107 ? 20.80870 66.50211 36.17392 1.000 50.74554 125 SER D C 1
ATOM 3016 O O . SER B 1 107 ? 19.89734 65.71690 36.44446 1.000 44.58212 125 SER D O 1
ATOM 3019 N N . ASP B 1 108 ? 21.92471 66.59693 36.89632 1.000 41.31407 126 ASP D N 1
ATOM 3020 C CA . ASP B 1 108 ? 22.25291 65.63528 37.94176 1.000 42.75008 126 ASP D CA 1
ATOM 3021 C C . ASP B 1 108 ? 21.30313 65.74075 39.13351 1.000 41.43393 126 ASP D C 1
ATOM 3022 O O . ASP B 1 108 ? 20.75700 66.80691 39.43055 1.000 38.00136 126 ASP D O 1
ATOM 3027 N N . ILE B 1 109 ? 21.13968 64.62058 39.84119 1.000 35.18424 127 ILE D N 1
ATOM 3028 C CA . ILE B 1 109 ? 20.25871 64.55952 41.00354 1.000 35.51525 127 ILE D CA 1
ATOM 3029 C C . ILE B 1 109 ? 20.59120 63.30621 41.80327 1.000 37.42213 127 ILE D C 1
ATOM 3030 O O . ILE B 1 109 ? 21.03483 62.29658 41.24996 1.000 35.80764 127 ILE D O 1
ATOM 3035 N N . PHE B 1 110 ? 20.37404 63.37583 43.11723 1.000 37.67683 128 PHE D N 1
ATOM 3036 C CA . PHE B 1 110 ? 20.60145 62.25956 44.03172 1.000 32.96932 128 PHE D CA 1
ATOM 3037 C C . PHE B 1 110 ? 19.36057 62.13624 44.90611 1.000 43.88619 128 PHE D C 1
ATOM 3038 O O . PHE B 1 110 ? 19.10227 63.01238 45.73792 1.000 42.10541 128 PHE D O 1
ATOM 3046 N N . PHE B 1 111 ? 18.58268 61.06969 44.71659 1.000 40.16323 129 PHE D N 1
ATOM 3047 C CA . PHE B 1 111 ? 17.34953 60.90551 45.47447 1.000 32.40083 129 PHE D CA 1
ATOM 3048 C C . PHE B 1 111 ? 17.16235 59.44981 45.88483 1.000 40.73343 129 PHE D C 1
ATOM 3049 O O . PHE B 1 111 ? 17.83087 58.54169 45.38168 1.000 35.93699 129 PHE D O 1
ATOM 3057 N N . SER B 1 112 ? 16.25081 59.24242 46.83328 1.000 34.30885 130 SER D N 1
ATOM 3058 C CA . SER B 1 112 ? 15.93821 57.91104 47.32765 1.000 35.84419 130 SER D CA 1
ATOM 3059 C C . SER B 1 112 ? 14.43000 57.71757 47.38874 1.000 38.97225 130 SER D C 1
ATOM 3060 O O . SER B 1 112 ? 13.66249 58.68053 47.49542 1.000 39.09027 130 SER D O 1
ATOM 3063 N N . CYS B 1 113 ? 14.02209 56.45185 47.30907 1.000 31.91555 131 CYS D N 1
ATOM 3064 C CA . CYS B 1 113 ? 12.63166 56.03266 47.39396 1.000 38.42363 131 CYS D CA 1
ATOM 3065 C C . CYS B 1 113 ? 12.46872 55.03086 48.53060 1.000 38.17461 131 CYS D C 1
ATOM 3066 O O . CYS B 1 113 ? 13.36901 54.23263 48.80355 1.000 36.17150 131 CYS D O 1
ATOM 3069 N N . SER B 1 114 ? 11.31419 55.06981 49.19186 1.000 34.69254 132 SER D N 1
ATOM 3070 C CA . SER B 1 114 ? 11.01124 54.15895 50.28878 1.000 38.97023 132 SER D CA 1
ATOM 3071 C C . SER B 1 114 ? 9.88253 53.21448 49.89455 1.000 37.42288 132 SER D C 1
ATOM 3072 O O . SER B 1 114 ? 8.93586 53.61320 49.20799 1.000 36.85423 132 SER D O 1
ATOM 3075 N N . ILE B 1 115 ? 9.99181 51.95902 50.32673 1.000 38.55941 133 ILE D N 1
ATOM 3076 C CA . ILE B 1 115 ? 8.99525 50.92578 50.05401 1.000 35.46021 133 ILE D CA 1
ATOM 3077 C C . ILE B 1 115 ? 8.74019 50.18966 51.36212 1.000 41.22992 133 ILE D C 1
ATOM 3078 O O . ILE B 1 115 ? 9.60807 49.44932 51.83991 1.000 32.21532 133 ILE D O 1
ATOM 3083 N N . LYS B 1 116 ? 7.55460 50.37824 51.93628 1.000 37.15677 134 LYS D N 1
ATOM 3084 C CA . LYS B 1 116 ? 7.24457 49.83534 53.25224 1.000 40.04235 134 LYS D CA 1
ATOM 3085 C C . LYS B 1 116 ? 6.11303 48.82482 53.14274 1.000 44.15336 134 LYS D C 1
ATOM 3086 O O . LYS B 1 116 ? 4.98915 49.19884 52.76130 1.000 37.95231 134 LYS D O 1
ATOM 3092 N N . PRO B 1 117 ? 6.35056 47.55429 53.46006 1.000 35.57235 135 PRO D N 1
ATOM 3093 C CA . PRO B 1 117 ? 5.24796 46.59343 53.53740 1.000 42.81759 135 PRO D CA 1
ATOM 3094 C C . PRO B 1 117 ? 4.40221 46.83131 54.77634 1.000 45.86924 135 PRO D C 1
ATOM 3095 O O . PRO B 1 117 ? 4.79200 47.53679 55.70997 1.000 45.37026 135 PRO D O 1
ATOM 3099 N N . LYS B 1 118 ? 3.21861 46.23241 54.76770 1.000 49.47401 136 LYS D N 1
ATOM 3100 C CA . LYS B 1 118 ? 2.31435 46.32689 55.90007 1.000 60.64142 136 LYS D CA 1
ATOM 3101 C C . LYS B 1 118 ? 2.52602 45.15267 56.85103 1.000 60.02617 136 LYS D C 1
ATOM 3102 O O . LYS B 1 118 ? 3.01962 44.08872 56.46641 1.000 62.17730 136 LYS D O 1
ATOM 3108 N N . GLN B 1 119 ? 2.15400 45.36961 58.11383 1.000 65.59978 137 GLN D N 1
ATOM 3109 C CA . GLN B 1 119 ? 2.08001 44.30530 59.11606 1.000 75.03673 137 GLN D CA 1
ATOM 3110 C C . GLN B 1 119 ? 3.43609 43.65182 59.38691 1.000 75.43479 137 GLN D C 1
ATOM 3111 O O . GLN B 1 119 ? 3.50815 42.45525 59.67861 1.000 71.31192 137 GLN D O 1
ATOM 3117 N N . VAL B 1 120 ? 4.52139 44.41740 59.29465 1.000 61.90447 138 VAL D N 1
ATOM 3118 C CA . VAL B 1 120 ? 5.83277 43.95826 59.73936 1.000 67.48061 138 VAL D CA 1
ATOM 3119 C C . VAL B 1 120 ? 6.27010 44.69064 61.00742 1.000 71.18375 138 VAL D C 1
ATOM 3120 O O . VAL B 1 120 ? 7.44266 44.63282 61.38357 1.000 55.46768 138 VAL D O 1
ATOM 3124 N N . SER B 1 121 ? 5.32910 45.35865 61.68123 1.000 80.91191 139 SER D N 1
ATOM 3125 C CA . SER B 1 121 ? 5.60878 46.19860 62.85058 1.000 63.33456 139 SER D CA 1
ATOM 3126 C C . SER B 1 121 ? 6.74200 47.18197 62.56508 1.000 59.18491 139 SER D C 1
ATOM 3127 O O . SER B 1 121 ? 7.56366 47.49045 63.43119 1.000 68.02005 139 SER D O 1
ATOM 3130 N N . GLY B 1 122 ? 6.77750 47.68254 61.32994 1.000 50.83388 140 GLY D N 1
ATOM 3131 C CA . GLY B 1 122 ? 7.75712 48.66407 60.90804 1.000 53.03094 140 GLY D CA 1
ATOM 3132 C C . GLY B 1 122 ? 9.19539 48.19941 60.88044 1.000 52.14961 140 GLY D C 1
ATOM 3133 O O . GLY B 1 122 ? 10.09246 49.03422 60.73656 1.000 49.55113 140 GLY D O 1
ATOM 3134 N N . LEU B 1 123 ? 9.45431 46.89788 61.00519 1.000 48.18121 141 LEU D N 1
ATOM 3135 C CA . LEU B 1 123 ? 10.82618 46.41048 61.07957 1.000 41.50700 141 LEU D CA 1
ATOM 3136 C C . LEU B 1 123 ? 11.47522 46.18500 59.71815 1.000 42.50886 141 LEU D C 1
ATOM 3137 O O . LEU B 1 123 ? 12.70243 46.05971 59.65434 1.000 41.64923 141 LEU D O 1
ATOM 3142 N N . LEU B 1 124 ? 10.70383 46.14769 58.63343 1.000 35.71912 142 LEU D N 1
ATOM 3143 C CA . LEU B 1 124 ? 11.23925 45.84047 57.31246 1.000 31.90146 142 LEU D CA 1
ATOM 3144 C C . LEU B 1 124 ? 10.87075 46.94782 56.33857 1.000 32.25796 142 LEU D C 1
ATOM 3145 O O . LEU B 1 124 ? 9.70374 47.33983 56.25170 1.000 31.74988 142 LEU D O 1
ATOM 3150 N N . GLU B 1 125 ? 11.86566 47.44580 55.60696 1.000 30.54691 143 GLU D N 1
ATOM 3151 C CA A GLU B 1 125 ? 11.65725 48.48543 54.61028 0.540 36.10754 143 GLU D CA 1
ATOM 3152 C CA B GLU B 1 125 ? 11.65308 48.48081 54.60804 0.460 36.11102 143 GLU D CA 1
ATOM 3153 C C . GLU B 1 125 ? 12.58048 48.24041 53.42626 1.000 38.87642 143 GLU D C 1
ATOM 3154 O O . GLU B 1 125 ? 13.69565 47.73684 53.58300 1.000 33.17282 143 GLU D O 1
ATOM 3165 N N . GLY B 1 126 ? 12.10152 48.59554 52.23922 1.000 30.31822 144 GLY D N 1
ATOM 3166 C CA . GLY B 1 126 ? 12.92121 48.61264 51.04539 1.000 27.96560 144 GLY D CA 1
ATOM 3167 C C . GLY B 1 126 ? 13.28493 50.04858 50.70581 1.000 36.81425 144 GLY D C 1
ATOM 3168 O O . GLY B 1 126 ? 12.53282 50.97595 50.99197 1.000 32.67752 144 GLY D O 1
ATOM 3169 N N . GLU B 1 127 ? 14.45923 50.23053 50.10516 1.000 31.08761 145 GLU D N 1
ATOM 3170 C CA . GLU B 1 127 ? 14.93413 51.55964 49.73906 1.000 31.70864 145 GLU D CA 1
ATOM 3171 C C . GLU B 1 127 ? 15.65854 51.49870 48.40462 1.000 29.77004 145 GLU D C 1
ATOM 3172 O O . GLU B 1 127 ? 16.49715 50.61945 48.18991 1.000 29.43316 145 GLU D O 1
ATOM 3178 N N . VAL B 1 128 ? 15.32934 52.42936 47.51301 1.000 27.50476 146 VAL D N 1
ATOM 3179 C CA . VAL B 1 128 ? 16.05443 52.63074 46.26328 1.000 30.01592 146 VAL D CA 1
ATOM 3180 C C . VAL B 1 128 ? 16.79985 53.95211 46.36272 1.000 30.80926 146 VAL D C 1
ATOM 3181 O O . VAL B 1 128 ? 16.23634 54.94913 46.82473 1.000 31.73819 146 VAL D O 1
ATOM 3185 N N . ARG B 1 129 ? 18.06469 53.95820 45.94784 1.000 30.72193 147 ARG D N 1
ATOM 3186 C CA A ARG B 1 129 ? 18.86152 55.17558 45.85375 0.540 29.32653 147 ARG D CA 1
ATOM 3187 C CA B ARG B 1 129 ? 18.85949 55.17678 45.85353 0.460 29.46964 147 ARG D CA 1
ATOM 3188 C C . ARG B 1 129 ? 19.28562 55.36007 44.40560 1.000 29.47004 147 ARG D C 1
ATOM 3189 O O . ARG B 1 129 ? 19.91052 54.46755 43.82202 1.000 34.23451 147 ARG D O 1
ATOM 3204 N N . VAL B 1 130 ? 18.95172 56.51185 43.83217 1.000 27.90772 148 VAL D N 1
ATOM 3205 C CA . VAL B 1 130 ? 19.30461 56.84448 42.45652 1.000 27.87184 148 VAL D CA 1
ATOM 3206 C C . VAL B 1 130 ? 20.30188 57.99554 42.49023 1.000 32.59636 148 VAL D C 1
ATOM 3207 O O . VAL B 1 130 ? 19.97931 59.09421 42.96028 1.000 35.12813 148 VAL D O 1
ATOM 3211 N N . ASN B 1 131 ? 21.51449 57.74379 42.00457 1.000 31.39912 149 ASN D N 1
ATOM 3212 C CA . ASN B 1 131 ? 22.57453 58.74917 41.95616 1.000 34.17955 149 ASN D CA 1
ATOM 3213 C C . ASN B 1 131 ? 22.89024 59.03199 40.49084 1.000 32.74868 149 ASN D C 1
ATOM 3214 O O . ASN B 1 131 ? 23.63520 58.28156 39.85258 1.000 32.66690 149 ASN D O 1
ATOM 3219 N N . LEU B 1 132 ? 22.32479 60.11580 39.95739 1.000 31.47197 150 LEU D N 1
ATOM 3220 C CA . LEU B 1 132 ? 22.56662 60.52962 38.57926 1.000 34.19774 150 LEU D CA 1
ATOM 3221 C C . LEU B 1 132 ? 23.60826 61.64129 38.59625 1.000 40.10693 150 LEU D C 1
ATOM 3222 O O . LEU B 1 132 ? 23.34815 62.74006 39.09791 1.000 34.12482 150 LEU D O 1
ATOM 3227 N N . LYS B 1 133 ? 24.78592 61.35156 38.05288 1.000 38.34067 151 LYS D N 1
ATOM 3228 C CA . LYS B 1 133 ? 25.87968 62.30981 38.05684 1.000 41.28716 151 LYS D CA 1
ATOM 3229 C C . LYS B 1 133 ? 26.86761 61.93034 36.96626 1.000 40.30268 151 LYS D C 1
ATOM 3230 O O . LYS B 1 133 ? 26.83223 60.82114 36.42811 1.000 45.48464 151 LYS D O 1
ATOM 3236 N N . LYS B 1 134 ? 27.74566 62.87414 36.64379 1.000 39.57769 152 LYS D N 1
ATOM 3237 C CA . LYS B 1 134 ? 28.79173 62.61738 35.66619 1.000 46.93086 152 LYS D CA 1
ATOM 3238 C C . LYS B 1 134 ? 29.87255 61.72756 36.27040 1.000 50.84110 152 LYS D C 1
ATOM 3239 O O . LYS B 1 134 ? 30.16401 61.78835 37.46762 1.000 49.57799 152 LYS D O 1
ATOM 3245 N N . HIS B 1 135 ? 30.47003 60.88849 35.42810 1.000 47.40568 153 HIS D N 1
ATOM 3246 C CA . HIS B 1 135 ? 31.52899 59.99871 35.87356 1.000 55.37947 153 HIS D CA 1
ATOM 3247 C C . HIS B 1 135 ? 32.82553 60.15644 35.09783 1.000 47.77888 153 HIS D C 1
ATOM 3248 O O . HIS B 1 135 ? 33.85555 59.63557 35.53969 1.000 62.95898 153 HIS D O 1
ATOM 3255 N N . ILE B 1 136 ? 32.80808 60.85170 33.96796 1.000 51.10394 154 ILE D N 1
ATOM 3256 C CA . ILE B 1 136 ? 34.01908 61.27560 33.27884 1.000 44.01311 154 ILE D CA 1
ATOM 3257 C C . ILE B 1 136 ? 34.20976 62.75585 33.57741 1.000 42.76284 154 ILE D C 1
ATOM 3258 O O . ILE B 1 136 ? 33.34776 63.57606 33.24024 1.000 43.33540 154 ILE D O 1
ATOM 3263 N N . ASN B 1 137 ? 35.32627 63.10700 34.21915 1.000 39.46075 155 ASN D N 1
ATOM 3264 C CA . ASN B 1 137 ? 35.60572 64.50027 34.55143 1.000 41.49781 155 ASN D CA 1
ATOM 3265 C C . ASN B 1 137 ? 36.85429 65.03217 33.85910 1.000 41.70515 155 ASN D C 1
ATOM 3266 O O . ASN B 1 137 ? 37.33519 66.11394 34.21724 1.000 38.05347 155 ASN D O 1
ATOM 3271 N N . GLU B 1 138 ? 37.39247 64.30580 32.88234 1.000 38.95401 156 GLU D N 1
ATOM 3272 C CA . GLU B 1 138 ? 38.55739 64.76210 32.13755 1.000 42.25080 156 GLU D CA 1
ATOM 3273 C C . GLU B 1 138 ? 38.42543 64.31865 30.69042 1.000 39.06206 156 GLU D C 1
ATOM 3274 O O . GLU B 1 138 ? 38.19315 63.13799 30.42075 1.000 34.69005 156 GLU D O 1
ATOM 3280 N N . GLU B 1 139 ? 38.57336 65.26302 29.76608 1.000 34.73772 157 GLU D N 1
ATOM 3281 C CA . GLU B 1 139 ? 38.50758 64.96845 28.34411 1.000 36.29184 157 GLU D CA 1
ATOM 3282 C C . GLU B 1 139 ? 39.52647 65.82399 27.60835 1.000 41.03789 157 GLU D C 1
ATOM 3283 O O . GLU B 1 139 ? 39.98698 66.85074 28.11233 1.000 37.69963 157 GLU D O 1
ATOM 3289 N N . TYR B 1 140 ? 39.87654 65.38477 26.40535 1.000 34.00556 158 TYR D N 1
ATOM 3290 C CA . TYR B 1 140 ? 40.58678 66.23663 25.46718 1.000 39.05409 158 TYR D CA 1
ATOM 3291 C C . TYR B 1 140 ? 39.58593 67.06718 24.67073 1.000 42.18983 158 TYR D C 1
ATOM 3292 O O . TYR B 1 140 ? 38.41250 66.70705 24.53614 1.000 32.11371 158 TYR D O 1
ATOM 3301 N N . SER B 1 141 ? 40.06622 68.19182 24.14154 1.000 32.23759 159 SER D N 1
ATOM 3302 C CA . SER B 1 141 ? 39.22706 69.03290 23.29991 1.000 34.51220 159 SER D CA 1
ATOM 3303 C C . SER B 1 141 ? 38.73503 68.24208 22.09361 1.000 37.01935 159 SER D C 1
ATOM 3304 O O . SER B 1 141 ? 39.36968 67.28293 21.64851 1.000 36.12829 159 SER D O 1
ATOM 3307 N N . ILE B 1 142 ? 37.59005 68.65503 21.56099 1.000 39.05314 160 ILE D N 1
ATOM 3308 C CA . ILE B 1 142 ? 36.93401 67.96609 20.45630 1.000 38.65945 160 ILE D CA 1
ATOM 3309 C C . ILE B 1 142 ? 36.93375 68.88764 19.24609 1.000 38.77775 160 ILE D C 1
ATOM 3310 O O . ILE B 1 142 ? 36.52000 70.04920 19.34392 1.000 38.91077 160 ILE D O 1
ATOM 3315 N N . PHE B 1 143 ? 37.37605 68.36733 18.10330 1.000 35.72417 161 PHE D N 1
ATOM 3316 C CA . PHE B 1 143 ? 37.40958 69.15461 16.87837 1.000 44.39731 161 PHE D CA 1
ATOM 3317 C C . PHE B 1 143 ? 35.99889 69.26723 16.31547 1.000 48.01807 161 PHE D C 1
ATOM 3318 O O . PHE B 1 143 ? 35.33225 68.25424 16.08005 1.000 42.00835 161 PHE D O 1
ATOM 3326 N N . ASN B 1 144 ? 35.54600 70.49839 16.10305 1.000 42.70709 162 ASN D N 1
ATOM 3327 C CA . ASN B 1 144 ? 34.25138 70.75801 15.48446 1.000 46.35661 162 ASN D CA 1
ATOM 3328 C C . ASN B 1 144 ? 34.48073 70.96699 13.99248 1.000 49.73279 162 ASN D C 1
ATOM 3329 O O . ASN B 1 144 ? 35.00969 72.00268 13.57528 1.000 47.04832 162 ASN D O 1
ATOM 3334 N N . GLU B 1 145 ? 34.09094 69.97428 13.19148 1.000 48.06131 163 GLU D N 1
ATOM 3335 C CA . GLU B 1 145 ? 34.35270 70.01873 11.75750 1.000 56.76918 163 GLU D CA 1
ATOM 3336 C C . GLU B 1 145 ? 33.56343 71.13076 11.07897 1.000 63.18785 163 GLU D C 1
ATOM 3337 O O . GLU B 1 145 ? 34.02025 71.68733 10.07394 1.000 54.57130 163 GLU D O 1
ATOM 3343 N N . GLU B 1 146 ? 32.39264 71.47658 11.61891 1.000 65.82765 164 GLU D N 1
ATOM 3344 C CA . GLU B 1 146 ? 31.57488 72.52849 11.02415 1.000 73.14367 164 GLU D CA 1
ATOM 3345 C C . GLU B 1 146 ? 32.25100 73.88710 11.16087 1.000 62.67970 164 GLU D C 1
ATOM 3346 O O . GLU B 1 146 ? 32.52284 74.56390 10.16262 1.000 65.96660 164 GLU D O 1
ATOM 3352 N N . GLU B 1 147 ? 32.53230 74.30445 12.39427 1.000 56.97465 165 GLU D N 1
ATOM 3353 C CA A GLU B 1 147 ? 33.17319 75.59750 12.59727 0.410 58.90305 165 GLU D CA 1
ATOM 3354 C CA B GLU B 1 147 ? 33.17795 75.58205 12.65991 0.590 58.90351 165 GLU D CA 1
ATOM 3355 C C . GLU B 1 147 ? 34.69015 75.53602 12.47434 1.000 54.84742 165 GLU D C 1
ATOM 3356 O O . GLU B 1 147 ? 35.34173 76.57903 12.59450 1.000 50.19149 165 GLU D O 1
ATOM 3367 N N . ASP B 1 148 ? 35.25913 74.35547 12.21282 1.000 53.37978 166 ASP D N 1
ATOM 3368 C CA . ASP B 1 148 ? 36.69635 74.18295 11.98357 1.000 48.64023 166 ASP D CA 1
ATOM 3369 C C . ASP B 1 148 ? 37.52135 74.68253 13.17121 1.000 47.39599 166 ASP D C 1
ATOM 3370 O O . ASP B 1 148 ? 38.48334 75.43777 13.01755 1.000 58.56675 166 ASP D O 1
ATOM 3375 N N . VAL B 1 149 ? 37.14391 74.24083 14.37200 1.000 42.65844 167 VAL D N 1
ATOM 3376 C CA . VAL B 1 149 ? 37.79159 74.68863 15.60077 1.000 41.31936 167 VAL D CA 1
ATOM 3377 C C . VAL B 1 149 ? 37.78798 73.54819 16.60571 1.000 38.93316 167 VAL D C 1
ATOM 3378 O O . VAL B 1 149 ? 36.91848 72.67329 16.57973 1.000 34.33671 167 VAL D O 1
ATOM 3382 N N . HIS B 1 150 ? 38.76574 73.57299 17.50550 1.000 37.43477 168 HIS D N 1
ATOM 3383 C CA . HIS B 1 150 ? 38.73289 72.74267 18.69725 1.000 35.09625 168 HIS D CA 1
ATOM 3384 C C . HIS B 1 150 ? 37.92684 73.45021 19.77575 1.000 34.77456 168 HIS D C 1
ATOM 3385 O O . HIS B 1 150 ? 37.99953 74.67469 19.92172 1.000 30.69730 168 HIS D O 1
ATOM 3392 N N . VAL B 1 151 ? 37.14229 72.67306 20.51671 1.000 31.37475 169 VAL D N 1
ATOM 3393 C CA . VAL B 1 151 ? 36.19155 73.20021 21.48712 1.000 29.44339 169 VAL D CA 1
ATOM 3394 C C . VAL B 1 151 ? 36.39412 72.49404 22.81862 1.000 35.42060 169 VAL D C 1
ATOM 3395 O O . VAL B 1 151 ? 36.53963 71.26663 22.86693 1.000 32.45731 169 VAL D O 1
ATOM 3399 N N . CYS B 1 152 ? 36.40008 73.27098 23.89716 1.000 28.30425 170 CYS D N 1
ATOM 3400 C CA . CYS B 1 152 ? 36.22997 72.75744 25.25168 1.000 32.84343 170 CYS D CA 1
ATOM 3401 C C . CYS B 1 152 ? 34.85755 73.21979 25.72637 1.000 36.45092 170 CYS D C 1
ATOM 3402 O O . CYS B 1 152 ? 34.65590 74.40839 25.99534 1.000 27.81130 170 CYS D O 1
ATOM 3405 N N . ASP B 1 153 ? 33.91272 72.28713 25.81338 1.000 29.44105 171 ASP D N 1
ATOM 3406 C CA . ASP B 1 153 ? 32.50976 72.61293 26.06298 1.000 32.72220 171 ASP D CA 1
ATOM 3407 C C . ASP B 1 153 ? 32.20848 72.36315 27.53677 1.000 34.76333 171 ASP D C 1
ATOM 3408 O O . ASP B 1 153 ? 32.06797 71.21550 27.96815 1.000 34.59499 171 ASP D O 1
ATOM 3413 N N . PHE B 1 154 ? 32.10544 73.44622 28.30751 1.000 27.14967 172 PHE D N 1
ATOM 3414 C CA . PHE B 1 154 ? 31.69744 73.38873 29.70430 1.000 30.61977 172 PHE D CA 1
ATOM 3415 C C . PHE B 1 154 ? 30.24831 73.81936 29.89904 1.000 30.76194 172 PHE D C 1
ATOM 3416 O O . PHE B 1 154 ? 29.85215 74.15235 31.02048 1.000 33.12270 172 PHE D O 1
ATOM 3424 N N . SER B 1 155 ? 29.45398 73.83548 28.83045 1.000 32.47741 173 SER D N 1
ATOM 3425 C CA . SER B 1 155 ? 28.06794 74.27259 28.90981 1.000 37.08199 173 SER D CA 1
ATOM 3426 C C . SER B 1 155 ? 27.07587 73.11892 28.88293 1.000 39.30217 173 SER D C 1
ATOM 3427 O O . SER B 1 155 ? 25.87924 73.34865 29.09444 1.000 37.24894 173 SER D O 1
ATOM 3430 N N . LYS B 1 156 ? 27.53990 71.89936 28.62342 1.000 36.61321 174 LYS D N 1
ATOM 3431 C CA . LYS B 1 156 ? 26.68678 70.71929 28.55830 1.000 38.93287 174 LYS D CA 1
ATOM 3432 C C . LYS B 1 156 ? 27.58998 69.49325 28.55225 1.000 41.36639 174 LYS D C 1
ATOM 3433 O O . LYS B 1 156 ? 28.81402 69.60157 28.44025 1.000 40.60120 174 LYS D O 1
ATOM 3439 N N . GLY B 1 157 ? 26.96900 68.32128 28.68173 1.000 41.31150 175 GLY D N 1
ATOM 3440 C CA . GLY B 1 157 ? 27.72470 67.08529 28.62236 1.000 37.76743 175 GLY D CA 1
ATOM 3441 C C . GLY B 1 157 ? 28.54624 66.83487 29.87697 1.000 39.68504 175 GLY D C 1
ATOM 3442 O O . GLY B 1 157 ? 28.23113 67.31154 30.97109 1.000 37.92243 175 GLY D O 1
ATOM 3443 N N . ASN B 1 158 ? 29.63641 66.08142 29.69930 1.000 38.19346 176 ASN D N 1
ATOM 3444 C CA . ASN B 1 158 ? 30.41083 65.59798 30.83937 1.000 38.60712 176 ASN D CA 1
ATOM 3445 C C . ASN B 1 158 ? 31.05033 66.73741 31.61955 1.000 37.41427 176 ASN D C 1
ATOM 3446 O O . ASN B 1 158 ? 31.10880 66.69480 32.85388 1.000 43.40175 176 ASN D O 1
ATOM 3451 N N . LEU B 1 159 ? 31.54423 67.76027 30.92227 1.000 34.75682 177 LEU D N 1
ATOM 3452 C CA . LEU B 1 159 ? 32.27159 68.84935 31.55388 1.000 31.11047 177 LEU D CA 1
ATOM 3453 C C . LEU B 1 159 ? 31.37503 70.03714 31.88538 1.000 36.02317 177 LEU D C 1
ATOM 3454 O O . LEU B 1 159 ? 31.88287 71.13664 32.13163 1.000 31.04535 177 LEU D O 1
ATOM 3459 N N . ASP B 1 160 ? 30.05957 69.83379 31.90329 1.000 36.44639 178 ASP D N 1
ATOM 3460 C CA . ASP B 1 160 ? 29.12295 70.90945 32.20706 1.000 35.95764 178 ASP D CA 1
ATOM 3461 C C . ASP B 1 160 ? 29.37790 71.47149 33.60094 1.000 31.37225 178 ASP D C 1
ATOM 3462 O O . ASP B 1 160 ? 29.42398 70.72659 34.58386 1.000 30.96635 178 ASP D O 1
ATOM 3467 N N . ILE B 1 161 ? 29.53888 72.79248 33.68833 1.000 33.17276 179 ILE D N 1
ATOM 3468 C CA . ILE B 1 161 ? 29.70028 73.46687 34.97097 1.000 34.00802 179 ILE D CA 1
ATOM 3469 C C . ILE B 1 161 ? 28.44725 74.24166 35.36286 1.000 31.72637 179 ILE D C 1
ATOM 3470 O O . ILE B 1 161 ? 28.45430 74.94791 36.37642 1.000 32.26918 179 ILE D O 1
ATOM 3475 N N . THR B 1 162 ? 27.36663 74.11271 34.59534 1.000 30.04875 180 THR D N 1
ATOM 3476 C CA . THR B 1 162 ? 26.10235 74.74055 34.95889 1.000 33.50559 180 THR D CA 1
ATOM 3477 C C . THR B 1 162 ? 25.66536 74.26433 36.34390 1.000 39.97088 180 THR D C 1
ATOM 3478 O O . THR B 1 162 ? 25.82474 73.08024 36.66921 1.000 35.92744 180 THR D O 1
ATOM 3482 N N . PRO B 1 163 ? 25.14753 75.15479 37.19072 1.000 38.26252 181 PRO D N 1
ATOM 3483 C CA . PRO B 1 163 ? 24.64681 74.72670 38.50377 1.000 34.19365 181 PRO D CA 1
ATOM 3484 C C . PRO B 1 163 ? 23.61879 73.60802 38.39318 1.000 41.09199 181 PRO D C 1
ATOM 3485 O O . PRO B 1 163 ? 22.71023 73.65246 37.56019 1.000 33.60709 181 PRO D O 1
ATOM 3489 N N . SER B 1 164 ? 23.77664 72.59075 39.24020 1.000 38.35865 182 SER D N 1
ATOM 3490 C CA . SER B 1 164 ? 22.87135 71.45013 39.26265 1.000 42.72934 182 SER D CA 1
ATOM 3491 C C . SER B 1 164 ? 22.74403 70.94894 40.69378 1.000 37.76868 182 SER D C 1
ATOM 3492 O O . SER B 1 164 ? 23.47402 71.37470 41.59220 1.000 38.63445 182 SER D O 1
ATOM 3495 N N . ALA B 1 165 ? 21.81088 70.01877 40.89534 1.000 35.94167 183 ALA D N 1
ATOM 3496 C CA . ALA B 1 165 ? 21.60028 69.39752 42.19506 1.000 37.63158 183 ALA D CA 1
ATOM 3497 C C . ALA B 1 165 ? 22.41880 68.12477 42.37676 1.000 37.49343 183 ALA D C 1
ATOM 3498 O O . ALA B 1 165 ? 22.07434 67.29493 43.22475 1.000 39.31645 183 ALA D O 1
ATOM 3500 N N . GLY B 1 166 ? 23.50130 67.96569 41.62026 1.000 39.46344 184 GLY D N 1
ATOM 3501 C CA . GLY B 1 166 ? 24.27679 66.73794 41.68912 1.000 39.01567 184 GLY D CA 1
ATOM 3502 C C . GLY B 1 166 ? 25.00680 66.58702 43.01367 1.000 41.87066 184 GLY D C 1
ATOM 3503 O O . GLY B 1 166 ? 25.47173 67.55946 43.61240 1.000 39.88162 184 GLY D O 1
ATOM 3504 N N . PHE B 1 167 ? 25.10987 65.34150 43.46829 1.000 41.43229 185 PHE D N 1
ATOM 3505 C CA . PHE B 1 167 ? 25.80735 65.01497 44.71080 1.000 45.60520 185 PHE D CA 1
ATOM 3506 C C . PHE B 1 167 ? 27.30425 65.00129 44.43493 1.000 47.30888 185 PHE D C 1
ATOM 3507 O O . PHE B 1 167 ? 27.88851 63.98483 44.05282 1.000 43.71578 185 PHE D O 1
ATOM 3515 N N . TYR B 1 168 ? 27.92845 66.15795 44.62262 1.000 41.97136 186 TYR D N 1
ATOM 3516 C CA . TYR B 1 168 ? 29.37125 66.30575 44.53186 1.000 40.13966 186 TYR D CA 1
ATOM 3517 C C . TYR B 1 168 ? 29.87421 66.85780 45.85491 1.000 45.74556 186 TYR D C 1
ATOM 3518 O O . TYR B 1 168 ? 29.33138 67.84286 46.36471 1.000 55.65426 186 TYR D O 1
ATOM 3527 N N . LEU B 1 169 ? 30.88422 66.21375 46.42280 1.000 53.22211 187 LEU D N 1
ATOM 3528 C CA . LEU B 1 169 ? 31.51053 66.78405 47.60061 1.000 63.94711 187 LEU D CA 1
ATOM 3529 C C . LEU B 1 169 ? 32.44636 67.91669 47.18504 1.000 58.79296 187 LEU D C 1
ATOM 3530 O O . LEU B 1 169 ? 32.85536 68.01998 46.02519 1.000 60.30167 187 LEU D O 1
ATOM 3535 N N . LYS B 1 170 ? 32.78173 68.77460 48.15506 1.000 67.45927 188 LYS D N 1
ATOM 3536 C CA . LYS B 1 170 ? 33.39682 70.06190 47.83446 1.000 64.07195 188 LYS D CA 1
ATOM 3537 C C . LYS B 1 170 ? 34.68873 69.91232 47.03881 1.000 64.10832 188 LYS D C 1
ATOM 3538 O O . LYS B 1 170 ? 35.00825 70.77817 46.21620 1.000 64.75805 188 LYS D O 1
ATOM 3544 N N . ASN B 1 171 ? 35.43853 68.83493 47.25418 1.000 62.27379 189 ASN D N 1
ATOM 3545 C CA . ASN B 1 171 ? 36.68685 68.62141 46.53490 1.000 60.86372 189 ASN D CA 1
ATOM 3546 C C . ASN B 1 171 ? 36.49738 67.81889 45.25317 1.000 62.74362 189 ASN D C 1
ATOM 3547 O O . ASN B 1 171 ? 37.48763 67.38746 44.65361 1.000 71.09942 189 ASN D O 1
ATOM 3552 N N . SER B 1 172 ? 35.25445 67.61445 44.81694 1.000 61.69485 190 SER D N 1
ATOM 3553 C CA . SER B 1 172 ? 34.96144 66.79147 43.65117 1.000 56.29976 190 SER D CA 1
ATOM 3554 C C . SER B 1 172 ? 34.17222 67.56895 42.60262 1.000 43.52484 190 SER D C 1
ATOM 3555 O O . SER B 1 172 ? 33.43468 66.98182 41.80879 1.000 37.98180 190 SER D O 1
ATOM 3558 N N . ARG B 1 173 ? 34.33678 68.88951 42.56389 1.000 47.37745 191 ARG D N 1
ATOM 3559 C CA . ARG B 1 173 ? 33.62169 69.71841 41.60533 1.000 36.61450 191 ARG D CA 1
ATOM 3560 C C . ARG B 1 173 ? 34.50361 70.17770 40.45205 1.000 34.62423 191 ARG D C 1
ATOM 3561 O O . ARG B 1 173 ? 34.10678 71.07440 39.70351 1.000 37.39961 191 ARG D O 1
ATOM 3569 N N . ASN B 1 174 ? 35.67115 69.56410 40.27351 1.000 38.03713 192 ASN D N 1
ATOM 3570 C CA . ASN B 1 174 ? 36.57503 69.91247 39.18523 1.000 38.49269 192 ASN D CA 1
ATOM 3571 C C . ASN B 1 174 ? 36.25647 69.08641 37.94456 1.000 31.69094 192 ASN D C 1
ATOM 3572 O O . ASN B 1 174 ? 36.06555 67.87137 38.03441 1.000 35.43206 192 ASN D O 1
ATOM 3577 N N . VAL B 1 175 ? 36.19590 69.75162 36.79190 1.000 31.37816 193 VAL D N 1
ATOM 3578 C CA . VAL B 1 175 ? 36.17149 69.08646 35.49653 1.000 32.89252 193 VAL D CA 1
ATOM 3579 C C . VAL B 1 175 ? 37.30186 69.67491 34.66561 1.000 38.77076 193 VAL D C 1
ATOM 3580 O O . VAL B 1 175 ? 37.66756 70.84425 34.82251 1.000 38.50970 193 VAL D O 1
ATOM 3584 N N . SER B 1 176 ? 37.86125 68.85899 33.77776 1.000 32.55126 194 SER D N 1
ATOM 3585 C CA . SER B 1 176 ? 39.09011 69.21496 33.08280 1.000 36.16115 194 SER D CA 1
ATOM 3586 C C . SER B 1 176 ? 38.95892 68.94900 31.59114 1.000 33.06249 194 SER D C 1
ATOM 3587 O O . SER B 1 176 ? 38.50113 67.87700 31.18358 1.000 32.47323 194 SER D O 1
ATOM 3590 N N . CYS B 1 177 ? 39.37554 69.92231 30.78602 1.000 32.16120 195 CYS D N 1
ATOM 3591 C CA . CYS B 1 177 ? 39.50491 69.77900 29.34357 1.000 30.78586 195 CYS D CA 1
ATOM 3592 C C . CYS B 1 177 ? 40.93361 70.13058 28.95596 1.000 35.97848 195 CYS D C 1
ATOM 3593 O O . CYS B 1 177 ? 41.48240 71.13276 29.42958 1.000 36.49002 195 CYS D O 1
ATOM 3596 N N . ILE B 1 178 ? 41.53085 69.30820 28.10052 1.000 31.22596 196 ILE D N 1
ATOM 3597 C CA . ILE B 1 178 ? 42.91912 69.46506 27.68124 1.000 32.60161 196 ILE D CA 1
ATOM 3598 C C . ILE B 1 178 ? 42.92895 69.84255 26.20621 1.000 30.29282 196 ILE D C 1
ATOM 3599 O O . ILE B 1 178 ? 42.39002 69.10986 25.36699 1.000 32.17694 196 ILE D O 1
ATOM 3604 N N . TYR B 1 179 ? 43.55124 70.97502 25.88647 1.000 28.78572 197 TYR D N 1
ATOM 3605 C CA . TYR B 1 179 ? 43.69674 71.43444 24.50921 1.000 30.85628 197 TYR D CA 1
ATOM 3606 C C . TYR B 1 179 ? 45.17614 71.40187 24.14500 1.000 36.32298 197 TYR D C 1
ATOM 3607 O O . TYR B 1 179 ? 45.97488 72.16719 24.69636 1.000 30.21067 197 TYR D O 1
ATOM 3616 N N . ARG B 1 180 ? 45.54062 70.51001 23.22767 1.000 31.76411 198 ARG D N 1
ATOM 3617 C CA . ARG B 1 180 ? 46.88082 70.51347 22.64823 1.000 33.27526 198 ARG D CA 1
ATOM 3618 C C . ARG B 1 180 ? 46.91692 71.63322 21.61716 1.000 35.62698 198 ARG D C 1
ATOM 3619 O O . ARG B 1 180 ? 46.35470 71.51033 20.52640 1.000 32.50294 198 ARG D O 1
ATOM 3627 N N . VAL B 1 181 ? 47.57690 72.73789 21.97662 1.000 29.84725 199 VAL D N 1
ATOM 3628 C CA . VAL B 1 181 ? 47.47057 73.97620 21.21064 1.000 28.87654 199 VAL D CA 1
ATOM 3629 C C . VAL B 1 181 ? 47.99917 73.77359 19.79945 1.000 37.49337 199 VAL D C 1
ATOM 3630 O O . VAL B 1 181 ? 49.11650 73.27967 19.59645 1.000 34.24031 199 VAL D O 1
ATOM 3634 N N . ILE B 1 182 ? 47.19103 74.15011 18.81680 1.000 31.51156 200 ILE D N 1
ATOM 3635 C CA . ILE B 1 182 ? 47.59093 74.14951 17.41279 1.000 31.22434 200 ILE D CA 1
ATOM 3636 C C . ILE B 1 182 ? 47.87725 75.59237 17.01254 1.000 34.31327 200 ILE D C 1
ATOM 3637 O O . ILE B 1 182 ? 46.97115 76.43580 17.10320 1.000 36.26099 200 ILE D O 1
ATOM 3642 N N . PRO B 1 183 ? 49.08846 75.91605 16.56161 1.000 39.33297 201 PRO D N 1
ATOM 3643 C CA . PRO B 1 183 ? 49.41062 77.31569 16.25398 1.000 40.85116 201 PRO D CA 1
ATOM 3644 C C . PRO B 1 183 ? 48.50693 77.88158 15.16718 1.000 43.52170 201 PRO D C 1
ATOM 3645 O O . PRO B 1 183 ? 48.16848 77.20006 14.19723 1.000 36.76943 201 PRO D O 1
ATOM 3649 N N . ASN B 1 184 ? 48.10259 79.14104 15.35776 1.000 43.26591 202 ASN D N 1
ATOM 3650 C CA . ASN B 1 184 ? 47.33985 79.92734 14.39039 1.000 39.25287 202 ASN D CA 1
ATOM 3651 C C . ASN B 1 184 ? 45.92013 79.41674 14.18529 1.000 43.58884 202 ASN D C 1
ATOM 3652 O O . ASN B 1 184 ? 45.26938 79.78282 13.20156 1.000 49.50469 202 ASN D O 1
ATOM 3657 N N . LYS B 1 185 ? 45.41348 78.57804 15.08202 1.000 39.93526 203 LYS D N 1
ATOM 3658 C CA . LYS B 1 185 ? 44.05843 78.05853 14.97341 1.000 45.24491 203 LYS D CA 1
ATOM 3659 C C . LYS B 1 185 ? 43.15582 78.69720 16.02129 1.000 42.52120 203 LYS D C 1
ATOM 3660 O O . LYS B 1 185 ? 43.59201 78.99550 17.13866 1.000 32.77648 203 LYS D O 1
ATOM 3666 N N . LEU B 1 186 ? 41.90480 78.93243 15.63719 1.000 41.66524 204 LEU D N 1
ATOM 3667 C CA . LEU B 1 186 ? 40.90713 79.42785 16.57314 1.000 41.54616 204 LEU D CA 1
ATOM 3668 C C . LEU B 1 186 ? 40.48951 78.31590 17.52932 1.000 37.02370 204 LEU D C 1
ATOM 3669 O O . LEU B 1 186 ? 40.31305 77.16295 17.12793 1.000 41.44525 204 LEU D O 1
ATOM 3674 N N . PHE B 1 187 ? 40.34064 78.66965 18.80406 1.000 34.56585 205 PHE D N 1
ATOM 3675 C CA . PHE B 1 187 ? 39.95410 77.74248 19.85812 1.000 33.27403 205 PHE D CA 1
ATOM 3676 C C . PHE B 1 187 ? 38.77798 78.32545 20.62680 1.000 36.14472 205 PHE D C 1
ATOM 3677 O O . PHE B 1 187 ? 38.76022 79.52164 20.92942 1.000 31.72344 205 PHE D O 1
ATOM 3685 N N . LEU B 1 188 ? 37.79821 77.48138 20.94242 1.000 30.59658 206 LEU D N 1
ATOM 3686 C CA . LEU B 1 188 ? 36.54892 77.91999 21.55171 1.000 29.87231 206 LEU D CA 1
ATOM 3687 C C . LEU B 1 188 ? 36.38009 77.30786 22.93534 1.000 32.77355 206 LEU D C 1
ATOM 3688 O O . LEU B 1 188 ? 36.49626 76.08789 23.09830 1.000 34.64562 206 LEU D O 1
ATOM 3693 N N . ILE B 1 189 ? 36.08777 78.15402 23.92089 1.000 26.37646 207 ILE D N 1
ATOM 3694 C CA . ILE B 1 189 ? 35.67401 77.72651 25.25377 1.000 28.81405 207 ILE D CA 1
ATOM 3695 C C . ILE B 1 189 ? 34.19245 78.04827 25.39072 1.000 36.03042 207 ILE D C 1
ATOM 3696 O O . ILE B 1 189 ? 33.81180 79.22330 25.43167 1.000 29.14708 207 ILE D O 1
ATOM 3701 N N . LYS B 1 190 ? 33.34790 77.02222 25.46140 1.000 29.63596 208 LYS D N 1
ATOM 3702 C CA . LYS B 1 190 ? 31.90820 77.21709 25.60695 1.000 30.08364 208 LYS D CA 1
ATOM 3703 C C . LYS B 1 190 ? 31.51482 77.08444 27.07392 1.000 31.37913 208 LYS D C 1
ATOM 3704 O O . LYS B 1 190 ? 31.91260 76.12741 27.74698 1.000 31.18365 208 LYS D O 1
ATOM 3710 N N . LEU B 1 191 ? 30.73166 78.03651 27.55986 1.000 29.84373 209 LEU D N 1
ATOM 3711 C CA . LEU B 1 191 ? 30.39224 78.16130 28.96785 1.000 31.82799 209 LEU D CA 1
ATOM 3712 C C . LEU B 1 191 ? 28.89681 78.38742 29.12625 1.000 31.20652 209 LEU D C 1
ATOM 3713 O O . LEU B 1 191 ? 28.21036 78.73858 28.16012 1.000 32.31577 209 LEU D O 1
ATOM 3718 N N . PRO B 1 192 ? 28.35425 78.17971 30.33094 1.000 31.30698 210 PRO D N 1
ATOM 3719 C CA . PRO B 1 192 ? 26.91723 78.40282 30.53311 1.000 31.83821 210 PRO D CA 1
ATOM 3720 C C . PRO B 1 192 ? 26.52076 79.84265 30.24369 1.000 39.68422 210 PRO D C 1
ATOM 3721 O O . PRO B 1 192 ? 27.32743 80.77019 30.34140 1.000 32.94927 210 PRO D O 1
ATOM 3725 N N . LYS B 1 193 ? 25.25001 80.01907 29.88229 1.000 33.91730 211 LYS D N 1
ATOM 3726 C CA . LYS B 1 193 ? 24.71153 81.33214 29.53367 1.000 38.24336 211 LYS D CA 1
ATOM 3727 C C . LYS B 1 193 ? 24.27507 82.03223 30.81836 1.000 39.57839 211 LYS D C 1
ATOM 3728 O O . LYS B 1 193 ? 23.09764 82.07656 31.17726 1.000 41.74268 211 LYS D O 1
ATOM 3734 N N . LEU B 1 194 ? 25.26070 82.58014 31.52805 1.000 35.68524 212 LEU D N 1
ATOM 3735 C CA . LEU B 1 194 ? 25.04376 83.26043 32.79698 1.000 36.00235 212 LEU D CA 1
ATOM 3736 C C . LEU B 1 194 ? 25.83022 84.56474 32.80964 1.000 39.82136 212 LEU D C 1
ATOM 3737 O O . LEU B 1 194 ? 26.90967 84.65862 32.22072 1.000 34.02414 212 LEU D O 1
ATOM 3742 N N . ASP B 1 195 ? 25.28152 85.56792 33.50239 1.000 38.40752 213 ASP D N 1
ATOM 3743 C CA . ASP B 1 195 ? 25.94426 86.86706 33.59146 1.000 43.19684 213 ASP D CA 1
ATOM 3744 C C . ASP B 1 195 ? 27.32328 86.74455 34.22752 1.000 38.38404 213 ASP D C 1
ATOM 3745 O O . ASP B 1 195 ? 28.26112 87.45006 33.83616 1.000 35.65077 213 ASP D O 1
ATOM 3750 N N . ILE B 1 196 ? 27.46481 85.85148 35.21167 1.000 33.45172 214 ILE D N 1
ATOM 3751 C CA . ILE B 1 196 ? 28.73065 85.68436 35.91896 1.000 35.63854 214 ILE D CA 1
ATOM 3752 C C . ILE B 1 196 ? 29.85702 85.27832 34.97568 1.000 33.01582 214 ILE D C 1
ATOM 3753 O O . ILE B 1 196 ? 31.03187 85.53004 35.26750 1.000 34.68012 214 ILE D O 1
ATOM 3758 N N . VAL B 1 197 ? 29.52768 84.66300 33.83751 1.000 30.58069 215 VAL D N 1
ATOM 3759 C CA . VAL B 1 197 ? 30.55993 84.17910 32.92374 1.000 26.95583 215 VAL D CA 1
ATOM 3760 C C . VAL B 1 197 ? 31.35292 85.34340 32.33743 1.000 32.70030 215 VAL D C 1
ATOM 3761 O O . VAL B 1 197 ? 32.58859 85.31881 32.30488 1.000 32.67715 215 VAL D O 1
ATOM 3765 N N . THR B 1 198 ? 30.66284 86.37784 31.85721 1.000 28.68829 216 THR D N 1
ATOM 3766 C CA . THR B 1 198 ? 31.39099 87.51692 31.30959 1.000 30.33525 216 THR D CA 1
ATOM 3767 C C . THR B 1 198 ? 31.87778 88.45835 32.40383 1.000 31.97973 216 THR D C 1
ATOM 3768 O O . THR B 1 198 ? 32.91070 89.11648 32.23252 1.000 30.50734 216 THR D O 1
ATOM 3772 N N . GLU B 1 199 ? 31.17328 88.50573 33.53941 1.000 30.29176 217 GLU D N 1
ATOM 3773 C CA . GLU B 1 199 ? 31.56038 89.40150 34.62553 1.000 36.67882 217 GLU D CA 1
ATOM 3774 C C . GLU B 1 199 ? 32.85447 88.95410 35.29273 1.000 37.97443 217 GLU D C 1
ATOM 3775 O O . GLU B 1 199 ? 33.70483 89.78714 35.62602 1.000 36.78965 217 GLU D O 1
ATOM 3781 N N . LYS B 1 200 ? 33.01436 87.65532 35.51201 1.000 33.96699 218 LYS D N 1
ATOM 3782 C CA . LYS B 1 200 ? 34.12044 87.16154 36.32455 1.000 32.30936 218 LYS D CA 1
ATOM 3783 C C . LYS B 1 200 ? 34.95555 86.09707 35.62814 1.000 33.90179 218 LYS D C 1
ATOM 3784 O O . LYS B 1 200 ? 36.18050 86.10233 35.76776 1.000 31.29762 218 LYS D O 1
ATOM 3790 N N . LEU B 1 201 ? 34.32850 85.18432 34.88053 1.000 26.83640 219 LEU D N 1
ATOM 3791 C CA . LEU B 1 201 ? 35.08713 84.10708 34.24811 1.000 27.79105 219 LEU D CA 1
ATOM 3792 C C . LEU B 1 201 ? 35.94373 84.62473 33.09988 1.000 31.62787 219 LEU D C 1
ATOM 3793 O O . LEU B 1 201 ? 37.03770 84.10688 32.85375 1.000 24.92855 219 LEU D O 1
ATOM 3798 N N . LEU B 1 202 ? 35.45132 85.61706 32.35494 1.000 26.92088 220 LEU D N 1
ATOM 3799 C CA . LEU B 1 202 ? 36.28842 86.18431 31.29950 1.000 28.50201 220 LEU D CA 1
ATOM 3800 C C . LEU B 1 202 ? 37.50492 86.90850 31.86559 1.000 25.10106 220 LEU D C 1
ATOM 3801 O O . LEU B 1 202 ? 38.61684 86.68866 31.35413 1.000 28.10341 220 LEU D O 1
ATOM 3806 N N . PRO B 1 203 ? 37.38850 87.77923 32.87807 1.000 27.15598 221 PRO D N 1
ATOM 3807 C CA . PRO B 1 203 ? 38.61188 88.27271 33.53793 1.000 30.99399 221 PRO D CA 1
ATOM 3808 C C . PRO B 1 203 ? 39.53263 87.15556 33.99656 1.000 29.07438 221 PRO D C 1
ATOM 3809 O O . PRO B 1 203 ? 40.76018 87.29673 33.91420 1.000 28.73775 221 PRO D O 1
ATOM 3813 N N . SER B 1 204 ? 38.97108 86.03024 34.44684 1.000 29.40400 222 SER D N 1
ATOM 3814 C CA . SER B 1 204 ? 39.79831 84.93151 34.93372 1.000 34.60686 222 SER D CA 1
ATOM 3815 C C . SER B 1 204 ? 40.65306 84.34573 33.81491 1.000 27.17480 222 SER D C 1
ATOM 3816 O O . SER B 1 204 ? 41.85779 84.13281 33.99134 1.000 27.10168 222 SER D O 1
ATOM 3819 N N . ILE B 1 205 ? 40.04998 84.07942 32.65257 1.000 25.08518 223 ILE D N 1
ATOM 3820 C CA . ILE B 1 205 ? 40.81896 83.50878 31.54932 1.000 29.66729 223 ILE D CA 1
ATOM 3821 C C . ILE B 1 205 ? 41.79798 84.53389 30.99068 1.000 27.03511 223 ILE D C 1
ATOM 3822 O O . ILE B 1 205 ? 42.90573 84.17519 30.57367 1.000 26.85265 223 ILE D O 1
ATOM 3827 N N . VAL B 1 206 ? 41.42694 85.81729 30.98360 1.000 25.42309 224 VAL D N 1
ATOM 3828 C CA . VAL B 1 206 ? 42.32979 86.84447 30.47162 1.000 24.78458 224 VAL D CA 1
ATOM 3829 C C . VAL B 1 206 ? 43.56278 86.95276 31.35855 1.000 28.08725 224 VAL D C 1
ATOM 3830 O O . VAL B 1 206 ? 44.69727 86.99152 30.86938 1.000 26.57901 224 VAL D O 1
ATOM 3834 N N . ASN B 1 207 ? 43.36055 86.98304 32.67871 1.000 21.88686 225 ASN D N 1
ATOM 3835 C CA . ASN B 1 207 ? 44.49429 87.08697 33.59026 1.000 28.98316 225 ASN D CA 1
ATOM 3836 C C . ASN B 1 207 ? 45.36037 85.83438 33.53944 1.000 31.17154 225 ASN D C 1
ATOM 3837 O O . ASN B 1 207 ? 46.58493 85.92319 33.68130 1.000 31.01348 225 ASN D O 1
ATOM 3842 N N . CYS B 1 208 ? 44.74835 84.66761 33.32742 1.000 25.36213 226 CYS D N 1
ATOM 3843 C CA . CYS B 1 208 ? 45.52325 83.43675 33.20014 1.000 31.53208 226 CYS D CA 1
ATOM 3844 C C . CYS B 1 208 ? 46.42467 83.48146 31.97083 1.000 28.34442 226 CYS D C 1
ATOM 3845 O O . CYS B 1 208 ? 47.62572 83.20168 32.05585 1.000 27.04400 226 CYS D O 1
ATOM 3848 N N . LEU B 1 209 ? 45.85796 83.85002 30.81781 1.000 28.64597 227 LEU D N 1
ATOM 3849 C CA . LEU B 1 209 ? 46.59962 83.83109 29.56016 1.000 31.34866 227 LEU D CA 1
ATOM 3850 C C . LEU B 1 209 ? 47.64200 84.94074 29.48604 1.000 32.36828 227 LEU D C 1
ATOM 3851 O O . LEU B 1 209 ? 48.64511 84.79543 28.77652 1.000 31.34805 227 LEU D O 1
ATOM 3856 N N . SER B 1 210 ? 47.42184 86.05418 30.18546 1.000 27.49860 228 SER D N 1
ATOM 3857 C CA . SER B 1 210 ? 48.32123 87.19671 30.11363 1.000 29.66897 228 SER D CA 1
ATOM 3858 C C . SER B 1 210 ? 49.47059 87.12955 31.10997 1.000 33.63457 228 SER D C 1
ATOM 3859 O O . SER B 1 210 ? 50.38827 87.94976 31.01868 1.000 33.16922 228 SER D O 1
ATOM 3862 N N . GLU B 1 211 ? 49.45666 86.17261 32.04098 1.000 30.95562 229 GLU D N 1
ATOM 3863 C CA . GLU B 1 211 ? 50.47954 86.14322 33.08374 1.000 35.48073 229 GLU D CA 1
ATOM 3864 C C . GLU B 1 211 ? 51.87661 85.89761 32.51888 1.000 39.01262 229 GLU D C 1
ATOM 3865 O O . GLU B 1 211 ? 52.83645 86.57364 32.90749 1.000 34.04780 229 GLU D O 1
ATOM 3871 N N . PHE B 1 212 ? 52.00947 84.96101 31.58580 1.000 31.77929 230 PHE D N 1
ATOM 3872 C CA . PHE B 1 212 ? 53.31217 84.52534 31.08943 1.000 37.14304 230 PHE D CA 1
ATOM 3873 C C . PHE B 1 212 ? 53.65590 85.19267 29.76207 1.000 34.09319 230 PHE D C 1
ATOM 3874 O O . PHE B 1 212 ? 52.85488 85.17435 28.82171 1.000 39.85864 230 PHE D O 1
ATOM 3882 N N . SER B 1 213 ? 54.84464 85.80419 29.70712 1.000 33.35086 231 SER D N 1
ATOM 3883 C CA . SER B 1 213 ? 55.23239 86.61769 28.55895 1.000 42.53396 231 SER D CA 1
ATOM 3884 C C . SER B 1 213 ? 55.37888 85.79606 27.28474 1.000 35.79144 231 SER D C 1
ATOM 3885 O O . SER B 1 213 ? 55.18817 86.32630 26.18484 1.000 49.26414 231 SER D O 1
ATOM 3888 N N . PHE B 1 214 ? 55.71774 84.51690 27.40328 1.000 36.27496 232 PHE D N 1
ATOM 3889 C CA . PHE B 1 214 ? 55.95717 83.68138 26.23383 1.000 42.93781 232 PHE D CA 1
ATOM 3890 C C . PHE B 1 214 ? 54.68466 83.09244 25.62921 1.000 42.75197 232 PHE D C 1
ATOM 3891 O O . PHE B 1 214 ? 54.77219 82.41615 24.59910 1.000 48.95669 232 PHE D O 1
ATOM 3899 N N . ILE B 1 215 ? 53.51857 83.30185 26.23382 1.000 37.89613 233 ILE D N 1
ATOM 3900 C CA . ILE B 1 215 ? 52.26667 82.78171 25.69085 1.000 35.13628 233 ILE D CA 1
ATOM 3901 C C . ILE B 1 215 ? 51.71921 83.80121 24.69951 1.000 35.59089 233 ILE D C 1
ATOM 3902 O O . ILE B 1 215 ? 51.29978 84.89143 25.09131 1.000 33.46170 233 ILE D O 1
ATOM 3907 N N . ASN B 1 216 ? 51.69691 83.44667 23.41698 1.000 33.72543 234 ASN D N 1
ATOM 3908 C CA . ASN B 1 216 ? 51.11211 84.31690 22.40456 1.000 42.40432 234 ASN D CA 1
ATOM 3909 C C . ASN B 1 216 ? 49.65167 83.93572 22.19975 1.000 38.48685 234 ASN D C 1
ATOM 3910 O O . ASN B 1 216 ? 49.35279 82.80232 21.81066 1.000 33.78941 234 ASN D O 1
ATOM 3915 N N . PHE B 1 217 ? 48.74790 84.88277 22.44380 1.000 36.50518 235 PHE D N 1
ATOM 3916 C CA . PHE B 1 217 ? 47.32901 84.63623 22.24045 1.000 37.17011 235 PHE D CA 1
ATOM 3917 C C . PHE B 1 217 ? 46.66833 85.92060 21.76222 1.000 37.14541 235 PHE D C 1
ATOM 3918 O O . PHE B 1 217 ? 47.18737 87.02162 21.95893 1.000 29.78024 235 PHE D O 1
ATOM 3926 N N . THR B 1 218 ? 45.50273 85.76376 21.14050 1.000 29.82861 236 THR D N 1
ATOM 3927 C CA . THR B 1 218 ? 44.65185 86.88865 20.76535 1.000 28.75497 236 THR D CA 1
ATOM 3928 C C . THR B 1 218 ? 43.22229 86.52032 21.12646 1.000 34.31273 236 THR D C 1
ATOM 3929 O O . THR B 1 218 ? 42.72621 85.47465 20.69413 1.000 29.75297 236 THR D O 1
ATOM 3933 N N . LEU B 1 219 ? 42.57894 87.34284 21.95243 1.000 31.84665 237 LEU D N 1
ATOM 3934 C CA . LEU B 1 219 ? 41.15887 87.16608 22.23814 1.000 34.94817 237 LEU D CA 1
ATOM 3935 C C . LEU B 1 219 ? 40.37396 87.75145 21.07367 1.000 30.24709 237 LEU D C 1
ATOM 3936 O O . LEU B 1 219 ? 40.43304 88.95945 20.82326 1.000 31.36597 237 LEU D O 1
ATOM 3941 N N . LYS B 1 220 ? 39.65368 86.89837 20.34580 1.000 29.30307 238 LYS D N 1
ATOM 3942 C CA . LYS B 1 220 ? 38.98567 87.34315 19.12738 1.000 35.72559 238 LYS D CA 1
ATOM 3943 C C . LYS B 1 220 ? 37.56614 87.83276 19.36947 1.000 33.47022 238 LYS D C 1
ATOM 3944 O O . LYS B 1 220 ? 37.15135 88.83524 18.77964 1.000 35.63938 238 LYS D O 1
ATOM 3950 N N . HIS B 1 221 ? 36.80996 87.14528 20.21992 1.000 32.98746 239 HIS D N 1
ATOM 3951 C CA . HIS B 1 221 ? 35.38529 87.40817 20.32948 1.000 37.88441 239 HIS D CA 1
ATOM 3952 C C . HIS B 1 221 ? 34.86795 86.79189 21.62047 1.000 36.31600 239 HIS D C 1
ATOM 3953 O O . HIS B 1 221 ? 35.35704 85.74685 22.05629 1.000 34.18845 239 HIS D O 1
ATOM 3960 N N . VAL B 1 222 ? 33.89780 87.45782 22.23421 1.000 31.56274 240 VAL D N 1
ATOM 3961 C CA . VAL B 1 222 ? 33.09772 86.88504 23.30921 1.000 29.76835 240 VAL D CA 1
ATOM 3962 C C . VAL B 1 222 ? 31.67473 86.80201 22.77809 1.000 37.04833 240 VAL D C 1
ATOM 3963 O O . VAL B 1 222 ? 31.00277 87.82555 22.60783 1.000 38.64379 240 VAL D O 1
ATOM 3967 N N . GLN B 1 223 ? 31.22759 85.58799 22.48195 1.000 39.31963 241 GLN D N 1
ATOM 3968 C CA . GLN B 1 223 ? 30.03474 85.35465 21.68413 1.000 41.27874 241 GLN D CA 1
ATOM 3969 C C . GLN B 1 223 ? 28.94500 84.73186 22.54436 1.000 41.09820 241 GLN D C 1
ATOM 3970 O O . GLN B 1 223 ? 29.21930 83.87327 23.38605 1.000 37.39309 241 GLN D O 1
ATOM 3976 N N . GLU B 1 224 ? 27.71110 85.16680 22.33084 1.000 39.91553 242 GLU D N 1
ATOM 3977 C CA . GLU B 1 224 ? 26.55486 84.62923 23.03452 1.000 53.56247 242 GLU D CA 1
ATOM 3978 C C . GLU B 1 224 ? 25.74209 83.81125 22.03991 1.000 48.12284 242 GLU D C 1
ATOM 3979 O O . GLU B 1 224 ? 25.20722 84.35779 21.06952 1.000 57.72400 242 GLU D O 1
ATOM 3985 N N . GLY B 1 225 ? 25.65976 82.50315 22.27931 1.000 50.63814 243 GLY D N 1
ATOM 3986 C CA . GLY B 1 225 ? 24.87760 81.61067 21.45209 1.000 60.96914 243 GLY D CA 1
ATOM 3987 C C . GLY B 1 225 ? 23.47311 81.41023 21.98875 1.000 58.96925 243 GLY D C 1
ATOM 3988 O O . GLY B 1 225 ? 23.00801 82.10642 22.89343 1.000 54.12729 243 GLY D O 1
ATOM 3989 N N . ASP B 1 226 ? 22.78883 80.41940 21.41293 1.000 65.65989 244 ASP D N 1
ATOM 3990 C CA . ASP B 1 226 ? 21.41788 80.14466 21.82847 1.000 63.63888 244 ASP D CA 1
ATOM 3991 C C . ASP B 1 226 ? 21.35644 79.59638 23.24916 1.000 52.19240 244 ASP D C 1
ATOM 3992 O O . ASP B 1 226 ? 20.38108 79.84609 23.96574 1.000 59.93665 244 ASP D O 1
ATOM 3997 N N . ASN B 1 227 ? 22.38679 78.85864 23.67904 1.000 48.70212 245 ASN D N 1
ATOM 3998 C CA . ASN B 1 227 ? 22.38715 78.32155 25.03605 1.000 53.65415 245 ASN D CA 1
ATOM 3999 C C . ASN B 1 227 ? 23.78592 78.26671 25.64444 1.000 51.32859 245 ASN D C 1
ATOM 4000 O O . ASN B 1 227 ? 24.00869 77.48098 26.57373 1.000 44.13159 245 ASN D O 1
ATOM 4005 N N . TYR B 1 228 ? 24.72816 79.07036 25.15682 1.000 42.13213 246 TYR D N 1
ATOM 4006 C CA . TYR B 1 228 ? 26.06374 79.11182 25.73374 1.000 37.49178 246 TYR D CA 1
ATOM 4007 C C . TYR B 1 228 ? 26.71427 80.44443 25.39235 1.000 35.02068 246 TYR D C 1
ATOM 4008 O O . TYR B 1 228 ? 26.28681 81.15253 24.47674 1.000 34.25576 246 TYR D O 1
ATOM 4017 N N . ILE B 1 229 ? 27.75250 80.77389 26.15410 1.000 30.35586 247 ILE D N 1
ATOM 4018 C CA . ILE B 1 229 ? 28.66198 81.87285 25.85282 1.000 32.86847 247 ILE D CA 1
ATOM 4019 C C . ILE B 1 229 ? 30.01194 81.26376 25.51081 1.000 32.07676 247 ILE D C 1
ATOM 4020 O O . ILE B 1 229 ? 30.45172 80.31361 26.16825 1.000 34.70654 247 ILE D O 1
ATOM 4025 N N . SER B 1 230 ? 30.66165 81.78496 24.47178 1.000 32.22876 248 SER D N 1
ATOM 4026 C CA . SER B 1 230 ? 31.95092 81.25660 24.04933 1.000 33.93021 248 SER D CA 1
ATOM 4027 C C . SER B 1 230 ? 33.03283 82.32335 24.13474 1.000 33.84516 248 SER D C 1
ATOM 4028 O O . SER B 1 230 ? 32.80834 83.48801 23.78674 1.000 28.99599 248 SER D O 1
ATOM 4031 N N . PHE B 1 231 ? 34.20316 81.91181 24.60980 1.000 30.00021 249 PHE D N 1
ATOM 4032 C CA . PHE B 1 231 ? 35.42226 82.70046 24.50803 1.000 27.62739 249 PHE D CA 1
ATOM 4033 C C . PHE B 1 231 ? 36.19466 82.17875 23.30156 1.000 34.76706 249 PHE D C 1
ATOM 4034 O O . PHE B 1 231 ? 36.51984 80.98740 23.23975 1.000 31.37193 249 PHE D O 1
ATOM 4042 N N . ASN B 1 232 ? 36.44986 83.05302 22.32984 1.000 26.91677 250 ASN D N 1
ATOM 4043 C CA . ASN B 1 232 ? 37.11083 82.67315 21.08497 1.000 29.87902 250 ASN D CA 1
ATOM 4044 C C . ASN B 1 232 ? 38.54255 83.19362 21.12839 1.000 29.90697 250 ASN D C 1
ATOM 4045 O O . ASN B 1 232 ? 38.76803 84.40792 21.10461 1.000 28.00295 250 ASN D O 1
ATOM 4050 N N . VAL B 1 233 ? 39.50518 82.27585 21.17363 1.000 27.03260 251 VAL D N 1
ATOM 4051 C CA . VAL B 1 233 ? 40.91571 82.60463 21.34094 1.000 28.85277 251 VAL D CA 1
ATOM 4052 C C . VAL B 1 233 ? 41.70872 81.99708 20.19402 1.000 34.50962 251 VAL D C 1
ATOM 4053 O O . VAL B 1 233 ? 41.50184 80.83400 19.82895 1.000 31.25739 251 VAL D O 1
ATOM 4057 N N . ILE B 1 234 ? 42.62766 82.77982 19.63720 1.000 27.35237 252 ILE D N 1
ATOM 4058 C CA . ILE B 1 234 ? 43.59267 82.29337 18.66003 1.000 29.63451 252 ILE D CA 1
ATOM 4059 C C . ILE B 1 234 ? 44.96433 82.29268 19.31413 1.000 34.09548 252 ILE D C 1
ATOM 4060 O O . ILE B 1 234 ? 45.40133 83.31549 19.85485 1.000 31.56662 252 ILE D O 1
ATOM 4065 N N . PHE B 1 235 ? 45.63579 81.14783 19.27786 1.000 29.62081 253 PHE D N 1
ATOM 4066 C CA . PHE B 1 235 ? 47.01957 81.05040 19.71599 1.000 32.76621 253 PHE D CA 1
ATOM 4067 C C . PHE B 1 235 ? 47.92282 81.10488 18.49362 1.000 32.12529 253 PHE D C 1
ATOM 4068 O O . PHE B 1 235 ? 47.68744 80.39591 17.51063 1.000 37.43159 253 PHE D O 1
ATOM 4076 N N . GLY B 1 236 ? 48.94524 81.95179 18.55218 1.000 32.04195 254 GLY D N 1
ATOM 4077 C CA . GLY B 1 236 ? 49.90131 82.07651 17.47486 1.000 39.36988 254 GLY D CA 1
ATOM 4078 C C . GLY B 1 236 ? 51.00042 81.03920 17.58387 1.000 41.42918 254 GLY D C 1
ATOM 4079 O O . GLY B 1 236 ? 50.93467 80.09479 18.37323 1.000 38.89121 254 GLY D O 1
ATOM 4080 N N . GLU B 1 237 ? 52.02671 81.21986 16.75619 1.000 45.19378 255 GLU D N 1
ATOM 4081 C CA . GLU B 1 237 ? 53.17321 80.32510 16.79471 1.000 46.78002 255 GLU D CA 1
ATOM 4082 C C . GLU B 1 237 ? 53.84707 80.41143 18.15749 1.000 45.19708 255 GLU D C 1
ATOM 4083 O O . GLU B 1 237 ? 53.76115 81.42478 18.85343 1.000 36.37158 255 GLU D O 1
ATOM 4089 N N . PHE B 1 238 ? 54.51527 79.33149 18.54939 1.000 46.79126 256 PHE D N 1
ATOM 4090 C CA . PHE B 1 238 ? 55.18906 79.32624 19.83722 1.000 49.49210 256 PHE D CA 1
ATOM 4091 C C . PHE B 1 238 ? 56.47376 78.52150 19.74249 1.000 61.61386 256 PHE D C 1
ATOM 4092 O O . PHE B 1 238 ? 56.65194 77.69068 18.84924 1.000 67.34548 256 PHE D O 1
ATOM 4100 N N . LYS B 1 239 ? 57.36482 78.78492 20.68594 1.000 61.97217 257 LYS D N 1
ATOM 4101 C CA . LYS B 1 239 ? 58.64720 78.10631 20.80698 1.000 74.63726 257 LYS D CA 1
ATOM 4102 C C . LYS B 1 239 ? 58.77266 77.30713 22.09060 1.000 82.07835 257 LYS D C 1
ATOM 4103 O O . LYS B 1 239 ? 59.28612 76.18526 22.06949 1.000 69.78113 257 LYS D O 1
ATOM 4105 N N . LYS B 1 240 ? 58.31002 77.86118 23.20764 1.000 71.34814 258 LYS D N 1
ATOM 4106 C CA . LYS B 1 240 ? 58.58762 77.30207 24.52251 1.000 65.91061 258 LYS D CA 1
ATOM 4107 C C . LYS B 1 240 ? 57.58317 76.20780 24.86846 1.000 58.88145 258 LYS D C 1
ATOM 4108 O O . LYS B 1 240 ? 56.37084 76.45062 24.88685 1.000 55.59940 258 LYS D O 1
ATOM 4114 N N A HIS B 1 241 ? 58.09082 75.00810 25.14583 0.490 53.84144 259 HIS D N 1
ATOM 4115 N N B HIS B 1 241 ? 58.08832 75.00162 25.12337 0.510 53.84020 259 HIS D N 1
ATOM 4116 C CA A HIS B 1 241 ? 57.25594 73.93047 25.65988 0.490 52.79380 259 HIS D CA 1
ATOM 4117 C CA B HIS B 1 241 ? 57.25101 73.93665 25.65681 0.510 52.79420 259 HIS D CA 1
ATOM 4118 C C A HIS B 1 241 ? 56.71584 74.30979 27.03323 0.490 48.54230 259 HIS D C 1
ATOM 4119 C C B HIS B 1 241 ? 56.71092 74.34540 27.02022 0.510 48.52233 259 HIS D C 1
ATOM 4120 O O A HIS B 1 241 ? 57.48031 74.65894 27.93713 0.490 48.91014 259 HIS D O 1
ATOM 4121 O O B HIS B 1 241 ? 57.47161 74.74713 27.90515 0.510 48.87374 259 HIS D O 1
ATOM 4134 N N . PHE B 1 242 ? 55.39551 74.24387 27.19264 1.000 40.66563 260 PHE D N 1
ATOM 4135 C CA . PHE B 1 242 ? 54.78574 74.69374 28.43565 1.000 40.68161 260 PHE D CA 1
ATOM 4136 C C . PHE B 1 242 ? 53.40581 74.07507 28.60884 1.000 39.27190 260 PHE D C 1
ATOM 4137 O O . PHE B 1 242 ? 52.72894 73.74151 27.63363 1.000 36.48960 260 PHE D O 1
ATOM 4145 N N . ASN B 1 243 ? 53.00701 73.93338 29.87269 1.000 34.75964 261 ASN D N 1
ATOM 4146 C CA A ASN B 1 243 ? 51.68708 73.43812 30.25085 0.630 34.73211 261 ASN D CA 1
ATOM 4147 C CA B ASN B 1 243 ? 51.69622 73.42465 30.26721 0.370 34.80772 261 ASN D CA 1
ATOM 4148 C C . ASN B 1 243 ? 51.03351 74.48246 31.14407 1.000 35.04795 261 ASN D C 1
ATOM 4149 O O . ASN B 1 243 ? 51.47725 74.71437 32.27335 1.000 35.00640 261 ASN D O 1
ATOM 4158 N N . LEU B 1 244 ? 49.97513 75.11268 30.63598 1.000 34.67916 262 LEU D N 1
ATOM 4159 C CA . LEU B 1 244 ? 49.28843 76.19685 31.33223 1.000 32.26511 262 LEU D CA 1
ATOM 4160 C C . LEU B 1 244 ? 47.89916 75.74120 31.76006 1.000 36.22562 262 LEU D C 1
ATOM 4161 O O . LEU B 1 244 ? 47.09242 75.32314 30.92205 1.000 31.79625 262 LEU D O 1
ATOM 4166 N N . ALA B 1 245 ? 47.61128 75.85679 33.05303 1.000 29.15641 263 ALA D N 1
ATOM 4167 C CA . ALA B 1 245 ? 46.31615 75.48770 33.60610 1.000 35.81501 263 ALA D CA 1
ATOM 4168 C C . ALA B 1 245 ? 45.55872 76.74536 34.01064 1.000 33.04143 263 ALA D C 1
ATOM 4169 O O . ALA B 1 245 ? 46.10077 77.60388 34.71489 1.000 38.25582 263 ALA D O 1
ATOM 4171 N N . CYS B 1 246 ? 44.31451 76.85484 33.55636 1.000 29.55363 264 CYS D N 1
ATOM 4172 C CA . CYS B 1 246 ? 43.43991 77.96247 33.91005 1.000 33.49915 264 CYS D CA 1
ATOM 4173 C C . CYS B 1 246 ? 42.18152 77.41606 34.56915 1.000 37.42204 264 CYS D C 1
ATOM 4174 O O . CYS B 1 246 ? 41.63093 76.40027 34.13171 1.000 41.92444 264 CYS D O 1
ATOM 4177 N N . SER B 1 247 ? 41.72034 78.10659 35.60911 1.000 28.41616 265 SER D N 1
ATOM 4178 C CA . SER B 1 247 ? 40.55752 77.69891 36.38569 1.000 35.87036 265 SER D CA 1
ATOM 4179 C C . SER B 1 247 ? 39.44514 78.72441 36.21234 1.000 38.30192 265 SER D C 1
ATOM 4180 O O . SER B 1 247 ? 39.65962 79.92105 36.42986 1.000 36.74078 265 SER D O 1
ATOM 4183 N N . LEU B 1 248 ? 38.26464 78.25340 35.81493 1.000 29.71669 266 LEU D N 1
ATOM 4184 C CA . LEU B 1 248 ? 37.06322 79.07788 35.68879 1.000 32.46701 266 LEU D CA 1
ATOM 4185 C C . LEU B 1 248 ? 36.04149 78.52623 36.67898 1.000 34.59949 266 LEU D C 1
ATOM 4186 O O . LEU B 1 248 ? 35.37325 77.52664 36.39840 1.000 35.07443 266 LEU D O 1
ATOM 4191 N N . ASP B 1 249 ? 35.91170 79.18338 37.82883 1.000 30.57637 267 ASP D N 1
ATOM 4192 C CA . ASP B 1 249 ? 35.31598 78.58155 39.01772 1.000 34.75516 267 ASP D CA 1
ATOM 4193 C C . ASP B 1 249 ? 33.86276 79.01622 39.17583 1.000 36.00890 267 ASP D C 1
ATOM 4194 O O . ASP B 1 249 ? 33.58122 80.19191 39.42684 1.000 35.02671 267 ASP D O 1
ATOM 4199 N N . LEU B 1 250 ? 32.94365 78.05898 39.03861 1.000 32.31489 268 LEU D N 1
ATOM 4200 C CA . LEU B 1 250 ? 31.54996 78.24561 39.42281 1.000 31.35773 268 LEU D CA 1
ATOM 4201 C C . LEU B 1 250 ? 31.13260 77.28459 40.52984 1.000 37.16017 268 LEU D C 1
ATOM 4202 O O . LEU B 1 250 ? 29.93221 77.14229 40.79190 1.000 33.20432 268 LEU D O 1
ATOM 4207 N N . SER B 1 251 ? 32.09081 76.62559 41.19183 1.000 36.45439 269 SER D N 1
ATOM 4208 C CA . SER B 1 251 ? 31.75375 75.64658 42.22231 1.000 38.83308 269 SER D CA 1
ATOM 4209 C C . SER B 1 251 ? 31.02611 76.27652 43.40164 1.000 44.05678 269 SER D C 1
ATOM 4210 O O . SER B 1 251 ? 30.33905 75.56614 44.14478 1.000 43.20534 269 SER D O 1
ATOM 4213 N N . ASP B 1 252 ? 31.15631 77.58823 43.58429 1.000 38.12703 270 ASP D N 1
ATOM 4214 C CA A ASP B 1 252 ? 30.44809 78.29971 44.63828 0.480 44.96906 270 ASP D CA 1
ATOM 4215 C CA B ASP B 1 252 ? 30.46701 78.32207 44.63437 0.520 44.99281 270 ASP D CA 1
ATOM 4216 C C . ASP B 1 252 ? 29.28239 79.12448 44.11417 1.000 44.29828 270 ASP D C 1
ATOM 4217 O O . ASP B 1 252 ? 28.60522 79.78712 44.90689 1.000 48.36838 270 ASP D O 1
ATOM 4226 N N . PHE B 1 253 ? 29.02404 79.09493 42.80880 1.000 39.07729 271 PHE D N 1
ATOM 4227 C CA . PHE B 1 253 ? 27.92149 79.85520 42.23543 1.000 39.89946 271 PHE D CA 1
ATOM 4228 C C . PHE B 1 253 ? 26.60463 79.16390 42.56724 1.000 47.11130 271 PHE D C 1
ATOM 4229 O O . PHE B 1 253 ? 26.39586 77.99980 42.20643 1.000 43.18953 271 PHE D O 1
ATOM 4237 N N . GLN B 1 254 ? 25.72446 79.88026 43.25412 1.000 44.03719 272 GLN D N 1
ATOM 4238 C CA . GLN B 1 254 ? 24.48625 79.33347 43.78344 1.000 43.84118 272 GLN D CA 1
ATOM 4239 C C . GLN B 1 254 ? 23.31382 79.59305 42.84360 1.000 49.49047 272 GLN D C 1
ATOM 4240 O O . GLN B 1 254 ? 23.32280 80.51823 42.02894 1.000 50.79888 272 GLN D O 1
ATOM 4246 N N . GLN B 1 255 ? 22.28856 78.75618 42.98053 1.000 52.99866 273 GLN D N 1
ATOM 4247 C CA . GLN B 1 255 ? 21.07987 78.88483 42.17223 1.000 49.26737 273 GLN D CA 1
ATOM 4248 C C . GLN B 1 255 ? 19.95923 78.18383 42.92722 1.000 56.96191 273 GLN D C 1
ATOM 4249 O O . GLN B 1 255 ? 20.01107 76.96426 43.11607 1.000 52.52372 273 GLN D O 1
ATOM 4255 N N . GLU B 1 256 ? 18.96614 78.95482 43.36456 1.000 59.12503 274 GLU D N 1
ATOM 4256 C CA . GLU B 1 256 ? 17.91897 78.42047 44.21777 1.000 55.28871 274 GLU D CA 1
ATOM 4257 C C . GLU B 1 256 ? 17.10726 77.36306 43.46889 1.000 59.69811 274 GLU D C 1
ATOM 4258 O O . GLU B 1 256 ? 16.95649 77.43420 42.24530 1.000 64.35659 274 GLU D O 1
ATOM 4264 N N . PRO B 1 257 ? 16.56974 76.35928 44.18347 1.000 59.30095 275 PRO D N 1
ATOM 4265 C CA . PRO B 1 257 ? 16.72148 76.20779 45.63398 1.000 60.92054 275 PRO D CA 1
ATOM 4266 C C . PRO B 1 257 ? 17.90991 75.34529 46.07048 1.000 59.06221 275 PRO D C 1
ATOM 4267 O O . PRO B 1 257 ? 18.23659 75.34480 47.25732 1.000 54.01378 275 PRO D O 1
ATOM 4271 N N . CYS B 1 258 ? 18.55156 74.63005 45.14008 1.000 50.96869 276 CYS D N 1
ATOM 4272 C CA . CYS B 1 258 ? 19.50310 73.60006 45.53526 1.000 47.72566 276 CYS D CA 1
ATOM 4273 C C . CYS B 1 258 ? 20.75678 73.49414 44.67446 1.000 50.43233 276 CYS D C 1
ATOM 4274 O O . CYS B 1 258 ? 21.59504 72.63574 44.96439 1.000 51.45955 276 CYS D O 1
ATOM 4277 N N . ASN B 1 259 ? 20.93294 74.32652 43.65166 1.000 43.93123 277 ASN D N 1
ATOM 4278 C CA . ASN B 1 259 ? 21.96197 74.07666 42.64842 1.000 41.01998 277 ASN D CA 1
ATOM 4279 C C . ASN B 1 259 ? 23.28767 74.75327 42.97793 1.000 50.25668 277 ASN D C 1
ATOM 4280 O O . ASN B 1 259 ? 23.32592 75.87771 43.48750 1.000 45.73742 277 ASN D O 1
ATOM 4285 N N . LEU B 1 260 ? 24.37755 74.05292 42.66165 1.000 39.54517 278 LEU D N 1
ATOM 4286 C CA . LEU B 1 260 ? 25.73169 74.58507 42.71376 1.000 37.79180 278 LEU D CA 1
ATOM 4287 C C . LEU B 1 260 ? 26.46671 74.18141 41.44398 1.000 39.93664 278 LEU D C 1
ATOM 4288 O O . LEU B 1 260 ? 26.26114 73.08659 40.91145 1.000 36.58059 278 LEU D O 1
ATOM 4293 N N . GLY B 1 261 ? 27.33357 75.07124 40.96541 1.000 35.88316 279 GLY D N 1
ATOM 4294 C CA . GLY B 1 261 ? 28.09204 74.83358 39.75652 1.000 38.38275 279 GLY D CA 1
ATOM 4295 C C . GLY B 1 261 ? 29.36424 74.05016 40.01802 1.000 34.22462 279 GLY D C 1
ATOM 4296 O O . GLY B 1 261 ? 29.57468 73.47861 41.08901 1.000 33.98586 279 GLY D O 1
ATOM 4297 N N . LYS B 1 262 ? 30.23440 74.03877 39.00979 1.000 30.97132 280 LYS D N 1
ATOM 4298 C CA . LYS B 1 262 ? 31.49869 73.31873 39.07030 1.000 37.60502 280 LYS D CA 1
ATOM 4299 C C . LYS B 1 262 ? 32.64298 74.23424 38.65684 1.000 34.73954 280 LYS D C 1
ATOM 4300 O O . LYS B 1 262 ? 32.43989 75.36584 38.21260 1.000 34.78607 280 LYS D O 1
ATOM 4306 N N . THR B 1 263 ? 33.85978 73.71634 38.79186 1.000 34.41493 281 THR D N 1
ATOM 4307 C CA . THR B 1 263 ? 35.07105 74.43526 38.42114 1.000 36.20957 281 THR D CA 1
ATOM 4308 C C . THR B 1 263 ? 35.58895 73.87859 37.10105 1.000 31.72652 281 THR D C 1
ATOM 4309 O O . THR B 1 263 ? 35.92890 72.69444 37.01526 1.000 35.30960 281 THR D O 1
ATOM 4313 N N . ALA B 1 264 ? 35.64537 74.72751 36.07837 1.000 35.29918 282 ALA D N 1
ATOM 4314 C CA . ALA B 1 264 ? 36.17924 74.33436 34.78347 1.000 30.12903 282 ALA D CA 1
ATOM 4315 C C . ALA B 1 264 ? 37.68094 74.57796 34.76835 1.000 38.04942 282 ALA D C 1
ATOM 4316 O O . ALA B 1 264 ? 38.14036 75.70013 35.00617 1.000 33.98549 282 ALA D O 1
ATOM 4318 N N . ASN B 1 265 ? 38.43967 73.52605 34.49113 1.000 35.82780 283 ASN D N 1
ATOM 4319 C CA A ASN B 1 265 ? 39.89308 73.58985 34.41209 0.490 37.90141 283 ASN D CA 1
ATOM 4320 C CA B ASN B 1 265 ? 39.89127 73.59809 34.40805 0.510 37.88626 283 ASN D CA 1
ATOM 4321 C C . ASN B 1 265 ? 40.29867 73.30093 32.97403 1.000 38.33358 283 ASN D C 1
ATOM 4322 O O . ASN B 1 265 ? 40.01041 72.21906 32.45067 1.000 37.78015 283 ASN D O 1
ATOM 4331 N N . ILE B 1 266 ? 40.94452 74.26931 32.33420 1.000 33.60582 284 ILE D N 1
ATOM 4332 C CA . ILE B 1 266 ? 41.44253 74.11507 30.97456 1.000 33.42791 284 ILE D CA 1
ATOM 4333 C C . ILE B 1 266 ? 42.95475 74.00846 31.05248 1.000 41.41855 284 ILE D C 1
ATOM 4334 O O . ILE B 1 266 ? 43.62032 74.88495 31.61826 1.000 37.98247 284 ILE D O 1
ATOM 4339 N N . THR B 1 267 ? 43.49447 72.93715 30.49055 1.000 33.72059 285 THR D N 1
ATOM 4340 C CA . THR B 1 267 ? 44.93103 72.72289 30.42036 1.000 33.16519 285 THR D CA 1
ATOM 4341 C C . THR B 1 267 ? 45.37817 72.93840 28.98154 1.000 34.13410 285 THR D C 1
ATOM 4342 O O . THR B 1 267 ? 44.98388 72.18705 28.08299 1.000 33.74881 285 THR D O 1
ATOM 4346 N N . PHE B 1 268 ? 46.17960 73.97789 28.76594 1.000 28.54287 286 PHE D N 1
ATOM 4347 C CA . PHE B 1 268 ? 46.76830 74.25613 27.46357 1.000 28.69307 286 PHE D CA 1
ATOM 4348 C C . PHE B 1 268 ? 48.14646 73.61050 27.40498 1.000 32.45249 286 PHE D C 1
ATOM 4349 O O . PHE B 1 268 ? 49.03060 73.95338 28.19814 1.000 32.61522 286 PHE D O 1
ATOM 4357 N N . ILE B 1 269 ? 48.33257 72.68320 26.47401 1.000 30.98020 287 ILE D N 1
ATOM 4358 C CA . ILE B 1 269 ? 49.62083 72.03285 26.27670 1.000 31.62546 287 ILE D CA 1
ATOM 4359 C C . ILE B 1 269 ? 50.27296 72.66254 25.05275 1.000 35.05294 287 ILE D C 1
ATOM 4360 O O . ILE B 1 269 ? 49.78641 72.50918 23.92731 1.000 31.84846 287 ILE D O 1
ATOM 4365 N N . PHE B 1 270 ? 51.36634 73.38870 25.28051 1.000 32.24072 288 PHE D N 1
ATOM 4366 C CA . PHE B 1 270 ? 52.19147 73.95527 24.21988 1.000 36.43217 288 PHE D CA 1
ATOM 4367 C C . PHE B 1 270 ? 53.37468 73.01318 24.03607 1.000 39.95158 288 PHE D C 1
ATOM 4368 O O . PHE B 1 270 ? 54.24944 72.93071 24.90384 1.000 41.62446 288 PHE D O 1
ATOM 4376 N N . SER B 1 271 ? 53.39860 72.29585 22.91706 1.000 45.60846 289 SER D N 1
ATOM 4377 C CA . SER B 1 271 ? 54.41645 71.27770 22.70542 1.000 53.04093 289 SER D CA 1
ATOM 4378 C C . SER B 1 271 ? 54.71969 71.14267 21.22190 1.000 59.16756 289 SER D C 1
ATOM 4379 O O . SER B 1 271 ? 53.81169 71.18955 20.38858 1.000 65.06714 289 SER D O 1
ATOM 4382 N N . LYS B 1 272 ? 56.00017 70.97756 20.90512 1.000 65.86139 290 LYS D N 1
ATOM 4383 C CA . LYS B 1 272 ? 56.42934 70.67527 19.54502 1.000 70.57816 290 LYS D CA 1
ATOM 4384 C C . LYS B 1 272 ? 56.76610 69.19503 19.40586 1.000 78.64294 290 LYS D C 1
ATOM 4385 O O . LYS B 1 272 ? 57.93573 68.81471 19.36418 1.000 83.05037 290 LYS D O 1
ATOM 4391 N N . GLN C 2 1 ? 24.66304 144.64304 15.92678 1.000 78.77452 1 GLN C N 1
ATOM 4392 C CA . GLN C 2 1 ? 23.43599 145.04249 15.25116 1.000 72.16699 1 GLN C CA 1
ATOM 4393 C C . GLN C 2 1 ? 23.72141 146.03896 14.12605 1.000 67.93864 1 GLN C C 1
ATOM 4394 O O . GLN C 2 1 ? 24.40247 147.04374 14.32836 1.000 59.14311 1 GLN C O 1
ATOM 4400 N N . VAL C 2 2 ? 23.18550 145.75806 12.94197 1.000 49.25932 2 VAL C N 1
ATOM 4401 C CA . VAL C 2 2 ? 23.39887 146.61589 11.78216 1.000 48.29401 2 VAL C CA 1
ATOM 4402 C C . VAL C 2 2 ? 22.45699 147.81138 11.85513 1.000 54.90117 2 VAL C C 1
ATOM 4403 O O . VAL C 2 2 ? 21.24985 147.65372 12.07243 1.000 54.68569 2 VAL C O 1
ATOM 4407 N N . GLN C 2 3 ? 23.00498 149.00955 11.66987 1.000 48.07804 3 GLN C N 1
ATOM 4408 C CA . GLN C 2 3 ? 22.23362 150.24580 11.68095 1.000 45.46743 3 GLN C CA 1
ATOM 4409 C C . GLN C 2 3 ? 22.27515 150.86814 10.29241 1.000 44.74984 3 GLN C C 1
ATOM 4410 O O . GLN C 2 3 ? 23.34205 150.94362 9.67448 1.000 41.57165 3 GLN C O 1
ATOM 4416 N N . LEU C 2 4 ? 21.11481 151.30017 9.80258 1.000 37.06407 4 LEU C N 1
ATOM 4417 C CA . LEU C 2 4 ? 20.97332 151.84304 8.45934 1.000 37.60389 4 LEU C CA 1
ATOM 4418 C C . LEU C 2 4 ? 20.26874 153.18984 8.52502 1.000 40.70646 4 LEU C C 1
ATOM 4419 O O . LEU C 2 4 ? 19.31278 153.35880 9.28752 1.000 43.08832 4 LEU C O 1
ATOM 4424 N N . GLN C 2 5 ? 20.73792 154.14330 7.71907 1.000 35.25856 5 GLN C N 1
ATOM 4425 C CA . GLN C 2 5 ? 20.23064 155.51510 7.75046 1.000 38.53346 5 GLN C CA 1
ATOM 4426 C C . GLN C 2 5 ? 20.20083 156.06201 6.32939 1.000 37.98737 5 GLN C C 1
ATOM 4427 O O . GLN C 2 5 ? 21.25334 156.35969 5.75551 1.000 38.46550 5 GLN C O 1
ATOM 4433 N N . GLU C 2 6 ? 19.00231 156.20534 5.77082 1.000 34.33929 6 GLU C N 1
ATOM 4434 C CA . GLU C 2 6 ? 18.81403 156.71472 4.42106 1.000 35.18103 6 GLU C CA 1
ATOM 4435 C C . GLU C 2 6 ? 18.51319 158.21067 4.44517 1.000 38.95036 6 GLU C C 1
ATOM 4436 O O . GLU C 2 6 ? 17.95339 158.73855 5.40991 1.000 39.95977 6 GLU C O 1
ATOM 4442 N N . SER C 2 7 ? 18.89226 158.88904 3.36552 1.000 37.02681 7 SER C N 1
ATOM 4443 C CA . SER C 2 7 ? 18.58363 160.30308 3.19880 1.000 42.54337 7 SER C CA 1
ATOM 4444 C C . SER C 2 7 ? 18.58940 160.62810 1.71153 1.000 40.98723 7 SER C C 1
ATOM 4445 O O . SER C 2 7 ? 19.01284 159.82275 0.87981 1.000 35.60178 7 SER C O 1
ATOM 4448 N N . GLY C 2 8 ? 18.10447 161.82419 1.38560 1.000 44.15462 8 GLY C N 1
ATOM 4449 C CA . GLY C 2 8 ? 18.15430 162.33528 0.03073 1.000 40.05400 8 GLY C CA 1
ATOM 4450 C C . GLY C 2 8 ? 16.83074 162.36714 -0.69977 1.000 41.88775 8 GLY C C 1
ATOM 4451 O O . GLY C 2 8 ? 16.78053 162.88672 -1.82255 1.000 42.30414 8 GLY C O 1
ATOM 4452 N N . GLY C 2 9 ? 15.76280 161.83465 -0.11532 1.000 39.65041 9 GLY C N 1
ATOM 4453 C CA . GLY C 2 9 ? 14.47576 161.84846 -0.77673 1.000 40.69075 9 GLY C CA 1
ATOM 4454 C C . GLY C 2 9 ? 13.82739 163.22047 -0.75700 1.000 43.21303 9 GLY C C 1
ATOM 4455 O O . GLY C 2 9 ? 14.25100 164.14537 -0.06319 1.000 47.74386 9 GLY C O 1
ATOM 4456 N N . GLY C 2 10 ? 12.76704 163.34612 -1.54520 1.000 47.73068 10 GLY C N 1
ATOM 4457 C CA . GLY C 2 10 ? 12.02648 164.58832 -1.60279 1.000 45.34492 10 GLY C CA 1
ATOM 4458 C C . GLY C 2 10 ? 11.03721 164.56611 -2.74985 1.000 48.18989 10 GLY C C 1
ATOM 4459 O O . GLY C 2 10 ? 10.77794 163.52240 -3.35546 1.000 42.74199 10 GLY C O 1
ATOM 4460 N N . LEU C 2 11 ? 10.49259 165.74602 -3.03282 1.000 57.87662 11 LEU C N 1
ATOM 4461 C CA . LEU C 2 11 ? 9.57526 165.93973 -4.14711 1.000 52.05865 11 LEU C CA 1
ATOM 4462 C C . LEU C 2 11 ? 10.35470 166.33990 -5.39317 1.000 57.05212 11 LEU C C 1
ATOM 4463 O O . LEU C 2 11 ? 11.19446 167.24487 -5.34660 1.000 51.76901 11 LEU C O 1
ATOM 4468 N N . VAL C 2 12 ? 10.06995 165.66739 -6.50523 1.000 48.94026 12 VAL C N 1
ATOM 4469 C CA . VAL C 2 12 ? 10.74064 165.93182 -7.76939 1.000 53.17279 12 VAL C CA 1
ATOM 4470 C C . VAL C 2 12 ? 9.70174 165.88629 -8.88160 1.000 56.34086 12 VAL C C 1
ATOM 4471 O O . VAL C 2 12 ? 8.68543 165.19169 -8.78438 1.000 52.09412 12 VAL C O 1
ATOM 4475 N N . GLN C 2 13 ? 9.94680 166.65564 -9.92505 1.000 48.15568 13 GLN C N 1
ATOM 4476 C CA . GLN C 2 13 ? 9.05734 166.64834 -11.06944 1.000 54.07085 13 GLN C CA 1
ATOM 4477 C C . GLN C 2 13 ? 9.32054 165.42682 -11.94796 1.000 56.20291 13 GLN C C 1
ATOM 4478 O O . GLN C 2 13 ? 10.44189 164.91198 -11.98572 1.000 50.26852 13 GLN C O 1
ATOM 4484 N N . PRO C 2 14 ? 8.30082 164.94300 -12.65780 1.000 57.41852 14 PRO C N 1
ATOM 4485 C CA . PRO C 2 14 ? 8.51138 163.81558 -13.57594 1.000 53.67197 14 PRO C CA 1
ATOM 4486 C C . PRO C 2 14 ? 9.59090 164.14490 -14.59563 1.000 50.27992 14 PRO C C 1
ATOM 4487 O O . PRO C 2 14 ? 9.59517 165.22110 -15.19807 1.000 56.05105 14 PRO C O 1
ATOM 4491 N N . GLY C 2 15 ? 10.51001 163.20406 -14.78655 1.000 47.59221 15 GLY C N 1
ATOM 4492 C CA . GLY C 2 15 ? 11.67070 163.43062 -15.61245 1.000 48.86446 15 GLY C CA 1
ATOM 4493 C C . GLY C 2 15 ? 12.87644 163.96143 -14.86826 1.000 47.07080 15 GLY C C 1
ATOM 4494 O O . GLY C 2 15 ? 13.97560 163.97220 -15.43517 1.000 47.96571 15 GLY C O 1
ATOM 4495 N N . GLY C 2 16 ? 12.70861 164.39787 -13.61774 1.000 45.21739 16 GLY C N 1
ATOM 4496 C CA . GLY C 2 16 ? 13.79966 164.95066 -12.84485 1.000 46.20883 16 GLY C CA 1
ATOM 4497 C C . GLY C 2 16 ? 14.70693 163.88432 -12.25584 1.000 45.11514 16 GLY C C 1
ATOM 4498 O O . GLY C 2 16 ? 14.52152 162.68178 -12.44408 1.000 41.67471 16 GLY C O 1
ATOM 4499 N N . SER C 2 17 ? 15.70902 164.35076 -11.51185 1.000 45.56417 17 SER C N 1
ATOM 4500 C CA . SER C 2 17 ? 16.73369 163.48977 -10.94143 1.000 40.36261 17 SER C CA 1
ATOM 4501 C C . SER C 2 17 ? 16.81037 163.65577 -9.42929 1.000 44.18405 17 SER C C 1
ATOM 4502 O O . SER C 2 17 ? 16.44404 164.69381 -8.87172 1.000 44.80948 17 SER C O 1
ATOM 4505 N N . LEU C 2 18 ? 17.32202 162.61514 -8.77524 1.000 43.39120 18 LEU C N 1
ATOM 4506 C CA . LEU C 2 18 ? 17.46901 162.58799 -7.32755 1.000 38.44933 18 LEU C CA 1
ATOM 4507 C C . LEU C 2 18 ? 18.55845 161.58395 -6.97697 1.000 42.04366 18 LEU C C 1
ATOM 4508 O O . LEU C 2 18 ? 18.74383 160.58737 -7.67853 1.000 42.90505 18 LEU C O 1
ATOM 4513 N N . ARG C 2 19 ? 19.28676 161.86194 -5.89671 1.000 36.35245 19 ARG C N 1
ATOM 4514 C CA . ARG C 2 19 ? 20.37467 160.99939 -5.44665 1.000 36.01388 19 ARG C CA 1
ATOM 4515 C C . ARG C 2 19 ? 20.14396 160.63162 -3.98900 1.000 31.61541 19 ARG C C 1
ATOM 4516 O O . ARG C 2 19 ? 20.10130 161.51221 -3.12389 1.000 35.64548 19 ARG C O 1
ATOM 4524 N N . LEU C 2 20 ? 19.99674 159.33943 -3.71885 1.000 28.71680 20 LEU C N 1
ATOM 4525 C CA . LEU C 2 20 ? 19.78753 158.84316 -2.36785 1.000 32.08874 20 LEU C CA 1
ATOM 4526 C C . LEU C 2 20 ? 21.10060 158.34452 -1.77928 1.000 35.83241 20 LEU C C 1
ATOM 4527 O O . LEU C 2 20 ? 21.97160 157.84584 -2.49564 1.000 32.77321 20 LEU C O 1
ATOM 4532 N N . SER C 2 21 ? 21.23657 158.49478 -0.46227 1.000 38.31809 21 SER C N 1
ATOM 4533 C CA . SER C 2 21 ? 22.40897 158.03260 0.26753 1.000 34.39514 21 SER C CA 1
ATOM 4534 C C . SER C 2 21 ? 21.97345 157.15938 1.43499 1.000 36.85767 21 SER C C 1
ATOM 4535 O O . SER C 2 21 ? 20.89755 157.35183 2.00796 1.000 37.40002 21 SER C O 1
ATOM 4538 N N . CYS C 2 22 ? 22.82696 156.20080 1.79030 1.000 35.26727 22 CYS C N 1
ATOM 4539 C CA . CYS C 2 22 ? 22.55507 155.29133 2.89841 1.000 32.09758 22 CYS C CA 1
ATOM 4540 C C . CYS C 2 22 ? 23.85861 154.97399 3.61264 1.000 40.52016 22 CYS C C 1
ATOM 4541 O O . CYS C 2 22 ? 24.79469 154.45777 2.99626 1.000 42.11962 22 CYS C O 1
ATOM 4544 N N . ALA C 2 23 ? 23.91571 155.28459 4.90323 1.000 34.85212 23 ALA C N 1
ATOM 4545 C CA . ALA C 2 23 ? 25.05296 154.95561 5.75047 1.000 39.40204 23 ALA C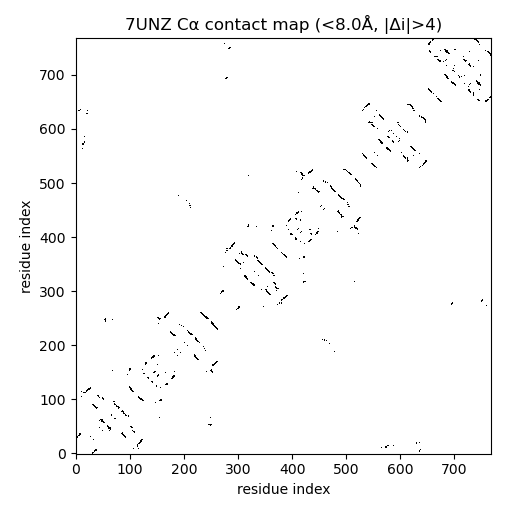 CA 1
ATOM 4546 C C . ALA C 2 23 ? 24.74769 153.68392 6.52894 1.000 42.21938 23 ALA C C 1
ATOM 4547 O O . ALA C 2 23 ? 23.72948 153.60745 7.22459 1.000 39.86382 23 ALA C O 1
ATOM 4549 N N . ALA C 2 24 ? 25.62952 152.69540 6.41686 1.000 37.59544 24 ALA C N 1
ATOM 4550 C CA . ALA C 2 24 ? 25.46601 151.41652 7.09288 1.000 41.66256 24 ALA C CA 1
ATOM 4551 C C . ALA C 2 24 ? 26.58969 151.22238 8.09876 1.000 44.29861 24 ALA C C 1
ATOM 4552 O O . ALA C 2 24 ? 27.75655 151.49452 7.79902 1.000 46.07584 24 ALA C O 1
ATOM 4554 N N . SER C 2 25 ? 26.22930 150.76423 9.29621 1.000 41.28369 25 SER C N 1
ATOM 4555 C CA . SER C 2 25 ? 27.19511 150.46615 10.34308 1.000 46.83945 25 SER C CA 1
ATOM 4556 C C . SER C 2 25 ? 26.81505 149.14978 11.00750 1.000 49.48133 25 SER C C 1
ATOM 4557 O O . SER C 2 25 ? 25.71768 148.62133 10.81023 1.000 46.96614 25 SER C O 1
ATOM 4560 N N . GLY C 2 26 ? 27.74220 148.61686 11.79921 1.000 47.78427 26 GLY C N 1
ATOM 4561 C CA . GLY C 2 26 ? 27.51300 147.38958 12.52948 1.000 50.39780 26 GLY C CA 1
ATOM 4562 C C . GLY C 2 26 ? 27.96526 146.13125 11.82436 1.000 54.90866 26 GLY C C 1
ATOM 4563 O O . GLY C 2 26 ? 27.86513 145.04416 12.40790 1.000 57.15374 26 GLY C O 1
ATOM 4564 N N . SER C 2 27 ? 28.45322 146.23829 10.59091 1.000 49.05919 27 SER C N 1
ATOM 4565 C CA . SER C 2 27 ? 28.97415 145.09674 9.85614 1.000 58.96310 27 SER C CA 1
ATOM 4566 C C . SER C 2 27 ? 30.24806 145.51331 9.13568 1.000 51.60861 27 SER C C 1
ATOM 4567 O O . SER C 2 27 ? 30.57053 146.69968 9.03465 1.000 45.53374 27 SER C O 1
ATOM 4570 N N . ILE C 2 28 ? 30.97365 144.52158 8.62180 1.000 47.25947 28 ILE C N 1
ATOM 4571 C CA . ILE C 2 28 ? 32.15240 144.78037 7.79613 1.000 48.22572 28 ILE C CA 1
ATOM 4572 C C . ILE C 2 28 ? 31.64447 145.11383 6.39566 1.000 44.39337 28 ILE C C 1
ATOM 4573 O O . ILE C 2 28 ? 31.38691 144.22263 5.58402 1.000 43.25996 28 ILE C O 1
ATOM 4578 N N . PHE C 2 29 ? 31.50730 146.41224 6.11195 1.000 44.72521 29 PHE C N 1
ATOM 4579 C CA . PHE C 2 29 ? 30.77098 146.86619 4.93310 1.000 41.92455 29 PHE C CA 1
ATOM 4580 C C . PHE C 2 29 ? 31.38434 146.34435 3.63670 1.000 35.76226 29 PHE C C 1
ATOM 4581 O O . PHE C 2 29 ? 30.66317 145.89353 2.73879 1.000 33.59099 29 PHE C O 1
ATOM 4589 N N . SER C 2 30 ? 32.71279 146.39124 3.52013 1.000 38.16229 30 SER C N 1
ATOM 4590 C CA . SER C 2 30 ? 33.36001 146.09049 2.24778 1.000 44.73535 30 SER C CA 1
ATOM 4591 C C . SER C 2 30 ? 33.28272 144.61887 1.85074 1.000 44.18247 30 SER C C 1
ATOM 4592 O O . SER C 2 30 ? 33.59834 144.29775 0.69972 1.000 46.40392 30 SER C O 1
ATOM 4595 N N . THR C 2 31 ? 32.86163 143.72225 2.74363 1.000 38.66781 31 THR C N 1
ATOM 4596 C CA . THR C 2 31 ? 32.71104 142.31644 2.38789 1.000 39.00589 31 THR C CA 1
ATOM 4597 C C . THR C 2 31 ? 31.27586 141.94505 2.03377 1.000 37.41824 31 THR C C 1
ATOM 4598 O O . THR C 2 31 ? 31.02051 140.79109 1.67830 1.000 36.90432 31 THR C O 1
ATOM 4602 N N . ASN C 2 32 ? 30.34140 142.89052 2.08937 1.000 35.05175 32 ASN C N 1
ATOM 4603 C CA . ASN C 2 32 ? 28.92713 142.59731 1.90841 1.000 34.48224 32 ASN C CA 1
ATOM 4604 C C . ASN C 2 32 ? 28.38650 143.21935 0.63035 1.000 33.17289 32 ASN C C 1
ATOM 4605 O O . ASN C 2 32 ? 28.70922 144.36318 0.29254 1.000 29.82252 32 ASN C O 1
ATOM 4610 N N . ALA C 2 33 ? 27.54288 142.46407 -0.06062 1.000 29.54814 33 ALA C N 1
ATOM 4611 C CA . ALA C 2 33 ? 26.69664 143.05434 -1.07935 1.000 27.85750 33 ALA C CA 1
ATOM 4612 C C . ALA C 2 33 ? 25.65184 143.93970 -0.40593 1.000 27.75406 33 ALA C C 1
ATOM 4613 O O . ALA C 2 33 ? 25.23615 143.69148 0.73027 1.000 26.97120 33 ALA C O 1
ATOM 4615 N N . MET C 2 34 ? 25.26470 145.00797 -1.09873 1.000 24.11597 34 MET C N 1
ATOM 4616 C CA . MET C 2 34 ? 24.27485 145.95310 -0.60246 1.000 27.56570 34 MET C CA 1
ATOM 4617 C C . MET C 2 34 ? 23.20896 146.17289 -1.66523 1.000 24.86076 34 MET C C 1
ATOM 4618 O O . MET C 2 34 ? 23.42154 145.90931 -2.85177 1.000 26.40564 34 MET C O 1
ATOM 4623 N N . GLY C 2 35 ? 22.05086 146.66047 -1.22896 1.000 26.27573 35 GLY C N 1
ATOM 4624 C CA . GLY C 2 35 ? 20.94591 146.86460 -2.14591 1.000 24.57003 35 GLY C CA 1
ATOM 4625 C C . GLY C 2 35 ? 20.03709 147.99753 -1.72355 1.000 28.73430 35 GLY C C 1
ATOM 4626 O O . GLY C 2 35 ? 19.99637 148.39103 -0.55352 1.000 27.83556 35 GLY C O 1
ATOM 4627 N N . TRP C 2 36 ? 19.31397 148.53184 -2.70641 1.000 23.06584 36 TRP C N 1
ATOM 4628 C CA . TRP C 2 36 ? 18.26122 149.50792 -2.46994 1.000 25.30064 36 TRP C CA 1
ATOM 4629 C C . TRP C 2 36 ? 16.90029 148.85072 -2.65995 1.000 29.27500 36 TRP C C 1
ATOM 4630 O O . TRP C 2 36 ? 16.70938 148.04376 -3.57740 1.000 28.47130 36 TRP C O 1
ATOM 4641 N N . TYR C 2 37 ? 15.96776 149.19312 -1.77236 1.000 27.68861 37 TYR C N 1
ATOM 4642 C CA . TYR C 2 37 ? 14.62154 148.64215 -1.75446 1.000 26.07784 37 TYR C CA 1
ATOM 4643 C C . TYR C 2 37 ? 13.62586 149.79345 -1.71813 1.000 33.01469 37 TYR C C 1
ATOM 4644 O O . TYR C 2 37 ? 13.95863 150.90729 -1.30833 1.000 27.15102 37 TYR C O 1
ATOM 4653 N N . ARG C 2 38 ? 12.39537 149.52434 -2.15220 1.000 29.64620 38 ARG C N 1
ATOM 4654 C CA . ARG C 2 38 ? 11.36425 150.54939 -2.09791 1.000 31.95574 38 ARG C CA 1
ATOM 4655 C C . ARG C 2 38 ? 10.00096 149.90558 -1.89537 1.000 37.08191 38 ARG C C 1
ATOM 4656 O O . ARG C 2 38 ? 9.75241 148.78177 -2.34090 1.000 35.68119 38 ARG C O 1
ATOM 4664 N N . GLN C 2 39 ? 9.12317 150.63103 -1.20452 1.000 35.26310 39 GLN C N 1
ATOM 4665 C CA . GLN C 2 39 ? 7.75186 150.19115 -0.97700 1.000 37.14977 39 GLN C CA 1
ATOM 4666 C C . GLN C 2 39 ? 6.80816 151.37324 -1.12345 1.000 44.49071 39 GLN C C 1
ATOM 4667 O O . GLN C 2 39 ? 6.97174 152.38692 -0.43750 1.000 38.70585 39 GLN C O 1
ATOM 4673 N N . ALA C 2 40 ? 5.85605 151.25676 -2.03892 1.000 42.64319 40 ALA C N 1
ATOM 4674 C CA . ALA C 2 40 ? 4.77493 152.21234 -2.20520 1.000 44.57756 40 ALA C CA 1
ATOM 4675 C C . ALA C 2 40 ? 3.54023 151.74030 -1.44854 1.000 48.53990 40 ALA C C 1
ATOM 4676 O O . ALA C 2 40 ? 3.40726 150.55181 -1.14073 1.000 46.60173 40 ALA C O 1
ATOM 4678 N N . PRO C 2 41 ? 2.61158 152.64188 -1.12689 1.000 49.55304 41 PRO C N 1
ATOM 4679 C CA . PRO C 2 41 ? 1.37040 152.21307 -0.46547 1.000 56.79674 41 PRO C CA 1
ATOM 4680 C C . PRO C 2 41 ? 0.63112 151.16850 -1.29109 1.000 54.85798 41 PRO C C 1
ATOM 4681 O O . PRO C 2 41 ? 0.42768 151.33232 -2.49616 1.000 56.33057 41 PRO C O 1
ATOM 4685 N N . GLY C 2 42 ? 0.23080 150.08531 -0.62805 1.000 57.17588 42 GLY C N 1
ATOM 4686 C CA . GLY C 2 42 ? -0.50938 149.01663 -1.26578 1.000 57.00599 42 GLY C CA 1
ATOM 4687 C C . GLY C 2 42 ? 0.30541 148.08955 -2.14153 1.000 61.02459 42 GLY C C 1
ATOM 4688 O O . GLY C 2 42 ? -0.27475 147.19900 -2.77650 1.000 56.46172 42 GLY C O 1
ATOM 4689 N N . LYS C 2 43 ? 1.62205 148.26798 -2.21011 1.000 51.20115 43 LYS C N 1
ATOM 4690 C CA . LYS C 2 43 ? 2.49099 147.37496 -2.95907 1.000 49.08838 43 LYS C CA 1
ATOM 4691 C C . LYS C 2 43 ? 3.45541 146.69470 -1.99674 1.000 48.55645 43 LYS C C 1
ATOM 4692 O O . LYS C 2 43 ? 3.71522 147.18807 -0.89593 1.000 46.95178 43 LYS C O 1
ATOM 4698 N N . GLN C 2 44 ? 4.00140 145.56032 -2.41942 1.000 49.93532 44 GLN C N 1
ATOM 4699 C CA . GLN C 2 44 ? 5.00118 144.89953 -1.59791 1.000 51.67716 44 GLN C CA 1
ATOM 4700 C C . GLN C 2 44 ? 6.36437 145.54446 -1.81411 1.000 47.09964 44 GLN C C 1
ATOM 4701 O O . GLN C 2 44 ? 6.65773 146.09149 -2.88230 1.000 43.08546 44 GLN C O 1
ATOM 4707 N N . ARG C 2 45 ? 7.18622 145.50899 -0.76952 1.000 43.98333 45 ARG C N 1
ATOM 4708 C CA . ARG C 2 45 ? 8.54626 146.01368 -0.87924 1.000 37.59367 45 ARG C CA 1
ATOM 4709 C C . ARG C 2 45 ? 9.31026 145.22941 -1.93756 1.000 44.75808 45 ARG C C 1
ATOM 4710 O O . ARG C 2 45 ? 9.23271 143.99930 -1.99254 1.000 43.01193 45 ARG C O 1
ATOM 4718 N N . GLU C 2 46 ? 10.03180 145.94333 -2.79699 1.000 31.42974 46 GLU C N 1
ATOM 4719 C CA . GLU C 2 46 ? 10.75888 145.30818 -3.88392 1.000 33.61591 46 GLU C CA 1
ATOM 4720 C C . GLU C 2 46 ? 12.21894 145.73168 -3.86737 1.000 35.46163 46 GLU C C 1
ATOM 4721 O O . GLU C 2 46 ? 12.54333 146.89065 -3.58897 1.000 35.66872 46 GLU C O 1
ATOM 4727 N N . GLN C 2 47 ? 13.09163 144.77387 -4.15752 1.000 31.20233 47 GLN C N 1
ATOM 4728 C CA . GLN C 2 47 ? 14.50763 145.04793 -4.33793 1.000 33.83067 47 GLN C CA 1
ATOM 4729 C C . GLN C 2 47 ? 14.69483 145.72076 -5.69231 1.000 30.52173 47 GLN C C 1
ATOM 4730 O O . GLN C 2 47 ? 14.29554 145.16925 -6.72285 1.000 36.02402 47 GLN C O 1
ATOM 4736 N N . VAL C 2 48 ? 15.28748 146.91098 -5.69257 1.000 27.75855 48 VAL C N 1
ATOM 4737 C CA . VAL C 2 48 ? 15.35703 147.74669 -6.88495 1.000 30.19334 48 VAL C CA 1
ATOM 4738 C C . VAL C 2 48 ? 16.72616 147.67790 -7.54899 1.000 31.55942 48 VAL C C 1
ATOM 4739 O O . VAL C 2 48 ? 16.82245 147.68717 -8.77667 1.000 30.00942 48 VAL C O 1
ATOM 4743 N N . ALA C 2 49 ? 17.78863 147.60071 -6.75295 1.000 26.24262 49 ALA C N 1
ATOM 4744 C CA . ALA C 2 49 ? 19.14699 147.56263 -7.27231 1.000 25.17820 49 ALA C CA 1
ATOM 4745 C C . ALA C 2 49 ? 20.04057 146.91026 -6.23097 1.000 28.26891 49 ALA C C 1
ATOM 4746 O O . ALA C 2 49 ? 19.82070 147.08352 -5.03097 1.000 27.76603 49 ALA C O 1
ATOM 4748 N N . THR C 2 50 ? 21.02839 146.14436 -6.69310 1.000 26.49227 50 THR C N 1
ATOM 4749 C CA . THR C 2 50 ? 21.99716 145.51652 -5.80718 1.000 22.94044 50 THR C CA 1
ATOM 4750 C C . THR C 2 50 ? 23.39900 145.77075 -6.33603 1.000 28.39851 50 THR C C 1
ATOM 4751 O O . THR C 2 50 ? 23.60095 146.01516 -7.52661 1.000 24.72427 50 THR C O 1
ATOM 4755 N N . ILE C 2 51 ? 24.37297 145.69858 -5.43438 1.000 24.33578 51 ILE C N 1
ATOM 4756 C CA . ILE C 2 51 ? 25.77258 145.87860 -5.79988 1.000 27.55080 51 ILE C CA 1
ATOM 4757 C C . ILE C 2 51 ? 26.60911 144.94794 -4.93094 1.000 29.45887 51 ILE C C 1
ATOM 4758 O O . ILE C 2 51 ? 26.48460 144.94979 -3.70270 1.000 26.98957 51 ILE C O 1
ATOM 4763 N N . THR C 2 52 ? 27.42146 144.10929 -5.57260 1.000 25.48226 52 THR C N 1
ATOM 4764 C CA . THR C 2 52 ? 28.22932 143.15739 -4.82666 1.000 27.88760 52 THR C CA 1
ATOM 4765 C C . THR C 2 52 ? 29.39294 143.87664 -4.14846 1.000 31.14194 52 THR C C 1
ATOM 4766 O O . THR C 2 52 ? 29.66241 145.05735 -4.39619 1.000 28.82039 52 THR C O 1
ATOM 4770 N N . SER C 2 53 ? 30.10175 143.14053 -3.28755 1.000 30.60814 53 SER C N 1
ATOM 4771 C CA . SER C 2 53 ? 31.30877 143.69352 -2.68107 1.000 35.97500 53 SER C CA 1
ATOM 4772 C C . SER C 2 53 ? 32.32917 144.07602 -3.74259 1.000 31.79888 53 SER C C 1
ATOM 4773 O O . SER C 2 53 ? 33.14415 144.97922 -3.52404 1.000 43.68414 53 SER C O 1
ATOM 4776 N N . GLY C 2 54 ? 32.29339 143.40991 -4.89405 1.000 34.75701 54 GLY C N 1
ATOM 4777 C CA . GLY C 2 54 ? 33.12533 143.70760 -6.03945 1.000 35.59154 54 GLY C CA 1
ATOM 4778 C C . GLY C 2 54 ? 32.51472 144.66363 -7.03941 1.000 41.16603 54 GLY C C 1
ATOM 4779 O O . GLY C 2 54 ? 33.01653 144.76232 -8.16397 1.000 37.15991 54 GLY C O 1
ATOM 4780 N N . SER C 2 55 ? 31.42543 145.34326 -6.67206 1.000 34.67692 55 SER C N 1
ATOM 4781 C CA . SER C 2 55 ? 30.79939 146.41307 -7.44935 1.000 34.52470 55 SER C CA 1
ATOM 4782 C C . SER C 2 55 ? 30.10275 145.92325 -8.71434 1.000 32.19167 55 SER C C 1
ATOM 4783 O O . SER C 2 55 ? 29.91638 146.70232 -9.65637 1.000 35.28161 55 SER C O 1
ATOM 4786 N N . SER C 2 56 ? 29.69936 144.65681 -8.76685 1.000 30.70588 56 SER C N 1
ATOM 4787 C CA . SER C 2 56 ? 28.82202 144.19856 -9.83593 1.000 34.21182 56 SER C CA 1
ATOM 4788 C C . SER C 2 56 ? 27.39451 144.62015 -9.51379 1.000 28.69805 56 SER C C 1
ATOM 4789 O O . SER C 2 56 ? 26.92063 144.41565 -8.39229 1.000 32.99303 56 SER C O 1
ATOM 4792 N N . THR C 2 57 ? 26.71266 145.21478 -10.48782 1.000 35.09968 57 THR C N 1
ATOM 4793 C CA . THR C 2 57 ? 25.39431 145.78862 -10.26423 1.000 34.98961 57 THR C CA 1
ATOM 4794 C C . THR C 2 57 ? 24.31447 144.96977 -10.96550 1.000 38.55554 57 THR C C 1
ATOM 4795 O O . THR C 2 57 ? 24.57136 144.26051 -11.94163 1.000 38.64195 57 THR C O 1
ATOM 4799 N N . ASN C 2 58 ? 23.09325 145.07711 -10.44011 1.000 32.48288 58 ASN C N 1
ATOM 4800 C CA . ASN C 2 58 ? 21.91031 144.46101 -11.02967 1.000 32.22542 58 ASN C CA 1
ATOM 4801 C C . ASN C 2 58 ? 20.70268 145.32503 -10.68605 1.000 28.73703 58 ASN C C 1
ATOM 4802 O O . ASN C 2 58 ? 20.64527 145.92195 -9.60815 1.000 32.32296 58 ASN C O 1
ATOM 4807 N N . TYR C 2 59 ? 19.73141 145.38350 -11.60081 1.000 30.73054 59 TYR C N 1
ATOM 4808 C CA . TYR C 2 59 ? 18.61969 146.31866 -11.46734 1.000 31.38192 59 TYR C CA 1
ATOM 4809 C C . TYR C 2 59 ? 17.29658 145.65169 -11.81435 1.000 34.45844 59 TYR C C 1
ATOM 4810 O O . TYR C 2 59 ? 17.23288 144.75462 -12.65871 1.000 35.68316 59 TYR C O 1
ATOM 4819 N N . ALA C 2 60 ? 16.23212 146.13296 -11.17635 1.000 30.79709 60 ALA C N 1
ATOM 4820 C CA . ALA C 2 60 ? 14.88702 145.77647 -11.60093 1.000 40.48248 60 ALA C CA 1
ATOM 4821 C C . ALA C 2 60 ? 14.64442 146.27347 -13.02032 1.000 40.13200 60 ALA C C 1
ATOM 4822 O O . ALA C 2 60 ? 15.14445 147.32634 -13.42564 1.000 39.48651 60 ALA C O 1
ATOM 4824 N N . ASP C 2 61 ? 13.87504 145.49329 -13.78410 1.000 39.49934 61 ASP C N 1
ATOM 4825 C CA . ASP C 2 61 ? 13.64939 145.82305 -15.18808 1.000 44.52514 61 ASP C CA 1
ATOM 4826 C C . ASP C 2 61 ? 13.04083 147.21011 -15.35881 1.000 48.34750 61 ASP C C 1
ATOM 4827 O O . ASP C 2 61 ? 13.33051 147.89319 -16.34667 1.000 43.87331 61 ASP C O 1
ATOM 4832 N N . SER C 2 62 ? 12.21828 147.65213 -14.40539 1.000 44.83074 62 SER C N 1
ATOM 4833 C CA . SER C 2 62 ? 11.52436 148.92816 -14.53027 1.000 49.11903 62 SER C CA 1
ATOM 4834 C C . SER C 2 62 ? 12.42857 150.13242 -14.29916 1.000 47.96270 62 SER C C 1
ATOM 4835 O O . SER C 2 62 ? 12.01281 151.25610 -14.59860 1.000 41.84917 62 SER C O 1
ATOM 4838 N N . VAL C 2 63 ? 13.63506 149.94048 -13.76497 1.000 39.00366 63 VAL C N 1
ATOM 4839 C CA . VAL C 2 63 ? 14.55553 151.04246 -13.51482 1.000 37.37034 63 VAL C CA 1
ATOM 4840 C C . VAL C 2 63 ? 15.84326 150.92952 -14.31485 1.000 42.75675 63 VAL C C 1
ATOM 4841 O O . VAL C 2 63 ? 16.69814 151.81665 -14.21110 1.000 40.51326 63 VAL C O 1
ATOM 4845 N N . LYS C 2 64 ? 16.00588 149.87540 -15.11676 1.000 43.59626 64 LYS C N 1
ATOM 4846 C CA . LYS C 2 64 ? 17.22127 149.70074 -15.90478 1.000 47.91885 64 LYS C CA 1
ATOM 4847 C C . LYS C 2 64 ? 17.43445 150.89261 -16.82810 1.000 43.74551 64 LYS C C 1
ATOM 4848 O O . LYS C 2 64 ? 16.51768 151.31511 -17.53797 1.000 44.98084 64 LYS C O 1
ATOM 4854 N N . GLY C 2 65 ? 18.65399 151.42998 -16.82105 1.000 45.39819 65 GLY C N 1
ATOM 4855 C CA . GLY C 2 65 ? 18.98450 152.58758 -17.62346 1.000 47.59149 65 GLY C CA 1
ATOM 4856 C C . GLY C 2 65 ? 18.64458 153.92325 -17.00131 1.000 47.59671 65 GLY C C 1
ATOM 4857 O O . GLY C 2 65 ? 19.11660 154.95531 -17.49659 1.000 50.73702 65 GLY C O 1
ATOM 4858 N N . ARG C 2 66 ? 17.84734 153.94642 -15.93366 1.000 43.58308 66 ARG C N 1
ATOM 4859 C CA . ARG C 2 66 ? 17.50099 155.18290 -15.24652 1.000 39.35193 66 ARG C CA 1
ATOM 4860 C C . ARG C 2 66 ? 18.1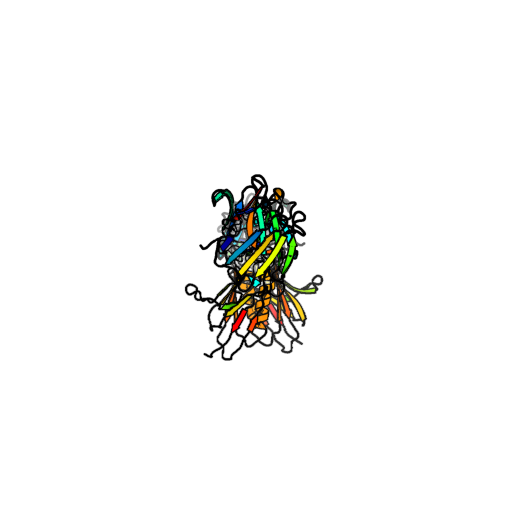1892 155.30572 -13.86243 1.000 45.15471 66 ARG C C 1
ATOM 4861 O O . ARG C 2 66 ? 18.43754 156.42018 -13.44370 1.000 39.80133 66 ARG C O 1
ATOM 4869 N N . PHE C 2 67 ? 18.29544 154.19759 -13.14703 1.000 37.26673 67 PHE C N 1
ATOM 4870 C CA . PHE C 2 67 ? 18.90394 154.20132 -11.82514 1.000 36.91630 67 PHE C CA 1
ATOM 4871 C C . PHE C 2 67 ? 20.33367 153.67775 -11.91223 1.000 39.00110 67 PHE C C 1
ATOM 4872 O O . PHE C 2 67 ? 20.64980 152.82379 -12.74409 1.000 36.02400 67 PHE C O 1
ATOM 4880 N N . THR C 2 68 ? 21.19540 154.19553 -11.03750 1.000 30.00164 68 THR C N 1
ATOM 4881 C CA . THR C 2 68 ? 22.57510 153.73123 -10.92487 1.000 28.80904 68 THR C CA 1
ATOM 4882 C C . THR C 2 68 ? 22.90551 153.57285 -9.44876 1.000 27.42292 68 THR C C 1
ATOM 4883 O O . THR C 2 68 ? 22.77562 154.53070 -8.68013 1.000 29.27224 68 THR C O 1
ATOM 4887 N N . ILE C 2 69 ? 23.32540 152.37139 -9.04807 1.000 28.71409 69 ILE C N 1
ATOM 4888 C CA . ILE C 2 69 ? 23.73212 152.10889 -7.67131 1.000 28.94161 69 ILE C CA 1
ATOM 4889 C C . ILE C 2 69 ? 25.25262 152.13008 -7.60710 1.000 28.01716 69 ILE C C 1
ATOM 4890 O O . ILE C 2 69 ? 25.93382 151.69673 -8.54424 1.000 28.21753 69 ILE C O 1
ATOM 4895 N N . SER C 2 70 ? 25.78657 152.69309 -6.52648 1.000 27.10733 70 SER C N 1
ATOM 4896 C CA . SER C 2 70 ? 27.22645 152.76336 -6.32590 1.000 28.51291 70 SER C CA 1
ATOM 4897 C C . SER C 2 70 ? 27.50996 152.65503 -4.83556 1.000 28.84645 70 SER C C 1
ATOM 4898 O O . SER C 2 70 ? 26.60607 152.74879 -4.00045 1.000 30.29008 70 SER C O 1
ATOM 4901 N N . ARG C 2 71 ? 28.78004 152.44025 -4.50488 1.000 29.29563 71 ARG C N 1
ATOM 4902 C CA . ARG C 2 71 ? 29.17806 152.28383 -3.11581 1.000 29.97923 71 ARG C CA 1
ATOM 4903 C C . ARG C 2 71 ? 30.50466 152.98998 -2.88168 1.000 35.18018 71 ARG C C 1
ATOM 4904 O O . ARG C 2 71 ? 31.32355 153.13773 -3.79322 1.000 32.55533 71 ARG C O 1
ATOM 4912 N N . ASP C 2 72 ? 30.68886 153.45126 -1.64984 1.000 33.96589 72 ASP C N 1
ATOM 4913 C CA . ASP C 2 72 ? 31.93859 154.04929 -1.18993 1.000 33.36066 72 ASP C CA 1
ATOM 4914 C C . ASP C 2 72 ? 32.37779 153.24979 0.03247 1.000 37.08327 72 ASP C C 1
ATOM 4915 O O . ASP C 2 72 ? 31.86556 153.46435 1.13537 1.000 39.74271 72 ASP C O 1
ATOM 4920 N N . ASN C 2 73 ? 33.32492 152.32781 -0.16429 1.000 36.31118 73 ASN C N 1
ATOM 4921 C CA . ASN C 2 73 ? 33.75682 151.46670 0.93223 1.000 41.03863 73 ASN C CA 1
ATOM 4922 C C . ASN C 2 73 ? 34.42828 152.26068 2.04435 1.000 43.57949 73 ASN C C 1
ATOM 4923 O O . ASN C 2 73 ? 34.37867 151.85593 3.21165 1.000 46.97839 73 ASN C O 1
ATOM 4928 N N . ALA C 2 74 ? 35.06710 153.38271 1.70630 1.000 42.50384 74 ALA C N 1
ATOM 4929 C CA . ALA C 2 74 ? 35.74837 154.17384 2.72501 1.000 46.52862 74 ALA C CA 1
ATOM 4930 C C . ALA C 2 74 ? 34.76238 154.81640 3.69244 1.000 44.55248 74 ALA C C 1
ATOM 4931 O O . ALA C 2 74 ? 35.11903 155.09685 4.84163 1.000 49.83961 74 ALA C O 1
ATOM 4933 N N . LYS C 2 75 ? 33.53301 155.07229 3.24660 1.000 41.54984 75 LYS C N 1
ATOM 4934 C CA . LYS C 2 75 ? 32.52030 155.71708 4.07064 1.000 45.51979 75 LYS C CA 1
ATOM 4935 C C . LYS C 2 75 ? 31.38321 154.78876 4.47942 1.000 39.01852 75 LYS C C 1
ATOM 4936 O O . LYS C 2 75 ? 30.44997 155.24189 5.15130 1.000 41.41323 75 LYS C O 1
ATOM 4942 N N . ASN C 2 76 ? 31.42471 153.51458 4.08612 1.000 39.24004 76 ASN C N 1
ATOM 4943 C CA . ASN C 2 76 ? 30.35406 152.56040 4.39749 1.000 40.23349 76 ASN C CA 1
ATOM 4944 C C . ASN C 2 76 ? 29.00099 153.06888 3.90694 1.000 33.23964 76 ASN C C 1
ATOM 4945 O O . ASN C 2 76 ? 27.98982 152.96012 4.60269 1.000 38.96648 76 ASN C O 1
ATOM 4950 N N . THR C 2 77 ? 28.97925 153.64610 2.70963 1.000 31.31971 77 THR C N 1
ATOM 4951 C CA . THR C 2 77 ? 27.77466 154.26234 2.17679 1.000 29.88161 77 THR C CA 1
ATOM 4952 C C . THR C 2 77 ? 27.40632 153.65910 0.82745 1.000 33.76501 77 THR C C 1
ATOM 4953 O O . THR C 2 77 ? 28.27483 153.30157 0.02678 1.000 31.65774 77 THR C O 1
ATOM 4957 N N . VAL C 2 78 ? 26.09920 153.55341 0.58875 1.000 29.93547 78 VAL C N 1
ATOM 4958 C CA . VAL C 2 78 ? 25.54071 153.12875 -0.68886 1.000 26.86387 78 VAL C CA 1
ATOM 4959 C C . VAL C 2 78 ? 24.77244 154.30921 -1.27006 1.000 30.11239 78 VAL C C 1
ATOM 4960 O O . VAL C 2 78 ? 24.15063 155.07744 -0.52665 1.000 31.48728 78 VAL C O 1
ATOM 4964 N N . TYR C 2 79 ? 24.82124 154.45988 -2.59326 1.000 28.33790 79 TYR C N 1
ATOM 4965 C CA . TYR C 2 79 ? 24.16736 155.56949 -3.27401 1.000 27.38725 79 TYR C CA 1
ATOM 4966 C C . TYR C 2 79 ? 23.23610 155.04179 -4.35583 1.000 31.15947 79 TYR C C 1
ATOM 4967 O O . TYR C 2 79 ? 23.48633 153.99282 -4.95469 1.000 25.95155 79 TYR C O 1
ATOM 4976 N N . LEU C 2 80 ? 22.16253 155.78950 -4.61257 1.000 30.45912 80 LEU C N 1
ATOM 4977 C CA . LEU C 2 80 ? 21.22526 155.47581 -5.69051 1.000 30.22171 80 LEU C CA 1
ATOM 4978 C C . LEU C 2 80 ? 20.96158 156.75218 -6.48354 1.000 31.36811 80 LEU C C 1
ATOM 4979 O O . LEU C 2 80 ? 20.22813 157.63416 -6.02605 1.000 33.04866 80 LEU C O 1
ATOM 4984 N N . GLN C 2 81 ? 21.56646 156.85078 -7.66567 1.000 33.99218 81 GLN C N 1
ATOM 4985 C CA . GLN C 2 81 ? 21.33050 157.96455 -8.57620 1.000 37.49692 81 GLN C CA 1
ATOM 4986 C C . GLN C 2 81 ? 20.13289 157.63232 -9.45705 1.000 39.44783 81 GLN C C 1
ATOM 4987 O O . GLN C 2 81 ? 20.15647 156.64207 -10.19561 1.000 42.27315 81 GLN C O 1
ATOM 4993 N N . MET C 2 82 ? 19.08922 158.45278 -9.37442 1.000 38.56327 82 MET C N 1
ATOM 4994 C CA . MET C 2 82 ? 17.83378 158.21367 -10.07956 1.000 38.67759 82 MET C CA 1
ATOM 4995 C C . MET C 2 82 ? 17.60028 159.34492 -11.06991 1.000 42.34035 82 MET C C 1
ATOM 4996 O O . MET C 2 82 ? 17.35546 160.48521 -10.66541 1.000 42.08333 82 MET C O 1
ATOM 5001 N N . ASN C 2 83 A 17.68289 159.03256 -12.36005 1.000 42.45737 82 ASN C N 1
ATOM 5002 C CA . ASN C 2 83 A 17.36691 159.97106 -13.42637 1.000 41.64077 82 ASN C CA 1
ATOM 5003 C C . ASN C 2 83 A 16.05372 159.57572 -14.09052 1.000 49.04850 82 ASN C C 1
ATOM 5004 O O . ASN C 2 83 A 15.56889 158.45103 -13.93190 1.000 46.74093 82 ASN C O 1
ATOM 5009 N N . SER C 2 84 B 15.49264 160.51967 -14.84813 1.000 47.05675 82 SER C N 1
ATOM 5010 C CA . SER C 2 84 B 14.25455 160.31628 -15.60438 1.000 50.19918 82 SER C CA 1
ATOM 5011 C C . SER C 2 84 B 13.16319 159.70096 -14.72979 1.000 49.70686 82 SER C C 1
ATOM 5012 O O . SER C 2 84 B 12.53860 158.69767 -15.08029 1.000 46.66426 82 SER C O 1
ATOM 5015 N N . LEU C 2 85 C 12.92975 160.32662 -13.57964 1.000 43.40218 82 LEU C N 1
ATOM 5016 C CA . LEU C 2 85 C 12.01147 159.77456 -12.59424 1.000 46.76216 82 LEU C CA 1
ATOM 5017 C C . LEU C 2 85 C 10.57289 159.80682 -13.09742 1.000 47.33379 82 LEU C C 1
ATOM 5018 O O . LEU C 2 85 C 10.15695 160.74023 -13.78981 1.000 50.67393 82 LEU C O 1
ATOM 5023 N N . LYS C 2 86 ? 9.81821 158.77104 -12.74904 1.000 48.31773 83 LYS C N 1
ATOM 5024 C CA . LYS C 2 86 ? 8.43134 158.59020 -13.14150 1.000 46.48336 83 LYS C CA 1
ATOM 5025 C C . LYS C 2 86 ? 7.54194 158.58098 -11.90638 1.000 46.46427 83 LYS C C 1
ATOM 5026 O O . LYS C 2 86 ? 8.00989 158.29250 -10.79855 1.000 49.13704 83 LYS C O 1
ATOM 5032 N N . PRO C 2 87 ? 6.25056 158.89504 -12.05690 1.000 47.07740 84 PRO C N 1
ATOM 5033 C CA . PRO C 2 87 ? 5.33713 158.78517 -10.90526 1.000 46.31827 84 PRO C CA 1
ATOM 5034 C C . PRO C 2 87 ? 5.31527 157.39792 -10.28572 1.000 52.06734 84 PRO C C 1
ATOM 5035 O O . PRO C 2 87 ? 5.16495 157.27622 -9.06285 1.000 49.52567 84 PRO C O 1
ATOM 5039 N N . GLU C 2 88 ? 5.46950 156.34598 -11.09464 1.000 46.21931 85 GLU C N 1
ATOM 5040 C CA . GLU C 2 88 ? 5.53362 154.98457 -10.57526 1.000 44.64594 85 GLU C CA 1
ATOM 5041 C C . GLU C 2 88 ? 6.73037 154.75316 -9.65933 1.000 45.26859 85 GLU C C 1
ATOM 5042 O O . GLU C 2 88 ? 6.76541 153.73168 -8.96440 1.000 47.87305 85 GLU C O 1
ATOM 5048 N N . ASP C 2 89 ? 7.71008 155.65840 -9.64881 1.000 41.68302 86 ASP C N 1
ATOM 5049 C CA . ASP C 2 89 ? 8.86392 155.54758 -8.76551 1.000 36.43676 86 ASP C CA 1
ATOM 5050 C C . ASP C 2 89 ? 8.59448 156.09515 -7.36964 1.000 36.84801 86 ASP C C 1
ATOM 5051 O O . ASP C 2 89 ? 9.46693 155.98387 -6.50039 1.000 38.56805 86 ASP C O 1
ATOM 5056 N N . THR C 2 90 ? 7.42158 156.68185 -7.13812 1.000 39.55572 87 THR C N 1
ATOM 5057 C CA . THR C 2 90 ? 7.06862 157.18931 -5.81818 1.000 40.02171 87 THR C CA 1
ATOM 5058 C C . THR C 2 90 ? 6.99101 156.04161 -4.82025 1.000 44.84961 87 THR C C 1
ATOM 5059 O O . THR C 2 90 ? 6.25197 155.07456 -5.03085 1.000 41.51865 87 THR C O 1
ATOM 5063 N N . ALA C 2 91 ? 7.76585 156.14412 -3.74294 1.000 39.06146 88 ALA C N 1
ATOM 5064 C CA . ALA C 2 91 ? 7.83791 155.10472 -2.72320 1.000 40.59611 88 ALA C CA 1
ATOM 5065 C C . ALA C 2 91 ? 8.73515 155.60359 -1.59884 1.000 43.40311 88 ALA C C 1
ATOM 5066 O O . ALA C 2 91 ? 9.40757 156.63218 -1.72096 1.000 38.82163 88 ALA C O 1
ATOM 5068 N N . VAL C 2 92 ? 8.73175 154.86031 -0.49755 1.000 39.91008 89 VAL C N 1
ATOM 5069 C CA . VAL C 2 92 ? 9.74855 155.00384 0.53569 1.000 33.68863 89 VAL C CA 1
ATOM 5070 C C . VAL C 2 92 ? 10.89724 154.07427 0.17386 1.000 36.63662 89 VAL C C 1
ATOM 5071 O O . VAL C 2 92 ? 10.68028 152.88966 -0.10964 1.000 35.10333 89 VAL C O 1
ATOM 5075 N N . TYR C 2 93 ? 12.11179 154.61387 0.14995 1.000 32.88226 90 TYR C N 1
ATOM 5076 C CA . TYR C 2 93 ? 13.29493 153.88628 -0.28818 1.000 33.94238 90 TYR C CA 1
ATOM 5077 C C . TYR C 2 93 ? 14.15263 153.51509 0.91339 1.000 33.35247 90 TYR C C 1
ATOM 5078 O O . TYR C 2 93 ? 14.43487 154.36206 1.76781 1.000 31.96257 90 TYR C O 1
ATOM 5087 N N . TYR C 2 94 ? 14.55786 152.24921 0.97253 1.000 27.57140 91 TYR C N 1
ATOM 5088 C CA . TYR C 2 94 ? 15.37632 151.70903 2.04596 1.000 30.16712 91 TYR C CA 1
ATOM 5089 C C . TYR C 2 94 ? 16.61762 151.04977 1.46251 1.000 33.08301 91 TYR C C 1
ATOM 5090 O O . TYR C 2 94 ? 16.59277 150.51828 0.34927 1.000 32.81485 91 TYR C O 1
ATOM 5099 N N . CYS C 2 95 ? 17.69816 151.04940 2.22868 1.000 29.62761 92 CYS C N 1
ATOM 5100 C CA . CYS C 2 95 ? 18.85386 150.25306 1.86066 1.000 24.77917 92 CYS C CA 1
ATOM 5101 C C . CYS C 2 95 ? 19.12122 149.21890 2.94708 1.000 31.78465 92 CYS C C 1
ATOM 5102 O O . CYS C 2 95 ? 18.67091 149.34967 4.08929 1.000 29.07900 92 CYS C O 1
ATOM 5105 N N . ASN C 2 96 ? 19.79834 148.14924 2.55560 1.000 27.93347 93 ASN C N 1
ATOM 5106 C CA . ASN C 2 96 ? 20.10396 147.04648 3.45957 1.000 24.85107 93 ASN C CA 1
ATOM 5107 C C . ASN C 2 96 ? 21.12751 146.15992 2.76145 1.000 29.49790 93 ASN C C 1
ATOM 5108 O O . ASN C 2 96 ? 21.57888 146.45583 1.65060 1.000 26.34667 93 ASN C O 1
ATOM 5113 N N . ALA C 2 97 ? 21.49786 145.06959 3.42443 1.000 32.78073 94 ALA C N 1
ATOM 5114 C CA . ALA C 2 97 ? 22.33537 144.07861 2.77419 1.000 31.71581 94 ALA C CA 1
ATOM 5115 C C . ALA C 2 97 ? 21.59963 143.46897 1.58392 1.000 27.98839 94 ALA C C 1
ATOM 5116 O O . ALA C 2 97 ? 20.36884 143.50068 1.49314 1.000 24.53031 94 ALA C O 1
ATOM 5118 N N . ALA C 2 98 ? 22.37827 142.93922 0.64536 1.000 25.21868 95 ALA C N 1
ATOM 5119 C CA . ALA C 2 98 ? 21.84746 142.13796 -0.44912 1.000 29.95893 95 ALA C CA 1
ATOM 5120 C C . ALA C 2 98 ? 22.77119 140.93646 -0.62366 1.000 29.10190 95 ALA C C 1
ATOM 5121 O O . ALA C 2 98 ? 23.61465 140.65160 0.23250 1.000 26.46455 95 ALA C O 1
ATOM 5123 N N . GLY C 2 99 ? 22.61015 140.22646 -1.73921 1.000 30.83911 96 GLY C N 1
ATOM 5124 C CA . GLY C 2 99 ? 23.41799 139.05497 -2.02885 1.000 31.08907 96 GLY C CA 1
ATOM 5125 C C . GLY C 2 99 ? 22.59674 137.78890 -2.17755 1.000 34.25267 96 GLY C C 1
ATOM 5126 O O . GLY C 2 99 ? 21.42684 137.75722 -1.78527 1.000 33.63476 96 GLY C O 1
ATOM 5127 N N . ALA C 2 100 ? 23.19628 136.73874 -2.75053 1.000 32.77746 97 ALA C N 1
ATOM 5128 C CA . ALA C 2 100 ? 22.48296 135.47567 -2.92443 1.000 32.24954 97 ALA C CA 1
ATOM 5129 C C . ALA C 2 100 ? 22.32426 134.73961 -1.59953 1.000 36.37660 97 ALA C C 1
ATOM 5130 O O . ALA C 2 100 ? 21.30143 134.08444 -1.36486 1.000 35.79420 97 ALA C O 1
ATOM 5132 N N . THR C 2 101 ? 23.32639 134.82924 -0.72759 1.000 32.32214 98 THR C N 1
ATOM 5133 C CA . THR C 2 101 ? 23.27631 134.24411 0.60554 1.000 36.75115 98 THR C CA 1
ATOM 5134 C C . THR C 2 101 ? 23.69135 135.31785 1.59550 1.000 35.20330 98 THR C C 1
ATOM 5135 O O . THR C 2 101 ? 24.77734 135.89078 1.46720 1.000 29.86472 98 THR C O 1
ATOM 5139 N N . ILE C 2 102 ? 22.83429 135.58817 2.57783 1.000 32.03122 99 ILE C N 1
ATOM 5140 C CA . ILE C 2 102 ? 23.04090 136.67150 3.53308 1.000 30.72685 99 ILE C CA 1
ATOM 5141 C C . ILE C 2 102 ? 22.97619 136.10586 4.94367 1.000 34.18732 99 ILE C C 1
ATOM 5142 O O . ILE C 2 102 ? 21.99380 135.45033 5.30853 1.000 29.14241 99 ILE C O 1
ATOM 5147 N N . ASP C 2 103 ? 24.01794 136.35791 5.73428 1.000 28.10638 100 ASP C N 1
ATOM 5148 C CA . ASP C 2 103 ? 23.94678 136.07069 7.16050 1.000 33.17799 100 ASP C CA 1
ATOM 5149 C C . ASP C 2 103 ? 22.88125 136.95521 7.79692 1.000 32.63894 100 ASP C C 1
ATOM 5150 O O . ASP C 2 103 ? 22.86719 138.17148 7.58817 1.000 32.30117 100 ASP C O 1
ATOM 5155 N N . LEU C 2 104 A 21.97614 136.33361 8.56262 1.000 34.40962 100 LEU C N 1
ATOM 5156 C CA . LEU C 2 104 A 20.91396 137.08493 9.22564 1.000 32.87483 100 LEU C CA 1
ATOM 5157 C C . LEU C 2 104 A 21.47218 138.21119 10.08448 1.000 36.16787 100 LEU C C 1
ATOM 5158 O O . LEU C 2 104 A 20.85402 139.27659 10.19298 1.000 35.11864 100 LEU C O 1
ATOM 5163 N N . ALA C 2 105 B 22.64837 138.00395 10.68181 1.000 34.07074 100 ALA C N 1
ATOM 5164 C CA . ALA C 2 105 B 23.27888 139.04188 11.48734 1.000 39.81931 100 ALA C CA 1
ATOM 5165 C C . ALA C 2 105 B 23.70402 140.24606 10.65617 1.000 35.72587 100 ALA C C 1
ATOM 5166 O O . ALA C 2 105 B 23.91904 141.32335 11.21916 1.000 35.56866 100 ALA C O 1
ATOM 5168 N N . ASP C 2 106 C 23.84289 140.08988 9.33885 1.000 34.45208 100 ASP C N 1
ATOM 5169 C CA . ASP C 2 106 C 24.19955 141.20768 8.47278 1.000 36.49291 100 ASP C CA 1
ATOM 5170 C C . ASP C 2 106 C 22.99230 141.93720 7.90334 1.000 35.91342 100 ASP C C 1
ATOM 5171 O O . ASP C 2 106 C 23.14789 143.04307 7.37174 1.000 30.16085 100 ASP C O 1
ATOM 5176 N N . PHE C 2 107 D 21.80621 141.34286 7.97408 1.000 32.11464 100 PHE C N 1
ATOM 5177 C CA . PHE C 2 107 D 20.59184 141.98788 7.48993 1.000 29.98442 100 PHE C CA 1
ATOM 5178 C C . PHE C 2 107 D 20.00089 142.79398 8.64007 1.000 34.09291 100 PHE C C 1
ATOM 5179 O O . PHE C 2 107 D 19.45405 142.22558 9.58914 1.000 35.42721 100 PHE C O 1
ATOM 5187 N N . GLY C 2 108 ? 20.12910 144.11416 8.56902 1.000 32.73744 101 GLY C N 1
ATOM 5188 C CA . GLY C 2 108 ? 19.70123 144.94583 9.66652 1.000 37.92078 101 GLY C CA 1
ATOM 5189 C C . GLY C 2 108 ? 18.19901 145.12000 9.71353 1.000 40.17306 101 GLY C C 1
ATOM 5190 O O . GLY C 2 108 ? 17.49174 144.96043 8.71750 1.000 33.51784 101 GLY C O 1
ATOM 5191 N N . SER C 2 109 ? 17.70188 145.41070 10.91337 1.000 36.49493 102 SER C N 1
ATOM 5192 C CA . SER C 2 109 ? 16.34175 145.91318 11.02781 1.000 42.38698 102 SER C CA 1
ATOM 5193 C C . SER C 2 109 ? 16.20175 147.15706 10.16113 1.000 37.37656 102 SER C C 1
ATOM 5194 O O . SER C 2 109 ? 17.08405 148.02044 10.14339 1.000 39.14113 102 SER C O 1
ATOM 5197 N N . TRP C 2 110 ? 15.09962 147.22780 9.41738 1.000 36.15385 103 TRP C N 1
ATOM 5198 C CA . TRP C 2 110 ? 14.90999 148.29291 8.44058 1.000 35.43254 103 TRP C CA 1
ATOM 5199 C C . TRP C 2 110 ? 15.05738 149.66674 9.07915 1.000 38.51745 103 TRP C C 1
ATOM 5200 O O . TRP C 2 110 ? 14.54278 149.92120 10.17119 1.000 40.43342 103 TRP C O 1
ATOM 5211 N N . GLY C 2 111 ? 15.76715 150.55186 8.38518 1.000 37.69696 104 GLY C N 1
ATOM 5212 C CA . GLY C 2 111 ? 15.86743 151.93288 8.80186 1.000 32.27566 104 GLY C CA 1
ATOM 5213 C C . GLY C 2 111 ? 14.56368 152.67339 8.55949 1.000 37.25558 104 GLY C C 1
ATOM 5214 O O . GLY C 2 111 ? 13.54999 152.11280 8.14152 1.000 39.71058 104 GLY C O 1
ATOM 5215 N N . GLN C 2 112 ? 14.59917 153.97835 8.83822 1.000 41.79578 105 GLN C N 1
ATOM 5216 C CA . GLN C 2 112 ? 13.41431 154.80593 8.63315 1.000 43.06988 105 GLN C CA 1
ATOM 5217 C C . GLN C 2 112 ? 13.07249 154.96547 7.15530 1.000 40.58548 105 GLN C C 1
ATOM 5218 O O . GLN C 2 112 ? 11.91148 155.22193 6.81682 1.000 47.27917 105 GLN C O 1
ATOM 5224 N N . GLY C 2 113 ? 14.05522 154.83197 6.26817 1.000 39.29620 106 GLY C N 1
ATOM 5225 C CA . GLY C 2 113 ? 13.82327 155.05344 4.85758 1.000 36.35950 106 GLY C CA 1
ATOM 5226 C C . GLY C 2 113 ? 13.69000 156.52140 4.51074 1.000 39.26716 106 GLY C C 1
ATOM 5227 O O . GLY C 2 113 ? 13.66608 157.38158 5.39220 1.000 41.68229 106 GLY C O 1
ATOM 5228 N N . THR C 2 114 ? 13.62566 156.82017 3.21369 1.000 35.30648 107 THR C N 1
ATOM 5229 C CA . THR C 2 114 ? 13.47476 158.18821 2.74277 1.000 43.83453 107 THR C CA 1
ATOM 5230 C C . THR C 2 114 ? 12.41300 158.23014 1.65199 1.000 39.59001 107 THR C C 1
ATOM 5231 O O . THR C 2 114 ? 12.41763 157.40028 0.73711 1.000 38.43859 107 THR C O 1
ATOM 5235 N N . GLN C 2 115 ? 11.49917 159.19186 1.76091 1.000 42.64116 108 GLN C N 1
ATOM 5236 C CA . GLN C 2 115 ? 10.35313 159.27339 0.86374 1.000 40.36339 108 GLN C CA 1
ATOM 5237 C C . GLN C 2 115 ? 10.73474 159.96607 -0.43937 1.000 42.93440 108 GLN C C 1
ATOM 5238 O O . GLN C 2 115 ? 11.34833 161.03719 -0.42803 1.000 42.91978 108 GLN C O 1
ATOM 5244 N N . VAL C 2 116 ? 10.35911 159.35670 -1.56060 1.000 42.09118 109 VAL C N 1
ATOM 5245 C CA . VAL C 2 116 ? 10.52680 159.94340 -2.88545 1.000 40.48315 109 VAL C CA 1
ATOM 5246 C C . VAL C 2 116 ? 9.14119 160.11364 -3.49429 1.000 41.82932 109 VAL C C 1
ATOM 5247 O O . VAL C 2 116 ? 8.40323 159.13285 -3.64904 1.000 38.48816 109 VAL C O 1
ATOM 5251 N N . THR C 2 117 ? 8.78838 161.35012 -3.84171 1.000 40.32336 110 THR C N 1
ATOM 5252 C CA . THR C 2 117 ? 7.50059 161.65472 -4.45535 1.000 42.49181 110 THR C CA 1
ATOM 5253 C C . THR C 2 117 ? 7.74976 162.30396 -5.80787 1.000 46.81602 110 THR C C 1
ATOM 5254 O O . THR C 2 117 ? 8.34276 163.38528 -5.88134 1.000 49.42844 110 THR C O 1
ATOM 5258 N N . VAL C 2 118 ? 7.29513 161.64882 -6.87052 1.000 43.37821 111 VAL C N 1
ATOM 5259 C CA . VAL C 2 118 ? 7.41622 162.15791 -8.23176 1.000 44.58592 111 VAL C CA 1
ATOM 5260 C C . VAL C 2 118 ? 6.03478 162.59447 -8.70341 1.000 51.49680 111 VAL C C 1
ATOM 5261 O O . VAL C 2 118 ? 5.18946 161.75266 -9.02898 1.000 55.84870 111 VAL C O 1
ATOM 5265 N N . SER C 2 119 ? 5.80043 163.90573 -8.74588 1.000 61.35268 112 SER C N 1
ATOM 5266 C CA . SER C 2 119 ? 4.52577 164.43553 -9.21267 1.000 65.01065 112 SER C CA 1
ATOM 5267 C C . SER C 2 119 ? 4.72942 165.86254 -9.70391 1.000 70.75662 112 SER C C 1
ATOM 5268 O O . SER C 2 119 ? 5.67446 166.54918 -9.30624 1.000 66.24150 112 SER C O 1
ATOM 5271 N N . SER C 2 120 ? 3.82281 166.30141 -10.58099 1.000 85.02621 113 SER C N 1
ATOM 5272 C CA . SER C 2 120 ? 3.87076 167.67599 -11.07000 1.000 93.35454 113 SER C CA 1
ATOM 5273 C C . SER C 2 120 ? 3.27825 168.64968 -10.05855 1.000 99.62478 113 SER C C 1
ATOM 5274 O O . SER C 2 120 ? 3.76616 169.77713 -9.91655 1.000 99.93827 113 SER C O 1
ATOM 5277 N N . HIS C 2 121 ? 2.23538 168.23149 -9.34960 1.000 108.20986 114 HIS C N 1
ATOM 5278 C CA . HIS C 2 121 ? 1.53615 169.09898 -8.41004 1.000 113.43292 114 HIS C CA 1
ATOM 5279 C C . HIS C 2 121 ? 1.55226 168.51455 -7.00170 1.000 108.22907 114 HIS C C 1
ATOM 5280 O O . HIS C 2 121 ? 2.40032 168.86834 -6.18240 1.000 106.52045 114 HIS C O 1
ATOM 5287 N N . GLN D 2 1 ? 21.78641 35.91658 39.80543 1.000 61.29431 1 GLN A N 1
ATOM 5288 C CA . GLN D 2 1 ? 20.74256 35.84275 40.82240 1.000 53.14976 1 GLN A CA 1
ATOM 5289 C C . GLN D 2 1 ? 21.06504 34.77561 41.86066 1.000 59.83892 1 GLN A C 1
ATOM 5290 O O . GLN D 2 1 ? 21.56937 33.70150 41.53227 1.000 53.73094 1 GLN A O 1
ATOM 5296 N N . VAL D 2 2 ? 20.78402 35.09021 43.12394 1.000 45.99635 2 VAL A N 1
ATOM 5297 C CA . VAL D 2 2 ? 21.06584 34.15918 44.20758 1.000 50.48601 2 VAL A CA 1
ATOM 5298 C C . VAL D 2 2 ? 20.06411 33.01343 44.15948 1.000 51.80268 2 VAL A C 1
ATOM 5299 O O . VAL D 2 2 ? 18.85340 33.22837 44.01456 1.000 49.45701 2 VAL A O 1
ATOM 5303 N N . GLN D 2 3 ? 20.57151 31.78748 44.25674 1.000 47.02481 3 GLN A N 1
ATOM 5304 C CA . GLN D 2 3 ? 19.75955 30.58064 44.21501 1.000 45.64775 3 GLN A CA 1
ATOM 5305 C C . GLN D 2 3 ? 19.79452 29.89459 45.57153 1.000 46.08301 3 GLN A C 1
ATOM 5306 O O . GLN D 2 3 ? 20.86057 29.75122 46.17831 1.000 44.09395 3 GLN A O 1
ATOM 5312 N N . LEU D 2 4 ? 18.62538 29.46886 46.03889 1.000 40.45893 4 LEU A N 1
ATOM 5313 C CA . LEU D 2 4 ? 18.47337 28.88583 47.36254 1.000 39.70893 4 LEU A CA 1
ATOM 5314 C C . LEU D 2 4 ? 17.78699 27.53411 47.24270 1.000 42.40596 4 LEU A C 1
ATOM 5315 O O . LEU D 2 4 ? 16.84422 27.37481 46.46249 1.000 46.29145 4 LEU A O 1
ATOM 5320 N N . GLN D 2 5 ? 18.26394 26.56509 48.02190 1.000 41.21054 5 GLN A N 1
ATOM 5321 C CA . GLN D 2 5 ? 17.79433 25.18528 47.93089 1.000 54.88809 5 GLN A CA 1
ATOM 5322 C C . GLN D 2 5 ? 17.76127 24.59070 49.33274 1.000 51.36384 5 GLN A C 1
ATOM 5323 O O . GLN D 2 5 ? 18.81398 24.28148 49.89989 1.000 49.88950 5 GLN A O 1
ATOM 5329 N N . GLU D 2 6 ? 16.56117 24.42048 49.88355 1.000 47.68802 6 GLU A N 1
ATOM 5330 C CA . GLU D 2 6 ? 16.37593 23.86255 51.21583 1.000 43.37348 6 GLU A CA 1
ATOM 5331 C C . GLU D 2 6 ? 16.06317 22.37166 51.14906 1.000 47.35020 6 GLU A C 1
ATOM 5332 O O . GLU D 2 6 ? 15.46947 21.88317 50.18400 1.000 51.34773 6 GLU A O 1
ATOM 5338 N N . SER D 2 7 ? 16.46723 21.65410 52.19622 1.000 47.81462 7 SER A N 1
ATOM 5339 C CA . SER D 2 7 ? 16.16252 20.23534 52.33500 1.000 52.91275 7 SER A CA 1
ATOM 5340 C C . SER D 2 7 ? 16.22592 19.86854 53.81105 1.000 49.05515 7 SER A C 1
ATOM 5341 O O . SER D 2 7 ? 16.69049 20.64727 54.64737 1.000 48.63128 7 SER A O 1
ATOM 5344 N N . GLY D 2 8 ? 15.74985 18.66510 54.12013 1.000 52.41980 8 GLY A N 1
ATOM 5345 C CA . GLY D 2 8 ? 15.84079 18.10495 55.45468 1.000 52.50396 8 GLY A CA 1
ATOM 5346 C C . GLY D 2 8 ? 14.53582 18.06215 56.22107 1.000 54.33874 8 GLY A C 1
ATOM 5347 O O . GLY D 2 8 ? 14.50506 17.49241 57.31922 1.000 55.26867 8 GLY A O 1
ATOM 5348 N N . GLY D 2 9 ? 13.45911 18.64048 55.68612 1.000 56.50940 9 GLY A N 1
ATOM 5349 C CA . GLY D 2 9 ? 12.18559 18.62231 56.37049 1.000 52.69185 9 GLY A CA 1
ATOM 5350 C C . GLY D 2 9 ? 11.49308 17.27282 56.30074 1.000 52.69134 9 GLY A C 1
ATOM 5351 O O . GLY D 2 9 ? 11.89564 16.36728 55.57138 1.000 60.45924 9 GLY A O 1
ATOM 5352 N N . GLY D 2 10 ? 10.43334 17.14390 57.09039 1.000 52.12639 10 GLY A N 1
ATOM 5353 C CA . GLY D 2 10 ? 9.65204 15.92505 57.08782 1.000 58.85732 10 GLY A CA 1
ATOM 5354 C C . GLY D 2 10 ? 8.65921 15.91379 58.23263 1.000 60.61974 10 GLY A C 1
ATOM 5355 O O . GLY D 2 10 ? 8.42963 16.92900 58.89527 1.000 58.13240 10 GLY A O 1
ATOM 5356 N N . LEU D 2 11 ? 8.06927 14.73901 58.44092 1.000 63.30905 11 LEU A N 1
ATOM 5357 C CA . LEU D 2 11 ? 7.14263 14.50749 59.54150 1.000 70.66195 11 LEU A CA 1
ATOM 5358 C C . LEU D 2 11 ? 7.90382 13.98740 60.75466 1.000 68.74797 11 LEU A C 1
ATOM 5359 O O . LEU D 2 11 ? 8.69887 13.04858 60.64170 1.000 63.57356 11 LEU A O 1
ATOM 5364 N N . VAL D 2 12 ? 7.65780 14.59956 61.91127 1.000 64.61315 12 VAL A N 1
ATOM 5365 C CA . VAL D 2 12 ? 8.32039 14.22674 63.15358 1.000 65.50484 12 VAL A CA 1
ATOM 5366 C C . VAL D 2 12 ? 7.30467 14.28300 64.28643 1.000 68.42496 12 VAL A C 1
ATOM 5367 O O . VAL D 2 12 ? 6.34340 15.05783 64.24792 1.000 66.15203 12 VAL A O 1
ATOM 5371 N N . GLN D 2 13 ? 7.51418 13.43995 65.29303 1.000 69.10431 13 GLN A N 1
ATOM 5372 C CA . GLN D 2 13 ? 6.66156 13.45625 66.46839 1.000 75.84373 13 GLN A CA 1
ATOM 5373 C C . GLN D 2 13 ? 7.04639 14.60889 67.39403 1.000 71.99154 13 GLN A C 1
ATOM 5374 O O . GLN D 2 13 ? 8.19916 15.04824 67.40309 1.000 64.58714 13 GLN A O 1
ATOM 5380 N N . PRO D 2 14 ? 6.09281 15.11980 68.17333 1.000 78.18246 14 PRO A N 1
ATOM 5381 C CA . PRO D 2 14 ? 6.41106 16.19406 69.12365 1.000 69.18387 14 PRO A CA 1
ATOM 5382 C C . PRO D 2 14 ? 7.51971 15.78867 70.08550 1.000 67.48617 14 PRO A C 1
ATOM 5383 O O . PRO D 2 14 ? 7.52408 14.68344 70.63276 1.000 63.64517 14 PRO A O 1
ATOM 5387 N N . GLY D 2 15 ? 8.46905 16.70334 70.28365 1.000 64.96185 15 GLY A N 1
ATOM 5388 C CA . GLY D 2 15 ? 9.65123 16.43572 71.06999 1.000 62.06542 15 GLY A CA 1
ATOM 5389 C C . GLY D 2 15 ? 10.84194 15.93337 70.28381 1.000 62.42570 15 GLY A C 1
ATOM 5390 O O . GLY D 2 15 ? 11.94934 15.88066 70.83531 1.000 57.89148 15 GLY A O 1
ATOM 5391 N N . GLY D 2 16 ? 10.65404 15.56033 69.01895 1.000 57.82108 16 GLY A N 1
ATOM 5392 C CA . GLY D 2 16 ? 11.73385 15.03935 68.21180 1.000 62.79689 16 GLY A CA 1
ATOM 5393 C C . GLY D 2 16 ? 12.64256 16.12897 67.67526 1.000 54.33048 16 GLY A C 1
ATOM 5394 O O . GLY D 2 16 ? 12.47565 17.32078 67.93814 1.000 55.41759 16 GLY A O 1
ATOM 5395 N N . SER D 2 17 ? 13.63051 15.69523 66.89679 1.000 54.81117 17 SER A N 1
ATOM 5396 C CA . SER D 2 17 ? 14.64915 16.57730 66.35032 1.000 52.40975 17 SER A CA 1
ATOM 5397 C C . SER D 2 17 ? 14.68633 16.46946 64.83211 1.000 55.84066 17 SER A C 1
ATOM 5398 O O . SER D 2 17 ? 14.29048 15.45823 64.24596 1.000 58.80229 17 SER A O 1
ATOM 5401 N N . LEU D 2 18 ? 15.18402 17.53118 64.20388 1.000 55.13928 18 LEU A N 1
ATOM 5402 C CA . LEU D 2 18 ? 15.27081 17.60655 62.75405 1.000 54.19434 18 LEU A CA 1
ATOM 5403 C C . LEU D 2 18 ? 16.36200 18.60644 62.39655 1.000 51.38239 18 LEU A C 1
ATOM 5404 O O . LEU D 2 18 ? 16.57896 19.58513 63.11462 1.000 51.82783 18 LEU A O 1
ATOM 5409 N N . ARG D 2 19 ? 17.04964 18.35154 61.28503 1.000 46.77136 19 ARG A N 1
ATOM 5410 C CA . ARG D 2 19 ? 18.14258 19.20701 60.83350 1.000 50.94374 19 ARG A CA 1
ATOM 5411 C C . ARG D 2 19 ? 17.87657 19.65106 59.40391 1.000 43.37521 19 ARG A C 1
ATOM 5412 O O . ARG D 2 19 ? 17.78540 18.81626 58.49782 1.000 48.17837 19 ARG A O 1
ATOM 5420 N N . LEU D 2 20 ? 17.75843 20.95959 59.20507 1.000 41.34919 20 LEU A N 1
ATOM 5421 C CA . LEU D 2 20 ? 17.51852 21.53453 57.89187 1.000 41.34817 20 LEU A CA 1
ATOM 5422 C C . LEU D 2 20 ? 18.82668 22.01853 57.28305 1.000 47.14289 20 LEU A C 1
ATOM 5423 O O . LEU D 2 20 ? 19.72514 22.48697 57.98676 1.000 39.31075 20 LEU A O 1
ATOM 5428 N N . SER D 2 21 ? 18.91507 21.91439 55.95960 1.000 44.31173 21 SER A N 1
ATOM 5429 C CA . SER D 2 21 ? 20.07317 22.37183 55.20831 1.000 47.17168 21 SER A CA 1
ATOM 5430 C C . SER D 2 21 ? 19.61296 23.29581 54.09222 1.000 41.17091 21 SER A C 1
ATOM 5431 O O . SER D 2 21 ? 18.51175 23.14532 53.55566 1.000 45.89024 21 SER A O 1
ATOM 5434 N N . CYS D 2 22 ? 20.47173 24.24964 53.73882 1.000 40.22745 22 CYS A N 1
ATOM 5435 C CA . CYS D 2 22 ? 20.17891 25.19899 52.67190 1.000 37.89827 22 CYS A CA 1
ATOM 5436 C C . CYS D 2 22 ? 21.46289 25.51154 51.92320 1.000 47.86392 22 CYS A C 1
ATOM 5437 O O . CYS D 2 22 ? 22.41570 26.02532 52.51482 1.000 46.75486 22 CYS A O 1
ATOM 5440 N N . ALA D 2 23 ? 21.47747 25.22963 50.62548 1.000 42.26902 23 ALA A N 1
ATOM 5441 C CA . ALA D 2 23 ? 22.60476 25.55614 49.76457 1.000 45.60281 23 ALA A CA 1
ATOM 5442 C C . ALA D 2 23 ? 22.31934 26.86346 49.03689 1.000 40.11938 23 ALA A C 1
ATOM 5443 O O . ALA D 2 23 ? 21.28103 27.00123 48.38197 1.000 44.26215 23 ALA A O 1
ATOM 5445 N N . ALA D 2 24 ? 23.23301 27.82196 49.16474 1.000 35.69669 24 ALA A N 1
ATOM 5446 C CA . ALA D 2 24 ? 23.10004 29.12970 48.53920 1.000 40.20274 24 ALA A CA 1
ATOM 5447 C C . ALA D 2 24 ? 24.22179 29.33887 47.53231 1.000 48.38158 24 ALA A C 1
ATOM 5448 O O . ALA D 2 24 ? 25.38549 29.03740 47.81486 1.000 52.85519 24 ALA A O 1
ATOM 5450 N N . SER D 2 25 ? 23.86721 29.85169 46.35576 1.000 39.59476 25 SER A N 1
ATOM 5451 C CA . SER D 2 25 ? 24.84158 30.17320 45.32335 1.000 47.45949 25 SER A CA 1
ATOM 5452 C C . SER D 2 25 ? 24.48633 31.52074 44.71161 1.000 47.81234 25 SER A C 1
ATOM 5453 O O . SER D 2 25 ? 23.39741 32.05809 44.92726 1.000 49.28035 25 SER A O 1
ATOM 5456 N N . GLY D 2 26 ? 25.42076 32.06779 43.93817 1.000 39.65385 26 GLY A N 1
ATOM 5457 C CA . GLY D 2 26 ? 25.20196 33.32037 43.24706 1.000 42.11975 26 GLY A CA 1
ATOM 5458 C C . GLY D 2 26 ? 25.68181 34.55498 43.97518 1.000 48.00863 26 GLY A C 1
ATOM 5459 O O . GLY D 2 26 ? 25.57372 35.65744 43.42416 1.000 51.73343 26 GLY A O 1
ATOM 5460 N N . SER D 2 27 ? 26.19513 34.41157 45.19449 1.000 48.50335 27 SER A N 1
ATOM 5461 C CA . SER D 2 27 ? 26.75136 35.52798 45.94259 1.000 52.81324 27 SER A CA 1
ATOM 5462 C C . SER D 2 27 ? 28.03372 35.07059 46.62434 1.000 44.50873 27 SER A C 1
ATOM 5463 O O . SER D 2 27 ? 28.35730 33.87973 46.65543 1.000 43.05141 27 SER A O 1
ATOM 5466 N N . ILE D 2 28 ? 28.77848 36.03790 47.15662 1.000 39.30476 28 ILE A N 1
ATOM 5467 C CA . ILE D 2 28 ? 29.96092 35.74405 47.96179 1.000 42.30415 28 ILE A CA 1
ATOM 5468 C C . ILE D 2 28 ? 29.46155 35.37579 49.35689 1.000 41.76661 28 ILE A C 1
ATOM 5469 O O . ILE D 2 28 ? 29.22158 36.24501 50.20259 1.000 40.23929 28 ILE A O 1
ATOM 5474 N N . PHE D 2 29 ? 29.30935 34.07244 49.59335 1.000 37.96941 29 PHE A N 1
ATOM 5475 C CA . PHE D 2 29 ? 28.58387 33.57711 50.75914 1.000 37.52617 29 PHE A CA 1
ATOM 5476 C C . PHE D 2 29 ? 29.21925 34.03705 52.06505 1.000 34.74501 29 PHE A C 1
ATOM 5477 O O . PHE D 2 29 ? 28.51467 34.46040 52.98774 1.000 32.30663 29 PHE A O 1
ATOM 5485 N N . SER D 2 30 ? 30.54999 33.96775 52.16323 1.000 33.91475 30 SER A N 1
ATOM 5486 C CA . SER D 2 30 ? 31.21549 34.19679 53.44087 1.000 39.75457 30 SER A CA 1
ATOM 5487 C C . SER D 2 30 ? 31.16182 35.64820 53.90758 1.000 39.98994 30 SER A C 1
ATOM 5488 O O . SER D 2 30 ? 31.52780 35.91262 55.05779 1.000 41.93659 30 SER A O 1
ATOM 5491 N N . THR D 2 31 ? 30.73190 36.58880 53.06265 1.000 32.74349 31 THR A N 1
ATOM 5492 C CA . THR D 2 31 ? 30.58959 37.98399 53.46262 1.000 34.37285 31 THR A CA 1
ATOM 5493 C C . THR D 2 31 ? 29.15654 38.35561 53.81750 1.000 39.10535 31 THR A C 1
ATOM 5494 O O . THR D 2 31 ? 28.90549 39.50579 54.18586 1.000 36.36313 31 THR A O 1
ATOM 5498 N N . ASN D 2 32 ? 28.21465 37.42254 53.72429 1.000 35.12314 32 ASN A N 1
ATOM 5499 C CA . ASN D 2 32 ? 26.80105 37.72804 53.89012 1.000 37.93450 32 ASN A CA 1
ATOM 5500 C C . ASN D 2 32 ? 26.25381 37.08785 55.15651 1.000 33.28965 32 ASN A C 1
ATOM 5501 O O . ASN D 2 32 ? 26.59595 35.94916 55.49103 1.000 33.69009 32 ASN A O 1
ATOM 5506 N N . ALA D 2 33 ? 25.40749 37.83190 55.85992 1.000 32.84814 33 ALA A N 1
ATOM 5507 C CA . ALA D 2 33 ? 24.56808 37.23063 56.88034 1.000 29.65976 33 ALA A CA 1
ATOM 5508 C C . ALA D 2 33 ? 23.49314 36.37207 56.21785 1.000 32.68175 33 ALA A C 1
ATOM 5509 O O . ALA D 2 33 ? 23.02483 36.66734 55.11423 1.000 29.33166 33 ALA A O 1
ATOM 5511 N N . MET D 2 34 ? 23.11674 35.28889 56.89440 1.000 24.78669 34 MET A N 1
ATOM 5512 C CA . MET D 2 34 ? 22.10042 34.36925 56.40056 1.000 28.97475 34 MET A CA 1
ATOM 5513 C C . MET D 2 34 ? 21.05485 34.13933 57.48140 1.000 26.76577 34 MET A C 1
ATOM 5514 O O . MET D 2 34 ? 21.30497 34.34365 58.67165 1.000 29.59910 34 MET A O 1
ATOM 5519 N N . GLY D 2 35 ? 19.87408 33.69966 57.05769 1.000 29.62232 35 GLY A N 1
ATOM 5520 C CA . GLY D 2 35 ? 18.79162 33.48607 57.99733 1.000 28.17363 35 GLY A CA 1
ATOM 5521 C C . GLY D 2 35 ? 17.86120 32.38147 57.55049 1.000 33.97627 35 GLY A C 1
ATOM 5522 O O . GLY D 2 35 ? 17.77634 32.04715 56.36315 1.000 24.55323 35 GLY A O 1
ATOM 5523 N N . TRP D 2 36 ? 17.16856 31.80644 58.53040 1.000 26.23162 36 TRP A N 1
ATOM 5524 C CA . TRP D 2 36 ? 16.10434 30.84440 58.28635 1.000 26.54528 36 TRP A CA 1
ATOM 5525 C C . TRP D 2 36 ? 14.75176 31.49443 58.53678 1.000 31.78260 36 TRP A C 1
ATOM 5526 O O . TRP D 2 36 ? 14.57961 32.25509 59.49660 1.000 24.87715 36 TRP A O 1
ATOM 5537 N N . TYR D 2 37 ? 13.79962 31.18828 57.66164 1.000 29.62688 37 TYR A N 1
ATOM 5538 C CA . TYR D 2 37 ? 12.46119 31.74917 57.70619 1.000 28.42944 37 TYR A CA 1
ATOM 5539 C C . TYR D 2 37 ? 11.45702 30.60834 57.66824 1.000 31.18318 37 TYR A C 1
ATOM 5540 O O . TYR D 2 37 ? 11.75985 29.50889 57.20351 1.000 29.48303 37 TYR A O 1
ATOM 5549 N N . ARG D 2 38 ? 10.24780 30.87466 58.15194 1.000 32.29329 38 ARG A N 1
ATOM 5550 C CA . ARG D 2 38 ? 9.21587 29.85196 58.10803 1.000 33.54861 38 ARG A CA 1
ATOM 5551 C C . ARG D 2 38 ? 7.86362 30.51469 57.92488 1.000 38.52584 38 ARG A C 1
ATOM 5552 O O . ARG D 2 38 ? 7.63778 31.64348 58.36968 1.000 39.71036 38 ARG A O 1
ATOM 5560 N N . GLN D 2 39 ? 6.95704 29.78858 57.28117 1.000 35.74128 39 GLN A N 1
ATOM 5561 C CA . GLN D 2 39 ? 5.60903 30.27659 57.04401 1.000 40.45368 39 GLN A CA 1
ATOM 5562 C C . GLN D 2 39 ? 4.64224 29.16520 57.40526 1.000 44.53792 39 GLN A C 1
ATOM 5563 O O . GLN D 2 39 ? 4.68411 28.08309 56.81061 1.000 44.66602 39 GLN A O 1
ATOM 5569 N N . ALA D 2 40 ? 3.77925 29.43998 58.36976 1.000 45.30697 40 ALA A N 1
ATOM 5570 C CA . ALA D 2 40 ? 2.72458 28.55299 58.82217 1.000 50.19788 40 ALA A CA 1
ATOM 5571 C C . ALA D 2 40 ? 1.44639 28.84480 58.05417 1.000 50.07116 40 ALA A C 1
ATOM 5572 O O . ALA D 2 40 ? 1.30809 29.91163 57.44580 1.000 49.48107 40 ALA A O 1
ATOM 5574 N N . PRO D 2 41 ? 0.49795 27.90921 58.03757 1.000 49.32304 41 PRO A N 1
ATOM 5575 C CA . PRO D 2 41 ? -0.76595 28.16799 57.33773 1.000 54.70266 41 PRO A CA 1
ATOM 5576 C C . PRO D 2 41 ? -1.43913 29.42984 57.85831 1.000 58.47512 41 PRO A C 1
ATOM 5577 O O . PRO D 2 41 ? -1.60276 29.61763 59.06602 1.000 66.37094 41 PRO A O 1
ATOM 5581 N N . GLY D 2 42 ? -1.81032 30.30866 56.92973 1.000 55.49204 42 GLY A N 1
ATOM 5582 C CA . GLY D 2 42 ? -2.51662 31.52635 57.26492 1.000 59.20383 42 GLY A CA 1
ATOM 5583 C C . GLY D 2 42 ? -1.68927 32.61191 57.91555 1.000 59.97987 42 GLY A C 1
ATOM 5584 O O . GLY D 2 42 ? -2.24976 33.65111 58.28099 1.000 59.24182 42 GLY A O 1
ATOM 5585 N N . LYS D 2 43 ? -0.38271 32.41788 58.07587 1.000 52.96316 43 LYS A N 1
ATOM 5586 C CA . LYS D 2 43 ? 0.48721 33.43159 58.65009 1.000 57.18029 43 LYS A CA 1
ATOM 5587 C C . LYS D 2 43 ? 1.51406 33.90589 57.63307 1.000 55.81706 43 LYS A C 1
ATOM 5588 O O . LYS D 2 43 ? 1.76940 33.25734 56.61436 1.000 55.84199 43 LYS A O 1
ATOM 5594 N N . GLN D 2 44 ? 2.09426 35.06244 57.92683 1.000 59.07727 44 GLN A N 1
ATOM 5595 C CA . GLN D 2 44 ? 3.16146 35.59970 57.10369 1.000 51.20792 44 GLN A CA 1
ATOM 5596 C C . GLN D 2 44 ? 4.47895 34.92041 57.45040 1.000 46.91682 44 GLN A C 1
ATOM 5597 O O . GLN D 2 44 ? 4.68418 34.43682 58.56764 1.000 45.57189 44 GLN A O 1
ATOM 5603 N N . ARG D 2 45 ? 5.36020 34.85948 56.46167 1.000 45.72791 45 ARG A N 1
ATOM 5604 C CA . ARG D 2 45 ? 6.68286 34.29987 56.66861 1.000 45.34304 45 ARG A CA 1
ATOM 5605 C C . ARG D 2 45 ? 7.40215 35.07731 57.76374 1.000 47.15763 45 ARG A C 1
ATOM 5606 O O . ARG D 2 45 ? 7.35001 36.30849 57.80706 1.000 47.43434 45 ARG A O 1
ATOM 5614 N N . GLU D 2 46 ? 8.04405 34.35528 58.67971 1.000 34.25106 46 GLU A N 1
ATOM 5615 C CA . GLU D 2 46 ? 8.71041 34.98169 59.81286 1.000 38.92995 46 GLU A CA 1
ATOM 5616 C C . GLU D 2 46 ? 10.16606 34.54502 59.86931 1.000 33.94702 46 GLU A C 1
ATOM 5617 O O . GLU D 2 46 ? 10.49013 33.38283 59.61189 1.000 37.23294 46 GLU A O 1
ATOM 5623 N N . GLN D 2 47 ? 11.03310 35.49299 60.20454 1.000 34.10695 47 GLN A N 1
ATOM 5624 C CA . GLN D 2 47 ? 12.44666 35.20943 60.40525 1.000 33.90495 47 GLN A CA 1
ATOM 5625 C C . GLN D 2 47 ? 12.63749 34.50234 61.74387 1.000 32.96892 47 GLN A C 1
ATOM 5626 O O . GLN D 2 47 ? 12.22329 35.01512 62.78859 1.000 36.12790 47 GLN A O 1
ATOM 5632 N N . VAL D 2 48 ? 13.24350 33.31918 61.71067 1.000 28.92126 48 VAL A N 1
ATOM 5633 C CA . VAL D 2 48 ? 13.34016 32.45199 62.87839 1.000 30.63305 48 VAL A CA 1
ATOM 5634 C C . VAL D 2 48 ? 14.71996 32.51396 63.51922 1.000 36.69721 48 VAL A C 1
ATOM 5635 O O . VAL D 2 48 ? 14.84311 32.44822 64.74355 1.000 31.81246 48 VAL A O 1
ATOM 5639 N N . ALA D 2 49 ? 15.76358 32.62481 62.70272 1.000 28.21909 49 ALA A N 1
ATOM 5640 C CA . ALA D 2 49 ? 17.13013 32.64318 63.19847 1.000 25.71081 49 ALA A CA 1
ATOM 5641 C C . ALA D 2 49 ? 18.01020 33.31559 62.16043 1.000 25.32466 49 ALA A C 1
ATOM 5642 O O . ALA D 2 49 ? 17.78464 33.15860 60.95905 1.000 27.50368 49 ALA A O 1
ATOM 5644 N N . THR D 2 50 ? 19.00475 34.06509 62.62695 1.000 33.38391 50 THR A N 1
ATOM 5645 C CA . THR D 2 50 ? 19.96096 34.71228 61.74452 1.000 27.44264 50 THR A CA 1
ATOM 5646 C C . THR D 2 50 ? 21.37010 34.42437 62.23662 1.000 33.86759 50 THR A C 1
ATOM 5647 O O . THR D 2 50 ? 21.59461 34.12716 63.41223 1.000 27.78624 50 THR A O 1
ATOM 5651 N N . ILE D 2 51 ? 22.32496 34.52054 61.31593 1.000 29.89615 51 ILE A N 1
ATOM 5652 C CA . ILE D 2 51 ? 23.73260 34.32471 61.63807 1.000 28.61929 51 ILE A CA 1
ATOM 5653 C C . ILE D 2 51 ? 24.54693 35.28128 60.77543 1.000 30.04003 51 ILE A C 1
ATOM 5654 O O . ILE D 2 51 ? 24.40804 35.28991 59.54706 1.000 29.21775 51 ILE A O 1
ATOM 5659 N N . THR D 2 52 ? 25.36670 36.11010 61.41510 1.000 26.97234 52 THR A N 1
ATOM 5660 C CA . THR D 2 52 ? 26.15728 37.07844 60.67268 1.000 30.02005 52 THR A CA 1
ATOM 5661 C C . THR D 2 52 ? 27.30826 36.37750 59.95490 1.000 30.67847 52 THR A C 1
ATOM 5662 O O . THR D 2 52 ? 27.56376 35.18460 60.14383 1.000 30.62704 52 THR A O 1
ATOM 5666 N N . SER D 2 53 ? 28.01071 37.14145 59.11268 1.000 33.67942 53 SER A N 1
ATOM 5667 C CA . SER D 2 53 ? 29.21065 36.61281 58.47015 1.000 34.38492 53 SER A CA 1
ATOM 5668 C C . SER D 2 53 ? 30.25168 36.18782 59.49832 1.000 43.12353 53 SER A C 1
ATOM 5669 O O . SER D 2 53 ? 31.06617 35.29817 59.22551 1.000 41.99640 53 SER A O 1
ATOM 5672 N N . GLY D 2 54 ? 30.23700 36.80131 60.67943 1.000 41.14413 54 GLY A N 1
ATOM 5673 C CA . GLY D 2 54 ? 31.09884 36.44178 61.78562 1.000 38.64860 54 GLY A CA 1
ATOM 5674 C C . GLY D 2 54 ? 30.51503 35.43363 62.75235 1.000 46.86597 54 GLY A C 1
ATOM 5675 O O . GLY D 2 54 ? 31.06058 35.25903 63.84750 1.000 45.64128 54 GLY A O 1
ATOM 5676 N N . SER D 2 55 ? 29.41343 34.77659 62.38241 1.000 38.57212 55 SER A N 1
ATOM 5677 C CA . SER D 2 55 ? 28.79813 33.67851 63.12763 1.000 36.68388 55 SER A CA 1
ATOM 5678 C C . SER D 2 55 ? 28.12374 34.13006 64.41924 1.000 37.26568 55 SER A C 1
ATOM 5679 O O . SER D 2 55 ? 27.92901 33.32047 65.33110 1.000 42.23209 55 SER A O 1
ATOM 5682 N N . SER D 2 56 ? 27.74521 35.40113 64.52103 1.000 36.12369 56 SER A N 1
ATOM 5683 C CA . SER D 2 56 ? 26.90286 35.84975 65.62106 1.000 39.64331 56 SER A CA 1
ATOM 5684 C C . SER D 2 56 ? 25.45254 35.48361 65.32204 1.000 33.08900 56 SER A C 1
ATOM 5685 O O . SER D 2 56 ? 24.95285 35.74629 64.22383 1.000 35.53092 56 SER A O 1
ATOM 5688 N N . THR D 2 57 ? 24.78039 34.86976 66.29033 1.000 36.53372 57 THR A N 1
ATOM 5689 C CA . THR D 2 57 ? 23.44832 34.32429 66.07398 1.000 36.96025 57 THR A CA 1
ATOM 5690 C C . THR D 2 57 ? 22.38774 35.10933 66.83791 1.000 38.69317 57 THR A C 1
ATOM 5691 O O . THR D 2 57 ? 22.66207 35.75605 67.85283 1.000 42.89004 57 THR A O 1
ATOM 5695 N N . ASN D 2 58 ? 21.15657 35.02460 66.33434 1.000 33.89653 58 ASN A N 1
ATOM 5696 C CA . ASN D 2 58 ? 19.99461 35.62418 66.97603 1.000 37.73612 58 ASN A CA 1
ATOM 5697 C C . ASN D 2 58 ? 18.78163 34.76901 66.63660 1.000 36.19805 58 ASN A C 1
ATOM 5698 O O . ASN D 2 58 ? 18.70395 34.18750 65.55101 1.000 33.01000 58 ASN A O 1
ATOM 5703 N N . TYR D 2 59 ? 17.83704 34.68788 67.57183 1.000 34.61133 59 TYR A N 1
ATOM 5704 C CA . TYR D 2 59 ? 16.72243 33.76145 67.43658 1.000 33.95061 59 TYR A CA 1
ATOM 5705 C C . TYR D 2 59 ? 15.41609 34.42748 67.83864 1.000 35.66979 59 TYR A C 1
ATOM 5706 O O . TYR D 2 59 ? 15.38868 35.32205 68.68741 1.000 35.73431 59 TYR A O 1
ATOM 5715 N N . ALA D 2 60 ? 14.32732 33.96719 67.22591 1.000 29.48318 60 ALA A N 1
ATOM 5716 C CA . ALA D 2 60 ? 13.00361 34.31576 67.71863 1.000 43.06060 60 ALA A CA 1
ATOM 5717 C C . ALA D 2 60 ? 12.81789 33.75828 69.12416 1.000 43.80398 60 ALA A C 1
ATOM 5718 O O . ALA D 2 60 ? 13.32174 32.67972 69.45349 1.000 38.63449 60 ALA A O 1
ATOM 5720 N N . ASP D 2 61 ? 12.09795 34.51148 69.95961 1.000 37.10410 61 ASP A N 1
ATOM 5721 C CA . ASP D 2 61 ? 11.92547 34.12222 71.35609 1.000 45.05230 61 ASP A CA 1
ATOM 5722 C C . ASP D 2 61 ? 11.28279 32.74604 71.49135 1.000 50.38310 61 ASP A C 1
ATOM 5723 O O . ASP D 2 61 ? 11.57890 32.01614 72.44342 1.000 48.49667 61 ASP A O 1
ATOM 5728 N N . SER D 2 62 ? 10.40978 32.37240 70.55453 1.000 47.01626 62 SER A N 1
ATOM 5729 C CA . SER D 2 62 ? 9.67126 31.11916 70.64958 1.000 51.98797 62 SER A CA 1
ATOM 5730 C C . SER D 2 62 ? 10.51566 29.89045 70.33109 1.000 48.32715 62 SER A C 1
ATOM 5731 O O . SER D 2 62 ? 10.07928 28.77152 70.62391 1.000 48.93735 62 SER A O 1
ATOM 5734 N N . VAL D 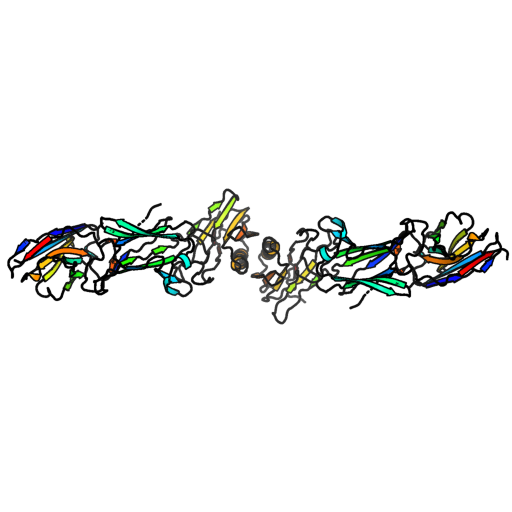2 63 ? 11.69802 30.06003 69.74058 1.000 40.23547 63 VAL A N 1
ATOM 5735 C CA . VAL D 2 63 ? 12.57308 28.94224 69.41068 1.000 45.80401 63 VAL A CA 1
ATOM 5736 C C . VAL D 2 63 ? 13.90308 29.00575 70.14214 1.000 46.62930 63 VAL A C 1
ATOM 5737 O O . VAL D 2 63 ? 14.72648 28.09737 69.98357 1.000 43.81165 63 VAL A O 1
ATOM 5741 N N . LYS D 2 64 ? 14.13923 30.04803 70.93647 1.000 44.91052 64 LYS A N 1
ATOM 5742 C CA . LYS D 2 64 ? 15.40101 30.18531 71.65227 1.000 51.50737 64 LYS A CA 1
ATOM 5743 C C . LYS D 2 64 ? 15.61248 29.00794 72.59480 1.000 52.94895 64 LYS A C 1
ATOM 5744 O O . LYS D 2 64 ? 14.70591 28.61639 73.33636 1.000 49.51624 64 LYS A O 1
ATOM 5750 N N . GLY D 2 65 ? 16.81431 28.43709 72.55671 1.000 44.98677 65 GLY A N 1
ATOM 5751 C CA . GLY D 2 65 ? 17.13511 27.27596 73.35534 1.000 49.71521 65 GLY A CA 1
ATOM 5752 C C . GLY D 2 65 ? 16.75588 25.95282 72.72920 1.000 50.15883 65 GLY A C 1
ATOM 5753 O O . GLY D 2 65 ? 17.20635 24.90536 73.21134 1.000 55.17422 65 GLY A O 1
ATOM 5754 N N . ARG D 2 66 ? 15.94315 25.96275 71.67356 1.000 46.40452 66 ARG A N 1
ATOM 5755 C CA . ARG D 2 66 ? 15.57720 24.74747 70.96065 1.000 44.24139 66 ARG A CA 1
ATOM 5756 C C . ARG D 2 66 ? 16.17642 24.66485 69.56576 1.000 45.51254 66 ARG A C 1
ATOM 5757 O O . ARG D 2 66 ? 16.51456 23.56633 69.11982 1.000 40.85529 66 ARG A O 1
ATOM 5765 N N . PHE D 2 67 ? 16.33664 25.79563 68.88088 1.000 43.20073 67 PHE A N 1
ATOM 5766 C CA . PHE D 2 67 ? 16.91421 25.84157 67.54517 1.000 38.81558 67 PHE A CA 1
ATOM 5767 C C . PHE D 2 67 ? 18.34522 26.36259 67.60628 1.000 41.44255 67 PHE A C 1
ATOM 5768 O O . PHE D 2 67 ? 18.68403 27.20163 68.44429 1.000 39.89651 67 PHE A O 1
ATOM 5776 N N . THR D 2 68 ? 19.17900 25.86949 66.69185 1.000 36.93907 68 THR A N 1
ATOM 5777 C CA . THR D 2 68 ? 20.55655 26.33216 66.55476 1.000 38.25235 68 THR A CA 1
ATOM 5778 C C . THR D 2 68 ? 20.84769 26.54053 65.07651 1.000 35.18757 68 THR A C 1
ATOM 5779 O O . THR D 2 68 ? 20.68548 25.61345 64.27668 1.000 36.66787 68 THR A O 1
ATOM 5783 N N . ILE D 2 69 ? 21.26105 27.75252 64.70930 1.000 35.13001 69 ILE A N 1
ATOM 5784 C CA . ILE D 2 69 ? 21.64156 28.06148 63.33547 1.000 35.00220 69 ILE A CA 1
ATOM 5785 C C . ILE D 2 69 ? 23.16063 28.04577 63.24045 1.000 37.16443 69 ILE A C 1
ATOM 5786 O O . ILE D 2 69 ? 23.86174 28.50185 64.15292 1.000 37.66915 69 ILE A O 1
ATOM 5791 N N . SER D 2 70 ? 23.67169 27.49132 62.14587 1.000 37.81944 70 SER A N 1
ATOM 5792 C CA . SER D 2 70 ? 25.10631 27.41365 61.91825 1.000 38.88138 70 SER A CA 1
ATOM 5793 C C . SER D 2 70 ? 25.35878 27.52986 60.42396 1.000 41.16104 70 SER A C 1
ATOM 5794 O O . SER D 2 70 ? 24.44075 27.41637 59.60648 1.000 36.29431 70 SER A O 1
ATOM 5797 N N . ARG D 2 71 ? 26.62187 27.74422 60.06868 1.000 35.13734 71 ARG A N 1
ATOM 5798 C CA . ARG D 2 71 ? 26.98680 27.92486 58.67434 1.000 36.71616 71 ARG A CA 1
ATOM 5799 C C . ARG D 2 71 ? 28.29642 27.20971 58.38530 1.000 41.54531 71 ARG A C 1
ATOM 5800 O O . ARG D 2 71 ? 29.15122 27.05522 59.26200 1.000 44.82893 71 ARG A O 1
ATOM 5808 N N . ASP D 2 72 ? 28.43077 26.76456 57.14023 1.000 39.82974 72 ASP A N 1
ATOM 5809 C CA . ASP D 2 72 ? 29.65082 26.15356 56.62019 1.000 40.17710 72 ASP A CA 1
ATOM 5810 C C . ASP D 2 72 ? 30.05110 26.98124 55.40257 1.000 46.62494 72 ASP A C 1
ATOM 5811 O O . ASP D 2 72 ? 29.49457 26.80288 54.31420 1.000 45.54696 72 ASP A O 1
ATOM 5816 N N . ASN D 2 73 ? 31.01141 27.89180 55.59018 1.000 42.07807 73 ASN A N 1
ATOM 5817 C CA . ASN D 2 73 ? 31.40944 28.78007 54.50282 1.000 44.11903 73 ASN A CA 1
ATOM 5818 C C . ASN D 2 73 ? 32.03848 28.01643 53.34507 1.000 52.59742 73 ASN A C 1
ATOM 5819 O O . ASN D 2 73 ? 31.92509 28.44334 52.19006 1.000 52.03335 73 ASN A O 1
ATOM 5824 N N . ALA D 2 74 ? 32.70008 26.88989 53.62618 1.000 52.35525 74 ALA A N 1
ATOM 5825 C CA . ALA D 2 74 ? 33.35484 26.14299 52.55615 1.000 56.18270 74 ALA A CA 1
ATOM 5826 C C . ALA D 2 74 ? 32.34453 25.52054 51.60171 1.000 54.84580 74 ALA A C 1
ATOM 5827 O O . ALA D 2 74 ? 32.65449 25.31753 50.42291 1.000 60.67433 74 ALA A O 1
ATOM 5829 N N . LYS D 2 75 ? 31.13711 25.22495 52.07936 1.000 51.02518 75 LYS A N 1
ATOM 5830 C CA . LYS D 2 75 ? 30.11011 24.60453 51.25605 1.000 54.17596 75 LYS A CA 1
ATOM 5831 C C . LYS D 2 75 ? 28.97859 25.55416 50.89329 1.000 51.53090 75 LYS A C 1
ATOM 5832 O O . LYS D 2 75 ? 28.04364 25.13770 50.19956 1.000 53.67207 75 LYS A O 1
ATOM 5838 N N . ASN D 2 76 ? 29.03933 26.81197 51.33586 1.000 44.31496 76 ASN A N 1
ATOM 5839 C CA . ASN D 2 76 ? 27.98123 27.79325 51.08374 1.000 42.61726 76 ASN A CA 1
ATOM 5840 C C . ASN D 2 76 ? 26.62904 27.28723 51.57971 1.000 39.15881 76 ASN A C 1
ATOM 5841 O O . ASN D 2 76 ? 25.60354 27.45287 50.91743 1.000 40.28048 76 ASN A O 1
ATOM 5846 N N . THR D 2 77 ? 26.62250 26.66578 52.75468 1.000 39.14724 77 THR A N 1
ATOM 5847 C CA . THR D 2 77 ? 25.42102 26.05441 53.29924 1.000 38.83701 77 THR A CA 1
ATOM 5848 C C . THR D 2 77 ? 25.10574 26.62341 54.67630 1.000 41.82793 77 THR A C 1
ATOM 5849 O O . THR D 2 77 ? 26.01019 26.96107 55.44734 1.000 36.69101 77 THR A O 1
ATOM 5853 N N . VAL D 2 78 ? 23.81051 26.75022 54.96134 1.000 34.86700 78 VAL A N 1
ATOM 5854 C CA . VAL D 2 78 ? 23.30249 27.15522 56.26646 1.000 36.98354 78 VAL A CA 1
ATOM 5855 C C . VAL D 2 78 ? 22.50922 25.98754 56.83500 1.000 34.75154 78 VAL A C 1
ATOM 5856 O O . VAL D 2 78 ? 21.83519 25.26776 56.08966 1.000 35.91848 78 VAL A O 1
ATOM 5860 N N . TYR D 2 79 ? 22.58762 25.79931 58.15382 1.000 36.32262 79 TYR A N 1
ATOM 5861 C CA . TYR D 2 79 ? 21.92250 24.69259 58.82855 1.000 34.22555 79 TYR A CA 1
ATOM 5862 C C . TYR D 2 79 ? 21.03113 25.20886 59.95010 1.000 38.95192 79 TYR A C 1
ATOM 5863 O O . TYR D 2 79 ? 21.31520 26.23823 60.56853 1.000 32.41298 79 TYR A O 1
ATOM 5872 N N . LEU D 2 80 ? 19.95208 24.47206 60.21662 1.000 34.34194 80 LEU A N 1
ATOM 5873 C CA . LEU D 2 80 ? 19.04612 24.76606 61.32836 1.000 35.35051 80 LEU A CA 1
ATOM 5874 C C . LEU D 2 80 ? 18.78987 23.46329 62.07950 1.000 39.27594 80 LEU A C 1
ATOM 5875 O O . LEU D 2 80 ? 18.04080 22.60239 61.60536 1.000 38.38882 80 LEU A O 1
ATOM 5880 N N . GLN D 2 81 ? 19.41733 23.31367 63.24264 1.000 36.48071 81 GLN A N 1
ATOM 5881 C CA . GLN D 2 81 ? 19.18616 22.16009 64.10207 1.000 43.49306 81 GLN A CA 1
ATOM 5882 C C . GLN D 2 81 ? 17.99991 22.46539 65.00868 1.000 47.75185 81 GLN A C 1
ATOM 5883 O O . GLN D 2 81 ? 18.04007 23.42343 65.78770 1.000 47.08936 81 GLN A O 1
ATOM 5889 N N . MET D 2 82 ? 16.94583 21.66116 64.90343 1.000 43.39944 82 MET A N 1
ATOM 5890 C CA . MET D 2 82 ? 15.70372 21.89742 65.63231 1.000 45.83356 82 MET A CA 1
ATOM 5891 C C . MET D 2 82 ? 15.47760 20.73969 66.59345 1.000 46.50778 82 MET A C 1
ATOM 5892 O O . MET D 2 82 ? 15.18063 19.62186 66.16263 1.000 48.40000 82 MET A O 1
ATOM 5897 N N . ASN D 2 83 A 15.60622 21.00871 67.88951 1.000 44.35914 82 ASN A N 1
ATOM 5898 C CA . ASN D 2 83 A 15.31958 20.03545 68.93227 1.000 49.41895 82 ASN A CA 1
ATOM 5899 C C . ASN D 2 83 A 14.03079 20.40930 69.65323 1.000 52.70877 82 ASN A C 1
ATOM 5900 O O . ASN D 2 83 A 13.53353 21.53293 69.53379 1.000 47.05070 82 ASN A O 1
ATOM 5905 N N . SER D 2 84 B 13.49558 19.44317 70.40209 1.000 49.48209 82 SER A N 1
ATOM 5906 C CA . SER D 2 84 B 12.28708 19.63140 71.20609 1.000 52.88635 82 SER A CA 1
ATOM 5907 C C . SER D 2 84 B 11.17341 20.27372 70.38182 1.000 51.89756 82 SER A C 1
ATOM 5908 O O . SER D 2 84 B 10.58545 21.28878 70.76224 1.000 48.12565 82 SER A O 1
ATOM 5911 N N . LEU D 2 85 C 10.88866 19.66728 69.23313 1.000 46.40758 82 LEU A N 1
ATOM 5912 C CA . LEU D 2 85 C 9.95090 20.25617 68.28790 1.000 53.93333 82 LEU A CA 1
ATOM 5913 C C . LEU D 2 85 C 8.52949 20.25416 68.84058 1.000 57.82644 82 LEU A C 1
ATOM 5914 O O . LEU D 2 85 C 8.10569 19.31608 69.52339 1.000 58.59793 82 LEU A O 1
ATOM 5919 N N . LYS D 2 86 ? 7.79747 21.32053 68.54327 1.000 50.19360 83 LYS A N 1
ATOM 5920 C CA . LYS D 2 86 ? 6.43147 21.52795 68.99068 1.000 59.42336 83 LYS A CA 1
ATOM 5921 C C . LYS D 2 86 ? 5.49734 21.60486 67.79182 1.000 53.20769 83 LYS A C 1
ATOM 5922 O O . LYS D 2 86 ? 5.93157 21.91356 66.67568 1.000 51.94549 83 LYS A O 1
ATOM 5928 N N . PRO D 2 87 ? 4.20505 21.32275 67.98267 1.000 52.73282 84 PRO A N 1
ATOM 5929 C CA . PRO D 2 87 ? 3.25261 21.49797 66.87218 1.000 53.58786 84 PRO A CA 1
ATOM 5930 C C . PRO D 2 87 ? 3.24583 22.90796 66.30467 1.000 54.54998 84 PRO A C 1
ATOM 5931 O O . PRO D 2 87 ? 3.05037 23.08034 65.09470 1.000 48.46589 84 PRO A O 1
ATOM 5935 N N . GLU D 2 88 ? 3.46404 23.92301 67.14465 1.000 52.08321 85 GLU A N 1
ATOM 5936 C CA . GLU D 2 88 ? 3.55151 25.30263 66.67999 1.000 54.72159 85 GLU A CA 1
ATOM 5937 C C . GLU D 2 88 ? 4.71480 25.53075 65.72234 1.000 49.26029 85 GLU A C 1
ATOM 5938 O O . GLU D 2 88 ? 4.74916 26.56963 65.05396 1.000 49.02954 85 GLU A O 1
ATOM 5944 N N . ASP D 2 89 ? 5.66174 24.59741 65.64074 1.000 45.85913 86 ASP A N 1
ATOM 5945 C CA . ASP D 2 89 ? 6.77982 24.70134 64.71359 1.000 41.55406 86 ASP A CA 1
ATOM 5946 C C . ASP D 2 89 ? 6.43859 24.20485 63.31292 1.000 42.27356 86 ASP A C 1
ATOM 5947 O O . ASP D 2 89 ? 7.28111 24.31482 62.41545 1.000 48.13102 86 ASP A O 1
ATOM 5952 N N . THR D 2 90 ? 5.23994 23.66047 63.10455 1.000 46.90976 87 THR A N 1
ATOM 5953 C CA . THR D 2 90 ? 4.84241 23.19010 61.78253 1.000 44.88836 87 THR A CA 1
ATOM 5954 C C . THR D 2 90 ? 4.76568 24.35914 60.80966 1.000 43.67282 87 THR A C 1
ATOM 5955 O O . THR D 2 90 ? 4.02405 25.31958 61.04001 1.000 51.92330 87 THR A O 1
ATOM 5959 N N . ALA D 2 91 ? 5.52693 24.27323 59.72058 1.000 39.86491 88 ALA A N 1
ATOM 5960 C CA . ALA D 2 91 ? 5.60538 25.34620 58.73557 1.000 42.52392 88 ALA A CA 1
ATOM 5961 C C . ALA D 2 91 ? 6.47377 24.87573 57.57580 1.000 45.48618 88 ALA A C 1
ATOM 5962 O O . ALA D 2 91 ? 7.15067 23.84642 57.65678 1.000 41.05351 88 ALA A O 1
ATOM 5964 N N . VAL D 2 92 ? 6.44858 25.65042 56.49434 1.000 41.43747 89 VAL A N 1
ATOM 5965 C CA . VAL D 2 92 ? 7.42688 25.52032 55.42206 1.000 44.09286 89 VAL A CA 1
ATOM 5966 C C . VAL D 2 92 ? 8.59646 26.43482 55.75146 1.000 41.32197 89 VAL A C 1
ATOM 5967 O O . VAL D 2 92 ? 8.40595 27.63215 55.99684 1.000 33.71003 89 VAL A O 1
ATOM 5971 N N . TYR D 2 93 ? 9.80533 25.88143 55.74788 1.000 35.72735 90 TYR A N 1
ATOM 5972 C CA . TYR D 2 93 ? 10.99849 26.60208 56.17034 1.000 31.66771 90 TYR A CA 1
ATOM 5973 C C . TYR D 2 93 ? 11.82485 26.99981 54.95694 1.000 37.45585 90 TYR A C 1
ATOM 5974 O O . TYR D 2 93 ? 12.06976 26.17736 54.06863 1.000 37.70931 90 TYR A O 1
ATOM 5983 N N . TYR D 2 94 ? 12.23671 28.26567 54.92059 1.000 27.85058 91 TYR A N 1
ATOM 5984 C CA . TYR D 2 94 ? 13.04260 28.81863 53.84220 1.000 29.17787 91 TYR A CA 1
ATOM 5985 C C . TYR D 2 94 ? 14.29710 29.44978 54.42698 1.000 33.28563 91 TYR A C 1
ATOM 5986 O O . TYR D 2 94 ? 14.28644 29.94854 55.55523 1.000 30.32033 91 TYR A O 1
ATOM 5995 N N . CYS D 2 95 ? 15.37364 29.45284 53.64642 1.000 28.84832 92 CYS A N 1
ATOM 5996 C CA . CYS D 2 95 ? 16.55670 30.21897 54.00137 1.000 32.82323 92 CYS A CA 1
ATOM 5997 C C . CYS D 2 95 ? 16.82067 31.27734 52.93712 1.000 30.51765 92 CYS A C 1
ATOM 5998 O O . CYS D 2 95 ? 16.37742 31.16351 51.79135 1.000 34.02594 92 CYS A O 1
ATOM 6001 N N . ASN D 2 96 ? 17.52096 32.32968 53.34131 1.000 27.31114 93 ASN A N 1
ATOM 6002 C CA . ASN D 2 96 ? 17.80821 33.46372 52.46468 1.000 27.22786 93 ASN A CA 1
ATOM 6003 C C . ASN D 2 96 ? 18.86784 34.31822 53.14894 1.000 27.52880 93 ASN A C 1
ATOM 6004 O O . ASN D 2 96 ? 19.35924 33.98488 54.23299 1.000 27.20166 93 ASN A O 1
ATOM 6009 N N . ALA D 2 97 ? 19.22301 35.42507 52.50331 1.000 31.52483 94 ALA A N 1
ATOM 6010 C CA . ALA D 2 97 ? 20.07995 36.39898 53.15352 1.000 29.26241 94 ALA A CA 1
ATOM 6011 C C . ALA D 2 97 ? 19.37806 36.97375 54.38065 1.000 28.33344 94 ALA A C 1
ATOM 6012 O O . ALA D 2 97 ? 18.15129 36.92707 54.51048 1.000 23.49799 94 ALA A O 1
ATOM 6014 N N . ALA D 2 98 ? 20.18260 37.48198 55.30937 1.000 26.43239 95 ALA A N 1
ATOM 6015 C CA . ALA D 2 98 ? 19.68381 38.23038 56.45510 1.000 32.32331 95 ALA A CA 1
ATOM 6016 C C . ALA D 2 98 ? 20.60276 39.43041 56.66136 1.000 29.02177 95 ALA A C 1
ATOM 6017 O O . ALA D 2 98 ? 21.42933 39.75678 55.80378 1.000 26.98405 95 ALA A O 1
ATOM 6019 N N . GLY D 2 99 ? 20.45837 40.09295 57.80611 1.000 35.30136 96 GLY A N 1
ATOM 6020 C CA . GLY D 2 99 ? 21.28424 41.24406 58.12851 1.000 30.44219 96 GLY A CA 1
ATOM 6021 C C . GLY D 2 99 ? 20.47071 42.51471 58.29464 1.000 31.77401 96 GLY A C 1
ATOM 6022 O O . GLY D 2 99 ? 19.30611 42.56918 57.89723 1.000 36.27041 96 GLY A O 1
ATOM 6023 N N . ALA D 2 100 ? 21.08500 43.54418 58.88913 1.000 34.70686 97 ALA A N 1
ATOM 6024 C CA . ALA D 2 100 ? 20.39725 44.81704 59.08448 1.000 31.54909 97 ALA A CA 1
ATOM 6025 C C . ALA D 2 100 ? 20.25114 45.59126 57.77974 1.000 31.55927 97 ALA A C 1
ATOM 6026 O O . ALA D 2 100 ? 19.24673 46.28079 57.58122 1.000 29.80337 97 ALA A O 1
ATOM 6028 N N . THR D 2 101 ? 21.23182 45.49390 56.88660 1.000 28.92774 98 THR A N 1
ATOM 6029 C CA . THR D 2 101 ? 21.16464 46.11106 55.56684 1.000 31.20619 98 THR A CA 1
ATOM 6030 C C . THR D 2 101 ? 21.54322 45.05943 54.53847 1.000 32.47181 98 THR A C 1
ATOM 6031 O O . THR D 2 101 ? 22.61811 44.45834 54.63200 1.000 31.08027 98 THR A O 1
ATOM 6035 N N . ILE D 2 102 ? 20.66594 44.83624 53.56476 1.000 28.70560 99 ILE A N 1
ATOM 6036 C CA . ILE D 2 102 ? 20.84721 43.78883 52.56894 1.000 28.87084 99 ILE A CA 1
ATOM 6037 C C . ILE D 2 102 ? 20.76593 44.41674 51.18635 1.000 34.14581 99 ILE A C 1
ATOM 6038 O O . ILE D 2 102 ? 19.79534 45.11482 50.87250 1.000 31.18254 99 ILE A O 1
ATOM 6043 N N . ASP D 2 103 ? 21.78832 44.18348 50.36980 1.000 28.14132 100 ASP A N 1
ATOM 6044 C CA . ASP D 2 103 ? 21.69607 44.52117 48.95791 1.000 33.93518 100 ASP A CA 1
ATOM 6045 C C . ASP D 2 103 ? 20.60744 43.67370 48.31442 1.000 32.86358 100 ASP A C 1
ATOM 6046 O O . ASP D 2 103 ? 20.56528 42.45530 48.50630 1.000 28.74028 100 ASP A O 1
ATOM 6051 N N . LEU D 2 104 A 19.70711 44.32753 47.57226 1.000 31.92774 100 LEU A N 1
ATOM 6052 C CA . LEU D 2 104 A 18.63161 43.59863 46.90500 1.000 31.72014 100 LEU A CA 1
ATOM 6053 C C . LEU D 2 104 A 19.17078 42.47972 46.02453 1.000 30.93256 100 LEU A C 1
ATOM 6054 O O . LEU D 2 104 A 18.55099 41.41372 45.92334 1.000 31.81859 100 LEU A O 1
ATOM 6059 N N . ALA D 2 105 B 20.33984 42.68649 45.41342 1.000 32.42626 100 ALA A N 1
ATOM 6060 C CA . ALA D 2 105 B 20.94859 41.65837 44.57682 1.000 32.25561 100 ALA A CA 1
ATOM 6061 C C . ALA D 2 105 B 21.37607 40.43066 45.37361 1.000 36.16494 100 ALA A C 1
ATOM 6062 O O . ALA D 2 105 B 21.55735 39.35944 44.78633 1.000 34.94279 100 ALA A O 1
ATOM 6064 N N . ASP D 2 106 C 21.54557 40.55719 46.68945 1.000 31.86596 100 ASP A N 1
ATOM 6065 C CA . ASP D 2 106 C 21.90245 39.41629 47.52373 1.000 30.10793 100 ASP A CA 1
ATOM 6066 C C . ASP D 2 106 C 20.69270 38.69524 48.09833 1.000 36.93266 100 ASP A C 1
ATOM 6067 O O . ASP D 2 106 C 20.83424 37.56796 48.58710 1.000 29.54588 100 ASP A O 1
ATOM 6072 N N . PHE D 2 107 D 19.51629 39.31326 48.06514 1.000 28.99770 100 PHE A N 1
ATOM 6073 C CA . PHE D 2 107 D 18.30122 38.68321 48.56848 1.000 23.76473 100 PHE A CA 1
ATOM 6074 C C . PHE D 2 107 D 17.65218 37.90734 47.42650 1.000 30.07238 100 PHE A C 1
ATOM 6075 O O . PHE D 2 107 D 17.05782 38.50172 46.52306 1.000 33.48681 100 PHE A O 1
ATOM 6083 N N . GLY D 2 108 ? 17.75932 36.58034 47.46759 1.000 31.17909 101 GLY A N 1
ATOM 6084 C CA . GLY D 2 108 ? 17.28907 35.77395 46.36562 1.000 37.70160 101 GLY A CA 1
ATOM 6085 C C . GLY D 2 108 ? 15.78335 35.60587 46.34722 1.000 38.23575 101 GLY A C 1
ATOM 6086 O O . GLY D 2 108 ? 15.09952 35.71124 47.36524 1.000 33.33396 101 GLY A O 1
ATOM 6087 N N . SER D 2 109 ? 15.25775 35.34517 45.15109 1.000 36.79216 102 SER A N 1
ATOM 6088 C CA . SER D 2 109 ? 13.89154 34.85614 45.04967 1.000 42.95088 102 SER A CA 1
ATOM 6089 C C . SER D 2 109 ? 13.75216 33.60511 45.90551 1.000 39.24501 102 SER A C 1
ATOM 6090 O O . SER D 2 109 ? 14.63743 32.74460 45.91731 1.000 37.02477 102 SER A O 1
ATOM 6093 N N . TRP D 2 110 ? 12.65752 33.53240 46.66017 1.000 35.00379 103 TRP A N 1
ATOM 6094 C CA . TRP D 2 110 ? 12.47002 32.44055 47.60624 1.000 40.08127 103 TRP A CA 1
ATOM 6095 C C . TRP D 2 110 ? 12.57847 31.09176 46.90820 1.000 44.22860 103 TRP A C 1
ATOM 6096 O O . TRP D 2 110 ? 12.04597 30.89603 45.81292 1.000 43.10370 103 TRP A O 1
ATOM 6107 N N . GLY D 2 111 ? 13.28925 30.16665 47.54456 1.000 40.99719 104 GLY A N 1
ATOM 6108 C CA . GLY D 2 111 ? 13.36960 28.80534 47.06204 1.000 41.62514 104 GLY A CA 1
ATOM 6109 C C . GLY D 2 111 ? 12.07514 28.04697 47.29778 1.000 44.74304 104 GLY A C 1
ATOM 6110 O O . GLY D 2 111 ? 11.06606 28.58211 47.76083 1.000 40.91433 104 GLY A O 1
ATOM 6111 N N . GLN D 2 112 ? 12.11720 26.75336 46.96594 1.000 44.48880 105 GLN A N 1
ATOM 6112 C CA . GLN D 2 112 ? 10.94901 25.90157 47.16257 1.000 46.90241 105 GLN A CA 1
ATOM 6113 C C . GLN D 2 112 ? 10.62495 25.70864 48.63759 1.000 48.49976 105 GLN A C 1
ATOM 6114 O O . GLN D 2 112 ? 9.46491 25.46348 48.98769 1.000 45.25287 105 GLN A O 1
ATOM 6120 N N . GLY D 2 113 ? 11.62037 25.82515 49.51179 1.000 43.95519 106 GLY A N 1
ATOM 6121 C CA . GLY D 2 113 ? 11.41419 25.56495 50.92331 1.000 37.50171 106 GLY A CA 1
ATOM 6122 C C . GLY D 2 113 ? 11.29357 24.08746 51.22977 1.000 46.17433 106 GLY A C 1
ATOM 6123 O O . GLY D 2 113 ? 1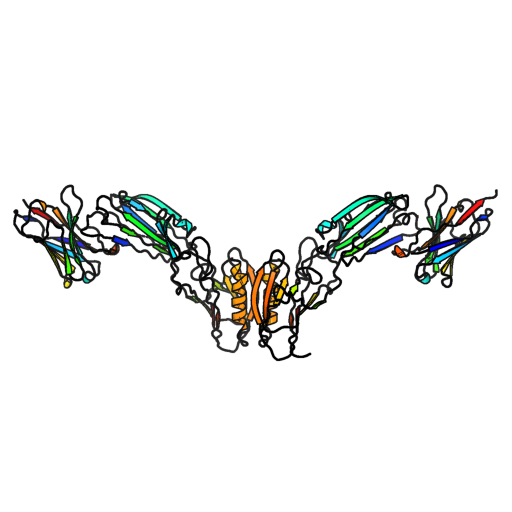1.21837 23.25990 50.31576 1.000 45.82791 106 GLY A O 1
ATOM 6124 N N . THR D 2 114 ? 11.26371 23.73897 52.51172 1.000 39.01553 107 THR A N 1
ATOM 6125 C CA . THR D 2 114 ? 11.12292 22.35229 52.93005 1.000 44.10066 107 THR A CA 1
ATOM 6126 C C . THR D 2 114 ? 10.06959 22.27454 54.02645 1.000 46.36645 107 THR A C 1
ATOM 6127 O O . THR D 2 114 ? 10.05521 23.09972 54.94687 1.000 42.91015 107 THR A O 1
ATOM 6131 N N . GLN D 2 115 ? 9.17489 21.29882 53.90606 1.000 43.84559 108 GLN A N 1
ATOM 6132 C CA . GLN D 2 115 ? 8.02811 21.19491 54.79616 1.000 43.14711 108 GLN A CA 1
ATOM 6133 C C . GLN D 2 115 ? 8.41887 20.51629 56.10238 1.000 52.27942 108 GLN A C 1
ATOM 6134 O O . GLN D 2 115 ? 9.05195 19.45634 56.09548 1.000 51.93908 108 GLN A O 1
ATOM 6140 N N . VAL D 2 116 ? 8.03585 21.12461 57.22254 1.000 43.19674 109 VAL A N 1
ATOM 6141 C CA . VAL D 2 116 ? 8.21947 20.53677 58.54506 1.000 47.07884 109 VAL A CA 1
ATOM 6142 C C . VAL D 2 116 ? 6.84529 20.36116 59.17542 1.000 48.88331 109 VAL A C 1
ATOM 6143 O O . VAL D 2 116 ? 6.10620 21.33873 59.34963 1.000 46.29112 109 VAL A O 1
ATOM 6147 N N . THR D 2 117 ? 6.50223 19.12013 59.51405 1.000 51.07862 110 THR A N 1
ATOM 6148 C CA . THR D 2 117 ? 5.23088 18.80069 60.15242 1.000 57.44149 110 THR A CA 1
ATOM 6149 C C . THR D 2 117 ? 5.50363 18.11442 61.48235 1.000 57.39629 110 THR A C 1
ATOM 6150 O O . THR D 2 117 ? 6.10512 17.03458 61.51667 1.000 60.90601 110 THR A O 1
ATOM 6154 N N . VAL D 2 118 ? 5.05970 18.73507 62.56855 1.000 49.63791 111 VAL A N 1
ATOM 6155 C CA . VAL D 2 118 ? 5.16167 18.16014 63.90381 1.000 57.72123 111 VAL A CA 1
ATOM 6156 C C . VAL D 2 118 ? 3.75583 17.70203 64.26901 1.000 66.82994 111 VAL A C 1
ATOM 6157 O O . VAL D 2 118 ? 2.88672 18.51479 64.60407 1.000 65.48140 111 VAL A O 1
ATOM 6161 N N . SER D 2 119 ? 3.53222 16.39434 64.18833 1.000 67.97614 112 SER A N 1
ATOM 6162 C CA . SER D 2 119 ? 2.23566 15.78971 64.47346 1.000 65.49746 112 SER A CA 1
ATOM 6163 C C . SER D 2 119 ? 1.74600 16.06833 65.88983 1.000 81.10540 112 SER A C 1
ATOM 6164 O O . SER D 2 119 ? 0.64216 15.66670 66.26438 1.000 81.83508 112 SER A O 1
#

Foldseek 3Di:
DAEEDACEPVQPDQDPAADEAEAEAADDDQYKYKYKYAPQWDKQDQQFWWWQFQVVRHIDGGHHCCVFFVPKDWDWDFDQDPNGTMIMIIIGGDQFTFWIWIKMKIGHPPSVRRYIYMYIYAYAADAQEEEWDQDVVVQETEDACCTDRNPFPWGQHDDDLPGQHGEYEYAADAQGKYKYKHFPDPCCVVPLVVQVVCQQPVDVQWAKDFDDFDDDPTTTITIMHGHDDDDWDKGKTKRAQQVPDDPPGIGGGIYIYIYTHDPDD/DAEEDACEPVQPDQDPAADEAEAEAADDDQYKYKYKYAPQWDKQDQQFWWWQFQVVRHIDGGHHCCVFFVVKDWDWDFDQDPNGTMIMIIIGGDQQTFWIWIKMKIGHPDNVNRYIYMYIYGYAADAQEEEWDQDPVVRETEDACCTDRNPFPWGQHDADLVGQEGEYEYAADAQGKYKYKHFPDPCCVVPQVVQVVCQQPVDPQWAKDFDDFDDDPTTTMTIMHTHDGDDFDKGKTKRAQQVPDDPPGIGGGIYIYIYTHDD/DKDKDKDWADEDEQQAKTKMKMAIDDDQLLQFKKFKWWDDPPGDIDTAKIQHSVGDIDGDPVQPPFWDWDDDSVRNMIMIIGGNDDQVPWTFMWMFTDDPDDDPSRGDDTDPGHTHGYHPD/DKDKDKDWADEDAAQAKTKMKMAIDDDQLLQFKKFKWWDDPPGDIGTAKIQGSVGDIDGDPVQPPFWDWDDDSVRNMIMIIGGRDDQVPFTFMWMFTDDPDDDPSRGDDTDPGHTHGHD

Secondary structure (DSSP, 8-state):
--EEEEE---EE-TT--EEEEEEEESS-GGGS-EEEEEE-TTS-EEEEEEE-TT--EEE-TTTTTTEEEEEETTTTEEEEEE-S--GGG-EEEEEEE-SSEEEGGGSPPP---EEEEE-/----EE-TTSS-EE-SS-EEEEEEE---SS--EEEEEETTSEEE-STTEEEEETTTTEEEEEE-GGGTSTT-EEEEEEEEETTEEEEEEEEE--TTPPPEEEEEEEE-SSSTT-EEEEEEEEE-----EEE-EEETTTTEEEEE-SSGGG--S-B-----TT--EEEEEEE--TT-EEEEEE-S-HHIIIIIHHHHHHHHHSSTT--EEEEEEEE-SS-EEEEEEE----S-EEEEEEEE-TT-EETTTEE--EEEEEEEE----/--EEEEE---EE-TT--EEEEEEEESS-GGGS-EEEEEE-TTS-EEEEEEE-TT--EEE-TTTTTTEEEEEETTTTEEEEEE-S--GGG-EEEEEEE-SSEEEGGGSPPP---EEEEE---/----EE-TTSS-EE-SS-EEEEEEE---SS--EEEEEETTSEEE-SSSEEEEETTTTEEEEEE-GGGTSTT-EEEEEEEEETTEEEEEEEEE--TTPPPEEEEEEEE-SSSTT-EEEEEEEEE-----EEE-EEETTTTEEEEE-SSGGG--S-B-----GGG-EEEEEEEPPTTEEEEEEE-S-HHIIIIIHHHHHHHHHSSTT--EEEEEEEE-SS-EEEEEEE----S-EEEEEEEE-TT-EETTTEE--EEEEEEEE--

Solvent-accessible surface area: 36804 Å² total

B-factor: mean 48.27, std 17.06, range [21.57, 135.15]

Radius of gyration: 48.54 Å; Cα contacts (8 Å, |Δi|>4): 2097; chains: 4; bounding box: 63×156×91 Å